Protein AF-0000000068719633 (afdb_homodimer)

Radius of gyration: 40.24 Å; Cα contacts (8 Å, |Δi|>4): 2152; chains: 2; bounding box: 83×130×116 Å

Nearest PDB structures (foldseek):
  3m8u-assembly1_A  TM=8.579E-01  e=2.674E-28  Glaesserella parasuis SH0165
  5yhg-assembly1_A  TM=8.078E-01  e=4.003E-29  Staphylococcus aureus
  8upi-assembly1_A  TM=8.282E-01  e=3.122E-27  Mesorhizobium sp. AP09
  7kz9-assembly2_B  TM=8.274E-01  e=1.351E-27  Pseudomonas sp. PDC86
  8vdx-assembly2_B  TM=7.399E-01  e=2.150E-24  Bordetella bronchiseptica

pLDDT: mean 88.42, std 11.86, range [29.62, 98.69]

Foldseek 3Di:
DDLVVLVLLVCVVVVPDQKDWAALVVSCVSSVHDSVVSVVSLVVCVVVVQWDWADFPDDPGTIMIGGRDRPLVVVVVVLVVCLVVVVVVVLLVVLPDPDPPVSSVVSLQVVLQSAAWPLPPDQATEHEAEDAAFDDQLQLLADDALVSQQVLQQFFFFQWAADLVVRDIAGDQFNDWDADPQQFKIKTFGDFQQAKLVGDGQFQVLLVLLLVVSVVVVRLLVVLCVQFPDWDRPDRGMIMTGGVDHFPCNSVSRNRSSSTGDGNPDDCPPSLDMHRHQWGWPDDDRFKTKTAGRPVRVDDHFQHGMYMYGHRYPSSPPVSLDPHDPPPPFDKDKDKDWFQWFKWKFFFQVEDDQLVWLLLLVLVLLLQQLVCCVVPPDDQFDFFDLDSGVVVRVPDDDDHHDNVSSLVSCVVTPDDLDEAEEEEAPDPSRVVSVVSSCVSCVVSNHHYDYHHDHPVCLQPCVCSHHHRMYTDIQTAFSNNLVSLVCCQSRCSHVLPVRDDPVLNVVLVVLVVVLRVDPDPVVNVVSSVVNSVVCVVSSRMGGRTIGMAIHMHGPQWPPFDQGSSGHGPRSHIHGHNDPD/DDLVVLLLLVCVVVVPDQKDWAALVVSCVSSVHDSVVSVVSLVVCVVVVQWDWDDAPDPPGTIMIGGRDRPLVVVVVVLVVCLVVVVVVVLLVVLPDPDPPVSSVVSLQVVLQSAAWDLPPDPATEHEAEDAAFDDQLQLLADDALVSQQVLQQFFFFQWAADLVVRDIAGDQFNDWDADPQQFKIKTFGDFQQAKLVGDGQFQVLLVLLLVVSVVVVRLLVVLCVQFPDWDRPDRGMIMTGGVDHFPCNSVSRNRSSSTGDGNPDDCPPSLDMHRGQWGWPDDDRFKTKTAGRPSRVDDHFQHGMYMYGHRYPSSPNVSLSFRDDPVPFDKDKDKDWFQWFKWKFFFQVEDDQLVWLLLLVLVLLLQQLVCCVVPPDAQFDFFDLDSGVVVRVPDDDDHHDNVSSLVSCVVTPDDQDEAEEEEAPDPSRVVSVVSSCVSCVVSNHHYDYHHDHPVCLQPCVCSHHHRMYTDIQTAFSNNLVSLVCCQSRCSHVLNVRDDPVLNVVLVVLVVVLRVDPDPVVNVVSSVVNSVVCVVSSRMRGRTIGMAIHMHGPQWPPFDQGSSGHGPRSHIHGHNDPD

InterPro domains:
  IPR000914 Solute-binding protein family 5 domain [PF00496] (168-490)
  IPR025370 Transcriptional regulator SgrR, N-terminal HTH domain [PF12793] (2-116)
  IPR039424 Solute-binding protein family 5 [PTHR30290] (125-575)

Secondary structure (DSSP, 8-state):
--HHHHHHHHHHHTTT-SEEEE-HHHHHHHHTS-HHHHHHHHHHHHHTTSEEEEPPPSTTPPEEEEESS-HHHHHHHHHHHHHHTT-HHHHHHHTTS---HHHHHHHHHHHHHHSEE---SSS--EEEEEESSPPPP--GGG--SHHHHHHHHHH---SEEEETTTTEEEESSEEEEEE-TTS-EEEEEEPS-PBPTTSPBP-HHHHHHHHHHHHHTT-TTGGGGTTEEEEEEEETTEEEEEESS--TTHHHHHT-GGG----TT--GGGS----SSSEEEEEE-SSEEEEEE-TT-SSPPPS-SEEEEEE--TTS---TTBSS---SSS-EEEEEEEPSEEEEEEE-TTS-SGGGSHHHHHHHHHHS-HHHHHHHS-SSEEEE-SSSSHHHHHHSPPPP--HHHHHHHHHHSS--SPEEEEEEES-HHHHHHHHHHHHHHHHTT-EEEEEEE-GGGTT-THHHHH-SEEEEEEE--SSHHHHHHHHHH-TTSHHHHT--HHHHHHHHHHHHHHHH---HHHHHHHHHHHHHHHHHTTSEEEEEEEEEEEEEETTEES--B-TTS-B-GGG-EE-----/--HHHHHHHHHHHTTT-SEEEE-HHHHHHHHTS-HHHHHHHHHHHHHTTSEEEEPPPSTTPPEEEEESS-HHHHHHHHHHHHHHTT-HHHHHHHHHS---HHHHHHHHHHHHHHSEE---SSS--EEEEEESSPPPP--GGG--SHHHHHHHHHH---SEEEETTTTEEEESSEEEEEE-TTS-EEEEEEPSSPBPTTSPBP-HHHHHHHHHHHHHTT-TTGGGGTTEEEEEEEETTEEEEEESS--TTHHHHHT-GGG----TT--GGGS----SSSEEEEEE-SSEEEEEE-TT-SSPPPS-SEEEEEE--TTS----S------SSS-EEEEEEEPSEEEEEEE-TTS-SGGGSHHHHHHHHHHS-HHHHHHHS-SSEEEE-SSSSHHHHHHSPPPP--HHHHHHHHHHSS--SPEEEEEEES-HHHHHHHHHHHHHHHHTT-EEEEEEE-GGGTT-THHHHH-SEEEEEEE--SSHHHHHHHHHH-TTSHHHHT--HHHHHHHHHHHHHHHH---HHHHHHHHHHHHHHHHHTTSEEEEEEEEEEEEEETTEES--B-TTS-B-GGG-EE-----

Solvent-accessible surface area (backbone atoms only — not comparable to full-atom values): 62056 Å² total; per-residue (Å²): 131,56,72,64,54,51,49,48,47,52,42,63,73,41,64,94,52,60,62,46,73,42,41,59,63,58,48,12,64,70,66,71,50,50,54,71,52,42,55,54,49,49,50,51,36,32,72,69,59,48,30,48,71,47,79,38,81,62,96,92,42,47,25,37,38,33,46,67,55,56,69,68,59,47,51,50,52,50,49,51,51,32,57,76,65,67,36,56,67,58,50,53,55,56,66,68,46,92,58,57,66,71,57,48,51,51,50,50,51,51,48,29,60,62,29,20,65,58,74,48,92,67,100,60,42,44,40,35,40,62,32,78,57,76,69,65,78,63,49,45,46,70,47,81,48,56,68,44,43,53,54,34,60,39,25,29,40,27,44,29,38,72,37,68,88,81,69,40,81,38,66,52,46,19,65,47,70,49,69,44,93,86,43,31,38,42,38,36,35,42,53,78,81,35,35,33,66,84,69,46,70,63,37,21,64,20,46,52,41,27,56,52,40,28,60,73,68,64,26,47,54,30,68,72,50,64,52,53,74,45,75,46,56,92,40,60,44,26,35,33,40,32,37,76,56,68,49,82,47,46,67,62,47,44,32,30,62,55,42,26,42,32,59,66,87,56,69,62,82,75,74,48,63,54,19,43,20,40,26,34,68,74,42,76,51,75,50,35,38,32,35,29,44,24,82,65,23,50,40,65,51,27,62,32,42,31,40,35,39,36,51,41,60,87,85,56,82,56,68,53,65,30,50,32,52,76,58,87,84,58,62,62,48,76,46,74,44,77,36,38,22,28,32,31,38,38,49,30,56,73,41,90,60,41,75,77,31,65,36,31,36,52,14,47,57,23,57,58,41,42,70,56,44,59,72,68,47,86,76,51,64,73,42,62,23,77,38,51,41,54,74,60,15,70,68,47,77,86,80,85,62,35,66,66,58,17,52,54,26,38,69,71,24,72,61,81,70,62,75,40,31,35,31,30,49,68,39,73,69,50,45,52,53,52,52,53,45,45,54,57,31,48,76,73,65,45,40,68,46,81,44,69,37,56,77,89,48,62,79,48,65,67,50,60,74,59,35,44,32,35,47,48,70,49,74,28,50,69,57,51,68,61,36,55,49,37,44,63,60,22,57,63,31,63,68,31,62,18,46,36,70,71,60,47,53,57,51,48,53,53,50,54,53,40,40,68,49,85,48,65,69,59,36,50,51,49,52,51,51,51,52,49,50,33,53,74,64,46,49,40,44,59,32,30,22,43,47,40,68,43,35,39,43,57,49,52,36,66,79,44,63,46,56,71,60,43,58,52,62,52,61,23,37,71,58,71,76,82,125,131,56,71,64,56,52,50,50,47,52,41,64,74,41,64,93,51,60,62,46,75,40,38,60,66,58,48,12,63,69,66,71,50,50,53,72,52,42,55,54,51,49,50,50,37,32,73,69,60,48,30,47,68,46,78,38,81,64,95,92,42,47,25,39,40,32,47,66,55,56,70,70,59,47,50,50,52,50,49,50,52,33,55,76,66,67,36,56,67,59,50,54,56,56,67,68,46,93,59,56,67,70,59,47,50,51,52,48,50,51,48,28,62,62,36,32,66,63,67,49,100,56,103,60,43,46,40,36,42,57,33,77,58,74,71,64,79,64,50,45,47,70,47,82,48,56,69,44,43,52,53,36,59,40,25,29,38,26,45,30,39,72,37,68,87,79,68,39,82,38,68,52,47,18,66,47,70,47,70,42,92,85,43,32,37,41,38,38,36,42,52,79,82,35,35,33,67,84,69,45,70,64,36,21,62,19,46,50,41,27,56,52,40,28,60,74,68,65,24,50,53,30,67,73,51,63,52,54,74,43,75,44,56,90,39,62,46,25,35,34,42,32,37,76,57,68,50,81,49,46,67,62,46,44,32,30,62,55,42,26,41,30,58,65,87,56,70,64,82,77,75,50,64,54,19,41,20,39,26,35,68,74,43,78,52,75,52,35,38,31,36,29,44,25,82,68,23,50,42,66,51,27,61,31,42,32,40,34,39,36,50,42,58,85,86,54,82,56,68,51,55,55,32,45,55,70,60,88,84,62,64,64,49,76,46,74,44,77,37,40,21,28,34,32,37,37,50,31,56,73,37,92,58,40,75,77,31,64,37,33,36,52,15,47,58,25,58,58,42,42,70,56,46,60,73,71,47,87,76,51,62,73,42,61,25,78,39,52,41,54,74,60,16,71,71,48,76,85,81,85,61,37,68,66,57,17,54,56,25,38,70,71,23,71,62,79,68,62,73,40,32,36,31,28,49,68,39,73,70,50,45,52,53,51,51,53,46,46,54,57,31,49,76,74,64,46,41,70,45,83,43,70,38,57,76,88,50,61,78,48,65,64,50,60,75,60,35,44,32,36,48,48,68,50,76,28,49,69,58,49,69,61,37,54,48,37,45,62,58,20,56,63,31,60,66,31,62,18,47,36,71,70,60,46,53,58,51,47,52,53,50,54,53,39,40,68,49,86,48,66,69,60,33,50,52,50,52,51,50,51,50,49,50,34,52,75,64,46,50,40,44,59,34,28,22,42,47,39,69,45,31,40,47,57,49,52,37,68,80,43,64,46,58,72,60,41,58,51,61,52,61,23,37,70,56,69,73,80,124

Structure (mmCIF, N/CA/C/O backbone):
data_AF-0000000068719633-model_v1
#
loop_
_entity.id
_entity.type
_entity.pdbx_description
1 polymer 'SgrR family transcriptional regulator'
#
loop_
_atom_site.group_PDB
_atom_site.id
_atom_site.type_symbol
_atom_site.label_atom_id
_atom_site.label_alt_id
_atom_site.label_comp_id
_atom_site.label_asym_id
_atom_site.label_entity_id
_atom_site.label_seq_id
_atom_site.pdbx_PDB_ins_code
_atom_site.Cartn_x
_atom_site.Cartn_y
_atom_site.Cartn_z
_atom_site.occupancy
_atom_site.B_iso_or_equiv
_atom_site.auth_seq_id
_atom_site.auth_comp_id
_atom_site.auth_asym_id
_atom_site.auth_atom_id
_atom_site.pdbx_PDB_model_num
ATOM 1 N N . MET A 1 1 ? -23.203 47.656 -2.725 1 71.12 1 MET A N 1
ATOM 2 C CA . MET A 1 1 ? -24.109 46.938 -1.843 1 71.12 1 MET A CA 1
ATOM 3 C C . MET A 1 1 ? -25.25 46.312 -2.637 1 71.12 1 MET A C 1
ATOM 5 O O . MET A 1 1 ? -25.75 46.906 -3.598 1 71.12 1 MET A O 1
ATOM 9 N N . LYS A 1 2 ? -25.469 45.062 -2.299 1 79.88 2 LYS A N 1
ATOM 10 C CA . LYS A 1 2 ? -26.547 44.344 -2.949 1 79.88 2 LYS A CA 1
ATOM 11 C C . LYS A 1 2 ? -27.922 44.812 -2.449 1 79.88 2 LYS A C 1
ATOM 13 O O . LYS A 1 2 ? -28.031 45.375 -1.355 1 79.88 2 LYS A O 1
ATOM 18 N N . ILE A 1 3 ? -28.859 44.781 -3.34 1 87.56 3 ILE A N 1
ATOM 19 C CA . ILE A 1 3 ? -30.219 45.219 -3.029 1 87.56 3 ILE A CA 1
ATOM 20 C C . ILE A 1 3 ? -30.672 44.594 -1.707 1 87.56 3 ILE A C 1
ATOM 22 O O . ILE A 1 3 ? -31.344 45.25 -0.902 1 87.56 3 ILE A O 1
ATOM 26 N N . MET A 1 4 ? -30.219 43.406 -1.526 1 88.94 4 MET A N 1
ATOM 27 C CA . MET A 1 4 ? -30.625 42.75 -0.302 1 88.94 4 MET A CA 1
ATOM 28 C C . MET A 1 4 ? -29.984 43.375 0.922 1 88.94 4 MET A C 1
ATOM 30 O O . MET A 1 4 ? -30.578 43.406 2.002 1 88.94 4 MET A O 1
ATOM 34 N N . ASP A 1 5 ? -28.828 43.906 0.773 1 87.69 5 ASP A N 1
ATOM 35 C CA . ASP A 1 5 ? -28.188 44.594 1.874 1 87.69 5 ASP A CA 1
ATOM 36 C C . ASP A 1 5 ? -29.016 45.812 2.307 1 87.69 5 ASP A C 1
ATOM 38 O O . ASP A 1 5 ? -29.188 46.062 3.502 1 87.69 5 ASP A O 1
ATOM 42 N N . TYR A 1 6 ? -29.516 46.5 1.332 1 89.12 6 TYR A N 1
ATOM 43 C CA . TYR A 1 6 ? -30.344 47.688 1.608 1 89.12 6 TYR A CA 1
ATOM 44 C C . TYR A 1 6 ? -31.672 47.281 2.229 1 89.12 6 TYR A C 1
ATOM 46 O O . TYR A 1 6 ? -32.156 47.906 3.152 1 89.12 6 TYR A O 1
ATOM 54 N N . TYR A 1 7 ? -32.188 46.281 1.655 1 90.75 7 TYR A N 1
ATOM 55 C CA . TYR A 1 7 ? -33.438 45.75 2.197 1 90.75 7 TYR A CA 1
ATOM 56 C C . TYR A 1 7 ? -33.281 45.375 3.672 1 90.75 7 TYR A C 1
ATOM 58 O O . TYR A 1 7 ? -34.125 45.75 4.492 1 90.75 7 TYR A O 1
ATOM 66 N N . ILE A 1 8 ? -32.188 44.688 3.98 1 89.12 8 ILE A N 1
ATOM 67 C CA . ILE A 1 8 ? -31.922 44.25 5.352 1 89.12 8 ILE A CA 1
ATOM 68 C C . ILE A 1 8 ? -31.766 45.5 6.25 1 89.12 8 ILE A C 1
ATOM 70 O O . ILE A 1 8 ? -32.312 45.531 7.355 1 89.12 8 ILE A O 1
ATOM 74 N N . ARG A 1 9 ? -31.094 46.438 5.746 1 86.69 9 ARG A N 1
ATOM 75 C CA . ARG A 1 9 ? -30.922 47.656 6.504 1 86.69 9 ARG A CA 1
ATOM 76 C C . ARG A 1 9 ? -32.25 48.344 6.785 1 86.69 9 ARG A C 1
ATOM 78 O O . ARG A 1 9 ? -32.5 48.812 7.895 1 86.69 9 ARG A O 1
ATOM 85 N N . LEU A 1 10 ? -33.062 48.375 5.773 1 88.94 10 LEU A N 1
ATOM 86 C CA . LEU A 1 10 ? -34.406 48.969 5.922 1 88.94 10 LEU A CA 1
ATOM 87 C C . LEU A 1 10 ? -35.219 48.188 6.953 1 88.94 10 LEU A C 1
ATOM 89 O O . LEU A 1 10 ? -35.906 48.781 7.789 1 88.94 10 LEU A O 1
ATOM 93 N N . ARG A 1 11 ? -35.125 46.906 6.809 1 88.88 11 ARG A N 1
ATOM 94 C CA . ARG A 1 11 ? -35.875 46.062 7.703 1 88.88 11 ARG A CA 1
ATOM 95 C C . ARG A 1 11 ? -35.406 46.188 9.141 1 88.88 11 ARG A C 1
ATOM 97 O O . ARG A 1 11 ? -36.188 46.156 10.078 1 88.88 11 ARG A O 1
ATOM 104 N N . LEU A 1 12 ? -34.125 46.25 9.312 1 87.25 12 LEU A N 1
ATOM 105 C CA . LEU A 1 12 ? -33.562 46.344 10.648 1 87.25 12 LEU A CA 1
ATOM 106 C C . LEU A 1 12 ? -33.938 47.688 11.289 1 87.25 12 LEU A C 1
ATOM 108 O O . LEU A 1 12 ? -34.094 47.781 12.508 1 87.25 12 LEU A O 1
ATOM 112 N N . HIS A 1 13 ? -34.062 48.656 10.422 1 86.06 13 HIS A N 1
ATOM 113 C CA . HIS A 1 13 ? -34.5 49.969 10.906 1 86.06 13 HIS A CA 1
ATOM 114 C C . HIS A 1 13 ? -35.969 49.938 11.312 1 86.06 13 HIS A C 1
ATOM 116 O O . HIS A 1 13 ? -36.344 50.594 12.281 1 86.06 13 HIS A O 1
ATOM 122 N N . ALA A 1 14 ? -36.719 49.156 10.508 1 80.62 14 ALA A N 1
ATOM 123 C CA . ALA A 1 14 ? -38.156 49.094 10.75 1 80.62 14 ALA A CA 1
ATOM 124 C C . ALA A 1 14 ? -38.531 47.781 11.484 1 80.62 14 ALA A C 1
ATOM 126 O O . ALA A 1 14 ? -39.656 47.281 11.336 1 80.62 14 ALA A O 1
ATOM 127 N N . GLN A 1 15 ? -37.562 47.031 12.195 1 67.69 15 GLN A N 1
ATOM 128 C CA . GLN A 1 15 ? -37.531 45.656 12.695 1 67.69 15 GLN A CA 1
ATOM 129 C C . GLN A 1 15 ? -38.906 45.062 12.836 1 67.69 15 GLN A C 1
ATOM 131 O O . GLN A 1 15 ? -39.188 43.969 12.344 1 67.69 15 GLN A O 1
ATOM 136 N N . ASP A 1 16 ? -39.875 45.531 13.656 1 65.5 16 ASP A N 1
ATOM 137 C CA . ASP A 1 16 ? -41.094 44.844 14 1 65.5 16 ASP A CA 1
ATOM 138 C C . ASP A 1 16 ? -42.281 45.406 13.195 1 65.5 16 ASP A C 1
ATOM 140 O O . ASP A 1 16 ? -43.438 45.062 13.477 1 65.5 16 ASP A O 1
ATOM 144 N N . GLN A 1 17 ? -41.969 46.125 12.016 1 79.88 17 GLN A N 1
ATOM 145 C CA . GLN A 1 17 ? -43.094 46.719 11.32 1 79.88 17 GLN A CA 1
ATOM 146 C C . GLN A 1 17 ? -43.188 46.188 9.891 1 79.88 17 GLN A C 1
ATOM 148 O O . GLN A 1 17 ? -42.188 46 9.219 1 79.88 17 GLN A O 1
ATOM 153 N N . GLN A 1 18 ? -44.406 45.75 9.414 1 83.69 18 GLN A N 1
ATOM 154 C CA . GLN A 1 18 ? -44.656 45.312 8.047 1 83.69 18 GLN A CA 1
ATOM 155 C C . GLN A 1 18 ? -44.906 46.5 7.125 1 83.69 18 GLN A C 1
ATOM 157 O O . GLN A 1 18 ? -44.875 46.375 5.902 1 83.69 18 GLN A O 1
ATOM 162 N N . HIS A 1 19 ? -45.156 47.625 7.75 1 88.06 19 HIS A N 1
ATOM 163 C CA . HIS A 1 19 ? -45.469 48.844 7.016 1 88.06 19 HIS A CA 1
ATOM 164 C C . HIS A 1 19 ? -44.688 50.031 7.574 1 88.06 19 HIS A C 1
ATOM 166 O O . HIS A 1 19 ? -44.531 50.156 8.789 1 88.06 19 HIS A O 1
ATOM 172 N N . MET A 1 20 ? -44.062 50.781 6.613 1 88.56 20 MET A N 1
ATOM 173 C CA . MET A 1 20 ? -43.344 51.969 7.074 1 88.56 20 MET A CA 1
ATOM 174 C C . MET A 1 20 ? -43.688 53.188 6.227 1 88.56 20 MET A C 1
ATOM 176 O O . MET A 1 20 ? -43.969 53.031 5.035 1 88.56 20 MET A O 1
ATOM 180 N N . ARG A 1 21 ? -43.844 54.312 6.867 1 89.81 21 ARG A N 1
ATOM 181 C CA . ARG A 1 21 ? -44.031 55.594 6.219 1 89.81 21 ARG A CA 1
ATOM 182 C C . ARG A 1 21 ? -42.906 56.562 6.551 1 89.81 21 ARG A C 1
ATOM 184 O O . ARG A 1 21 ? -42.719 56.938 7.715 1 89.81 21 ARG A O 1
ATOM 191 N N . ASN A 1 22 ? -42.094 56.812 5.621 1 89.75 22 ASN A N 1
ATOM 192 C CA . ASN A 1 22 ? -40.938 57.688 5.836 1 89.75 22 ASN A CA 1
ATOM 193 C C . ASN A 1 22 ? -40.75 58.656 4.684 1 89.75 22 ASN A C 1
ATOM 195 O O . ASN A 1 22 ? -41.156 58.406 3.559 1 89.75 22 ASN A O 1
ATOM 199 N N . SER A 1 23 ? -40.219 59.875 5 1 89.5 23 SER A N 1
ATOM 200 C CA . SER A 1 23 ? -39.781 60.781 3.938 1 89.5 23 SER A CA 1
ATOM 201 C C . SER A 1 23 ? -38.594 60.25 3.195 1 89.5 23 SER A C 1
ATOM 203 O O . SER A 1 23 ? -37.875 59.344 3.699 1 89.5 23 SER A O 1
ATOM 205 N N . LEU A 1 24 ? -38.406 60.656 1.963 1 89.88 24 LEU A N 1
ATOM 206 C CA . LEU A 1 24 ? -37.25 60.219 1.181 1 89.88 24 LEU A CA 1
ATOM 207 C C . LEU A 1 24 ? -35.969 60.562 1.895 1 89.88 24 LEU A C 1
ATOM 209 O O . LEU A 1 24 ? -34.969 59.812 1.819 1 89.88 24 LEU A O 1
ATOM 213 N N . GLN A 1 25 ? -35.969 61.688 2.639 1 89.31 25 GLN A N 1
ATOM 214 C CA . GLN A 1 25 ? -34.781 62.094 3.379 1 89.31 25 GLN A CA 1
ATOM 215 C C . GLN A 1 25 ? -34.5 61.156 4.539 1 89.31 25 GLN A C 1
ATOM 217 O O . GLN A 1 25 ? -33.344 60.812 4.797 1 89.31 25 GLN A O 1
ATOM 222 N N . GLU A 1 26 ? -35.531 60.75 5.223 1 91.75 26 GLU A N 1
ATOM 223 C CA . GLU A 1 26 ? -35.375 59.812 6.312 1 91.75 26 GLU A CA 1
ATOM 224 C C . GLU A 1 26 ? -34.812 58.469 5.801 1 91.75 26 GLU A C 1
ATOM 226 O O . GLU A 1 26 ? -33.969 57.875 6.441 1 91.75 26 GLU A O 1
ATOM 231 N N . LEU A 1 27 ? -35.344 58.062 4.734 1 92.69 27 LEU A N 1
ATOM 232 C CA . LEU A 1 27 ? -34.875 56.812 4.141 1 92.69 27 LEU A CA 1
ATOM 233 C C . LEU A 1 27 ? -33.438 56.938 3.668 1 92.69 27 LEU A C 1
ATOM 235 O O . LEU A 1 27 ? -32.656 55.969 3.752 1 92.69 27 LEU A O 1
ATOM 239 N N . ALA A 1 28 ? -33.062 58.062 3.09 1 93.19 28 ALA A N 1
ATOM 240 C CA . ALA A 1 28 ? -31.688 58.312 2.676 1 93.19 28 ALA A CA 1
ATOM 241 C C . ALA A 1 28 ? -30.734 58.188 3.855 1 93.19 28 ALA A C 1
ATOM 243 O O . ALA A 1 28 ? -29.625 57.688 3.707 1 93.19 28 ALA A O 1
ATOM 244 N N . ASP A 1 29 ? -31.141 58.625 5.012 1 91.31 29 ASP A N 1
ATOM 245 C CA . ASP A 1 29 ? -30.344 58.531 6.227 1 91.31 29 ASP A CA 1
ATOM 246 C C . ASP A 1 29 ? -30.188 57.062 6.668 1 91.31 29 ASP A C 1
ATOM 248 O O . ASP A 1 29 ? -29.109 56.656 7.121 1 91.31 29 ASP A O 1
ATOM 252 N N . VAL A 1 30 ? -31.25 56.344 6.57 1 89.88 30 VAL A N 1
ATOM 253 C CA . VAL A 1 30 ? -31.234 54.938 6.973 1 89.88 30 VAL A CA 1
ATOM 254 C C . VAL A 1 30 ? -30.344 54.156 6.027 1 89.88 30 VAL A C 1
ATOM 256 O O . VAL A 1 30 ? -29.594 53.281 6.461 1 89.88 30 VAL A O 1
ATOM 259 N N . LEU A 1 31 ? -30.438 54.406 4.797 1 91.19 31 LEU A N 1
ATOM 260 C CA . LEU A 1 31 ? -29.75 53.625 3.777 1 91.19 31 LEU A CA 1
ATOM 261 C C . LEU A 1 31 ? -28.391 54.219 3.447 1 91.19 31 LEU A C 1
ATOM 263 O O . LEU A 1 31 ? -27.641 53.656 2.641 1 91.19 31 LEU A O 1
ATOM 267 N N . TYR A 1 32 ? -28.062 55.344 3.998 1 88.06 32 TYR A N 1
ATOM 268 C CA . TYR A 1 32 ? -26.797 56.062 3.809 1 88.06 32 TYR A CA 1
ATOM 269 C C . TYR A 1 32 ? -26.531 56.312 2.33 1 88.06 32 TYR A C 1
ATOM 271 O O . TYR A 1 32 ? -25.469 55.969 1.809 1 88.06 32 TYR A O 1
ATOM 279 N N . CYS A 1 33 ? -27.516 56.875 1.656 1 89.31 33 CYS A N 1
ATOM 280 C CA . CYS A 1 33 ? -27.391 57.219 0.248 1 89.31 33 CYS A CA 1
ATOM 281 C C . CYS A 1 33 ? -28.172 58.5 -0.07 1 89.31 33 CYS A C 1
ATOM 283 O O . CYS A 1 33 ? -28.75 59.094 0.825 1 89.31 33 CYS A O 1
ATOM 285 N N . SER A 1 34 ? -28.109 58.969 -1.329 1 90.81 34 SER A N 1
ATOM 286 C CA . SER A 1 34 ? -28.828 60.156 -1.745 1 90.81 34 SER A CA 1
ATOM 287 C C . SER A 1 34 ? -30.312 59.875 -1.951 1 90.81 34 SER A C 1
ATOM 289 O O . SER A 1 34 ? -30.703 58.719 -2.123 1 90.81 34 SER A O 1
ATOM 291 N N . THR A 1 35 ? -31.125 60.938 -1.883 1 89.69 35 THR A N 1
ATOM 292 C CA . THR A 1 35 ? -32.562 60.781 -2.076 1 89.69 35 THR A CA 1
ATOM 293 C C . THR A 1 35 ? -32.875 60.219 -3.473 1 89.69 35 THR A C 1
ATOM 295 O O . THR A 1 35 ? -33.812 59.469 -3.654 1 89.69 35 THR A O 1
ATOM 298 N N . LYS A 1 36 ? -32.031 60.625 -4.41 1 90.75 36 LYS A N 1
ATOM 299 C CA . LYS A 1 36 ? -32.188 60.094 -5.758 1 90.75 36 LYS A CA 1
ATOM 300 C C . LYS A 1 36 ? -31.953 58.562 -5.785 1 90.75 36 LYS A C 1
ATOM 302 O O . LYS A 1 36 ? -32.719 57.844 -6.414 1 90.75 36 LYS A O 1
ATOM 307 N N . ASN A 1 37 ? -30.984 58.125 -5.07 1 92.69 37 ASN A N 1
ATOM 308 C CA . ASN A 1 37 ? -30.656 56.719 -5.035 1 92.69 37 ASN A CA 1
ATOM 309 C C . ASN A 1 37 ? -31.719 55.906 -4.27 1 92.69 37 ASN A C 1
ATOM 311 O O . ASN A 1 37 ? -31.969 54.75 -4.582 1 92.69 37 ASN A O 1
ATOM 315 N N . VAL A 1 38 ? -32.281 56.625 -3.291 1 93.06 38 VAL A N 1
ATOM 316 C CA . VAL A 1 38 ? -33.344 55.938 -2.525 1 93.06 38 VAL A CA 1
ATOM 317 C C . VAL A 1 38 ? -34.469 55.5 -3.459 1 93.06 38 VAL A C 1
ATOM 319 O O . VAL A 1 38 ? -34.938 54.375 -3.381 1 93.06 38 VAL A O 1
ATOM 322 N N . LYS A 1 39 ? -34.875 56.375 -4.305 1 90.69 39 LYS A N 1
ATOM 323 C CA . LYS A 1 39 ? -35.938 56.062 -5.238 1 90.69 39 LYS A CA 1
ATOM 324 C C . LYS A 1 39 ? -35.594 54.875 -6.133 1 90.69 39 LYS A C 1
ATOM 326 O O . LYS A 1 39 ? -36.406 54 -6.383 1 90.69 39 LYS A O 1
ATOM 331 N N . ILE A 1 40 ? -34.375 54.906 -6.516 1 93.19 40 ILE A N 1
ATOM 332 C CA . ILE A 1 40 ? -33.875 53.844 -7.375 1 93.19 40 ILE A CA 1
ATOM 333 C C . ILE A 1 40 ? -33.906 52.531 -6.605 1 93.19 40 ILE A C 1
ATOM 335 O O . ILE A 1 40 ? -34.344 51.5 -7.129 1 93.19 40 ILE A O 1
ATOM 339 N N . LEU A 1 41 ? -33.5 52.531 -5.406 1 93.62 41 LEU A N 1
ATOM 340 C CA . LEU A 1 41 ? -33.406 51.344 -4.574 1 93.62 41 LEU A CA 1
ATOM 341 C C . LEU A 1 41 ? -34.812 50.812 -4.266 1 93.62 41 LEU A C 1
ATOM 343 O O . LEU A 1 41 ? -35.031 49.594 -4.305 1 93.62 41 LEU A O 1
ATOM 347 N N . LEU A 1 42 ? -35.75 51.719 -3.947 1 93.5 42 LEU A N 1
ATOM 348 C CA . LEU A 1 42 ? -37.125 51.281 -3.646 1 93.5 42 LEU A CA 1
ATOM 349 C C . LEU A 1 42 ? -37.781 50.656 -4.871 1 93.5 42 LEU A C 1
ATOM 351 O O . LEU A 1 42 ? -38.5 49.688 -4.754 1 93.5 42 LEU A O 1
ATOM 355 N N . LYS A 1 43 ? -37.5 51.25 -5.973 1 92.81 43 LYS A N 1
ATOM 356 C CA . LYS A 1 43 ? -38.031 50.688 -7.219 1 92.81 43 LYS A CA 1
ATOM 357 C C . LYS A 1 43 ? -37.5 49.281 -7.453 1 92.81 43 LYS A C 1
ATOM 359 O O . LYS A 1 43 ? -38.25 48.375 -7.816 1 92.81 43 LYS A O 1
ATOM 364 N N . LYS A 1 44 ? -36.25 49.156 -7.266 1 93.56 44 LYS A N 1
ATOM 365 C CA . LYS A 1 44 ? -35.594 47.844 -7.469 1 93.56 44 LYS A CA 1
ATOM 366 C C . LYS A 1 44 ? -36.156 46.812 -6.484 1 93.56 44 LYS A C 1
ATOM 368 O O . LYS A 1 44 ? -36.375 45.688 -6.852 1 93.56 44 LYS A O 1
ATOM 373 N N . MET A 1 45 ? -36.281 47.188 -5.207 1 93.62 45 MET A N 1
ATOM 374 C CA . MET A 1 45 ? -36.844 46.281 -4.191 1 93.62 45 MET A CA 1
ATOM 375 C C . MET A 1 45 ? -38.25 45.875 -4.551 1 93.62 45 MET A C 1
ATOM 377 O O . MET A 1 45 ? -38.656 44.719 -4.297 1 93.62 45 MET A O 1
ATOM 381 N N . SER A 1 46 ? -38.969 46.781 -5.102 1 93.12 46 SER A N 1
ATOM 382 C CA . SER A 1 46 ? -40.344 46.5 -5.531 1 93.12 46 SER A CA 1
ATOM 383 C C . SER A 1 46 ? -40.344 45.531 -6.711 1 93.12 46 SER A C 1
ATOM 385 O O . SER A 1 46 ? -41.188 44.625 -6.758 1 93.12 46 SER A O 1
ATOM 387 N N . GLU A 1 47 ? -39.406 45.781 -7.562 1 92.75 47 GLU A N 1
ATOM 388 C CA . GLU A 1 47 ? -39.281 44.906 -8.727 1 92.75 47 GLU A CA 1
ATOM 389 C C . GLU A 1 47 ? -38.938 43.469 -8.312 1 92.75 47 GLU A C 1
ATOM 391 O O . GLU A 1 47 ? -39.406 42.5 -8.93 1 92.75 47 GLU A O 1
ATOM 396 N N . GLU A 1 48 ? -38.219 43.344 -7.262 1 91.19 48 GLU A N 1
ATOM 397 C CA . GLU A 1 48 ? -37.781 42.031 -6.773 1 91.19 48 GLU A CA 1
ATOM 398 C C . GLU A 1 48 ? -38.812 41.469 -5.801 1 91.19 48 GLU A C 1
ATOM 400 O O . GLU A 1 48 ? -38.562 40.406 -5.188 1 91.19 48 GLU A O 1
ATOM 405 N N . GLN A 1 49 ? -39.906 42.219 -5.621 1 90.5 49 GLN A N 1
ATOM 406 C CA . GLN A 1 49 ? -41.062 41.781 -4.82 1 90.5 49 GLN A CA 1
ATOM 407 C C . GLN A 1 49 ? -40.656 41.625 -3.352 1 90.5 49 GLN A C 1
ATOM 409 O O . GLN A 1 49 ? -41.125 40.719 -2.676 1 90.5 49 GLN A O 1
ATOM 414 N N . LEU A 1 50 ? -39.75 42.438 -2.934 1 91.81 50 LEU A N 1
ATOM 415 C CA . LEU A 1 50 ? -39.406 42.469 -1.522 1 91.81 50 LEU A CA 1
ATOM 416 C C . LEU A 1 50 ? -40.312 43.438 -0.757 1 91.81 50 LEU A C 1
ATOM 418 O O . LEU A 1 50 ? -40.625 43.188 0.412 1 91.81 50 LEU A O 1
ATOM 422 N N . ILE A 1 51 ? -40.688 44.594 -1.499 1 93.12 51 ILE A N 1
ATOM 423 C CA . ILE A 1 51 ? -41.531 45.594 -0.887 1 93.12 51 ILE A CA 1
ATOM 424 C C . ILE A 1 51 ? -42.594 46.062 -1.896 1 93.12 51 ILE A C 1
ATOM 426 O O . ILE A 1 51 ? -42.469 45.781 -3.092 1 93.12 51 ILE A O 1
ATOM 430 N N . SER A 1 52 ? -43.688 46.625 -1.46 1 93.5 52 SER A N 1
ATOM 431 C CA . SER A 1 52 ? -44.562 47.469 -2.236 1 93.5 52 SER A CA 1
ATOM 432 C C . SER A 1 52 ? -44.406 48.938 -1.871 1 93.5 52 SER A C 1
ATOM 434 O O . SER A 1 52 ? -44.562 49.312 -0.71 1 93.5 52 SER A O 1
ATOM 436 N N . TRP A 1 53 ? -43.969 49.656 -2.838 1 92.19 53 TRP A N 1
ATOM 437 C CA . TRP A 1 53 ? -43.594 51.062 -2.602 1 92.19 53 TRP A CA 1
ATOM 438 C C . TRP A 1 53 ? -44.625 52 -3.242 1 92.19 53 TRP A C 1
ATOM 440 O O . TRP A 1 53 ? -44.938 51.875 -4.426 1 92.19 53 TRP A O 1
ATOM 450 N N . THR A 1 54 ? -45.219 52.938 -2.461 1 90.94 54 THR A N 1
ATOM 451 C CA . THR A 1 54 ? -46.125 54 -2.936 1 90.94 54 THR A CA 1
ATOM 452 C C . THR A 1 54 ? -45.5 55.375 -2.668 1 90.94 54 THR A C 1
ATOM 454 O O . THR A 1 54 ? -45.438 55.812 -1.517 1 90.94 54 THR A O 1
ATOM 457 N N . PRO A 1 55 ? -45.094 56.062 -3.713 1 89.56 55 PRO A N 1
ATOM 458 C CA . PRO A 1 55 ? -44.469 57.375 -3.529 1 89.56 55 PRO A CA 1
ATOM 459 C C . PRO A 1 55 ? -45.438 58.406 -2.955 1 89.56 55 PRO A C 1
ATOM 461 O O . PRO A 1 55 ? -46.625 58.375 -3.273 1 89.56 55 PRO A O 1
ATOM 464 N N . GLY A 1 56 ? -44.969 59.125 -2.023 1 79.75 56 GLY A N 1
ATOM 465 C CA . GLY A 1 56 ? -45.75 60.219 -1.532 1 79.75 56 GLY A CA 1
ATOM 466 C C . GLY A 1 56 ? -45.938 61.344 -2.559 1 79.75 56 GLY A C 1
ATOM 467 O O . GLY A 1 56 ? -45 61.656 -3.299 1 79.75 56 GLY A O 1
ATOM 468 N N . ARG A 1 57 ? -47.344 61.844 -2.875 1 75.69 57 ARG A N 1
ATOM 469 C CA . ARG A 1 57 ? -47.656 62.875 -3.863 1 75.69 57 ARG A CA 1
ATOM 470 C C . ARG A 1 57 ? -47.594 64.25 -3.24 1 75.69 57 ARG A C 1
ATOM 472 O O . ARG A 1 57 ? -48.312 64.562 -2.287 1 75.69 57 ARG A O 1
ATOM 479 N N . GLY A 1 58 ? -46.656 65.125 -3.695 1 68.31 58 GLY A N 1
ATOM 480 C CA . GLY A 1 58 ? -46.562 66.5 -3.291 1 68.31 58 GLY A CA 1
ATOM 481 C C . GLY A 1 58 ? -45.562 66.75 -2.17 1 68.31 58 GLY A C 1
ATOM 482 O O . GLY A 1 58 ? -45.094 65.812 -1.554 1 68.31 58 GLY A O 1
ATOM 483 N N . ARG A 1 59 ? -45.156 68.062 -1.958 1 68.69 59 ARG A N 1
ATOM 484 C CA . ARG A 1 59 ? -44.219 68.5 -0.94 1 68.69 59 ARG A CA 1
ATOM 485 C C . ARG A 1 59 ? -44.719 68.188 0.459 1 68.69 59 ARG A C 1
ATOM 487 O O . ARG A 1 59 ? -45.844 68.5 0.807 1 68.69 59 ARG A O 1
ATOM 494 N N . GLY A 1 60 ? -43.875 67.188 1.393 1 72.31 60 GLY A N 1
ATOM 495 C CA . GLY A 1 60 ? -44.219 66.938 2.775 1 72.31 60 GLY A CA 1
ATOM 496 C C . GLY A 1 60 ? -44.875 65.562 2.951 1 72.31 60 GLY A C 1
ATOM 497 O O . GLY A 1 60 ? -45.062 65.125 4.078 1 72.31 60 GLY A O 1
ATOM 498 N N . ASN A 1 61 ? -45.281 64.938 1.823 1 80.06 61 ASN A N 1
ATOM 499 C CA . ASN A 1 61 ? -45.938 63.625 1.947 1 80.06 61 ASN A CA 1
ATOM 500 C C . ASN A 1 61 ? -44.938 62.469 2.037 1 80.06 61 ASN A C 1
ATOM 502 O O . ASN A 1 61 ? -43.938 62.469 1.303 1 80.06 61 ASN A O 1
ATOM 506 N N . LYS A 1 62 ? -45.156 61.594 2.936 1 89.25 62 LYS A N 1
ATOM 507 C CA . LYS A 1 62 ? -44.25 60.469 3.211 1 89.25 62 LYS A CA 1
ATOM 508 C C . LYS A 1 62 ? -44.531 59.312 2.26 1 89.25 62 LYS A C 1
ATOM 510 O O . LYS A 1 62 ? -45.656 59.156 1.76 1 89.25 62 LYS A O 1
ATOM 515 N N . THR A 1 63 ? -43.469 58.688 1.812 1 90.69 63 THR A N 1
ATOM 516 C CA . THR A 1 63 ? -43.594 57.469 1.023 1 90.69 63 THR A CA 1
ATOM 517 C C . THR A 1 63 ? -44 56.312 1.908 1 90.69 63 THR A C 1
ATOM 519 O O . THR A 1 63 ? -43.688 56.281 3.1 1 90.69 63 THR A O 1
ATOM 522 N N . GLU A 1 64 ? -44.781 55.406 1.303 1 91.94 64 GLU A N 1
ATOM 523 C CA . GLU A 1 64 ? -45.25 54.219 2.014 1 91.94 64 GLU A CA 1
ATOM 524 C C . GLU A 1 64 ? -44.562 52.969 1.475 1 91.94 64 GLU A C 1
ATOM 526 O O . GLU A 1 64 ? -44.438 52.781 0.26 1 91.94 64 GLU A O 1
ATOM 531 N N . ILE A 1 65 ? -43.969 52.156 2.418 1 93.31 65 ILE A N 1
ATOM 532 C CA . ILE A 1 65 ? -43.312 50.906 2.072 1 93.31 65 ILE A CA 1
ATOM 533 C C . ILE A 1 65 ? -43.969 49.75 2.809 1 93.31 65 ILE A C 1
ATOM 535 O O . ILE A 1 65 ? -44.125 49.812 4.031 1 93.31 65 ILE A O 1
ATOM 539 N N . LEU A 1 66 ? -44.5 48.844 2.061 1 92.94 66 LEU A N 1
ATOM 540 C CA . LEU A 1 66 ? -45.031 47.594 2.602 1 92.94 66 LEU A CA 1
ATOM 541 C C . LEU A 1 66 ? -44.094 46.438 2.312 1 92.94 66 LEU A C 1
ATOM 543 O O . LEU A 1 66 ? -43.812 46.125 1.152 1 92.94 66 LEU A O 1
ATOM 547 N N . PHE A 1 67 ? -43.594 45.844 3.373 1 93.06 67 PHE A N 1
ATOM 548 C CA . PHE A 1 67 ? -42.75 44.688 3.199 1 93.06 67 PHE A CA 1
ATOM 549 C C . PHE A 1 67 ? -43.562 43.438 2.844 1 93.06 67 PHE A C 1
ATOM 551 O O . PHE A 1 67 ? -44.469 43.062 3.574 1 93.06 67 PHE A O 1
ATOM 558 N N . ILE A 1 68 ? -43.281 42.875 1.839 1 89.81 68 ILE A N 1
ATOM 559 C CA . ILE A 1 68 ? -44.094 41.781 1.281 1 89.81 68 ILE A CA 1
ATOM 560 C C . ILE A 1 68 ? -43.906 40.531 2.139 1 89.81 68 ILE A C 1
ATOM 562 O O . ILE A 1 68 ? -44.875 39.781 2.363 1 89.81 68 ILE A O 1
ATOM 566 N N . HIS A 1 69 ? -42.719 40.219 2.6 1 88.69 69 HIS A N 1
ATOM 567 C CA . HIS A 1 69 ? -42.438 39.031 3.379 1 88.69 69 HIS A CA 1
ATOM 568 C C . HIS A 1 69 ? -42.094 39.375 4.828 1 88.69 69 HIS A C 1
ATOM 570 O O . HIS A 1 69 ? -41.719 40.5 5.121 1 88.69 69 HIS A O 1
ATOM 576 N N . ASN A 1 70 ? -42.406 38.375 5.711 1 87.56 70 ASN A N 1
ATOM 577 C CA . ASN A 1 70 ? -41.875 38.5 7.066 1 87.56 70 ASN A CA 1
ATOM 578 C C . ASN A 1 70 ? -40.344 38.5 7.074 1 87.56 70 ASN A C 1
ATOM 580 O O . ASN A 1 70 ? -39.719 37.844 6.234 1 87.56 70 ASN A O 1
ATOM 584 N N . PHE A 1 71 ? -39.812 39.375 7.934 1 87.06 71 PHE A N 1
ATOM 585 C CA . PHE A 1 71 ? -38.375 39.594 7.977 1 87.06 71 PHE A CA 1
ATOM 586 C C . PHE A 1 71 ? -37.625 38.25 8.094 1 87.06 71 PHE A C 1
ATOM 588 O O . PHE A 1 71 ? -36.719 37.969 7.328 1 87.06 71 PHE A O 1
ATOM 595 N N . VAL A 1 72 ? -38.125 37.406 8.992 1 87.69 72 VAL A N 1
ATOM 596 C CA . VAL A 1 72 ? -37.469 36.125 9.25 1 87.69 72 VAL A CA 1
ATOM 597 C C . VAL A 1 72 ? -37.531 35.25 8 1 87.69 72 VAL A C 1
ATOM 599 O O . VAL A 1 72 ? -36.531 34.656 7.59 1 87.69 72 VAL A O 1
ATOM 602 N N . GLU A 1 73 ? -38.656 35.25 7.336 1 87.31 73 GLU A N 1
ATOM 603 C CA . GLU A 1 73 ? -38.875 34.438 6.141 1 87.31 73 GLU A CA 1
ATOM 604 C C . GLU A 1 73 ? -38 34.906 4.992 1 87.31 73 GLU A C 1
ATOM 606 O O . GLU A 1 73 ? -37.438 34.094 4.25 1 87.31 73 GLU A O 1
ATOM 611 N N . ALA A 1 74 ? -37.906 36.188 4.891 1 87.25 74 ALA A N 1
ATOM 612 C CA . ALA A 1 74 ? -37.094 36.75 3.814 1 87.25 74 ALA A CA 1
ATOM 613 C C . ALA A 1 74 ? -35.625 36.438 3.986 1 87.25 74 ALA A C 1
ATOM 615 O O . ALA A 1 74 ? -34.938 36.062 3.025 1 87.25 74 ALA A O 1
ATOM 616 N N . ILE A 1 75 ? -35.188 36.594 5.211 1 89.81 75 ILE A N 1
ATOM 617 C CA . ILE A 1 75 ? -33.75 36.344 5.477 1 89.81 75 ILE A CA 1
ATOM 618 C C . ILE A 1 75 ? -33.438 34.875 5.332 1 89.81 75 ILE A C 1
ATOM 620 O O . ILE A 1 75 ? -32.375 34.5 4.812 1 89.81 75 ILE A O 1
ATOM 624 N N . GLU A 1 76 ? -34.312 34.062 5.766 1 89.5 76 GLU A N 1
ATOM 625 C CA . GLU A 1 76 ? -34.125 32.625 5.617 1 89.5 76 GLU A CA 1
ATOM 626 C C . GLU A 1 76 ? -34.031 32.219 4.148 1 89.5 76 GLU A C 1
ATOM 628 O O . GLU A 1 76 ? -33.156 31.438 3.764 1 89.5 76 GLU A O 1
ATOM 633 N N . SER A 1 77 ? -34.969 32.719 3.412 1 89.56 77 SER A N 1
ATOM 634 C CA . SER A 1 77 ? -34.969 32.438 1.98 1 89.56 77 SER A CA 1
ATOM 635 C C . SER A 1 77 ? -33.688 32.938 1.323 1 89.56 77 SER A C 1
ATOM 637 O O . SER A 1 77 ? -33.125 32.281 0.46 1 89.56 77 SER A O 1
ATOM 639 N N . TYR A 1 78 ? -33.312 34.125 1.72 1 90.38 78 TYR A N 1
ATOM 640 C CA . TYR A 1 78 ? -32.062 34.688 1.204 1 90.38 78 TYR A CA 1
ATOM 641 C C . TYR A 1 78 ? -30.875 33.844 1.593 1 90.38 78 TYR A C 1
ATOM 643 O O . TYR A 1 78 ? -30 33.562 0.767 1 90.38 78 TYR A O 1
ATOM 651 N N . THR A 1 79 ? -30.828 33.406 2.814 1 90.44 79 THR A N 1
ATOM 652 C CA . THR A 1 79 ? -29.75 32.531 3.295 1 90.44 79 THR A CA 1
ATOM 653 C C . THR A 1 79 ? -29.703 31.234 2.494 1 90.44 79 THR A C 1
ATOM 655 O O . THR A 1 79 ? -28.625 30.781 2.094 1 90.44 79 THR A O 1
ATOM 658 N N . ASP A 1 80 ? -30.797 30.688 2.271 1 90 80 ASP A N 1
ATOM 659 C CA . ASP A 1 80 ? -30.875 29.453 1.502 1 90 80 ASP A CA 1
ATOM 660 C C . ASP A 1 80 ? -30.328 29.641 0.088 1 90 80 ASP A C 1
ATOM 662 O O . ASP A 1 80 ? -29.641 28.781 -0.442 1 90 80 ASP A O 1
ATOM 666 N N . GLU A 1 81 ? -30.688 30.688 -0.47 1 88.69 81 GLU A N 1
ATOM 667 C CA . GLU A 1 81 ? -30.188 31.016 -1.806 1 88.69 81 GLU A CA 1
ATOM 668 C C . GLU A 1 81 ? -28.672 31.172 -1.812 1 88.69 81 GLU A C 1
ATOM 670 O O . GLU A 1 81 ? -28 30.688 -2.723 1 88.69 81 GLU A O 1
ATOM 675 N N . LEU A 1 82 ? -28.188 31.891 -0.801 1 88.31 82 LEU A N 1
ATOM 676 C CA . LEU A 1 82 ? -26.75 32.094 -0.694 1 88.31 82 LEU A CA 1
ATOM 677 C C . LEU A 1 82 ? -26.031 30.766 -0.502 1 88.31 82 LEU A C 1
ATOM 679 O O . LEU A 1 82 ? -24.969 30.531 -1.107 1 88.31 82 LEU A O 1
ATOM 683 N N . LEU A 1 83 ? -26.516 29.906 0.254 1 84.5 83 LEU A N 1
ATOM 684 C CA . LEU A 1 83 ? -25.922 28.609 0.499 1 84.5 83 LEU A CA 1
ATOM 685 C C . LEU A 1 83 ? -25.922 27.766 -0.772 1 84.5 83 LEU A C 1
ATOM 687 O O . LEU A 1 83 ? -24.922 27.109 -1.092 1 84.5 83 LEU A O 1
ATOM 691 N N . ALA A 1 84 ? -27.016 27.828 -1.443 1 81.56 84 ALA A N 1
ATOM 692 C CA . ALA A 1 84 ? -27.141 27.062 -2.688 1 81.56 84 ALA A CA 1
ATOM 693 C C . ALA A 1 84 ? -26.109 27.531 -3.713 1 81.56 84 ALA A C 1
ATOM 695 O O . ALA A 1 84 ? -25.609 26.719 -4.504 1 81.56 84 ALA A O 1
ATOM 696 N N . GLN A 1 85 ? -25.797 28.812 -3.617 1 80.81 85 GLN A N 1
ATOM 697 C CA . GLN A 1 85 ? -24.844 29.391 -4.559 1 80.81 85 GLN A CA 1
ATOM 698 C C . GLN A 1 85 ? -23.438 29.375 -3.994 1 80.81 85 GLN A C 1
ATOM 700 O O . GLN A 1 85 ? -22.516 29.922 -4.602 1 80.81 85 GLN A O 1
ATOM 705 N N . GLU A 1 86 ? -23.234 28.781 -2.834 1 78.12 86 GLU A N 1
ATOM 706 C CA . GLU A 1 86 ? -21.953 28.656 -2.141 1 78.12 86 GLU A CA 1
ATOM 707 C C . GLU A 1 86 ? -21.312 30.031 -1.901 1 78.12 86 GLU A C 1
ATOM 709 O O . GLU A 1 86 ? -20.109 30.188 -2.062 1 78.12 86 GLU A O 1
ATOM 714 N N . LYS A 1 87 ? -22.219 31.016 -1.706 1 82.69 87 LYS A N 1
ATOM 715 C CA . LYS A 1 87 ? -21.75 32.344 -1.37 1 82.69 87 LYS A CA 1
ATOM 716 C C . LYS A 1 87 ? -21.625 32.531 0.141 1 82.69 87 LYS A C 1
ATOM 718 O O . LYS A 1 87 ? -22.344 33.344 0.734 1 82.69 87 LYS A O 1
ATOM 723 N N . LEU A 1 88 ? -20.75 31.844 0.678 1 81.38 88 LEU A N 1
ATOM 724 C CA . LEU A 1 88 ? -20.625 31.797 2.131 1 81.38 88 LEU A CA 1
ATOM 725 C C . LEU A 1 88 ? -20.172 33.156 2.678 1 81.38 88 LEU A C 1
ATOM 727 O O . LEU A 1 88 ? -20.578 33.531 3.773 1 81.38 88 LEU A O 1
ATOM 731 N N . LYS A 1 89 ? -19.422 33.844 1.911 1 78.75 89 LYS A N 1
ATOM 732 C CA . LYS A 1 89 ? -18.969 35.156 2.355 1 78.75 89 LYS A CA 1
ATOM 733 C C . LYS A 1 89 ? -20.156 36.094 2.625 1 78.75 89 LYS A C 1
ATOM 735 O O . LYS A 1 89 ? -20.156 36.844 3.604 1 78.75 89 LYS A O 1
ATOM 740 N N . ASP A 1 90 ? -21.078 36 1.752 1 84.5 90 ASP A N 1
ATOM 741 C CA . ASP A 1 90 ? -22.281 36.812 1.91 1 84.5 90 ASP A CA 1
ATOM 742 C C . ASP A 1 90 ? -23.047 36.406 3.168 1 84.5 90 ASP A C 1
ATOM 744 O O . ASP A 1 90 ? -23.625 37.25 3.844 1 84.5 90 ASP A O 1
ATOM 748 N N . ILE A 1 91 ? -22.984 35.188 3.373 1 85.38 91 ILE A N 1
ATOM 749 C CA . ILE A 1 91 ? -23.656 34.719 4.574 1 85.38 91 ILE A CA 1
ATOM 750 C C . ILE A 1 91 ? -22.938 35.219 5.812 1 85.38 91 ILE A C 1
ATOM 752 O O . ILE A 1 91 ? -23.578 35.656 6.777 1 85.38 91 ILE A O 1
ATOM 756 N N . PHE A 1 92 ? -21.719 35.25 5.727 1 81.81 92 PHE A N 1
ATOM 757 C CA . PHE A 1 92 ? -20.953 35.719 6.863 1 81.81 92 PHE A CA 1
ATOM 758 C C . PHE A 1 92 ? -21.203 37.219 7.09 1 81.81 92 PHE A C 1
ATOM 760 O O . PHE A 1 92 ? -21.281 37.656 8.234 1 81.81 92 PHE A O 1
ATOM 767 N N . LEU A 1 93 ? -21.297 37.906 6.008 1 81.5 93 LEU A N 1
ATOM 768 C CA . LEU A 1 93 ? -21.609 39.312 6.105 1 81.5 93 LEU A CA 1
ATOM 769 C C . LEU A 1 93 ? -23 39.531 6.699 1 81.5 93 LEU A C 1
ATOM 771 O O . LEU A 1 93 ? -23.203 40.438 7.5 1 81.5 93 LEU A O 1
ATOM 775 N N . LEU A 1 94 ? -23.859 38.656 6.289 1 85.94 94 LEU A N 1
ATOM 776 C CA . LEU A 1 94 ? -25.219 38.688 6.824 1 85.94 94 LEU A CA 1
ATOM 777 C C . LEU A 1 94 ? -25.219 38.5 8.336 1 85.94 94 LEU A C 1
ATOM 779 O O . LEU A 1 94 ? -25.953 39.156 9.062 1 85.94 94 LEU A O 1
ATOM 783 N N . LEU A 1 95 ? -24.344 37.688 8.789 1 85.44 95 LEU A N 1
ATOM 784 C CA . LEU A 1 95 ? -24.297 37.344 10.203 1 85.44 95 LEU A CA 1
ATOM 785 C C . LEU A 1 95 ? -23.656 38.469 11.023 1 85.44 95 LEU A C 1
ATOM 787 O O . LEU A 1 95 ? -23.719 38.438 12.258 1 85.44 95 LEU A O 1
ATOM 791 N N . LYS A 1 96 ? -23.094 39.406 10.352 1 81.44 96 LYS A N 1
ATOM 792 C CA . LYS A 1 96 ? -22.547 40.594 11.031 1 81.44 96 LYS A CA 1
ATOM 793 C C . LYS A 1 96 ? -23.641 41.594 11.359 1 81.44 96 LYS A C 1
ATOM 795 O O . LYS A 1 96 ? -23.453 42.469 12.219 1 81.44 96 LYS A O 1
ATOM 800 N N . GLU A 1 97 ? -24.719 41.438 10.672 1 81.81 97 GLU A N 1
ATOM 801 C CA . GLU A 1 97 ? -25.844 42.375 10.914 1 81.81 97 GLU A CA 1
ATOM 802 C C . GLU A 1 97 ? -26.531 42.062 12.234 1 81.81 97 GLU A C 1
ATOM 804 O O . GLU A 1 97 ? -26.484 40.906 12.711 1 81.81 97 GLU A O 1
ATOM 809 N N . PRO A 1 98 ? -26.984 43.062 12.867 1 84.12 98 PRO A N 1
ATOM 810 C CA . PRO A 1 98 ? -27.672 42.844 14.133 1 84.12 98 PRO A CA 1
ATOM 811 C C . PRO A 1 98 ? -29.016 42.156 13.961 1 84.12 98 PRO A C 1
ATOM 813 O O . PRO A 1 98 ? -30.062 42.719 14.258 1 84.12 98 PRO A O 1
ATOM 816 N N . LEU A 1 99 ? -28.938 40.969 13.586 1 86.25 99 LEU A N 1
ATOM 817 C CA . LEU A 1 99 ? -30.109 40.125 13.414 1 86.25 99 LEU A CA 1
ATOM 818 C C . LEU A 1 99 ? -30.625 39.625 14.758 1 86.25 99 LEU A C 1
ATOM 820 O O . LEU A 1 99 ? -29.859 39.531 15.719 1 86.25 99 LEU A O 1
ATOM 824 N N . PRO A 1 100 ? -31.984 39.375 14.805 1 84.56 100 PRO A N 1
ATOM 825 C CA . PRO A 1 100 ? -32.5 38.688 16 1 84.56 100 PRO A CA 1
ATOM 826 C C . PRO A 1 100 ? -31.75 37.406 16.297 1 84.56 100 PRO A C 1
ATOM 828 O O . PRO A 1 100 ? -31.375 36.656 15.383 1 84.56 100 PRO A O 1
ATOM 831 N N . LEU A 1 101 ? -31.609 37.188 17.531 1 84.31 101 LEU A N 1
ATOM 832 C CA . LEU A 1 101 ? -30.781 36.062 18 1 84.31 101 LEU A CA 1
ATOM 833 C C . LEU A 1 101 ? -31.297 34.75 17.422 1 84.31 101 LEU A C 1
ATOM 835 O O . LEU A 1 101 ? -30.5 33.906 17.031 1 84.31 101 LEU A O 1
ATOM 839 N N . ALA A 1 102 ? -32.594 34.625 17.422 1 84.94 102 ALA A N 1
ATOM 840 C CA . ALA A 1 102 ? -33.188 33.375 16.922 1 84.94 102 ALA A CA 1
ATOM 841 C C . ALA A 1 102 ? -32.875 33.188 15.445 1 84.94 102 ALA A C 1
ATOM 843 O O . ALA A 1 102 ? -32.625 32.062 15 1 84.94 102 ALA A O 1
ATOM 844 N N . LEU A 1 103 ? -32.938 34.25 14.734 1 87.88 103 LEU A N 1
ATOM 845 C CA . LEU A 1 103 ? -32.656 34.188 13.312 1 87.88 103 LEU A CA 1
ATOM 846 C C . LEU A 1 103 ? -31.156 33.906 13.086 1 87.88 103 LEU A C 1
ATOM 848 O O . LEU A 1 103 ? -30.797 33.156 12.188 1 87.88 103 LEU A O 1
ATOM 852 N N . GLN A 1 104 ? -30.328 34.531 13.852 1 86.56 104 GLN A N 1
ATOM 853 C CA . GLN A 1 104 ? -28.891 34.312 13.766 1 86.56 104 GLN A CA 1
ATOM 854 C C . GLN A 1 104 ? -28.562 32.844 14 1 86.56 104 GLN A C 1
ATOM 856 O O . GLN A 1 104 ? -27.781 32.25 13.25 1 86.56 104 GLN A O 1
ATOM 861 N N . LYS A 1 105 ? -29.109 32.312 14.969 1 82.44 105 LYS A N 1
ATOM 862 C CA . LYS A 1 105 ? -28.891 30.922 15.305 1 82.44 105 LYS A CA 1
ATOM 863 C C . LYS A 1 105 ? -29.375 30 14.188 1 82.44 105 LYS A C 1
ATOM 865 O O . LYS A 1 105 ? -28.734 28.984 13.898 1 82.44 105 LYS A O 1
ATOM 870 N N . LYS A 1 106 ? -30.484 30.344 13.68 1 84.94 106 LYS A N 1
ATOM 871 C CA . LYS A 1 106 ? -31.016 29.547 12.578 1 84.94 106 LYS A CA 1
ATOM 872 C C . LYS A 1 106 ? -30.078 29.547 11.383 1 84.94 106 LYS A C 1
ATOM 874 O O . LYS A 1 106 ? -29.859 28.516 10.75 1 84.94 106 LYS A O 1
ATOM 879 N N . ILE A 1 107 ? -29.578 30.688 11.102 1 85.19 107 ILE A N 1
ATOM 880 C CA . ILE A 1 107 ? -28.625 30.797 9.992 1 85.19 107 ILE A CA 1
ATOM 881 C C . ILE A 1 107 ? -27.359 30.016 10.305 1 85.19 107 ILE A C 1
ATOM 883 O O . ILE A 1 107 ? -26.844 29.281 9.445 1 85.19 107 ILE A O 1
ATOM 887 N N . GLU A 1 108 ? -26.859 30.109 11.438 1 77.38 108 GLU A N 1
ATOM 888 C CA . GLU A 1 108 ? -25.672 29.375 11.859 1 77.38 108 GLU A CA 1
ATOM 889 C C . GLU A 1 108 ? -25.891 27.875 11.766 1 77.38 108 GLU A C 1
ATOM 891 O O . GLU A 1 108 ? -25 27.125 11.344 1 77.38 108 GLU A O 1
ATOM 896 N N . ASN A 1 109 ? -27.031 27.5 12.156 1 74.69 109 ASN A N 1
ATOM 897 C CA . ASN A 1 109 ? -27.375 26.094 12.062 1 74.69 109 ASN A CA 1
ATOM 898 C C . ASN A 1 109 ? -27.375 25.609 10.609 1 74.69 109 ASN A C 1
ATOM 900 O O . ASN A 1 109 ? -26.891 24.516 10.32 1 74.69 109 ASN A O 1
ATOM 904 N N . LYS A 1 110 ? -27.922 26.391 9.773 1 76.12 110 LYS A N 1
ATOM 905 C CA . LYS A 1 110 ? -27.891 26.062 8.352 1 76.12 110 LYS A CA 1
ATOM 906 C C . LYS A 1 110 ? -26.469 25.953 7.828 1 76.12 110 LYS A C 1
ATOM 908 O O . LYS A 1 110 ? -26.156 25.062 7.031 1 76.12 110 LYS A O 1
ATOM 913 N N . LEU A 1 111 ? -25.719 26.875 8.258 1 74.56 111 LEU A N 1
ATOM 914 C CA . LEU A 1 111 ? -24.312 26.875 7.871 1 74.56 111 LEU A CA 1
ATOM 915 C C . LEU A 1 111 ? -23.609 25.625 8.375 1 74.56 111 LEU A C 1
ATOM 917 O O . LEU A 1 111 ? -22.812 25.016 7.648 1 74.56 111 LEU A O 1
ATOM 921 N N . HIS A 1 112 ? -23.859 25.312 9.5 1 68 112 HIS A N 1
ATOM 922 C CA . HIS A 1 112 ? -23.266 24.125 10.094 1 68 112 HIS A CA 1
ATOM 923 C C . HIS A 1 112 ? -23.594 22.875 9.266 1 68 112 HIS A C 1
ATOM 925 O O . HIS A 1 112 ? -22.719 22.031 9.062 1 68 112 HIS A O 1
ATOM 931 N N . HIS A 1 113 ? -24.781 22.859 8.867 1 67.88 113 HIS A N 1
ATOM 932 C CA . HIS A 1 113 ? -25.203 21.719 8.062 1 67.88 113 HIS A CA 1
ATOM 933 C C . HIS A 1 113 ? -24.578 21.75 6.672 1 67.88 113 HIS A C 1
ATOM 935 O O . HIS A 1 113 ? -24.422 20.719 6.023 1 67.88 113 HIS A O 1
ATOM 941 N N . HIS A 1 114 ? -24.359 23 6.387 1 70.81 114 HIS A N 1
ATOM 942 C CA . HIS A 1 114 ? -23.734 23.172 5.082 1 70.81 114 HIS A CA 1
ATOM 943 C C . HIS A 1 114 ? -22.297 22.688 5.094 1 70.81 114 HIS A C 1
ATOM 945 O O . HIS A 1 114 ? -21.781 22.203 4.078 1 70.81 114 HIS A O 1
ATOM 951 N N . PHE A 1 115 ? -21.797 22.938 6.348 1 64.12 115 PHE A N 1
ATOM 952 C CA . PHE A 1 115 ? -20.453 22.406 6.527 1 64.12 115 PHE A CA 1
ATOM 953 C C . PHE A 1 115 ? -20.484 20.922 6.836 1 64.12 115 PHE A C 1
ATOM 955 O O . PHE A 1 115 ? -21.453 20.422 7.41 1 64.12 115 PHE A O 1
ATOM 962 N N . GLY A 1 116 ? -19.625 20.234 6.254 1 62.09 116 GLY A N 1
ATOM 963 C CA . GLY A 1 116 ? -19.609 18.781 6.367 1 62.09 116 GLY A CA 1
ATOM 964 C C . GLY A 1 116 ? -19.844 18.078 5.047 1 62.09 116 GLY A C 1
ATOM 965 O O . GLY A 1 116 ? -19.297 18.469 4.02 1 62.09 116 GLY A O 1
ATOM 966 N N . TYR A 1 117 ? -20.5 16.781 5.203 1 61.28 117 TYR A N 1
ATOM 967 C CA . TYR A 1 117 ? -20.594 15.938 4.02 1 61.28 117 TYR A CA 1
ATOM 968 C C . TYR A 1 117 ? -21.984 16 3.408 1 61.28 117 TYR A C 1
ATOM 970 O O . TYR A 1 117 ? -22.984 16.125 4.129 1 61.28 117 TYR A O 1
ATOM 978 N N . GLU A 1 118 ? -22.266 16.812 2.389 1 53.94 118 GLU A N 1
ATOM 979 C CA . GLU A 1 118 ? -23.531 16.531 1.731 1 53.94 118 GLU A CA 1
ATOM 980 C C . GLU A 1 118 ? -23.516 15.164 1.053 1 53.94 118 GLU A C 1
ATOM 982 O O . GLU A 1 118 ? -22.625 14.883 0.252 1 53.94 118 GLU A O 1
ATOM 987 N N . PRO A 1 119 ? -24.109 14.172 1.818 1 49.28 119 PRO A N 1
ATOM 988 C CA . PRO A 1 119 ? -24.234 12.906 1.089 1 49.28 119 PRO A CA 1
ATOM 989 C C . PRO A 1 119 ? -24.688 13.102 -0.357 1 49.28 119 PRO A C 1
ATOM 991 O O . PRO A 1 119 ? -25.703 13.766 -0.608 1 49.28 119 PRO A O 1
ATOM 994 N N . SER A 1 120 ? -23.984 13.797 -1.068 1 47.59 120 SER A N 1
ATOM 995 C CA . SER A 1 120 ? -24.625 13.891 -2.377 1 47.59 120 SER A CA 1
ATOM 996 C C . SER A 1 120 ? -24.953 12.508 -2.93 1 47.59 120 SER A C 1
ATOM 998 O O . SER A 1 120 ? -24.312 11.516 -2.547 1 47.59 120 SER A O 1
ATOM 1000 N N . ASN A 1 121 ? -26.109 12.367 -3.424 1 51.28 121 ASN A N 1
ATOM 1001 C CA . ASN A 1 121 ? -26.688 11.148 -3.982 1 51.28 121 ASN A CA 1
ATOM 1002 C C . ASN A 1 121 ? -25.594 10.234 -4.562 1 51.28 121 ASN A C 1
ATOM 1004 O O . ASN A 1 121 ? -25.844 9.055 -4.824 1 51.28 121 ASN A O 1
ATOM 1008 N N . ASP A 1 122 ? -24.562 10.836 -5.586 1 59.06 122 ASP A N 1
ATOM 1009 C CA . ASP A 1 122 ? -24.062 9.836 -6.52 1 59.06 122 ASP A CA 1
ATOM 1010 C C . ASP A 1 122 ? -22.578 9.555 -6.266 1 59.06 122 ASP A C 1
ATOM 1012 O O . ASP A 1 122 ? -21.984 10.086 -5.316 1 59.06 122 ASP A O 1
ATOM 1016 N N . MET A 1 123 ? -21.625 9.555 -7.125 1 70.56 123 MET A N 1
ATOM 1017 C CA . MET A 1 123 ? -20.281 9.125 -7.461 1 70.56 123 MET A CA 1
ATOM 1018 C C . MET A 1 123 ? -19.266 10.219 -7.133 1 70.56 123 MET A C 1
ATOM 1020 O O . MET A 1 123 ? -18.062 10.055 -7.371 1 70.56 123 MET A O 1
ATOM 1024 N N . TYR A 1 124 ? -19.812 11.383 -6.441 1 83.88 124 TYR A N 1
ATOM 1025 C CA . TYR A 1 124 ? -18.906 12.5 -6.23 1 83.88 124 TYR A CA 1
ATOM 1026 C C . TYR A 1 124 ? -19 13.023 -4.801 1 83.88 124 TYR A C 1
ATOM 1028 O O . TYR A 1 124 ? -19.938 13.734 -4.449 1 83.88 124 TYR A O 1
ATOM 1036 N N . ASP A 1 125 ? -18.062 12.773 -3.945 1 85.12 125 ASP A N 1
ATOM 1037 C CA . ASP A 1 125 ? -18.047 13.086 -2.52 1 85.12 125 ASP A CA 1
ATOM 1038 C C . ASP A 1 125 ? -17.25 14.352 -2.242 1 85.12 125 ASP A C 1
ATOM 1040 O O . ASP A 1 125 ? -16.094 14.461 -2.65 1 85.12 125 ASP A O 1
ATOM 1044 N N . VAL A 1 126 ? -17.859 15.375 -1.544 1 85.25 126 VAL A N 1
ATOM 1045 C CA . VAL A 1 126 ? -17.219 16.625 -1.195 1 85.25 126 VAL A CA 1
ATOM 1046 C C . VAL A 1 126 ? -17.234 16.828 0.319 1 85.25 126 VAL A C 1
ATOM 1048 O O . VAL A 1 126 ? -18.266 16.594 0.963 1 85.25 126 VAL A O 1
ATOM 1051 N N . LEU A 1 127 ? -16.156 17.141 0.858 1 84.56 127 LEU A N 1
ATOM 1052 C CA . LEU A 1 127 ? -16.047 17.5 2.268 1 84.56 127 LEU A CA 1
ATOM 1053 C C . LEU A 1 127 ? -15.727 18.984 2.43 1 84.56 127 LEU A C 1
ATOM 1055 O O . LEU A 1 127 ? -14.758 19.484 1.856 1 84.56 127 LEU A O 1
ATOM 1059 N N . LYS A 1 128 ? -16.547 19.734 3.158 1 83.81 128 LYS A N 1
ATOM 1060 C CA . LYS A 1 128 ? -16.344 21.156 3.439 1 83.81 128 LYS A CA 1
ATOM 1061 C C . LYS A 1 128 ? -15.922 21.375 4.891 1 83.81 128 LYS A C 1
ATOM 1063 O O . LYS A 1 128 ? -16.625 20.953 5.812 1 83.81 128 LYS A O 1
ATOM 1068 N N . ILE A 1 129 ? -14.82 22 5.051 1 81.06 129 ILE A N 1
ATOM 1069 C CA . ILE A 1 129 ? -14.234 22.188 6.375 1 81.06 129 ILE A CA 1
ATOM 1070 C C . ILE A 1 129 ? -14.125 23.688 6.68 1 81.06 129 ILE A C 1
ATOM 1072 O O . ILE A 1 129 ? -13.445 24.422 5.961 1 81.06 129 ILE A O 1
ATOM 1076 N N . PRO A 1 130 ? -14.75 24.156 7.762 1 79.44 130 PRO A N 1
ATOM 1077 C CA . PRO A 1 130 ? -14.555 25.547 8.172 1 79.44 130 PRO A CA 1
ATOM 1078 C C . PRO A 1 130 ? -13.219 25.781 8.883 1 79.44 130 PRO A C 1
ATOM 1080 O O . PRO A 1 130 ? -12.773 24.922 9.648 1 79.44 130 PRO A O 1
ATOM 1083 N N . ILE A 1 131 ? -12.547 26.859 8.547 1 79.19 131 ILE A N 1
ATOM 1084 C CA . ILE A 1 131 ? -11.297 27.234 9.211 1 79.19 131 ILE A CA 1
ATOM 1085 C C . ILE A 1 131 ? -11.398 28.656 9.758 1 79.19 131 ILE A C 1
ATOM 1087 O O . ILE A 1 131 ? -12.008 29.531 9.141 1 79.19 131 ILE A O 1
ATOM 1091 N N . SER A 1 132 ? -10.812 28.844 10.875 1 74.62 132 SER A N 1
ATOM 1092 C CA . SER A 1 132 ? -10.992 30.109 11.578 1 74.62 132 SER A CA 1
ATOM 1093 C C . SER A 1 132 ? -9.852 31.078 11.281 1 74.62 132 SER A C 1
ATOM 1095 O O . SER A 1 132 ? -9.844 32.219 11.758 1 74.62 132 SER A O 1
ATOM 1097 N N . ARG A 1 133 ? -8.875 30.656 10.617 1 75.5 133 ARG A N 1
ATOM 1098 C CA . ARG A 1 133 ? -7.77 31.547 10.281 1 75.5 133 ARG A CA 1
ATOM 1099 C C . ARG A 1 133 ? -7.371 31.406 8.812 1 75.5 133 ARG A C 1
ATOM 1101 O O . ARG A 1 133 ? -7.711 30.406 8.172 1 75.5 133 ARG A O 1
ATOM 1108 N N . LYS A 1 134 ? -6.723 32.438 8.422 1 79.81 134 LYS A N 1
ATOM 1109 C CA . LYS A 1 134 ? -6.191 32.406 7.066 1 79.81 134 LYS A CA 1
ATOM 1110 C C . LYS A 1 134 ? -5.129 31.312 6.926 1 79.81 134 LYS A C 1
ATOM 1112 O O . LYS A 1 134 ? -4.32 31.109 7.832 1 79.81 134 LYS A O 1
ATOM 1117 N N . ILE A 1 135 ? -5.238 30.672 5.797 1 84.88 135 ILE A N 1
ATOM 1118 C CA . ILE A 1 135 ? -4.215 29.688 5.492 1 84.88 135 ILE A CA 1
ATOM 1119 C C . ILE A 1 135 ? -3.094 30.344 4.684 1 84.88 135 ILE A C 1
ATOM 1121 O O . ILE A 1 135 ? -3.352 31.016 3.684 1 84.88 135 ILE A O 1
ATOM 1125 N N . PHE A 1 136 ? -1.946 30.125 5.121 1 85.38 136 PHE A N 1
ATOM 1126 C CA . PHE A 1 136 ? -0.779 30.75 4.512 1 85.38 136 PHE A CA 1
ATOM 1127 C C . PHE A 1 136 ? -0.291 29.938 3.318 1 85.38 136 PHE A C 1
ATOM 1129 O O . PHE A 1 136 ? -0.771 28.828 3.08 1 85.38 136 PHE A O 1
ATOM 1136 N N . PRO A 1 137 ? 0.677 30.562 2.621 1 87.69 137 PRO A N 1
ATOM 1137 C CA . PRO A 1 137 ? 1.146 29.875 1.415 1 87.69 137 PRO A CA 1
ATOM 1138 C C . PRO A 1 137 ? 1.625 28.453 1.696 1 87.69 137 PRO A C 1
ATOM 1140 O O . PRO A 1 137 ? 2.225 28.203 2.744 1 87.69 137 PRO A O 1
ATOM 1143 N N . LEU A 1 138 ? 1.396 27.641 0.738 1 92.56 138 LEU A N 1
ATOM 1144 C CA . LEU A 1 138 ? 1.627 26.203 0.913 1 92.56 138 LEU A CA 1
ATOM 1145 C C . LEU A 1 138 ? 2.924 25.781 0.233 1 92.56 138 LEU A C 1
ATOM 1147 O O . LEU A 1 138 ? 3.014 24.672 -0.299 1 92.56 138 LEU A O 1
ATOM 1151 N N . ASP A 1 139 ? 3.885 26.656 0.096 1 92.75 139 ASP A N 1
ATOM 1152 C CA . ASP A 1 139 ? 5.199 26.281 -0.412 1 92.75 139 ASP A CA 1
ATOM 1153 C C . ASP A 1 139 ? 5.934 25.375 0.576 1 92.75 139 ASP A C 1
ATOM 1155 O O . ASP A 1 139 ? 6.27 25.812 1.683 1 92.75 139 ASP A O 1
ATOM 1159 N N . PRO A 1 140 ? 6.234 24.156 0.088 1 94.38 140 PRO A N 1
ATOM 1160 C CA . PRO A 1 140 ? 6.84 23.219 1.025 1 94.38 140 PRO A CA 1
ATOM 1161 C C . PRO A 1 140 ? 8.125 23.75 1.658 1 94.38 140 PRO A C 1
ATOM 1163 O O . PRO A 1 140 ? 8.422 23.438 2.814 1 94.38 140 PRO A O 1
ATOM 1166 N N . ALA A 1 141 ? 8.859 24.578 0.99 1 93.44 141 ALA A N 1
ATOM 1167 C CA . ALA A 1 141 ? 10.156 25.062 1.471 1 93.44 141 ALA A CA 1
ATOM 1168 C C . ALA A 1 141 ? 9.984 25.953 2.693 1 93.44 141 ALA A C 1
ATOM 1170 O O . ALA A 1 141 ? 10.953 26.25 3.4 1 93.44 141 ALA A O 1
ATOM 1171 N N . PHE A 1 142 ? 8.766 26.375 2.957 1 91.19 142 PHE A N 1
ATOM 1172 C CA . PHE A 1 142 ? 8.602 27.391 3.99 1 91.19 142 PHE A CA 1
ATOM 1173 C C . PHE A 1 142 ? 7.508 27 4.973 1 91.19 142 PHE A C 1
ATOM 1175 O O . PHE A 1 142 ? 7.18 27.75 5.891 1 91.19 142 PHE A O 1
ATOM 1182 N N . VAL A 1 143 ? 6.906 25.859 4.742 1 89.75 143 VAL A N 1
ATOM 1183 C CA . VAL A 1 143 ? 5.789 25.469 5.598 1 89.75 143 VAL A CA 1
ATOM 1184 C C . VAL A 1 143 ? 6.316 25.047 6.965 1 89.75 143 VAL A C 1
ATOM 1186 O O . VAL A 1 143 ? 7.199 24.188 7.055 1 89.75 143 VAL A O 1
ATOM 1189 N N . ALA A 1 144 ? 5.73 25.641 8.016 1 86.19 144 ALA A N 1
ATOM 1190 C CA . ALA A 1 144 ? 6.211 25.344 9.367 1 86.19 144 ALA A CA 1
ATOM 1191 C C . ALA A 1 144 ? 5.051 25.266 10.352 1 86.19 144 ALA A C 1
ATOM 1193 O O . ALA A 1 144 ? 5.242 24.891 11.516 1 86.19 144 ALA A O 1
ATOM 1194 N N . VAL A 1 145 ? 3.863 25.594 9.93 1 84.81 145 VAL A N 1
ATOM 1195 C CA . VAL A 1 145 ? 2.693 25.578 10.805 1 84.81 145 VAL A CA 1
ATOM 1196 C C . VAL A 1 145 ? 1.854 24.344 10.508 1 84.81 145 VAL A C 1
ATOM 1198 O O . VAL A 1 145 ? 1.822 23.859 9.375 1 84.81 145 VAL A O 1
ATOM 1201 N N . THR A 1 146 ? 1.157 23.859 11.461 1 85.5 146 THR A N 1
ATOM 1202 C CA . THR A 1 146 ? 0.533 22.531 11.484 1 85.5 146 THR A CA 1
ATOM 1203 C C . THR A 1 146 ? -0.445 22.375 10.32 1 85.5 146 THR A C 1
ATOM 1205 O O . THR A 1 146 ? -0.359 21.422 9.555 1 85.5 146 THR A O 1
ATOM 1208 N N . THR A 1 147 ? -1.414 23.328 10.133 1 86.88 147 THR A N 1
ATOM 1209 C CA . THR A 1 147 ? -2.441 23.203 9.102 1 86.88 147 THR A CA 1
ATOM 1210 C C . THR A 1 147 ? -1.818 23.203 7.711 1 86.88 147 THR A C 1
ATOM 1212 O O . THR A 1 147 ? -2.143 22.344 6.883 1 86.88 147 THR A O 1
ATOM 1215 N N . GLU A 1 148 ? -0.929 24.188 7.516 1 90.25 148 GLU A N 1
ATOM 1216 C CA . GLU A 1 148 ? -0.246 24.25 6.227 1 90.25 148 GLU A CA 1
ATOM 1217 C C . GLU A 1 148 ? 0.587 23 5.98 1 90.25 148 GLU A C 1
ATOM 1219 O O . GLU A 1 148 ? 0.662 22.516 4.852 1 90.25 148 GLU A O 1
ATOM 1224 N N . SER A 1 149 ? 1.206 22.531 7.012 1 91.56 149 SER A N 1
ATOM 1225 C CA . SER A 1 149 ? 1.991 21.297 6.891 1 91.56 149 SER A CA 1
ATOM 1226 C C . SER A 1 149 ? 1.113 20.125 6.496 1 91.56 149 SER A C 1
ATOM 1228 O O . SER A 1 149 ? 1.501 19.312 5.652 1 91.56 149 SER A O 1
ATOM 1230 N N . HIS A 1 150 ? -0.035 20.031 7.062 1 91.38 150 HIS A N 1
ATOM 1231 C CA . HIS A 1 150 ? -0.972 18.969 6.711 1 91.38 150 HIS A CA 1
ATOM 1232 C C . HIS A 1 150 ? -1.408 19.078 5.254 1 91.38 150 HIS A C 1
ATOM 1234 O O . HIS A 1 150 ? -1.393 18.094 4.523 1 91.38 150 HIS A O 1
ATOM 1240 N N . LEU A 1 151 ? -1.807 20.266 4.879 1 93.12 151 LEU A N 1
ATOM 1241 C CA . LEU A 1 151 ? -2.283 20.469 3.516 1 93.12 151 LEU A CA 1
ATOM 1242 C C . LEU A 1 151 ? -1.192 20.141 2.504 1 93.12 151 LEU A C 1
ATOM 1244 O O . LEU A 1 151 ? -1.463 19.516 1.476 1 93.12 151 LEU A O 1
ATOM 1248 N N . THR A 1 152 ? 0.029 20.547 2.787 1 95.19 152 THR A N 1
ATOM 1249 C CA . THR A 1 152 ? 1.133 20.25 1.882 1 95.19 152 THR A CA 1
ATOM 1250 C C . THR A 1 152 ? 1.339 18.75 1.761 1 95.19 152 THR A C 1
ATOM 1252 O O . THR A 1 152 ? 1.695 18.25 0.691 1 95.19 152 THR A O 1
ATOM 1255 N N . SER A 1 153 ? 1.079 18.016 2.795 1 95.12 153 SER A N 1
ATOM 1256 C CA . SER A 1 153 ? 1.258 16.562 2.768 1 95.12 153 SER A CA 1
ATOM 1257 C C . SER A 1 153 ? 0.189 15.891 1.912 1 95.12 153 SER A C 1
ATOM 1259 O O . SER A 1 153 ? 0.327 14.719 1.539 1 95.12 153 SER A O 1
ATOM 1261 N N . GLN A 1 154 ? -0.897 16.594 1.61 1 95.19 154 GLN A N 1
ATOM 1262 C CA . GLN A 1 154 ? -1.941 16.078 0.728 1 95.19 154 GLN A CA 1
ATOM 1263 C C . GLN A 1 154 ? -1.621 16.375 -0.734 1 95.19 154 GLN A C 1
ATOM 1265 O O . GLN A 1 154 ? -2.146 15.727 -1.636 1 95.19 154 GLN A O 1
ATOM 1270 N N . ILE A 1 155 ? -0.771 17.375 -0.905 1 96.69 155 ILE A N 1
ATOM 1271 C CA . ILE A 1 155 ? -0.555 17.891 -2.25 1 96.69 155 ILE A CA 1
ATOM 1272 C C . ILE A 1 155 ? 0.773 17.375 -2.799 1 96.69 155 ILE A C 1
ATOM 1274 O O . ILE A 1 155 ? 0.912 17.156 -4.004 1 96.69 155 ILE A O 1
ATOM 1278 N N . PHE A 1 156 ? 1.729 17.188 -1.913 1 97.38 156 PHE A N 1
ATOM 1279 C CA . PHE A 1 156 ? 3.082 16.875 -2.357 1 97.38 156 PHE A CA 1
ATOM 1280 C C . PHE A 1 156 ? 3.545 15.539 -1.783 1 97.38 156 PHE A C 1
ATOM 1282 O O . PHE A 1 156 ? 2.99 15.062 -0.793 1 97.38 156 PHE A O 1
ATOM 1289 N N . ASP A 1 157 ? 4.508 14.93 -2.473 1 98.25 157 ASP A N 1
ATOM 1290 C CA . ASP A 1 157 ? 5.129 13.688 -2.021 1 98.25 157 ASP A CA 1
ATOM 1291 C C . ASP A 1 157 ? 6.648 13.836 -1.93 1 98.25 157 ASP A C 1
ATOM 1293 O O . ASP A 1 157 ? 7.234 14.688 -2.598 1 98.25 157 ASP A O 1
ATOM 1297 N N . THR A 1 158 ? 7.223 13.07 -1.057 1 98.5 158 THR A N 1
ATOM 1298 C CA . THR A 1 158 ? 8.672 13.031 -0.887 1 98.5 158 THR A CA 1
ATOM 1299 C C . THR A 1 158 ? 9.25 11.75 -1.476 1 98.5 158 THR A C 1
ATOM 1301 O O . THR A 1 158 ? 8.508 10.875 -1.913 1 98.5 158 THR A O 1
ATOM 1304 N N . LEU A 1 159 ? 10.586 11.664 -1.545 1 98.69 159 LEU A N 1
ATOM 1305 C CA . LEU A 1 159 ? 11.234 10.477 -2.092 1 98.69 159 LEU A CA 1
ATOM 1306 C C . LEU A 1 159 ? 10.875 9.234 -1.282 1 98.69 159 LEU A C 1
ATOM 1308 O O . LEU A 1 159 ? 10.602 8.18 -1.851 1 98.69 159 LEU A O 1
ATOM 1312 N N . VAL A 1 160 ? 10.961 9.328 -0.031 1 98.06 160 VAL A N 1
ATOM 1313 C CA . VAL A 1 160 ? 10.609 8.266 0.909 1 98.06 160 VAL A CA 1
ATOM 1314 C C . VAL A 1 160 ? 9.688 8.828 1.991 1 98.06 160 VAL A C 1
ATOM 1316 O O . VAL A 1 160 ? 9.492 10.039 2.09 1 98.06 160 VAL A O 1
ATOM 1319 N N . VAL A 1 161 ? 9.016 7.984 2.697 1 96.62 161 VAL A N 1
ATOM 1320 C CA . VAL A 1 161 ? 8.086 8.438 3.732 1 96.62 161 VAL A CA 1
ATOM 1321 C C . VAL A 1 161 ? 8.352 7.668 5.027 1 96.62 161 VAL A C 1
ATOM 1323 O O . VAL A 1 161 ? 8.758 6.508 4.996 1 96.62 161 VAL A O 1
ATOM 1326 N N . TYR A 1 162 ? 8.188 8.352 6.105 1 94.62 162 TYR A N 1
ATOM 1327 C CA . TYR A 1 162 ? 8.273 7.715 7.418 1 94.62 162 TYR A CA 1
ATOM 1328 C C . TYR A 1 162 ? 6.91 7.184 7.852 1 94.62 162 TYR A C 1
ATOM 1330 O O . TYR A 1 162 ? 5.926 7.926 7.879 1 94.62 162 TYR A O 1
ATOM 1338 N N . ASN A 1 163 ? 6.844 5.902 8.117 1 91.38 163 ASN A N 1
ATOM 1339 C CA . ASN A 1 163 ? 5.641 5.285 8.664 1 91.38 163 ASN A CA 1
ATOM 1340 C C . ASN A 1 163 ? 5.625 5.34 10.188 1 91.38 163 ASN A C 1
ATOM 1342 O O . ASN A 1 163 ? 6.41 4.656 10.852 1 91.38 163 ASN A O 1
ATOM 1346 N N . ASP A 1 164 ? 4.664 6.023 10.711 1 86.25 164 ASP A N 1
ATOM 1347 C CA . ASP A 1 164 ? 4.641 6.262 12.148 1 86.25 164 ASP A CA 1
ATOM 1348 C C . ASP A 1 164 ? 4.156 5.023 12.906 1 86.25 164 ASP A C 1
ATOM 1350 O O . ASP A 1 164 ? 4.406 4.879 14.102 1 86.25 164 ASP A O 1
ATOM 1354 N N . VAL A 1 165 ? 3.465 4.176 12.273 1 82.69 165 VAL A N 1
ATOM 1355 C CA . VAL A 1 165 ? 2.943 2.963 12.898 1 82.69 165 VAL A CA 1
ATOM 1356 C C . VAL A 1 165 ? 4.055 1.924 13.016 1 82.69 165 VAL A C 1
ATOM 1358 O O . VAL A 1 165 ? 4.289 1.376 14.102 1 82.69 165 VAL A O 1
ATOM 1361 N N . THR A 1 166 ? 4.824 1.751 11.938 1 82.62 166 THR A N 1
ATOM 1362 C CA . THR A 1 166 ? 5.895 0.763 11.945 1 82.62 166 THR A CA 1
ATOM 1363 C C . THR A 1 166 ? 7.211 1.396 12.383 1 82.62 166 THR A C 1
ATOM 1365 O O . THR A 1 166 ? 8.18 0.69 12.688 1 82.62 166 THR A O 1
ATOM 1368 N N . GLU A 1 167 ? 7.223 2.746 12.352 1 88 167 GLU A N 1
ATOM 1369 C CA . GLU A 1 167 ? 8.406 3.529 12.703 1 88 167 GLU A CA 1
ATOM 1370 C C . GLU A 1 167 ? 9.57 3.207 11.773 1 88 167 GLU A C 1
ATOM 1372 O O . GLU A 1 167 ? 10.711 3.066 12.227 1 88 167 GLU A O 1
ATOM 1377 N N . LYS A 1 168 ? 9.266 2.961 10.5 1 91 168 LYS A N 1
ATOM 1378 C CA . LYS A 1 168 ? 10.273 2.662 9.492 1 91 168 LYS A CA 1
ATOM 1379 C C . LYS A 1 168 ? 10.133 3.582 8.281 1 91 168 LYS A C 1
ATOM 1381 O O . LYS A 1 168 ? 9.062 4.137 8.039 1 91 168 LYS A O 1
ATOM 1386 N N . MET A 1 169 ? 11.328 3.811 7.688 1 93.88 169 MET A N 1
ATOM 1387 C CA . MET A 1 169 ? 11.305 4.484 6.395 1 93.88 169 MET A CA 1
ATOM 1388 C C . MET A 1 169 ? 10.758 3.564 5.309 1 93.88 169 MET A C 1
ATOM 1390 O O . MET A 1 169 ? 11.125 2.391 5.238 1 93.88 169 MET A O 1
ATOM 1394 N N . GLU A 1 170 ? 9.828 4.047 4.547 1 96 170 GLU A N 1
ATOM 1395 C CA . GLU A 1 170 ? 9.188 3.236 3.51 1 96 170 GLU A CA 1
ATOM 1396 C C . GLU A 1 170 ? 9.359 3.871 2.131 1 96 170 GLU A C 1
ATOM 1398 O O . GLU A 1 170 ? 9.453 5.094 2.012 1 96 170 GLU A O 1
ATOM 1403 N N . PRO A 1 171 ? 9.43 2.996 1.029 1 96.81 171 PRO A N 1
ATOM 1404 C CA . PRO A 1 171 ? 9.477 3.514 -0.34 1 96.81 171 PRO A CA 1
ATOM 1405 C C . PRO A 1 171 ? 8.258 4.375 -0.686 1 96.81 171 PRO A C 1
ATOM 1407 O O . PRO A 1 171 ? 7.156 4.121 -0.196 1 96.81 171 PRO A O 1
ATOM 1410 N N . HIS A 1 172 ? 8.453 5.379 -1.465 1 97.88 172 HIS A N 1
ATOM 1411 C CA . HIS A 1 172 ? 7.395 6.23 -1.991 1 97.88 172 HIS A CA 1
ATOM 1412 C C . HIS A 1 172 ? 7.664 6.613 -3.443 1 97.88 172 HIS A C 1
ATOM 1414 O O . HIS A 1 172 ? 7.586 5.766 -4.336 1 97.88 172 HIS A O 1
ATOM 1420 N N . ILE A 1 173 ? 8.18 7.875 -3.695 1 98.56 173 ILE A N 1
ATOM 1421 C CA . ILE A 1 173 ? 8.562 8.164 -5.07 1 98.56 173 ILE A CA 1
ATOM 1422 C C . ILE A 1 173 ? 9.734 7.27 -5.48 1 98.56 173 ILE A C 1
ATOM 1424 O O . ILE A 1 173 ? 9.773 6.762 -6.602 1 98.56 173 ILE A O 1
ATOM 1428 N N . ALA A 1 174 ? 10.68 7.164 -4.516 1 98.06 174 ALA A N 1
ATOM 1429 C CA . ALA A 1 174 ? 11.727 6.156 -4.691 1 98.06 174 ALA A CA 1
ATOM 1430 C C . ALA A 1 174 ? 11.258 4.789 -4.207 1 98.06 174 ALA A C 1
ATOM 1432 O O . ALA A 1 174 ? 10.727 4.664 -3.098 1 98.06 174 ALA A O 1
ATOM 1433 N N . HIS A 1 175 ? 11.438 3.785 -5.047 1 96.12 175 HIS A N 1
ATOM 1434 C CA . HIS A 1 175 ? 10.992 2.457 -4.637 1 96.12 175 HIS A CA 1
ATOM 1435 C C . HIS A 1 175 ? 12.086 1.731 -3.857 1 96.12 175 HIS A C 1
ATOM 1437 O O . HIS A 1 175 ? 11.812 0.741 -3.176 1 96.12 175 HIS A O 1
ATOM 1443 N N . THR A 1 176 ? 13.32 2.193 -3.98 1 94.69 176 THR A N 1
ATOM 1444 C CA . THR A 1 176 ? 14.43 1.618 -3.227 1 94.69 176 THR A CA 1
ATOM 1445 C C . THR A 1 176 ? 15.609 2.582 -3.186 1 94.69 176 THR A C 1
ATOM 1447 O O . THR A 1 176 ? 15.617 3.592 -3.891 1 94.69 176 THR A O 1
ATOM 1450 N N . TRP A 1 177 ? 16.5 2.391 -2.268 1 95.75 177 TRP A N 1
ATOM 1451 C CA . TRP A 1 177 ? 17.703 3.195 -2.115 1 95.75 177 TRP A CA 1
ATOM 1452 C C . TRP A 1 177 ? 18.859 2.346 -1.613 1 95.75 177 TRP A C 1
ATOM 1454 O O . TRP A 1 177 ? 18.656 1.24 -1.105 1 95.75 177 TRP A O 1
ATOM 1464 N N . GLU A 1 178 ? 20.078 2.869 -1.862 1 94.31 178 GLU A N 1
ATOM 1465 C CA . GLU A 1 178 ? 21.297 2.213 -1.399 1 94.31 178 GLU A CA 1
ATOM 1466 C C . GLU A 1 178 ? 22.297 3.229 -0.877 1 94.31 178 GLU A C 1
ATOM 1468 O O . GLU A 1 178 ? 22.297 4.391 -1.289 1 94.31 178 GLU A O 1
ATOM 1473 N N . LEU A 1 179 ? 23.031 2.803 0.07 1 95.12 179 LEU A N 1
ATOM 1474 C CA . LEU A 1 179 ? 24.141 3.574 0.624 1 95.12 179 LEU A CA 1
ATOM 1475 C C . LEU A 1 179 ? 25.484 2.951 0.244 1 95.12 179 LEU A C 1
ATOM 1477 O O . LEU A 1 179 ? 25.656 1.735 0.348 1 95.12 179 LEU A O 1
ATOM 1481 N N . SER A 1 180 ? 26.375 3.785 -0.239 1 95.25 180 SER A N 1
ATOM 1482 C CA . SER A 1 180 ? 27.688 3.295 -0.598 1 95.25 180 SER A CA 1
ATOM 1483 C C . SER A 1 180 ? 28.438 2.766 0.623 1 95.25 180 SER A C 1
ATOM 1485 O O . SER A 1 180 ? 28.062 3.057 1.76 1 95.25 180 SER A O 1
ATOM 1487 N N . GLU A 1 181 ? 29.469 2.012 0.387 1 93.25 181 GLU A N 1
ATOM 1488 C CA . GLU A 1 181 ? 30.234 1.393 1.46 1 93.25 181 GLU A CA 1
ATOM 1489 C C . GLU A 1 181 ? 30.891 2.447 2.355 1 93.25 181 GLU A C 1
ATOM 1491 O O . GLU A 1 181 ? 30.969 2.268 3.572 1 93.25 181 GLU A O 1
ATOM 1496 N N . ASP A 1 182 ? 31.359 3.529 1.777 1 94.19 182 ASP A N 1
ATOM 1497 C CA . ASP A 1 182 ? 32.031 4.574 2.543 1 94.19 182 ASP A CA 1
ATOM 1498 C C . ASP A 1 182 ? 31.031 5.461 3.268 1 94.19 182 ASP A C 1
ATOM 1500 O O . ASP A 1 182 ? 31.406 6.363 4.012 1 94.19 182 ASP A O 1
ATOM 1504 N N . GLY A 1 183 ? 29.734 5.242 2.977 1 93.25 183 GLY A N 1
ATOM 1505 C CA . GLY A 1 183 ? 28.672 5.945 3.682 1 93.25 183 GLY A CA 1
ATOM 1506 C C . GLY A 1 183 ? 28.453 7.359 3.176 1 93.25 183 GLY A C 1
ATOM 1507 O O . GLY A 1 183 ? 27.734 8.141 3.793 1 93.25 183 GLY A O 1
ATOM 1508 N N . LEU A 1 184 ? 28.984 7.777 1.985 1 96.81 184 LEU A N 1
ATOM 1509 C CA . LEU A 1 184 ? 28.969 9.172 1.562 1 96.81 184 LEU A CA 1
ATOM 1510 C C . LEU A 1 184 ? 28.016 9.383 0.393 1 96.81 184 LEU A C 1
ATOM 1512 O O . LEU A 1 184 ? 27.672 10.516 0.063 1 96.81 184 LEU A O 1
ATOM 1516 N N . THR A 1 185 ? 27.64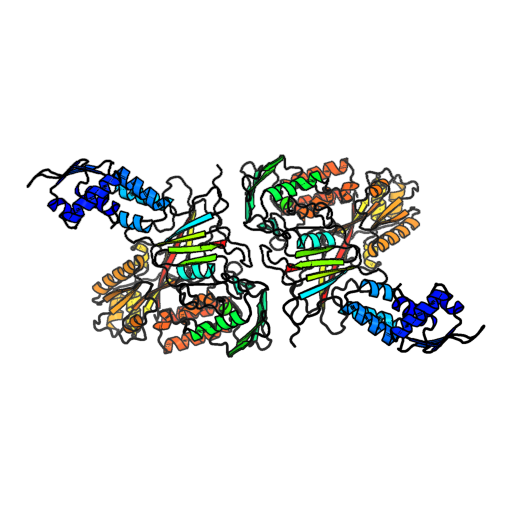1 8.281 -0.211 1 97.56 185 THR A N 1
ATOM 1517 C CA . THR A 1 185 ? 26.797 8.422 -1.394 1 97.56 185 THR A CA 1
ATOM 1518 C C . THR A 1 185 ? 25.484 7.66 -1.225 1 97.56 185 THR A C 1
ATOM 1520 O O . THR A 1 185 ? 25.5 6.445 -1.002 1 97.56 185 THR A O 1
ATOM 1523 N N . TRP A 1 186 ? 24.391 8.352 -1.279 1 97.81 186 TRP A N 1
ATOM 1524 C CA . TRP A 1 186 ? 23.062 7.754 -1.298 1 97.81 186 TRP A CA 1
ATOM 1525 C C . TRP A 1 186 ? 22.5 7.707 -2.717 1 97.81 186 TRP A C 1
ATOM 1527 O O . TRP A 1 186 ? 22.469 8.727 -3.412 1 97.81 186 TRP A O 1
ATOM 1537 N N . THR A 1 187 ? 22.109 6.527 -3.18 1 96.88 187 THR A N 1
ATOM 1538 C CA . THR A 1 187 ? 21.469 6.363 -4.484 1 96.88 187 THR A CA 1
ATOM 1539 C C . THR A 1 187 ? 20.016 5.949 -4.328 1 96.88 187 THR A C 1
ATOM 1541 O O . THR A 1 187 ? 19.703 4.965 -3.65 1 96.88 187 THR A O 1
ATOM 1544 N N . PHE A 1 188 ? 19.172 6.73 -4.898 1 97.5 188 PHE A N 1
ATOM 1545 C CA . PHE A 1 188 ? 17.734 6.422 -4.891 1 97.5 188 PHE A CA 1
ATOM 1546 C C . PHE A 1 188 ? 17.266 6.031 -6.285 1 97.5 188 PHE A C 1
ATOM 1548 O O . PHE A 1 188 ? 17.672 6.633 -7.277 1 97.5 188 PHE A O 1
ATOM 1555 N N . TYR A 1 189 ? 16.438 4.996 -6.391 1 95.06 189 TYR A N 1
ATOM 1556 C CA . TYR A 1 189 ? 15.812 4.551 -7.633 1 95.06 189 TYR A CA 1
ATOM 1557 C C . TYR A 1 189 ? 14.328 4.91 -7.656 1 95.06 189 TYR A C 1
ATOM 1559 O O . TYR A 1 189 ? 13.57 4.504 -6.773 1 95.06 189 TYR A O 1
ATOM 1567 N N . LEU A 1 190 ? 13.969 5.664 -8.719 1 96.81 190 LEU A N 1
ATOM 1568 C CA . LEU A 1 190 ? 12.641 6.25 -8.773 1 96.81 190 LEU A CA 1
ATOM 1569 C C . LEU A 1 190 ? 11.672 5.324 -9.5 1 96.81 190 LEU A C 1
ATOM 1571 O O . LEU A 1 190 ? 12.07 4.574 -10.398 1 96.81 190 LEU A O 1
ATOM 1575 N N . ARG A 1 191 ? 10.375 5.328 -9.062 1 96.12 191 ARG A N 1
ATOM 1576 C CA . ARG A 1 191 ? 9.305 4.652 -9.789 1 96.12 191 ARG A CA 1
ATOM 1577 C C . ARG A 1 191 ? 9.094 5.273 -11.164 1 96.12 191 ARG A C 1
ATOM 1579 O O . ARG A 1 191 ? 9.328 6.469 -11.352 1 96.12 191 ARG A O 1
ATOM 1586 N N . LYS A 1 192 ? 8.594 4.445 -12.07 1 93.06 192 LYS A N 1
ATOM 1587 C CA . LYS A 1 192 ? 8.258 4.926 -13.406 1 93.06 192 LYS A CA 1
ATOM 1588 C C . LYS A 1 192 ? 6.867 5.555 -13.43 1 93.06 192 LYS A C 1
ATOM 1590 O O . LYS A 1 192 ? 5.984 5.148 -12.68 1 93.06 192 LYS A O 1
ATOM 1595 N N . ASP A 1 193 ? 6.699 6.617 -14.281 1 94 193 ASP A N 1
ATOM 1596 C CA . ASP A 1 193 ? 5.402 7.164 -14.672 1 94 193 ASP A CA 1
ATOM 1597 C C . ASP A 1 193 ? 4.684 7.777 -13.477 1 94 193 ASP A C 1
ATOM 1599 O O . ASP A 1 193 ? 3.49 7.547 -13.273 1 94 193 ASP A O 1
ATOM 1603 N N . ILE A 1 194 ? 5.398 8.383 -12.609 1 97.12 194 ILE A N 1
ATOM 1604 C CA . ILE A 1 194 ? 4.773 9.25 -11.617 1 97.12 194 ILE A CA 1
ATOM 1605 C C . ILE A 1 194 ? 4.449 10.602 -12.25 1 97.12 194 ILE A C 1
ATOM 1607 O O . ILE A 1 194 ? 5.336 11.266 -12.805 1 97.12 194 ILE A O 1
ATOM 1611 N N . TYR A 1 195 ? 3.213 11.008 -12.172 1 97.06 195 TYR A N 1
ATOM 1612 C CA . TYR A 1 195 ? 2.773 12.258 -12.797 1 97.06 195 TYR A CA 1
ATOM 1613 C C . TYR A 1 195 ? 2.66 13.367 -11.758 1 97.06 195 TYR A C 1
ATOM 1615 O O . TYR A 1 195 ? 2.217 13.141 -10.633 1 97.06 195 TYR A O 1
ATOM 1623 N N . PHE A 1 196 ? 3.078 14.57 -12.18 1 97.06 196 PHE A N 1
ATOM 1624 C CA . PHE A 1 196 ? 2.713 15.773 -11.438 1 97.06 196 PHE A CA 1
ATOM 1625 C C . PHE A 1 196 ? 1.269 16.172 -11.719 1 97.06 196 PHE A C 1
ATOM 1627 O O . PHE A 1 196 ? 0.675 15.703 -12.703 1 97.06 196 PHE A O 1
ATOM 1634 N N . HIS A 1 197 ? 0.729 17.016 -10.867 1 96.12 197 HIS A N 1
ATOM 1635 C CA . HIS A 1 197 ? -0.645 17.484 -11.023 1 96.12 197 HIS A CA 1
ATOM 1636 C C . HIS A 1 197 ? -0.851 18.141 -12.375 1 96.12 197 HIS A C 1
ATOM 1638 O O . HIS A 1 197 ? -1.976 18.203 -12.875 1 96.12 197 HIS A O 1
ATOM 1644 N N . ASN A 1 198 ? 0.172 18.641 -13.031 1 93 198 ASN A N 1
ATOM 1645 C CA . ASN A 1 198 ? 0.064 19.25 -14.352 1 93 198 ASN A CA 1
ATOM 1646 C C . ASN A 1 198 ? 0.272 18.234 -15.469 1 93 198 ASN A C 1
ATOM 1648 O O . ASN A 1 198 ? 0.506 18.594 -16.625 1 93 198 ASN A O 1
ATOM 1652 N N . GLU A 1 199 ? 0.39 16.953 -15.133 1 93.44 199 GLU A N 1
ATOM 1653 C CA . GLU A 1 199 ? 0.383 15.805 -16.031 1 93.44 199 GLU A CA 1
ATOM 1654 C C . GLU A 1 199 ? 1.744 15.617 -16.688 1 93.44 199 GLU A C 1
ATOM 1656 O O . GLU A 1 199 ? 1.855 14.922 -17.703 1 93.44 199 GLU A O 1
ATOM 1661 N N . THR A 1 200 ? 2.746 16.312 -16.203 1 94.56 200 THR A N 1
ATOM 1662 C CA . THR A 1 200 ? 4.102 15.977 -16.625 1 94.56 200 THR A CA 1
ATOM 1663 C C . THR A 1 200 ? 4.656 14.828 -15.789 1 94.56 200 THR A C 1
ATOM 1665 O O . THR A 1 200 ? 4.164 14.555 -14.695 1 94.56 200 THR A O 1
ATOM 1668 N N . ILE A 1 201 ? 5.672 14.156 -16.344 1 95.56 201 ILE A N 1
ATOM 1669 C CA . ILE A 1 201 ? 6.223 12.977 -15.695 1 95.56 201 ILE A CA 1
ATOM 1670 C C . ILE A 1 201 ? 7.422 13.367 -14.836 1 95.56 201 ILE A C 1
ATOM 1672 O O . ILE A 1 201 ? 8.281 14.141 -15.273 1 95.56 201 ILE A O 1
ATOM 1676 N N . LEU A 1 202 ? 7.461 12.914 -13.625 1 97.31 202 LEU A N 1
ATOM 1677 C CA . LEU A 1 202 ? 8.539 13.172 -12.672 1 97.31 202 LEU A CA 1
ATOM 1678 C C . LEU A 1 202 ? 9.812 12.453 -13.094 1 97.31 202 LEU A C 1
ATOM 1680 O O . LEU A 1 202 ? 9.781 11.281 -13.477 1 97.31 202 LEU A O 1
ATOM 1684 N N . THR A 1 203 ? 10.938 13.141 -13.117 1 96.25 203 THR A N 1
ATOM 1685 C CA . THR A 1 203 ? 12.258 12.57 -13.383 1 96.25 203 THR A CA 1
ATOM 1686 C C . THR A 1 203 ? 13.234 12.938 -12.266 1 96.25 203 THR A C 1
ATOM 1688 O O . THR A 1 203 ? 12.914 13.75 -11.398 1 96.25 203 THR A O 1
ATOM 1691 N N . SER A 1 204 ? 14.422 12.344 -12.398 1 96.94 204 SER A N 1
ATOM 1692 C CA . SER A 1 204 ? 15.469 12.609 -11.414 1 96.94 204 SER A CA 1
ATOM 1693 C C . SER A 1 204 ? 15.867 14.078 -11.406 1 96.94 204 SER A C 1
ATOM 1695 O O . SER A 1 204 ? 16.281 14.609 -10.383 1 96.94 204 SER A O 1
ATOM 1697 N N . LYS A 1 205 ? 15.656 14.789 -12.484 1 97.25 205 LYS A N 1
ATOM 1698 C CA . LYS A 1 205 ? 15.992 16.203 -12.562 1 97.25 205 LYS A CA 1
ATOM 1699 C C . LYS A 1 205 ? 15.062 17.031 -11.688 1 97.25 205 LYS A C 1
ATOM 1701 O O . LYS A 1 205 ? 15.453 18.078 -11.164 1 97.25 205 LYS A O 1
ATOM 1706 N N . ASP A 1 206 ? 13.805 16.656 -11.586 1 97.56 206 ASP A N 1
ATOM 1707 C CA . ASP A 1 206 ? 12.867 17.328 -10.688 1 97.56 206 ASP A CA 1
ATOM 1708 C C . ASP A 1 206 ? 13.297 17.172 -9.234 1 97.56 206 ASP A C 1
ATOM 1710 O O . ASP A 1 206 ? 13.148 18.094 -8.43 1 97.56 206 ASP A O 1
ATOM 1714 N N . VAL A 1 207 ? 13.812 15.945 -8.945 1 98.31 207 VAL A N 1
ATOM 1715 C CA . VAL A 1 207 ? 14.312 15.711 -7.598 1 98.31 207 VAL A CA 1
ATOM 1716 C C . VAL A 1 207 ? 15.5 16.625 -7.32 1 98.31 207 VAL A C 1
ATOM 1718 O O . VAL A 1 207 ? 15.555 17.281 -6.281 1 98.31 207 VAL A O 1
ATOM 1721 N N . GLN A 1 208 ? 16.438 16.656 -8.242 1 98 208 GLN A N 1
ATOM 1722 C CA . GLN A 1 208 ? 17.594 17.547 -8.102 1 98 208 GLN A CA 1
ATOM 1723 C C . GLN A 1 208 ? 17.156 18.984 -7.867 1 98 208 GLN A C 1
ATOM 1725 O O . GLN A 1 208 ? 17.625 19.641 -6.934 1 98 208 GLN A O 1
ATOM 1730 N N . PHE A 1 209 ? 16.297 19.484 -8.672 1 96.62 209 PHE A N 1
ATOM 1731 C CA . PHE A 1 209 ? 15.766 20.844 -8.555 1 96.62 209 PHE A CA 1
ATOM 1732 C C . PHE A 1 209 ? 15.195 21.078 -7.164 1 96.62 209 PHE A C 1
ATOM 1734 O O . PHE A 1 209 ? 15.484 22.094 -6.527 1 96.62 209 PHE A O 1
ATOM 1741 N N . SER A 1 210 ? 14.336 20.172 -6.742 1 96.69 210 SER A N 1
ATOM 1742 C CA . SER A 1 210 ? 13.625 20.328 -5.477 1 96.69 210 SER A CA 1
ATOM 1743 C C . SER A 1 210 ? 14.594 20.422 -4.305 1 96.69 210 SER A C 1
ATOM 1745 O O . SER A 1 210 ? 14.398 21.219 -3.391 1 96.69 210 SER A O 1
ATOM 1747 N N . PHE A 1 211 ? 15.625 19.641 -4.332 1 97.88 211 PHE A N 1
ATOM 1748 C CA . PHE A 1 211 ? 16.609 19.641 -3.248 1 97.88 211 PHE A CA 1
ATOM 1749 C C . PHE A 1 211 ? 17.469 20.891 -3.307 1 97.88 211 PHE A C 1
ATOM 1751 O O . PHE A 1 211 ? 17.766 21.5 -2.273 1 97.88 211 PHE A O 1
ATOM 1758 N N . GLU A 1 212 ? 17.828 21.344 -4.438 1 96.56 212 GLU A N 1
ATOM 1759 C CA . GLU A 1 212 ? 18.656 22.531 -4.598 1 96.56 212 GLU A CA 1
ATOM 1760 C C . GLU A 1 212 ? 17.859 23.797 -4.297 1 96.56 212 GLU A C 1
ATOM 1762 O O . GLU A 1 212 ? 18.438 24.812 -3.889 1 96.56 212 GLU A O 1
ATOM 1767 N N . ARG A 1 213 ? 16.609 23.719 -4.457 1 94.25 213 ARG A N 1
ATOM 1768 C CA . ARG A 1 213 ? 15.727 24.859 -4.309 1 94.25 213 ARG A CA 1
ATOM 1769 C C . ARG A 1 213 ? 15.766 25.406 -2.887 1 94.25 213 ARG A C 1
ATOM 1771 O O . ARG A 1 213 ? 15.625 26.609 -2.674 1 94.25 213 ARG A O 1
ATOM 1778 N N . LEU A 1 214 ? 15.914 24.562 -1.901 1 95 214 LEU A N 1
ATOM 1779 C CA . LEU A 1 214 ? 15.891 25.016 -0.519 1 95 214 LEU A CA 1
ATOM 1780 C C . LEU A 1 214 ? 16.938 26.125 -0.297 1 95 214 LEU A C 1
ATOM 1782 O O . LEU A 1 214 ? 16.641 27.141 0.322 1 95 214 LEU A O 1
ATOM 1786 N N . LYS A 1 215 ? 18.125 25.875 -0.791 1 94 215 LYS A N 1
ATOM 1787 C CA . LYS A 1 215 ? 19.188 26.875 -0.675 1 94 215 LYS A CA 1
ATOM 1788 C C . LYS A 1 215 ? 18.891 28.094 -1.557 1 94 215 LYS A C 1
ATOM 1790 O O . LYS A 1 215 ? 19.078 29.234 -1.134 1 94 215 LYS A O 1
ATOM 1795 N N . GLN A 1 216 ? 18.422 27.859 -2.689 1 92.38 216 GLN A N 1
ATOM 1796 C CA . GLN A 1 216 ? 18.172 28.906 -3.67 1 92.38 216 GLN A CA 1
ATOM 1797 C C . GLN A 1 216 ? 17.156 29.906 -3.15 1 92.38 216 GLN A C 1
ATOM 1799 O O . GLN A 1 216 ? 17.281 31.109 -3.383 1 92.38 216 GLN A O 1
ATOM 1804 N N . VAL A 1 217 ? 16.156 29.406 -2.469 1 91.75 217 VAL A N 1
ATOM 1805 C CA . VAL A 1 217 ? 15.086 30.297 -2.039 1 91.75 217 VAL A CA 1
ATOM 1806 C C . VAL A 1 217 ? 15.328 30.75 -0.602 1 91.75 217 VAL A C 1
ATOM 1808 O O . VAL A 1 217 ? 14.445 31.344 0.028 1 91.75 217 VAL A O 1
ATOM 1811 N N . GLN A 1 218 ? 16.422 30.391 -0.051 1 92.62 218 GLN A N 1
ATOM 1812 C CA . GLN A 1 218 ? 16.797 30.766 1.31 1 92.62 218 GLN A CA 1
ATOM 1813 C C . GLN A 1 218 ? 15.766 30.266 2.318 1 92.62 218 GLN A C 1
ATOM 1815 O O . GLN A 1 218 ? 15.273 31.047 3.143 1 92.62 218 GLN A O 1
ATOM 1820 N N . SER A 1 219 ? 15.406 28.984 2.158 1 93.5 219 SER A N 1
ATOM 1821 C CA . SER A 1 219 ? 14.469 28.359 3.084 1 93.5 219 SER A CA 1
ATOM 1822 C C . SER A 1 219 ? 15.055 28.266 4.488 1 93.5 219 SER A C 1
ATOM 1824 O O . SER A 1 219 ? 16.25 27.984 4.648 1 93.5 219 SER A O 1
ATOM 1826 N N . PRO A 1 220 ? 14.219 28.531 5.527 1 93.31 220 PRO A N 1
ATOM 1827 C CA . PRO A 1 220 ? 14.703 28.297 6.891 1 93.31 220 PRO A CA 1
ATOM 1828 C C . PRO A 1 220 ? 15.086 26.828 7.133 1 93.31 220 PRO A C 1
ATOM 1830 O O . PRO A 1 220 ? 15.703 26.516 8.148 1 93.31 220 PRO A O 1
ATOM 1833 N N . PHE A 1 221 ? 14.781 25.969 6.176 1 94.88 221 PHE A N 1
ATOM 1834 C CA . PHE A 1 221 ? 15.055 24.531 6.309 1 94.88 221 PHE A CA 1
ATOM 1835 C C . PHE A 1 221 ? 16.234 24.125 5.441 1 94.88 221 PHE A C 1
ATOM 1837 O O . PHE A 1 221 ? 16.422 22.938 5.168 1 94.88 221 PHE A O 1
ATOM 1844 N N . GLU A 1 222 ? 17.031 25.062 5.027 1 95.31 222 GLU A N 1
ATOM 1845 C CA . GLU A 1 222 ? 18.172 24.766 4.156 1 95.31 222 GLU A CA 1
ATOM 1846 C C . GLU A 1 222 ? 19.141 23.812 4.82 1 95.31 222 GLU A C 1
ATOM 1848 O O . GLU A 1 222 ? 19.906 23.125 4.137 1 95.31 222 GLU A O 1
ATOM 1853 N N . TRP A 1 223 ? 19.078 23.703 6.145 1 93.5 223 TRP A N 1
ATOM 1854 C CA . TRP A 1 223 ? 19.969 22.812 6.887 1 93.5 223 TRP A CA 1
ATOM 1855 C C . TRP A 1 223 ? 19.766 21.359 6.465 1 93.5 223 TRP A C 1
ATOM 1857 O O . TRP A 1 223 ? 20.672 20.547 6.582 1 93.5 223 TRP A O 1
ATOM 1867 N N . LEU A 1 224 ? 18.641 20.984 5.945 1 96.5 224 LEU A N 1
ATOM 1868 C CA . LEU A 1 224 ? 18.312 19.625 5.516 1 96.5 224 LEU A CA 1
ATOM 1869 C C . LEU A 1 224 ? 19.219 19.188 4.367 1 96.5 224 LEU A C 1
ATOM 1871 O O . LEU A 1 224 ? 19.422 17.984 4.152 1 96.5 224 LEU A O 1
ATOM 1875 N N . THR A 1 225 ? 19.75 20.156 3.604 1 97.31 225 THR A N 1
ATOM 1876 C CA . THR A 1 225 ? 20.547 19.812 2.43 1 97.31 225 THR A CA 1
ATOM 1877 C C . THR A 1 225 ? 21.969 20.328 2.576 1 97.31 225 THR A C 1
ATOM 1879 O O . THR A 1 225 ? 22.734 20.312 1.614 1 97.31 225 THR A O 1
ATOM 1882 N N . GLU A 1 226 ? 22.312 20.844 3.738 1 93.88 226 GLU A N 1
ATOM 1883 C CA . GLU A 1 226 ? 23.578 21.516 3.957 1 93.88 226 GLU A CA 1
ATOM 1884 C C . GLU A 1 226 ? 24.766 20.578 3.699 1 93.88 226 GLU A C 1
ATOM 1886 O O . GLU A 1 226 ? 25.812 21.016 3.217 1 93.88 226 GLU A O 1
ATOM 1891 N N . GLU A 1 227 ? 24.578 19.328 3.945 1 94.38 227 GLU A N 1
ATOM 1892 C CA . GLU A 1 227 ? 25.688 18.375 3.848 1 94.38 227 GLU A CA 1
ATOM 1893 C C . GLU A 1 227 ? 25.812 17.828 2.432 1 94.38 227 GLU A C 1
ATOM 1895 O O . GLU A 1 227 ? 26.781 17.125 2.121 1 94.38 227 GLU A O 1
ATOM 1900 N N . ILE A 1 228 ? 24.906 18.094 1.553 1 97.81 228 ILE A N 1
ATOM 1901 C CA . ILE A 1 228 ? 24.953 17.594 0.186 1 97.81 228 ILE A CA 1
ATOM 1902 C C . ILE A 1 228 ? 25.969 18.406 -0.625 1 97.81 228 ILE A C 1
ATOM 1904 O O . ILE A 1 228 ? 25.781 19.625 -0.8 1 97.81 228 ILE A O 1
ATOM 1908 N N . ILE A 1 229 ? 26.984 17.781 -1.164 1 97.56 229 ILE A N 1
ATOM 1909 C CA . ILE A 1 229 ? 28.031 18.469 -1.909 1 97.56 229 ILE A CA 1
ATOM 1910 C C . ILE A 1 229 ? 27.719 18.422 -3.402 1 97.56 229 ILE A C 1
ATOM 1912 O O . ILE A 1 229 ? 28.109 19.312 -4.156 1 97.56 229 ILE A O 1
ATOM 1916 N N . GLN A 1 230 ? 27.094 17.328 -3.717 1 97.75 230 GLN A N 1
ATOM 1917 C CA . GLN A 1 230 ? 26.812 17.125 -5.133 1 97.75 230 GLN A CA 1
ATOM 1918 C C . GLN A 1 230 ? 25.578 16.234 -5.324 1 97.75 230 GLN A C 1
ATOM 1920 O O . GLN A 1 230 ? 25.375 15.281 -4.57 1 97.75 230 GLN A O 1
ATOM 1925 N N . ILE A 1 231 ? 24.75 16.594 -6.254 1 98.44 231 ILE A N 1
ATOM 1926 C CA . ILE A 1 231 ? 23.625 15.766 -6.672 1 98.44 231 ILE A CA 1
ATOM 1927 C C . ILE A 1 231 ? 23.797 15.375 -8.141 1 98.44 231 ILE A C 1
ATOM 1929 O O . ILE A 1 231 ? 24 16.234 -9 1 98.44 231 ILE A O 1
ATOM 1933 N N . GLU A 1 232 ? 23.766 14.094 -8.406 1 97.56 232 GLU A N 1
ATOM 1934 C CA . GLU A 1 232 ? 23.875 13.594 -9.773 1 97.56 232 GLU A CA 1
ATOM 1935 C C . GLU A 1 232 ? 22.594 12.891 -10.211 1 97.56 232 GLU A C 1
ATOM 1937 O O . GLU A 1 232 ? 21.891 12.297 -9.383 1 97.56 232 GLU A O 1
ATOM 1942 N N . THR A 1 233 ? 22.281 13.008 -11.445 1 95.56 233 THR A N 1
ATOM 1943 C CA . THR A 1 233 ? 21.141 12.336 -12.07 1 95.56 233 THR A CA 1
ATOM 1944 C C . THR A 1 233 ? 21.609 11.453 -13.227 1 95.56 233 THR A C 1
ATOM 1946 O O . THR A 1 233 ? 21.359 11.781 -14.391 1 95.56 233 THR A O 1
ATOM 1949 N N . PRO A 1 234 ? 22.203 10.289 -12.906 1 91.75 234 PRO A N 1
ATOM 1950 C CA . PRO A 1 234 ? 22.75 9.422 -13.953 1 91.75 234 PRO A CA 1
ATOM 1951 C C . PRO A 1 234 ? 21.703 9 -14.977 1 91.75 234 PRO A C 1
ATOM 1953 O O . PRO A 1 234 ? 22.031 8.711 -16.125 1 91.75 234 PRO A O 1
ATOM 1956 N N . SER A 1 235 ? 20.469 8.844 -14.625 1 89.94 235 SER A N 1
ATOM 1957 C CA . SER A 1 235 ? 19.328 8.562 -15.5 1 89.94 235 SER A CA 1
ATOM 1958 C C . SER A 1 235 ? 18.078 9.266 -15.008 1 89.94 235 SER A C 1
ATOM 1960 O O . SER A 1 235 ? 18.047 9.812 -13.898 1 89.94 235 SER A O 1
ATOM 1962 N N . PRO A 1 236 ? 17.031 9.336 -15.82 1 93.62 236 PRO A N 1
ATOM 1963 C CA . PRO A 1 236 ? 15.789 9.977 -15.383 1 93.62 236 PRO A CA 1
ATOM 1964 C C . PRO A 1 236 ? 15.18 9.297 -14.156 1 93.62 236 PRO A C 1
ATOM 1966 O O . PRO A 1 236 ? 14.32 9.883 -13.484 1 93.62 236 PRO A O 1
ATOM 1969 N N . LEU A 1 237 ? 15.617 8.039 -13.828 1 94.5 237 LEU A N 1
ATOM 1970 C CA . LEU A 1 237 ? 14.984 7.301 -12.742 1 94.5 237 LEU A CA 1
ATOM 1971 C C . LEU A 1 237 ? 15.984 7.008 -11.633 1 94.5 237 LEU A C 1
ATOM 1973 O O . LEU A 1 237 ? 15.734 6.16 -10.773 1 94.5 237 LEU A O 1
ATOM 1977 N N . GLN A 1 238 ? 17.109 7.664 -11.672 1 94 238 GLN A N 1
ATOM 1978 C CA . GLN A 1 238 ? 18.141 7.477 -10.648 1 94 238 GLN A CA 1
ATOM 1979 C C . GLN A 1 238 ? 18.688 8.812 -10.164 1 94 238 GLN A C 1
ATOM 1981 O O . GLN A 1 238 ? 18.938 9.719 -10.961 1 94 238 GLN A O 1
ATOM 1986 N N . ILE A 1 239 ? 18.828 8.961 -8.898 1 96.88 239 ILE A N 1
ATOM 1987 C CA . ILE A 1 239 ? 19.422 10.164 -8.312 1 96.88 239 ILE A CA 1
ATOM 1988 C C . ILE A 1 239 ? 20.453 9.766 -7.262 1 96.88 239 ILE A C 1
ATOM 1990 O O . ILE A 1 239 ? 20.234 8.82 -6.5 1 96.88 239 ILE A O 1
ATOM 1994 N N . GLN A 1 240 ? 21.562 10.461 -7.27 1 97.81 240 GLN A N 1
ATOM 1995 C CA . GLN A 1 240 ? 22.656 10.203 -6.324 1 97.81 240 GLN A CA 1
ATOM 1996 C C . GLN A 1 240 ? 23 11.461 -5.527 1 97.81 240 GLN A C 1
ATOM 1998 O O . GLN A 1 240 ? 23.203 12.531 -6.105 1 97.81 240 GLN A O 1
ATOM 2003 N N . PHE A 1 241 ? 22.984 11.383 -4.242 1 98.56 241 PHE A N 1
ATOM 2004 C CA . PHE A 1 241 ? 23.391 12.453 -3.344 1 98.56 241 PHE A CA 1
ATOM 2005 C C . PHE A 1 241 ? 24.766 12.156 -2.752 1 98.56 241 PHE A C 1
ATOM 2007 O O . PHE A 1 241 ? 24.953 11.141 -2.086 1 98.56 241 PHE A O 1
ATOM 2014 N N . HIS A 1 242 ? 25.719 13.023 -3.033 1 98.44 242 HIS A N 1
ATOM 2015 C CA . HIS A 1 242 ? 27.047 12.945 -2.418 1 98.44 242 HIS A CA 1
ATOM 2016 C C . HIS A 1 242 ? 27.141 13.852 -1.197 1 98.44 242 HIS A C 1
ATOM 2018 O O . HIS A 1 242 ? 26.969 15.062 -1.307 1 98.44 242 HIS A O 1
ATOM 2024 N N . LEU A 1 243 ? 27.391 13.273 -0.062 1 97.56 243 LEU A N 1
ATOM 2025 C CA . LEU A 1 243 ? 27.438 14.008 1.198 1 97.56 243 LEU A CA 1
ATOM 2026 C C . LEU A 1 243 ? 28.875 14.336 1.577 1 97.56 243 LEU A C 1
ATOM 2028 O O . LEU A 1 243 ? 29.797 13.586 1.246 1 97.56 243 LEU A O 1
ATOM 2032 N N . ALA A 1 244 ? 29.094 15.422 2.283 1 96.62 244 ALA A N 1
ATOM 2033 C CA . ALA A 1 244 ? 30.406 15.852 2.777 1 96.62 244 ALA A CA 1
ATOM 2034 C C . ALA A 1 244 ? 30.891 14.922 3.889 1 96.62 244 ALA A C 1
ATOM 2036 O O . ALA A 1 244 ? 32.094 14.727 4.051 1 96.62 244 ALA A O 1
ATOM 2037 N N . LYS A 1 245 ? 30 14.398 4.652 1 93.69 245 LYS A N 1
ATOM 2038 C CA . LYS A 1 245 ? 30.281 13.453 5.727 1 93.69 245 LYS A CA 1
ATOM 2039 C C . LYS A 1 245 ? 29.125 12.453 5.875 1 93.69 245 LYS A C 1
ATOM 2041 O O . LYS A 1 245 ? 28 12.719 5.449 1 93.69 245 LYS A O 1
ATOM 2046 N N . PRO A 1 246 ? 29.484 11.273 6.457 1 92.44 246 PRO A N 1
ATOM 2047 C CA . PRO A 1 246 ? 28.422 10.281 6.629 1 92.44 246 PRO A CA 1
ATOM 2048 C C . PRO A 1 246 ? 27.281 10.781 7.512 1 92.44 246 PRO A C 1
ATOM 2050 O O . PRO A 1 246 ? 27.516 11.484 8.5 1 92.44 246 PRO A O 1
ATOM 2053 N N . ASN A 1 247 ? 26.078 10.586 7.164 1 92.19 247 ASN A N 1
ATOM 2054 C CA . ASN A 1 247 ? 24.859 10.906 7.895 1 92.19 247 ASN A CA 1
ATOM 2055 C C . ASN A 1 247 ? 23.844 9.773 7.82 1 92.19 247 ASN A C 1
ATOM 2057 O O . ASN A 1 247 ? 23.078 9.68 6.855 1 92.19 247 ASN A O 1
ATOM 2061 N N . LEU A 1 248 ? 23.781 8.977 8.891 1 89.25 248 LEU A N 1
ATOM 2062 C CA . LEU A 1 248 ? 22.906 7.812 8.898 1 89.25 248 LEU A CA 1
ATOM 2063 C C . LEU A 1 248 ? 21.438 8.234 9.039 1 89.25 248 LEU A C 1
ATOM 2065 O O . LEU A 1 248 ? 20.531 7.43 8.797 1 89.25 248 LEU A O 1
ATOM 2069 N N . PHE A 1 249 ? 21.312 9.484 9.352 1 91.81 249 PHE A N 1
ATOM 2070 C CA . PHE A 1 249 ? 19.969 10.016 9.539 1 91.81 249 PHE A CA 1
ATOM 2071 C C . PHE A 1 249 ? 19.453 10.664 8.258 1 91.81 249 PHE A C 1
ATOM 2073 O O . PHE A 1 249 ? 18.359 11.234 8.242 1 91.81 249 PHE A O 1
ATOM 2080 N N . PHE A 1 250 ? 20.141 10.539 7.16 1 94.88 250 PHE A N 1
ATOM 2081 C CA . PHE A 1 250 ? 19.859 11.25 5.922 1 94.88 250 PHE A CA 1
ATOM 2082 C C . PHE A 1 250 ? 18.5 10.859 5.367 1 94.88 250 PHE A C 1
ATOM 2084 O O . PHE A 1 250 ? 17.781 11.695 4.809 1 94.88 250 PHE A O 1
ATOM 2091 N N . LEU A 1 251 ? 18.109 9.57 5.504 1 94.75 251 LEU A N 1
ATOM 2092 C CA . LEU A 1 251 ? 16.812 9.102 5.012 1 94.75 251 LEU A CA 1
ATOM 2093 C C . LEU A 1 251 ? 15.672 9.875 5.66 1 94.75 251 LEU A C 1
ATOM 2095 O O . LEU A 1 251 ? 14.641 10.117 5.027 1 94.75 251 LEU A O 1
ATOM 2099 N N . HIS A 1 252 ? 15.867 10.188 6.898 1 94.69 252 HIS A N 1
ATOM 2100 C CA . HIS A 1 252 ? 14.859 10.977 7.598 1 94.69 252 HIS A CA 1
ATOM 2101 C C . HIS A 1 252 ? 14.75 12.383 7.012 1 94.69 252 HIS A C 1
ATOM 2103 O O . HIS A 1 252 ? 13.656 12.938 6.918 1 94.69 252 HIS A O 1
ATOM 2109 N N . TYR A 1 253 ? 15.891 12.984 6.625 1 96.56 253 TYR A N 1
ATOM 2110 C CA . TYR A 1 253 ? 15.859 14.289 5.957 1 96.56 253 TYR A CA 1
ATOM 2111 C C . TYR A 1 253 ? 15.07 14.211 4.66 1 96.56 253 TYR A C 1
ATOM 2113 O O . TYR A 1 253 ? 14.195 15.047 4.41 1 96.56 253 TYR A O 1
ATOM 2121 N N . VAL A 1 254 ? 15.359 13.141 3.949 1 97.25 254 VAL A N 1
ATOM 2122 C CA . VAL A 1 254 ? 14.797 12.961 2.615 1 97.25 254 VAL A CA 1
ATOM 2123 C C . VAL A 1 254 ? 13.281 12.797 2.713 1 97.25 254 VAL A C 1
ATOM 2125 O O . VAL A 1 254 ? 12.555 13.094 1.763 1 97.25 254 VAL A O 1
ATOM 2128 N N . SER A 1 255 ? 12.789 12.359 3.812 1 96.75 255 SER A N 1
ATOM 2129 C CA . SER A 1 255 ? 11.359 12.141 4.016 1 96.75 255 SER A CA 1
ATOM 2130 C C . SER A 1 255 ? 10.664 13.414 4.473 1 96.75 255 SER A C 1
ATOM 2132 O O . SER A 1 255 ? 9.438 13.445 4.637 1 96.75 255 SER A O 1
ATOM 2134 N N . SER A 1 256 ? 11.383 14.523 4.672 1 96.25 256 SER A N 1
ATOM 2135 C CA . SER A 1 256 ? 10.812 15.781 5.133 1 96.25 256 SER A CA 1
ATOM 2136 C C . SER A 1 256 ? 9.984 16.453 4.035 1 96.25 256 SER A C 1
ATOM 2138 O O . SER A 1 256 ? 10.406 16.484 2.877 1 96.25 256 SER A O 1
ATOM 2140 N N . MET A 1 257 ? 8.891 17.016 4.426 1 95.62 257 MET A N 1
ATOM 2141 C CA . MET A 1 257 ? 7.98 17.641 3.479 1 95.62 257 MET A CA 1
ATOM 2142 C C . MET A 1 257 ? 8.641 18.844 2.812 1 95.62 257 MET A C 1
ATOM 2144 O O . MET A 1 257 ? 8.312 19.188 1.673 1 95.62 257 MET A O 1
ATOM 2148 N N . GLN A 1 258 ? 9.555 19.484 3.475 1 96.25 258 GLN A N 1
ATOM 2149 C CA . GLN A 1 258 ? 10.258 20.625 2.904 1 96.25 258 GLN A CA 1
ATOM 2150 C C . GLN A 1 258 ? 11.07 20.219 1.677 1 96.25 258 GLN A C 1
ATOM 2152 O O . GLN A 1 258 ? 11.469 21.062 0.878 1 96.25 258 GLN A O 1
ATOM 2157 N N . LEU A 1 259 ? 11.281 18.891 1.601 1 97.5 259 LEU A N 1
ATOM 2158 C CA . LEU A 1 259 ? 12.008 18.359 0.454 1 97.5 259 LEU A CA 1
ATOM 2159 C C . LEU A 1 259 ? 11.062 17.625 -0.486 1 97.5 259 LEU A C 1
ATOM 2161 O O . LEU A 1 259 ? 11.477 16.703 -1.198 1 97.5 259 LEU A O 1
ATOM 2165 N N . ALA A 1 260 ? 9.797 17.969 -0.456 1 97.38 260 ALA A N 1
ATOM 2166 C CA . ALA A 1 260 ? 8.836 17.438 -1.418 1 97.38 260 ALA A CA 1
ATOM 2167 C C . ALA A 1 260 ? 9.305 17.688 -2.85 1 97.38 260 ALA A C 1
ATOM 2169 O O . ALA A 1 260 ? 9.969 18.688 -3.133 1 97.38 260 ALA A O 1
ATOM 2170 N N . ILE A 1 261 ? 8.945 16.781 -3.77 1 98.12 261 ILE A N 1
ATOM 2171 C CA . ILE A 1 261 ? 9.422 16.875 -5.145 1 98.12 261 ILE A CA 1
ATOM 2172 C C . ILE A 1 261 ? 8.477 17.75 -5.965 1 98.12 261 ILE A C 1
ATOM 2174 O O . ILE A 1 261 ? 7.27 17.484 -6.023 1 98.12 261 ILE A O 1
ATOM 2178 N N . LEU A 1 262 ? 9.047 18.797 -6.508 1 96.25 262 LEU A N 1
ATOM 2179 C CA . LEU A 1 262 ? 8.336 19.75 -7.344 1 96.25 262 LEU A CA 1
ATOM 2180 C C . LEU A 1 262 ? 8.797 19.656 -8.797 1 96.25 262 LEU A C 1
ATOM 2182 O O . LEU A 1 262 ? 9.93 19.25 -9.062 1 96.25 262 LEU A O 1
ATOM 2186 N N . PRO A 1 263 ? 7.871 20.016 -9.688 1 95.5 263 PRO A N 1
ATOM 2187 C CA . PRO A 1 263 ? 8.344 20.078 -11.078 1 95.5 263 PRO A CA 1
ATOM 2188 C C . PRO A 1 263 ? 9.359 21.203 -11.297 1 95.5 263 PRO A C 1
ATOM 2190 O O . PRO A 1 263 ? 9.172 22.328 -10.805 1 95.5 263 PRO A O 1
ATOM 2193 N N . ARG A 1 264 ? 10.414 20.953 -11.945 1 92.06 264 ARG A N 1
ATOM 2194 C CA . ARG A 1 264 ? 11.5 21.922 -12.133 1 92.06 264 ARG A CA 1
ATOM 2195 C C . ARG A 1 264 ? 11.039 23.109 -12.969 1 92.06 264 ARG A C 1
ATOM 2197 O O . ARG A 1 264 ? 11.578 24.203 -12.844 1 92.06 264 ARG A O 1
ATOM 2204 N N . ASP A 1 265 ? 10.125 22.969 -13.867 1 79.75 265 ASP A N 1
ATOM 2205 C CA . ASP A 1 265 ? 9.727 24.031 -14.789 1 79.75 265 ASP A CA 1
ATOM 2206 C C . ASP A 1 265 ? 8.633 24.906 -14.188 1 79.75 265 ASP A C 1
ATOM 2208 O O . ASP A 1 265 ? 8.227 25.906 -14.773 1 79.75 265 ASP A O 1
ATOM 2212 N N . THR A 1 266 ? 8.164 24.516 -13.016 1 71.38 266 THR A N 1
ATOM 2213 C CA . THR A 1 266 ? 7.012 25.266 -12.516 1 71.38 266 THR A CA 1
ATOM 2214 C C . THR A 1 266 ? 7.453 26.312 -11.508 1 71.38 266 THR A C 1
ATOM 2216 O O . THR A 1 266 ? 8.398 26.109 -10.742 1 71.38 266 THR A O 1
ATOM 2219 N N . SER A 1 267 ? 7.031 27.547 -11.805 1 65 267 SER A N 1
ATOM 2220 C CA . SER A 1 267 ? 7.25 28.609 -10.828 1 65 267 SER A CA 1
ATOM 2221 C C . SER A 1 267 ? 6.289 28.484 -9.656 1 65 267 SER A C 1
ATOM 2223 O O . SER A 1 267 ? 5.074 28.406 -9.844 1 65 267 SER A O 1
ATOM 2225 N N . ILE A 1 268 ? 6.684 28.109 -8.469 1 65.31 268 ILE A N 1
ATOM 2226 C CA . ILE A 1 268 ? 5.891 27.984 -7.25 1 65.31 268 ILE A CA 1
ATOM 2227 C C . ILE A 1 268 ? 5.305 29.328 -6.871 1 65.31 268 ILE A C 1
ATOM 2229 O O . ILE A 1 268 ? 4.387 29.406 -6.051 1 65.31 268 ILE A O 1
ATOM 2233 N N . GLN A 1 269 ? 5.641 30.453 -7.477 1 61.19 269 GLN A N 1
ATOM 2234 C CA . GLN A 1 269 ? 5.422 31.812 -6.977 1 61.19 269 GLN A CA 1
ATOM 2235 C C . GLN A 1 269 ? 3.936 32.156 -6.969 1 61.19 269 GLN A C 1
ATOM 2237 O O . GLN A 1 269 ? 3.482 32.938 -6.133 1 61.19 269 GLN A O 1
ATOM 2242 N N . ASN A 1 270 ? 3.084 31.656 -7.781 1 61.16 270 ASN A N 1
ATOM 2243 C CA . ASN A 1 270 ? 1.746 32.219 -7.855 1 61.16 270 ASN A CA 1
ATOM 2244 C C . ASN A 1 270 ? 0.699 31.297 -7.254 1 61.16 270 ASN A C 1
ATOM 2246 O O . ASN A 1 270 ? -0.41 31.188 -7.781 1 61.16 270 ASN A O 1
ATOM 2250 N N . HIS A 1 271 ? 1.074 30.781 -6.105 1 71.38 271 HIS A N 1
ATOM 2251 C CA . HIS A 1 271 ? 0.164 29.938 -5.34 1 71.38 271 HIS A CA 1
ATOM 2252 C C . HIS A 1 271 ? -0.359 28.781 -6.184 1 71.38 271 HIS A C 1
ATOM 2254 O O . HIS A 1 271 ? -1.459 28.281 -5.941 1 71.38 271 HIS A O 1
ATOM 2260 N N . HIS A 1 272 ? 0.351 28.609 -7.25 1 82.62 272 HIS A N 1
ATOM 2261 C CA . HIS A 1 272 ? 0.07 27.391 -7.996 1 82.62 272 HIS A CA 1
ATOM 2262 C C . HIS A 1 272 ? 0.959 26.25 -7.531 1 82.62 272 HIS A C 1
ATOM 2264 O O . HIS A 1 272 ? 2.055 26.047 -8.062 1 82.62 272 HIS A O 1
ATOM 2270 N N . TYR A 1 273 ? 0.487 25.562 -6.629 1 91.94 273 TYR A N 1
ATOM 2271 C CA . TYR A 1 273 ? 1.255 24.469 -6.039 1 91.94 273 TYR A CA 1
ATOM 2272 C C . TYR A 1 273 ? 0.994 23.156 -6.773 1 91.94 273 TYR A C 1
ATOM 2274 O O . TYR A 1 273 ? -0.13 22.641 -6.766 1 91.94 273 TYR A O 1
ATOM 2282 N N . ILE A 1 274 ? 1.993 22.75 -7.508 1 95.25 274 ILE A N 1
ATOM 2283 C CA . ILE A 1 274 ? 1.9 21.516 -8.281 1 95.25 274 ILE A CA 1
ATOM 2284 C C . ILE A 1 274 ? 2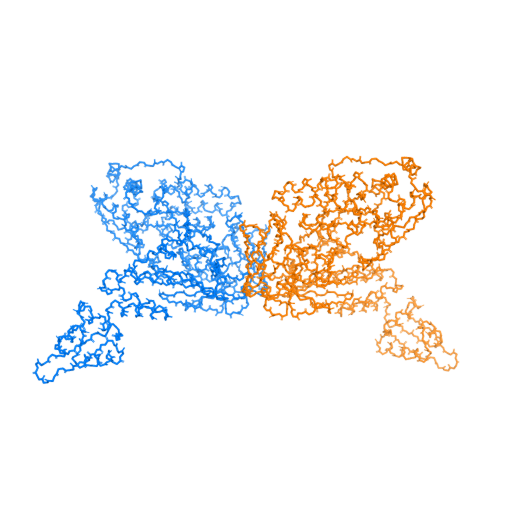.76 20.438 -7.633 1 95.25 274 ILE A C 1
ATOM 2286 O O . ILE A 1 274 ? 3.973 20.594 -7.488 1 95.25 274 ILE A O 1
ATOM 2290 N N . GLY A 1 275 ? 2.176 19.391 -7.172 1 96.75 275 GLY A N 1
ATOM 2291 C CA . GLY A 1 275 ? 2.859 18.25 -6.598 1 96.75 275 GLY A CA 1
ATOM 2292 C C . GLY A 1 275 ? 2.459 16.938 -7.234 1 96.75 275 GLY A C 1
ATOM 2293 O O . GLY A 1 275 ? 2.064 16.906 -8.406 1 96.75 275 GLY A O 1
ATOM 2294 N N . THR A 1 276 ? 2.736 15.852 -6.566 1 98 276 THR A N 1
ATOM 2295 C CA . THR A 1 276 ? 2.391 14.516 -7.035 1 98 276 THR A CA 1
ATOM 2296 C C . THR A 1 276 ? 1.39 13.852 -6.09 1 98 276 THR A C 1
ATOM 2298 O O . THR A 1 276 ? 1.064 12.672 -6.25 1 98 276 THR A O 1
ATOM 2301 N N . GLY A 1 277 ? 0.925 14.578 -5.086 1 97.94 277 GLY A N 1
ATOM 2302 C CA . GLY A 1 277 ? 0.129 13.984 -4.02 1 97.94 277 GLY A CA 1
ATOM 2303 C C . GLY A 1 277 ? -1.266 13.586 -4.469 1 97.94 277 GLY A C 1
ATOM 2304 O O . GLY A 1 277 ? -1.623 13.766 -5.633 1 97.94 277 GLY A O 1
ATOM 2305 N N . PRO A 1 278 ? -2.062 13 -3.6 1 97.88 278 PRO A N 1
ATOM 2306 C CA . PRO A 1 278 ? -3.387 12.469 -3.924 1 97.88 278 PRO A CA 1
ATOM 2307 C C . PRO A 1 278 ? -4.391 13.555 -4.297 1 97.88 278 PRO A C 1
ATOM 2309 O O . PRO A 1 278 ? -5.41 13.266 -4.926 1 97.88 278 PRO A O 1
ATOM 2312 N N . PHE A 1 279 ? -4.129 14.812 -3.854 1 97.88 279 PHE A N 1
ATOM 2313 C CA . PHE A 1 279 ? -5.016 15.922 -4.184 1 97.88 279 PHE A CA 1
ATOM 2314 C C . PHE A 1 279 ? -4.262 17.016 -4.938 1 97.88 279 PHE A C 1
ATOM 2316 O O . PHE A 1 279 ? -3.107 17.312 -4.625 1 97.88 279 PHE A O 1
ATOM 2323 N N . LYS A 1 280 ? -4.855 17.594 -5.895 1 97 280 LYS A N 1
ATOM 2324 C CA . LYS A 1 280 ? -4.32 18.781 -6.551 1 97 280 LYS A CA 1
ATOM 2325 C C . LYS A 1 280 ? -5.035 20.047 -6.074 1 97 280 LYS A C 1
ATOM 2327 O O . LYS A 1 280 ? -6.215 20 -5.715 1 97 280 LYS A O 1
ATOM 2332 N N . LEU A 1 281 ? -4.344 21.109 -5.977 1 95.44 281 LEU A N 1
ATOM 2333 C CA . LEU A 1 281 ? -4.91 22.406 -5.605 1 95.44 281 LEU A CA 1
ATOM 2334 C C . LEU A 1 281 ? -5.73 22.984 -6.75 1 95.44 281 LEU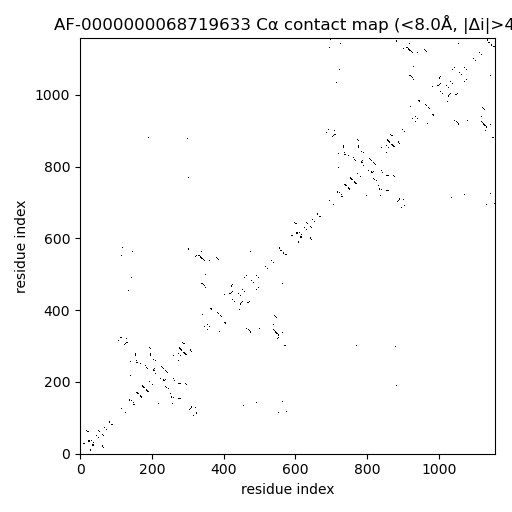 A C 1
ATOM 2336 O O . LEU A 1 281 ? -5.18 23.359 -7.789 1 95.44 281 LEU A O 1
ATOM 2340 N N . ALA A 1 282 ? -7.016 23.031 -6.547 1 93.94 282 ALA A N 1
ATOM 2341 C CA . ALA A 1 282 ? -7.906 23.531 -7.59 1 93.94 282 ALA A CA 1
ATOM 2342 C C . ALA A 1 282 ? -8.117 25.047 -7.457 1 93.94 282 ALA A C 1
ATOM 2344 O O . ALA A 1 282 ? -8.297 25.734 -8.461 1 93.94 282 ALA A O 1
ATOM 2345 N N . HIS A 1 283 ? -8.156 25.484 -6.219 1 92.12 283 HIS A N 1
ATOM 2346 C CA . HIS A 1 283 ? -8.383 26.891 -5.941 1 92.12 283 HIS A CA 1
ATOM 2347 C C . HIS A 1 283 ? -7.691 27.328 -4.652 1 92.12 283 HIS A C 1
ATOM 2349 O O . HIS A 1 283 ? -7.645 26.562 -3.686 1 92.12 283 HIS A O 1
ATOM 2355 N N . TYR A 1 284 ? -7.051 28.484 -4.703 1 91.06 284 TYR A N 1
ATOM 2356 C CA . TYR A 1 284 ? -6.41 29.062 -3.523 1 91.06 284 TYR A CA 1
ATOM 2357 C C . TYR A 1 284 ? -6.719 30.547 -3.402 1 91.06 284 TYR A C 1
ATOM 2359 O O . TYR A 1 284 ? -6.363 31.328 -4.281 1 91.06 284 TYR A O 1
ATOM 2367 N N . SER A 1 285 ? -7.461 30.875 -2.393 1 85.94 285 SER A N 1
ATOM 2368 C CA . SER A 1 285 ? -7.699 32.281 -2.025 1 85.94 285 SER A CA 1
ATOM 2369 C C . SER A 1 285 ? -7.605 32.469 -0.516 1 85.94 285 SER A C 1
ATOM 2371 O O . SER A 1 285 ? -7.406 31.5 0.23 1 85.94 285 SER A O 1
ATOM 2373 N N . GLU A 1 286 ? -7.613 33.688 -0.131 1 79.25 286 GLU A N 1
ATOM 2374 C CA . GLU A 1 286 ? -7.535 34 1.291 1 79.25 286 GLU A CA 1
ATOM 2375 C C . GLU A 1 286 ? -8.672 33.344 2.068 1 79.25 286 GLU A C 1
ATOM 2377 O O . GLU A 1 286 ? -8.5 32.969 3.229 1 79.25 286 GLU A O 1
ATOM 2382 N N . ASP A 1 287 ? -9.781 33.188 1.431 1 79.06 287 ASP A N 1
ATOM 2383 C CA . ASP A 1 287 ? -10.969 32.75 2.166 1 79.06 287 ASP A CA 1
ATOM 2384 C C . ASP A 1 287 ? -11.336 31.312 1.803 1 79.06 287 ASP A C 1
ATOM 2386 O O . ASP A 1 287 ? -12.203 30.703 2.439 1 79.06 287 ASP A O 1
ATOM 2390 N N . ASN A 1 288 ? -10.656 30.812 0.821 1 87.06 288 ASN A N 1
ATOM 2391 C CA . ASN A 1 288 ? -11.109 29.516 0.328 1 87.06 288 ASN A CA 1
ATOM 2392 C C . ASN A 1 288 ? -9.969 28.734 -0.304 1 87.06 288 ASN A C 1
ATOM 2394 O O . ASN A 1 288 ? -9.164 29.281 -1.053 1 87.06 288 ASN A O 1
ATOM 2398 N N . ILE A 1 289 ? -9.859 27.469 0.12 1 92.38 289 ILE A N 1
ATOM 2399 C CA . ILE A 1 289 ? -8.938 26.531 -0.499 1 92.38 289 ILE A CA 1
ATOM 2400 C C . ILE A 1 289 ? -9.688 25.281 -0.952 1 92.38 289 ILE A C 1
ATOM 2402 O O . ILE A 1 289 ? -10.453 24.688 -0.179 1 92.38 289 ILE A O 1
ATOM 2406 N N . VAL A 1 290 ? -9.539 24.906 -2.189 1 93.56 290 VAL A N 1
ATOM 2407 C CA . VAL A 1 290 ? -10.219 23.734 -2.727 1 93.56 290 VAL A CA 1
ATOM 2408 C C . VAL A 1 290 ? -9.195 22.719 -3.209 1 93.56 290 VAL A C 1
ATOM 2410 O O . VAL A 1 290 ? -8.32 23.031 -4.023 1 93.56 290 VAL A O 1
ATOM 2413 N N . LEU A 1 291 ? -9.258 21.516 -2.691 1 95.56 291 LEU A N 1
ATOM 2414 C CA . LEU A 1 291 ? -8.469 20.375 -3.123 1 95.56 291 LEU A CA 1
ATOM 2415 C C . LEU A 1 291 ? -9.328 19.375 -3.896 1 95.56 291 LEU A C 1
ATOM 2417 O O . LEU A 1 291 ? -10.461 19.094 -3.5 1 95.56 291 LEU A O 1
ATOM 2421 N N . GLU A 1 292 ? -8.836 18.922 -4.98 1 96.75 292 GLU A N 1
ATOM 2422 C CA . GLU A 1 292 ? -9.516 17.906 -5.773 1 96.75 292 GLU A CA 1
ATOM 2423 C C . GLU A 1 292 ? -8.672 16.625 -5.871 1 96.75 292 GLU A C 1
ATOM 2425 O O . GLU A 1 292 ? -7.453 16.703 -6.027 1 96.75 292 GLU A O 1
ATOM 2430 N N . ALA A 1 293 ? -9.352 15.461 -5.84 1 96.94 293 ALA A N 1
ATOM 2431 C CA . ALA A 1 293 ? -8.633 14.188 -5.965 1 96.94 293 ALA A CA 1
ATOM 2432 C C . ALA A 1 293 ? -7.867 14.117 -7.281 1 96.94 293 ALA A C 1
ATOM 2434 O O . ALA A 1 293 ? -8.375 14.531 -8.328 1 96.94 293 ALA A O 1
ATOM 2435 N N . PHE A 1 294 ? -6.621 13.672 -7.258 1 97.5 294 PHE A N 1
ATOM 2436 C CA . PHE A 1 294 ? -5.801 13.492 -8.453 1 97.5 294 PHE A CA 1
ATOM 2437 C C . PHE A 1 294 ? -5.953 12.078 -9 1 97.5 294 PHE A C 1
ATOM 2439 O O . PHE A 1 294 ? -5.383 11.125 -8.461 1 97.5 294 PHE A O 1
ATOM 2446 N N . ASN A 1 295 ? -6.523 11.922 -10.07 1 94.19 295 ASN A N 1
ATOM 2447 C CA . ASN A 1 295 ? -6.891 10.609 -10.602 1 94.19 295 ASN A CA 1
ATOM 2448 C C . ASN A 1 295 ? -5.66 9.812 -11.016 1 94.19 295 ASN A C 1
ATOM 2450 O O . ASN A 1 295 ? -5.672 8.578 -10.961 1 94.19 295 ASN A O 1
ATOM 2454 N N . HIS A 1 296 ? -4.617 10.469 -11.406 1 94.44 296 HIS A N 1
ATOM 2455 C CA . HIS A 1 296 ? -3.424 9.781 -11.875 1 94.44 296 HIS A CA 1
ATOM 2456 C C . HIS A 1 296 ? -2.404 9.602 -10.758 1 94.44 296 HIS A C 1
ATOM 2458 O O . HIS A 1 296 ? -1.211 9.438 -11.016 1 94.44 296 HIS A O 1
ATOM 2464 N N . TYR A 1 297 ? -2.879 9.805 -9.523 1 96.94 297 TYR A N 1
ATOM 2465 C CA . TYR A 1 297 ? -1.996 9.555 -8.391 1 96.94 297 TYR A CA 1
ATOM 2466 C C . TYR A 1 297 ? -1.353 8.18 -8.492 1 96.94 297 TYR A C 1
ATOM 2468 O O . TYR A 1 297 ? -2.012 7.203 -8.867 1 96.94 297 TYR A O 1
ATOM 2476 N N . PHE A 1 298 ? -0.091 8.023 -8.188 1 97 298 PHE A N 1
ATOM 2477 C CA . PHE A 1 298 ? 0.647 6.797 -8.477 1 97 298 PHE A CA 1
ATOM 2478 C C . PHE A 1 298 ? 0.342 5.723 -7.441 1 97 298 PHE A C 1
ATOM 2480 O O . PHE A 1 298 ? 0.796 4.582 -7.57 1 97 298 PHE A O 1
ATOM 2487 N N . LYS A 1 299 ? -0.357 6.047 -6.422 1 96.44 299 LYS A N 1
ATOM 2488 C CA . LYS A 1 299 ? -0.942 5.105 -5.469 1 96.44 299 LYS A CA 1
ATOM 2489 C C . LYS A 1 299 ? -2.467 5.141 -5.531 1 96.44 299 LYS A C 1
ATOM 2491 O O . LYS A 1 299 ? -3.043 5.633 -6.5 1 96.44 299 LYS A O 1
ATOM 2496 N N . GLU A 1 300 ? -3.154 4.562 -4.539 1 96.12 300 GLU A N 1
ATOM 2497 C CA . GLU A 1 300 ? -4.613 4.551 -4.566 1 96.12 300 GLU A CA 1
ATOM 2498 C C . GLU A 1 300 ? -5.18 5.969 -4.566 1 96.12 300 GLU A C 1
ATOM 2500 O O . GLU A 1 300 ? -4.777 6.801 -3.754 1 96.12 300 GLU A O 1
ATOM 2505 N N . ARG A 1 301 ? -6.078 6.195 -5.438 1 96.06 301 ARG A N 1
ATOM 2506 C CA . ARG A 1 301 ? -6.773 7.477 -5.508 1 96.06 301 ARG A CA 1
ATOM 2507 C C . ARG A 1 301 ? -7.508 7.773 -4.203 1 96.06 301 ARG A C 1
ATOM 2509 O O . ARG A 1 301 ? -8.039 6.859 -3.566 1 96.06 301 ARG A O 1
ATOM 2516 N N . ALA A 1 302 ? -7.523 9.07 -3.82 1 96.12 302 ALA A N 1
ATOM 2517 C CA . ALA A 1 302 ? -8.297 9.469 -2.648 1 96.12 302 ALA A CA 1
ATOM 2518 C C . ALA A 1 302 ? -9.758 9.062 -2.795 1 96.12 302 ALA A C 1
ATOM 2520 O O . ALA A 1 302 ? -10.32 9.109 -3.895 1 96.12 302 ALA A O 1
ATOM 2521 N N . LEU A 1 303 ? -10.344 8.711 -1.685 1 93 303 LEU A N 1
ATOM 2522 C CA . LEU A 1 303 ? -11.734 8.266 -1.713 1 93 303 LEU A CA 1
ATOM 2523 C C . LEU A 1 303 ? -12.672 9.461 -1.87 1 93 303 LEU A C 1
ATOM 2525 O O . LEU A 1 303 ? -13.68 9.367 -2.578 1 93 303 LEU A O 1
ATOM 2529 N N . LEU A 1 304 ? -12.328 10.602 -1.259 1 91.44 304 LEU A N 1
ATOM 2530 C CA . LEU A 1 304 ? -13.078 11.836 -1.464 1 91.44 304 LEU A CA 1
ATOM 2531 C C . LEU A 1 304 ? -12.703 12.484 -2.793 1 91.44 304 LEU A C 1
ATOM 2533 O O . LEU A 1 304 ? -11.547 12.43 -3.213 1 91.44 304 LEU A O 1
ATOM 2537 N N . ASP A 1 305 ? -13.68 13.172 -3.422 1 92.94 305 ASP A N 1
ATOM 2538 C CA . ASP A 1 305 ? -13.43 13.805 -4.711 1 92.94 305 ASP A CA 1
ATOM 2539 C C . ASP A 1 305 ? -12.93 15.234 -4.527 1 92.94 305 ASP A C 1
ATOM 2541 O O . ASP A 1 305 ? -12.148 15.742 -5.336 1 92.94 305 ASP A O 1
ATOM 2545 N N . ARG A 1 306 ? -13.445 15.828 -3.502 1 92 306 ARG A N 1
ATOM 2546 C CA . ARG A 1 306 ? -13.141 17.25 -3.318 1 92 306 ARG A CA 1
ATOM 2547 C C . ARG A 1 306 ? -13.203 17.625 -1.845 1 92 306 ARG A C 1
ATOM 2549 O O . ARG A 1 306 ? -14.07 17.156 -1.108 1 92 306 ARG A O 1
ATOM 2556 N N . ILE A 1 307 ? -12.281 18.422 -1.407 1 90.94 307 ILE A N 1
ATOM 2557 C CA . ILE A 1 307 ? -12.242 19 -0.066 1 90.94 307 ILE A CA 1
ATOM 2558 C C . ILE A 1 307 ? -12.172 20.516 -0.159 1 90.94 307 ILE A C 1
ATOM 2560 O O . ILE A 1 307 ? -11.344 21.062 -0.892 1 90.94 307 ILE A O 1
ATOM 2564 N N . GLU A 1 308 ? -13.047 21.188 0.586 1 88.88 308 GLU A N 1
ATOM 2565 C CA . GLU A 1 308 ? -13.086 22.656 0.59 1 88.88 308 GLU A CA 1
ATOM 2566 C C . GLU A 1 308 ? -12.859 23.203 1.994 1 88.88 308 GLU A C 1
ATOM 2568 O O . GLU A 1 308 ? -13.547 22.812 2.939 1 88.88 308 GLU A O 1
ATOM 2573 N N . PHE A 1 309 ? -11.906 24.078 2.037 1 87.69 309 PHE A N 1
ATOM 2574 C CA . PHE A 1 309 ? -11.703 24.844 3.258 1 87.69 309 PHE A CA 1
ATOM 2575 C C . PHE A 1 309 ? -12.305 26.25 3.127 1 87.69 309 PHE A C 1
ATOM 2577 O O . PHE A 1 309 ? -12.047 26.953 2.146 1 87.69 309 PHE A O 1
ATOM 2584 N N . TRP A 1 310 ? -13.109 26.641 4.141 1 83.06 310 TRP A N 1
ATOM 2585 C CA . TRP A 1 310 ? -13.773 27.938 4.117 1 83.06 310 TRP A CA 1
ATOM 2586 C C . TRP A 1 310 ? -13.422 28.75 5.359 1 83.06 310 TRP A C 1
ATOM 2588 O O . TRP A 1 310 ? -13.68 28.312 6.484 1 83.06 310 TRP A O 1
ATOM 2598 N N . GLY A 1 311 ? -12.82 29.875 5.105 1 81.62 311 GLY A N 1
ATOM 2599 C CA . GLY A 1 311 ? -12.523 30.797 6.199 1 81.62 311 GLY A CA 1
ATOM 2600 C C . GLY A 1 311 ? -13.766 31.391 6.828 1 81.62 311 GLY A C 1
ATOM 2601 O O . GLY A 1 311 ? -14.617 31.953 6.133 1 81.62 311 GLY A O 1
ATOM 2602 N N . ILE A 1 312 ? -13.844 31.172 8.141 1 77.06 312 ILE A N 1
ATOM 2603 C CA . ILE A 1 312 ? -14.984 31.719 8.875 1 77.06 312 ILE A CA 1
ATOM 2604 C C . ILE A 1 312 ? -14.547 32.938 9.672 1 77.06 312 ILE A C 1
ATOM 2606 O O . ILE A 1 312 ? -13.547 32.906 10.391 1 77.06 312 ILE A O 1
ATOM 2610 N N . PRO A 1 313 ? -15.32 34 9.523 1 73.19 313 PRO A N 1
ATOM 2611 C CA . PRO A 1 313 ? -14.977 35.188 10.305 1 73.19 313 PRO A CA 1
ATOM 2612 C C . PRO A 1 313 ? -15.125 34.969 11.812 1 73.19 313 PRO A C 1
ATOM 2614 O O . PRO A 1 313 ? -15.906 34.094 12.234 1 73.19 313 PRO A O 1
ATOM 2617 N N . ASP A 1 314 ? -14.367 35.656 12.641 1 67.5 314 ASP A N 1
ATOM 2618 C CA . ASP A 1 314 ? -14.305 35.531 14.094 1 67.5 314 ASP A CA 1
ATOM 2619 C C . ASP A 1 314 ? -15.688 35.688 14.711 1 67.5 314 ASP A C 1
ATOM 2621 O O . ASP A 1 314 ? -15.977 35.062 15.75 1 67.5 314 ASP A O 1
ATOM 2625 N N . HIS A 1 315 ? -16.531 36.531 14.07 1 64.56 315 HIS A N 1
ATOM 2626 C CA . HIS A 1 315 ? -17.812 36.844 14.688 1 64.56 315 HIS A CA 1
ATOM 2627 C C . HIS A 1 315 ? -18.812 35.719 14.484 1 64.56 315 HIS A C 1
ATOM 2629 O O . HIS A 1 315 ? -19.875 35.688 15.102 1 64.56 315 HIS A O 1
ATOM 2635 N N . VAL A 1 316 ? -18.438 34.875 13.648 1 65.06 316 VAL A N 1
ATOM 2636 C CA . VAL A 1 316 ? -19.344 33.75 13.383 1 65.06 316 VAL A CA 1
ATOM 2637 C C . VAL A 1 316 ? -18.969 32.562 14.289 1 65.06 316 VAL A C 1
ATOM 2639 O O . VAL A 1 316 ? -17.812 32.156 14.336 1 65.06 316 VAL A O 1
ATOM 2642 N N . GLN A 1 317 ? -19.812 32.281 15.352 1 57.72 317 GLN A N 1
ATOM 2643 C CA . GLN A 1 317 ? -19.578 31.188 16.281 1 57.72 317 GLN A CA 1
ATOM 2644 C C . GLN A 1 317 ? -19.875 29.844 15.625 1 57.72 317 GLN A C 1
ATOM 2646 O O . GLN A 1 317 ? -21.016 29.359 15.672 1 57.72 317 GLN A O 1
ATOM 2651 N N . ILE A 1 318 ? -19.266 29.547 14.703 1 54.44 318 ILE A N 1
ATOM 2652 C CA . ILE A 1 318 ? -19.328 28.156 14.258 1 54.44 318 ILE A CA 1
ATOM 2653 C C . ILE A 1 318 ? -18.328 27.312 15.039 1 54.44 318 ILE A C 1
ATOM 2655 O O . ILE A 1 318 ? -17.172 27.703 15.188 1 54.44 318 ILE A O 1
ATOM 2659 N N . ASP A 1 319 ? -18.812 26.781 16.172 1 49.16 319 ASP A N 1
ATOM 2660 C CA . ASP A 1 319 ? -17.859 25.906 16.859 1 49.16 319 ASP A CA 1
ATOM 2661 C C . ASP A 1 319 ? -16.906 25.234 15.875 1 49.16 319 ASP A C 1
ATOM 2663 O O . ASP A 1 319 ? -17.328 24.375 15.094 1 49.16 319 ASP A O 1
ATOM 2667 N N . ALA A 1 320 ? -16.156 26.094 15.531 1 47.53 320 ALA A N 1
ATOM 2668 C CA . ALA A 1 320 ? -15.102 25.75 14.586 1 47.53 320 ALA A CA 1
ATOM 2669 C C . ALA A 1 320 ? -14.477 24.391 14.93 1 47.53 320 ALA A C 1
ATOM 2671 O O . ALA A 1 320 ? -13.703 23.844 14.141 1 47.53 320 ALA A O 1
ATOM 2672 N N . ASP A 1 321 ? -14.531 24.359 16.375 1 44.16 321 ASP A N 1
ATOM 2673 C CA . ASP A 1 321 ? -13.961 23.031 16.625 1 44.16 321 ASP A CA 1
ATOM 2674 C C . ASP A 1 321 ? -14.727 21.953 15.859 1 44.16 321 ASP A C 1
ATOM 2676 O O . ASP A 1 321 ? -14.578 20.766 16.141 1 44.16 321 ASP A O 1
ATOM 2680 N N . TYR A 1 322 ? -15.93 22.266 15.539 1 35.94 322 TYR A N 1
ATOM 2681 C CA . TYR A 1 322 ? -16.609 21.422 14.57 1 35.94 322 TYR A CA 1
ATOM 2682 C C . TYR A 1 322 ? -15.703 21.125 13.375 1 35.94 322 TYR A C 1
ATOM 2684 O O . TYR A 1 322 ? -15.227 22.031 12.703 1 35.94 322 TYR A O 1
ATOM 2692 N N . GLU A 1 323 ? -15.227 20.281 13.25 1 34.34 323 GLU A N 1
ATOM 2693 C CA . GLU A 1 323 ? -15.727 19.672 12.023 1 34.34 323 GLU A CA 1
ATOM 2694 C C . GLU A 1 323 ? -17.25 19.781 11.938 1 34.34 323 GLU A C 1
ATOM 2696 O O . GLU A 1 323 ? -17.797 20.281 10.961 1 34.34 323 GLU A O 1
ATOM 2701 N N . LEU A 1 324 ? -18.25 18.531 12.047 1 33 324 LEU A N 1
ATOM 2702 C CA . LEU A 1 324 ? -19.641 18.391 11.641 1 33 324 LEU A CA 1
ATOM 2703 C C . LEU A 1 324 ? -20.578 18.953 12.695 1 33 324 LEU A C 1
ATOM 2705 O O . LEU A 1 324 ? -20.25 18.984 13.883 1 33 324 LEU A O 1
ATOM 2709 N N . PRO A 1 325 ? -21.688 19.75 12.266 1 29.7 325 PRO A N 1
ATOM 2710 C CA . PRO A 1 325 ? -22.766 20.391 13.031 1 29.7 325 PRO A CA 1
ATOM 2711 C C . PRO A 1 325 ? -23.188 19.578 14.258 1 29.7 325 PRO A C 1
ATOM 2713 O O . PRO A 1 325 ? -22.922 18.375 14.328 1 29.7 325 PRO A O 1
ATOM 2716 N N . ASN A 1 326 ? -23.828 20.266 15.234 1 31.48 326 ASN A N 1
ATOM 2717 C CA . ASN A 1 326 ? -24.531 19.969 16.484 1 31.48 326 ASN A CA 1
ATOM 2718 C C . ASN A 1 326 ? -25.547 18.844 16.312 1 31.48 326 ASN A C 1
ATOM 2720 O O . ASN A 1 326 ? -26.531 18.766 17.062 1 31.48 326 ASN A O 1
ATOM 2724 N N . GLU A 1 327 ? -25.797 18.141 15.164 1 34.31 327 GLU A N 1
ATOM 2725 C CA . GLU A 1 327 ? -27.062 17.469 15.453 1 34.31 327 GLU A CA 1
ATOM 2726 C C . GLU A 1 327 ? -27.016 16.781 16.812 1 34.31 327 GLU A C 1
ATOM 2728 O O . GLU A 1 327 ? -26.047 16.094 17.141 1 34.31 327 GLU A O 1
ATOM 2733 N N . GLU A 1 328 ? -27.734 17.312 17.828 1 38.31 328 GLU A N 1
ATOM 2734 C CA . GLU A 1 328 ? -28.172 16.547 18.984 1 38.31 328 GLU A CA 1
ATOM 2735 C C . GLU A 1 328 ? -28.031 15.047 18.734 1 38.31 328 GLU A C 1
ATOM 2737 O O . GLU A 1 328 ? -27.703 14.289 19.641 1 38.31 328 GLU A O 1
ATOM 2742 N N . GLU A 1 329 ? -28.844 14.438 17.766 1 37.81 329 GLU A N 1
ATOM 2743 C CA . GLU A 1 329 ? -29.109 13.023 17.5 1 37.81 329 GLU A CA 1
ATOM 2744 C C . GLU A 1 329 ? -27.984 12.391 16.688 1 37.81 329 GLU A C 1
ATOM 2746 O O . GLU A 1 329 ? -28 11.18 16.453 1 37.81 329 GLU A O 1
ATOM 2751 N N . ASN A 1 330 ? -27.234 13.062 15.789 1 44.53 330 ASN A N 1
ATOM 2752 C CA . ASN A 1 330 ? -26.344 12.273 14.93 1 44.53 330 ASN A CA 1
ATOM 2753 C C . ASN A 1 330 ? -25 12.008 15.609 1 44.53 330 ASN A C 1
ATOM 2755 O O . ASN A 1 330 ? -24.375 12.93 16.141 1 44.53 330 ASN A O 1
ATOM 2759 N N . GLU A 1 331 ? -24.703 10.805 15.961 1 54.16 331 GLU A N 1
ATOM 2760 C CA . GLU A 1 331 ? -23.547 10.164 16.594 1 54.16 331 GLU A CA 1
ATOM 2761 C C . GLU A 1 331 ? -22.234 10.703 16.016 1 54.16 331 GLU A C 1
ATOM 2763 O O . GLU A 1 331 ? -22.094 10.836 14.805 1 54.16 331 GLU A O 1
ATOM 2768 N N . ARG A 1 332 ? -21.547 11.609 16.766 1 60.66 332 ARG A N 1
ATOM 2769 C CA . ARG A 1 332 ? -20.219 12.117 16.453 1 60.66 332 ARG A CA 1
ATOM 2770 C C . ARG A 1 332 ? -19.141 11.289 17.141 1 60.66 332 ARG A C 1
ATOM 2772 O O . ARG A 1 332 ? -19.406 10.617 18.141 1 60.66 332 ARG A O 1
ATOM 2779 N N . TYR A 1 333 ? -18.109 11.195 16.266 1 68.5 333 TYR A N 1
ATOM 2780 C CA . TYR A 1 333 ? -16.906 10.578 16.828 1 68.5 333 TYR A CA 1
ATOM 2781 C C . TYR A 1 333 ? -15.914 11.641 17.281 1 68.5 333 TYR A C 1
ATOM 2783 O O . TYR A 1 333 ? -15.609 12.57 16.531 1 68.5 333 TYR A O 1
ATOM 2791 N N . ASP A 1 334 ? -15.719 11.781 18.594 1 71.5 334 ASP A N 1
ATOM 2792 C CA . ASP A 1 334 ? -14.672 12.633 19.156 1 71.5 334 ASP A CA 1
ATOM 2793 C C . ASP A 1 334 ? -13.336 11.891 19.219 1 71.5 334 ASP A C 1
ATOM 2795 O O . ASP A 1 334 ? -13.258 10.789 19.766 1 71.5 334 ASP A O 1
ATOM 2799 N N . ILE A 1 335 ? -12.438 12.477 18.438 1 76.69 335 ILE A N 1
ATOM 2800 C CA . ILE A 1 335 ? -11.094 11.898 18.516 1 76.69 335 ILE A CA 1
ATOM 2801 C C . ILE A 1 335 ? -10.172 12.828 19.297 1 76.69 335 ILE A C 1
ATOM 2803 O O . ILE A 1 335 ? -10.164 14.039 19.062 1 76.69 335 ILE A O 1
ATOM 2807 N N . GLN A 1 336 ? -9.578 12.289 20.297 1 77.69 336 GLN A N 1
ATOM 2808 C CA . GLN A 1 336 ? -8.625 13.023 21.109 1 77.69 336 GLN A CA 1
ATOM 2809 C C . GLN A 1 336 ? -7.23 12.406 21.016 1 77.69 336 GLN A C 1
ATOM 2811 O O . GLN A 1 336 ? -7.09 11.18 21.047 1 77.69 336 GLN A O 1
ATOM 2816 N N . VAL A 1 337 ? -6.32 13.305 20.703 1 79.31 337 VAL A N 1
ATOM 2817 C CA . VAL A 1 337 ? -4.938 12.836 20.656 1 79.31 337 VAL A CA 1
ATOM 2818 C C . VAL A 1 337 ? -4.031 13.828 21.375 1 79.31 337 VAL A C 1
ATOM 2820 O O . VAL A 1 337 ? -4.133 15.039 21.172 1 79.31 337 VAL A O 1
ATOM 2823 N N . GLU A 1 338 ? -3.229 13.227 22.266 1 83.38 338 GLU A N 1
ATOM 2824 C CA . GLU A 1 338 ? -2.229 14.062 22.922 1 83.38 338 GLU A CA 1
ATOM 2825 C C . GLU A 1 338 ? -1.142 14.492 21.938 1 83.38 338 GLU A C 1
ATOM 2827 O O . GLU A 1 338 ? -0.523 13.648 21.281 1 83.38 338 GLU A O 1
ATOM 2832 N N . GLU A 1 339 ? -0.949 15.742 21.844 1 87.56 339 GLU A N 1
ATOM 2833 C CA . GLU A 1 339 ? 0.064 16.266 20.938 1 87.56 339 GLU A CA 1
ATOM 2834 C C . GLU A 1 339 ? 1.47 16.031 21.484 1 87.56 339 GLU A C 1
ATOM 2836 O O . GLU A 1 339 ? 1.705 16.172 22.688 1 87.56 339 GLU A O 1
ATOM 2841 N N . ILE A 1 340 ? 2.322 15.57 20.609 1 91.69 340 ILE A N 1
ATOM 2842 C CA . ILE A 1 340 ? 3.734 15.57 20.984 1 91.69 340 ILE A CA 1
ATOM 2843 C C . ILE A 1 340 ? 4.344 16.938 20.703 1 91.69 340 ILE A C 1
ATOM 2845 O O . ILE A 1 340 ? 4.117 17.531 19.641 1 91.69 340 ILE A O 1
ATOM 2849 N N . GLY A 1 341 ? 5.047 17.406 21.531 1 93.44 341 GLY A N 1
ATOM 2850 C CA . GLY A 1 341 ? 5.465 18.797 21.641 1 93.44 341 GLY A CA 1
ATOM 2851 C C . GLY A 1 341 ? 4.965 19.484 22.906 1 93.44 341 GLY A C 1
ATOM 2852 O O . GLY A 1 341 ? 4.531 18.812 23.844 1 93.44 341 GLY A O 1
ATOM 2853 N N . CYS A 1 342 ? 5.066 20.781 23.016 1 95.06 342 CYS A N 1
ATOM 2854 C CA . CYS A 1 342 ? 4.551 21.484 24.188 1 95.06 342 CYS A CA 1
ATOM 2855 C C . CYS A 1 342 ? 4.555 22.984 23.969 1 95.06 342 CYS A C 1
ATOM 2857 O O . CYS A 1 342 ? 5.164 23.484 23.016 1 95.06 342 CYS A O 1
ATOM 2859 N N . ILE A 1 343 ? 3.775 23.547 24.719 1 94.56 343 ILE A N 1
ATOM 2860 C CA . ILE A 1 343 ? 3.869 25 24.844 1 94.56 343 ILE A CA 1
ATOM 2861 C C . ILE A 1 343 ? 5.062 25.359 25.734 1 94.56 343 ILE A C 1
ATOM 2863 O O . ILE A 1 343 ? 5.32 24.703 26.734 1 94.56 343 ILE A O 1
ATOM 2867 N N . TYR A 1 344 ? 5.781 26.391 25.297 1 96.5 344 TYR A N 1
ATOM 2868 C CA . TYR A 1 344 ? 6.957 26.797 26.062 1 96.5 344 TYR A CA 1
ATOM 2869 C C . TYR A 1 344 ? 7.121 28.312 26.047 1 96.5 344 TYR A C 1
ATOM 2871 O O . TYR A 1 344 ? 6.453 29 25.297 1 96.5 344 TYR A O 1
ATOM 2879 N N . ALA A 1 345 ? 7.883 28.766 26.969 1 96.75 345 ALA A N 1
ATOM 2880 C CA . ALA A 1 345 ? 8.391 30.141 26.953 1 96.75 345 ALA A CA 1
ATOM 2881 C C . ALA A 1 345 ? 9.891 30.156 26.656 1 96.75 345 ALA A C 1
ATOM 2883 O O . ALA A 1 345 ? 10.656 29.391 27.25 1 96.75 345 ALA A O 1
ATOM 2884 N N . GLY A 1 346 ? 10.242 30.938 25.688 1 96.81 346 GLY A N 1
ATOM 2885 C CA . GLY A 1 346 ? 11.648 31.062 25.328 1 96.81 346 GLY A CA 1
ATOM 2886 C C . GLY A 1 346 ? 12.203 32.469 25.562 1 96.81 346 GLY A C 1
ATOM 2887 O O . GLY A 1 346 ? 11.508 33.438 25.344 1 96.81 346 GLY A O 1
ATOM 2888 N N . PHE A 1 347 ? 13.445 32.531 26.016 1 97.94 347 PHE A N 1
ATOM 2889 C CA . PHE A 1 347 ? 14.133 33.812 26.219 1 97.94 347 PHE A CA 1
ATOM 2890 C C . PHE A 1 347 ? 14.953 34.188 25 1 97.94 347 PHE A C 1
ATOM 2892 O O . PHE A 1 347 ? 15.555 33.312 24.359 1 97.94 347 PHE A O 1
ATOM 2899 N N . ASN A 1 348 ? 15.008 35.438 24.656 1 98.12 348 ASN A N 1
ATOM 2900 C CA . ASN A 1 348 ? 15.742 35.938 23.5 1 98.12 348 ASN A CA 1
ATOM 2901 C C . ASN A 1 348 ? 17.188 36.312 23.859 1 98.12 348 ASN A C 1
ATOM 2903 O O . ASN A 1 348 ? 17.469 37.438 24.266 1 98.12 348 ASN A O 1
ATOM 2907 N N . PHE A 1 349 ? 18.078 35.438 23.578 1 97.69 349 PHE A N 1
ATOM 2908 C CA . PHE A 1 349 ? 19.453 35.625 23.969 1 97.69 349 PHE A CA 1
ATOM 2909 C C . PHE A 1 349 ? 20.203 36.469 22.938 1 97.69 349 PHE A C 1
ATOM 2911 O O . PHE A 1 349 ? 21.391 36.75 23.094 1 97.69 349 PHE A O 1
ATOM 2918 N N . THR A 1 350 ? 19.469 36.906 21.953 1 95.69 350 THR A N 1
ATOM 2919 C CA . THR A 1 350 ? 20.109 37.75 20.922 1 95.69 350 THR A CA 1
ATOM 2920 C C . THR A 1 350 ? 19.859 39.219 21.219 1 95.69 350 THR A C 1
ATOM 2922 O O . THR A 1 350 ? 20.406 40.094 20.516 1 95.69 350 THR A O 1
ATOM 2925 N N . LYS A 1 351 ? 19.156 39.5 22.172 1 96.06 351 LYS A N 1
ATOM 2926 C CA . LYS A 1 351 ? 18.859 40.844 22.625 1 96.06 351 LYS A CA 1
ATOM 2927 C C . LYS A 1 351 ? 19.375 41.062 24.047 1 96.06 351 LYS A C 1
ATOM 2929 O O . LYS A 1 351 ? 19.188 40.188 24.922 1 96.06 351 LYS A O 1
ATOM 2934 N N . PRO A 1 352 ? 20.016 42.188 24.234 1 95.19 352 PRO A N 1
ATOM 2935 C CA . PRO A 1 352 ? 20.453 42.469 25.609 1 95.19 352 PRO A CA 1
ATOM 2936 C C . PRO A 1 352 ? 19.281 42.656 26.578 1 95.19 352 PRO A C 1
ATOM 2938 O O . PRO A 1 352 ? 18.219 43.094 26.172 1 95.19 352 PRO A O 1
ATOM 2941 N N . GLY A 1 353 ? 19.547 42.25 27.844 1 95.38 353 GLY A N 1
ATOM 2942 C CA . GLY A 1 353 ? 18.516 42.438 28.859 1 95.38 353 GLY A CA 1
ATOM 2943 C C . GLY A 1 353 ? 18.703 41.531 30.062 1 95.38 353 GLY A C 1
ATOM 2944 O O . GLY A 1 353 ? 19.656 40.719 30.109 1 95.38 353 GLY A O 1
ATOM 2945 N N . PRO A 1 354 ? 17.859 41.656 31 1 96.56 354 PRO A N 1
ATOM 2946 C CA . PRO A 1 354 ? 17.984 40.875 32.25 1 96.56 354 PRO A CA 1
ATOM 2947 C C . PRO A 1 354 ? 17.828 39.375 32.031 1 96.56 354 PRO A C 1
ATOM 2949 O O . PRO A 1 354 ? 18.25 38.594 32.875 1 96.56 354 PRO A O 1
ATOM 2952 N N . HIS A 1 355 ? 17.25 39 30.906 1 95.94 355 HIS A N 1
ATOM 2953 C CA . HIS A 1 355 ? 17 37.594 30.641 1 95.94 355 HIS A CA 1
ATOM 2954 C C . HIS A 1 355 ? 18.297 36.844 30.375 1 95.94 355 HIS A C 1
ATOM 2956 O O . HIS A 1 355 ? 18.297 35.594 30.312 1 95.94 355 HIS A O 1
ATOM 2962 N N . HIS A 1 356 ? 19.453 37.469 30.281 1 96.38 356 HIS A N 1
ATOM 2963 C CA . HIS A 1 356 ? 20.75 36.812 30.188 1 96.38 356 HIS A CA 1
ATOM 2964 C C . HIS A 1 356 ? 21.203 36.312 31.547 1 96.38 356 HIS A C 1
ATOM 2966 O O . HIS A 1 356 ? 22.125 35.5 31.641 1 96.38 356 HIS A O 1
ATOM 2972 N N . ASP A 1 357 ? 20.594 36.812 32.625 1 97.38 357 ASP A N 1
ATOM 2973 C CA . ASP A 1 357 ? 20.922 36.406 34 1 97.38 357 ASP A CA 1
ATOM 2974 C C . ASP A 1 357 ? 20.141 35.156 34.406 1 97.38 357 ASP A C 1
ATOM 2976 O O . ASP A 1 357 ? 18.906 35.156 34.344 1 97.38 357 ASP A O 1
ATOM 2980 N N . ILE A 1 358 ? 20.859 34.156 34.906 1 97.56 358 ILE A N 1
ATOM 2981 C CA . ILE A 1 358 ? 20.25 32.875 35.25 1 97.56 358 ILE A CA 1
ATOM 2982 C C . ILE A 1 358 ? 19.234 33.062 36.344 1 97.56 358 ILE A C 1
ATOM 2984 O O . ILE A 1 358 ? 18.219 32.375 36.406 1 97.56 358 ILE A O 1
ATOM 2988 N N . TYR A 1 359 ? 19.469 34.031 37.281 1 98.12 359 TYR A N 1
ATOM 2989 C CA . TYR A 1 359 ? 18.547 34.25 38.375 1 98.12 359 TYR A CA 1
ATOM 2990 C C . TYR A 1 359 ? 17.25 34.875 37.875 1 98.12 359 TYR A C 1
ATOM 2992 O O . TYR A 1 359 ? 16.172 34.594 38.438 1 98.12 359 TYR A O 1
ATOM 3000 N N . PHE A 1 360 ? 17.359 35.719 36.875 1 97.75 360 PHE A N 1
ATOM 3001 C CA . PHE A 1 360 ? 16.156 36.25 36.25 1 97.75 360 PHE A CA 1
ATOM 3002 C C . PHE A 1 360 ? 15.328 35.094 35.656 1 97.75 360 PHE A C 1
ATOM 3004 O O . PHE A 1 360 ? 14.117 35.031 35.875 1 97.75 360 PHE A O 1
ATOM 3011 N N . ARG A 1 361 ? 15.945 34.156 34.969 1 98.06 361 ARG A N 1
ATOM 3012 C CA . ARG A 1 361 ? 15.25 33.062 34.312 1 98.06 361 ARG A CA 1
ATOM 3013 C C . ARG A 1 361 ? 14.68 32.094 35.344 1 98.06 361 ARG A C 1
ATOM 3015 O O . ARG A 1 361 ? 13.586 31.547 35.156 1 98.06 361 ARG A O 1
ATOM 3022 N N . LYS A 1 362 ? 15.406 31.875 36.469 1 97.62 362 LYS A N 1
ATOM 3023 C CA . LYS A 1 362 ? 14.891 31.094 37.562 1 97.62 362 LYS A CA 1
ATOM 3024 C C . LYS A 1 362 ? 13.633 31.734 38.156 1 97.62 362 LYS A C 1
ATOM 3026 O O . LYS A 1 362 ? 12.68 31.031 38.5 1 97.62 362 LYS A O 1
ATOM 3031 N N . ALA A 1 363 ? 13.672 33.062 38.281 1 97.31 363 ALA A N 1
ATOM 3032 C CA . ALA A 1 363 ? 12.492 33.781 38.75 1 97.31 363 ALA A CA 1
ATOM 3033 C C . ALA A 1 363 ? 11.289 33.531 37.844 1 97.31 363 ALA A C 1
ATOM 3035 O O . ALA A 1 363 ? 10.18 33.312 38.344 1 97.31 363 ALA A O 1
ATOM 3036 N N . TRP A 1 364 ? 11.531 33.562 36.625 1 96.75 364 TRP A N 1
ATOM 3037 C CA . TRP A 1 364 ? 10.445 33.375 35.656 1 96.75 364 TRP A CA 1
ATOM 3038 C C . TRP A 1 364 ? 9.898 31.938 35.719 1 96.75 364 TRP A C 1
ATOM 3040 O O . TRP A 1 364 ? 8.711 31.719 35.5 1 96.75 364 TRP A O 1
ATOM 3050 N N . ARG A 1 365 ? 10.797 30.953 35.969 1 96.62 365 ARG A N 1
ATOM 3051 C CA . ARG A 1 365 ? 10.312 29.594 36.188 1 96.62 365 ARG A CA 1
ATOM 3052 C C . ARG A 1 365 ? 9.328 29.531 37.344 1 96.62 365 ARG A C 1
ATOM 3054 O O . ARG A 1 365 ? 8.328 28.812 37.25 1 96.62 365 ARG A O 1
ATOM 3061 N N . GLU A 1 366 ? 9.594 30.281 38.375 1 96 366 GLU A N 1
ATOM 3062 C CA . GLU A 1 366 ? 8.703 30.328 39.531 1 96 366 GLU A CA 1
ATOM 3063 C C . GLU A 1 366 ? 7.434 31.109 39.219 1 96 366 GLU A C 1
ATOM 3065 O O . GLU A 1 366 ? 6.367 30.812 39.75 1 96 366 GLU A O 1
ATOM 3070 N N . LEU A 1 367 ? 7.59 32.094 38.406 1 94.88 367 LEU A N 1
ATOM 3071 C CA . LEU A 1 367 ? 6.465 32.938 38.062 1 94.88 367 LEU A CA 1
ATOM 3072 C C . LEU A 1 367 ? 5.469 32.188 37.188 1 94.88 367 LEU A C 1
ATOM 3074 O O . LEU A 1 367 ? 4.258 32.406 37.281 1 94.88 367 LEU A O 1
ATOM 3078 N N . TYR A 1 368 ? 6.012 31.406 36.25 1 93.44 368 TYR A N 1
ATOM 3079 C CA . TYR A 1 368 ? 5.172 30.656 35.312 1 93.44 368 TYR A CA 1
ATOM 3080 C C . TYR A 1 368 ? 4.586 29.422 35.969 1 93.44 368 TYR A C 1
ATOM 3082 O O . TYR A 1 368 ? 4.965 28.297 35.625 1 93.44 368 TYR A O 1
ATOM 3090 N N . ASP A 1 369 ? 3.605 29.594 36.781 1 93.56 369 ASP A N 1
ATOM 3091 C CA . ASP A 1 369 ? 2.969 28.531 37.531 1 93.56 369 ASP A CA 1
ATOM 3092 C C . ASP A 1 369 ? 2.039 27.703 36.656 1 93.56 369 ASP A C 1
ATOM 3094 O O . ASP A 1 369 ? 0.825 27.922 36.656 1 93.56 369 ASP A O 1
ATOM 3098 N N . VAL A 1 370 ? 2.621 26.703 36.062 1 93.06 370 VAL A N 1
ATOM 3099 C CA . VAL A 1 370 ? 1.918 25.891 35.094 1 93.06 370 VAL A CA 1
ATOM 3100 C C . VAL A 1 370 ? 0.787 25.125 35.781 1 93.06 370 VAL A C 1
ATOM 3102 O O . VAL A 1 370 ? -0.278 24.922 35.188 1 93.06 370 VAL A O 1
ATOM 3105 N N . GLU A 1 371 ? 0.993 24.75 37.031 1 91.62 371 GLU A N 1
ATOM 3106 C CA . GLU A 1 371 ? -0.037 24 37.75 1 91.62 371 GLU A CA 1
ATOM 3107 C C . GLU A 1 371 ? -1.293 24.844 37.938 1 91.62 371 GLU A C 1
ATOM 3109 O O . GLU A 1 371 ? -2.412 24.344 37.781 1 91.62 371 GLU A O 1
ATOM 3114 N N . THR A 1 372 ? -1.096 26.016 38.281 1 90.56 372 THR A N 1
ATOM 3115 C CA . THR A 1 372 ? -2.232 26.922 38.438 1 90.56 372 THR A CA 1
ATOM 3116 C C . THR A 1 372 ? -2.904 27.188 37.094 1 90.56 372 THR A C 1
ATOM 3118 O O . THR A 1 372 ? -4.133 27.266 37 1 90.56 372 THR A O 1
ATOM 3121 N N . ILE A 1 373 ? -2.107 27.359 36.062 1 90.5 373 ILE A N 1
ATOM 3122 C CA . ILE A 1 373 ? -2.645 27.562 34.719 1 90.5 373 ILE A CA 1
ATOM 3123 C C . ILE A 1 373 ? -3.539 26.391 34.312 1 90.5 373 ILE A C 1
ATOM 3125 O O . ILE A 1 373 ? -4.652 26.594 33.844 1 90.5 373 ILE A O 1
ATOM 3129 N N . LEU A 1 374 ? -3.08 25.172 34.562 1 90.12 374 LEU A N 1
ATOM 3130 C CA . LEU A 1 374 ? -3.824 23.984 34.188 1 90.12 374 LEU A CA 1
ATOM 3131 C C . LEU A 1 374 ? -5.133 23.891 34.969 1 90.12 374 LEU A C 1
ATOM 3133 O O . LEU A 1 374 ? -6.152 23.453 34.438 1 90.12 374 LEU A O 1
ATOM 3137 N N . ARG A 1 375 ? -5.145 24.344 36.156 1 86.69 375 ARG A N 1
ATOM 3138 C CA . ARG A 1 375 ? -6.309 24.219 37 1 86.69 375 ARG A CA 1
ATOM 3139 C C . ARG A 1 375 ? -7.297 25.359 36.75 1 86.69 375 ARG A C 1
ATOM 3141 O O . ARG A 1 375 ? -8.508 25.156 36.812 1 86.69 375 ARG A O 1
ATOM 3148 N N . SER A 1 376 ? -6.824 26.5 36.469 1 83.5 376 SER A N 1
ATOM 3149 C CA . SER A 1 376 ? -7.672 27.688 36.562 1 83.5 376 SER A CA 1
ATOM 3150 C C . SER A 1 376 ? -8.047 28.203 35.188 1 83.5 376 SER A C 1
ATOM 3152 O O . SER A 1 376 ? -9.008 28.953 35.031 1 83.5 376 SER A O 1
ATOM 3154 N N . ILE A 1 377 ? -7.223 27.938 34.281 1 79.88 377 ILE A N 1
ATOM 3155 C CA . ILE A 1 377 ? -7.48 28.5 32.969 1 79.88 377 ILE A CA 1
ATOM 3156 C C . ILE A 1 377 ? -8.094 27.422 32.062 1 79.88 377 ILE A C 1
ATOM 3158 O O . ILE A 1 377 ? -7.574 26.312 31.969 1 79.88 377 ILE A O 1
ATOM 3162 N N . GLU A 1 378 ? -9.312 27.562 31.656 1 69.31 378 GLU A N 1
ATOM 3163 C CA . GLU A 1 378 ? -10.008 26.625 30.781 1 69.31 378 GLU A CA 1
ATOM 3164 C C . GLU A 1 378 ? -9.234 26.406 29.484 1 69.31 378 GLU A C 1
ATOM 3166 O O . GLU A 1 378 ? -8.391 27.219 29.109 1 69.31 378 GLU A O 1
ATOM 3171 N N . GLY A 1 379 ? -9.328 25.281 28.875 1 73.56 379 GLY A N 1
ATOM 3172 C CA . GLY A 1 379 ? -8.766 25.031 27.562 1 73.56 379 GLY A CA 1
ATOM 3173 C C . GLY A 1 379 ? -8.375 23.578 27.359 1 73.56 379 GLY A C 1
ATOM 3174 O O . GLY A 1 379 ? -8.945 22.672 27.984 1 73.56 379 GLY A O 1
ATOM 3175 N N . ARG A 1 380 ? -7.508 23.312 26.297 1 79.81 380 ARG A N 1
ATOM 3176 C CA . ARG A 1 380 ? -7.082 21.984 25.875 1 79.81 380 ARG A CA 1
ATOM 3177 C C . ARG A 1 380 ? -5.754 21.594 26.516 1 79.81 380 ARG A C 1
ATOM 3179 O O . ARG A 1 380 ? -4.98 20.828 25.938 1 79.81 380 ARG A O 1
ATOM 3186 N N . ARG A 1 381 ? -5.469 22.219 27.719 1 88 381 ARG A N 1
ATOM 3187 C CA . ARG A 1 381 ? -4.246 21.922 28.453 1 88 381 ARG A CA 1
ATOM 3188 C C . ARG A 1 381 ? -4.383 20.609 29.234 1 88 381 ARG A C 1
ATOM 3190 O O . ARG A 1 381 ? -5.387 20.375 29.906 1 88 381 ARG A O 1
ATOM 3197 N N . THR A 1 382 ? -3.414 19.75 29.156 1 85.62 382 THR A N 1
ATOM 3198 C CA . THR A 1 382 ? -3.609 18.438 29.734 1 85.62 382 THR A CA 1
ATOM 3199 C C . THR A 1 382 ? -2.576 18.156 30.828 1 85.62 382 THR A C 1
ATOM 3201 O O . THR A 1 382 ? -2.932 17.828 31.953 1 85.62 382 THR A O 1
ATOM 3204 N N . ILE A 1 383 ? -1.304 18.281 30.469 1 90.69 383 ILE A N 1
ATOM 3205 C CA . ILE A 1 383 ? -0.221 17.859 31.359 1 90.69 383 ILE A CA 1
ATOM 3206 C C . ILE A 1 383 ? 0.833 18.969 31.438 1 90.69 383 ILE A C 1
ATOM 3208 O O . ILE A 1 383 ? 1.16 19.594 30.438 1 90.69 383 ILE A O 1
ATOM 3212 N N . ALA A 1 384 ? 1.281 19.172 32.688 1 94.06 384 ALA A N 1
ATOM 3213 C CA . ALA A 1 384 ? 2.451 20.047 32.812 1 94.06 384 ALA A CA 1
ATOM 3214 C C . ALA A 1 384 ? 3.652 19.453 32.094 1 94.06 384 ALA A C 1
ATOM 3216 O O . ALA A 1 384 ? 3.973 18.266 32.25 1 94.06 384 ALA A O 1
ATOM 3217 N N . ALA A 1 385 ? 4.305 20.25 31.297 1 95.75 385 ALA A N 1
ATOM 3218 C CA . ALA A 1 385 ? 5.367 19.734 30.438 1 95.75 385 ALA A CA 1
ATOM 3219 C C . ALA A 1 385 ? 6.73 19.859 31.109 1 95.75 385 ALA A C 1
ATOM 3221 O O . ALA A 1 385 ? 7.035 20.891 31.719 1 95.75 385 ALA A O 1
ATOM 3222 N N . SER A 1 386 ? 7.523 18.828 31.141 1 95.19 386 SER A N 1
ATOM 3223 C CA . SER A 1 386 ? 8.945 18.812 31.469 1 95.19 386 SER A CA 1
ATOM 3224 C C . SER A 1 386 ? 9.781 18.281 30.297 1 95.19 386 SER A C 1
ATOM 3226 O O . SER A 1 386 ? 11 18.141 30.422 1 95.19 386 SER A O 1
ATOM 3228 N N . SER A 1 387 ? 9.086 17.953 29.312 1 96.31 387 SER A N 1
ATOM 3229 C CA . SER A 1 387 ? 9.625 17.422 28.078 1 96.31 387 SER A CA 1
ATOM 3230 C C . SER A 1 387 ? 8.727 17.734 26.891 1 96.31 387 SER A C 1
ATOM 3232 O O . SER A 1 387 ? 7.562 18.094 27.062 1 96.31 387 SER A O 1
ATOM 3234 N N . PHE A 1 388 ? 9.297 17.672 25.703 1 96.62 388 PHE A N 1
ATOM 3235 C CA . PHE A 1 388 ? 8.453 17.75 24.516 1 96.62 388 PHE A CA 1
ATOM 3236 C C . PHE A 1 388 ? 7.562 16.516 24.406 1 96.62 388 PHE A C 1
ATOM 3238 O O . PHE A 1 388 ? 6.594 16.516 23.641 1 96.62 388 PHE A O 1
ATOM 3245 N N . PHE A 1 389 ? 7.859 15.477 25.156 1 95.5 389 PHE A N 1
ATOM 3246 C CA . PHE A 1 389 ? 7.145 14.211 25.078 1 95.5 389 PHE A CA 1
ATOM 3247 C C . PHE A 1 389 ? 6.215 14.039 26.281 1 95.5 389 PHE A C 1
ATOM 3249 O O . PHE A 1 389 ? 6.672 13.914 27.422 1 95.5 389 PHE A O 1
ATOM 3256 N N . PRO A 1 390 ? 4.969 13.961 26.016 1 94.12 390 PRO A N 1
ATOM 3257 C CA . PRO A 1 390 ? 4 13.883 27.109 1 94.12 390 PRO A CA 1
ATOM 3258 C C . PRO A 1 390 ? 4.223 12.672 28.016 1 94.12 390 PRO A C 1
ATOM 3260 O O . PRO A 1 390 ? 4.008 12.75 29.219 1 94.12 390 PRO A O 1
ATOM 3263 N N . GLU A 1 391 ? 4.605 11.625 27.469 1 92.88 391 GLU A N 1
ATOM 3264 C CA . GLU A 1 391 ? 4.832 10.422 28.266 1 92.88 391 GLU A CA 1
ATOM 3265 C C . GLU A 1 391 ? 5.914 10.656 29.312 1 92.88 391 GLU A C 1
ATOM 3267 O O . GLU A 1 391 ? 5.805 10.18 30.438 1 92.88 391 GLU A O 1
ATOM 3272 N N . ARG A 1 392 ? 6.91 11.344 28.891 1 94.5 392 ARG A N 1
ATOM 3273 C CA . ARG A 1 392 ? 7.988 11.664 29.828 1 94.5 392 ARG A CA 1
ATOM 3274 C C . ARG A 1 392 ? 7.531 12.688 30.859 1 94.5 392 ARG A C 1
ATOM 3276 O O . ARG A 1 392 ? 7.844 12.562 32.062 1 94.5 392 ARG A O 1
ATOM 3283 N N . SER A 1 393 ? 6.824 13.664 30.422 1 95.38 393 SER A N 1
ATOM 3284 C CA . SER A 1 393 ? 6.312 14.703 31.312 1 95.38 393 SER A CA 1
ATOM 3285 C C . SER A 1 393 ? 5.391 14.117 32.375 1 95.38 393 SER A C 1
ATOM 3287 O O . SER A 1 393 ? 5.383 14.57 33.531 1 95.38 393 SER A O 1
ATOM 3289 N N . SER A 1 394 ? 4.641 13.125 31.938 1 93.56 394 SER A N 1
ATOM 3290 C CA . SER A 1 394 ? 3.666 12.523 32.844 1 93.56 394 SER A CA 1
ATOM 3291 C C . SER A 1 394 ? 4.355 11.781 33.969 1 93.56 394 SER A C 1
ATOM 3293 O O . SER A 1 394 ? 3.77 11.586 35.062 1 93.56 394 SER A O 1
ATOM 3295 N N . GLN A 1 395 ? 5.555 11.422 33.75 1 93.25 395 GLN A N 1
ATOM 3296 C CA . GLN A 1 395 ? 6.301 10.664 34.75 1 93.25 395 GLN A CA 1
ATOM 3297 C C . GLN A 1 395 ? 7.09 11.594 35.688 1 93.25 395 GLN A C 1
ATOM 3299 O O . GLN A 1 395 ? 7.598 11.156 36.719 1 93.25 395 GLN A O 1
ATOM 3304 N N . ALA A 1 396 ? 7.184 12.805 35.281 1 91.5 396 ALA A N 1
ATOM 3305 C CA . ALA A 1 396 ? 7.957 13.758 36.094 1 91.5 396 ALA A CA 1
ATOM 3306 C C . ALA A 1 396 ? 7.184 14.203 37.312 1 91.5 396 ALA A C 1
ATOM 3308 O O . ALA A 1 396 ? 5.949 14.203 37.312 1 91.5 396 ALA A O 1
ATOM 3309 N N . SER A 1 397 ? 7.887 14.492 38.312 1 87.31 397 SER A N 1
ATOM 3310 C CA . SER A 1 397 ? 7.266 14.992 39.531 1 87.31 397 SER A CA 1
ATOM 3311 C C . SER A 1 397 ? 6.707 16.406 39.312 1 87.31 397 SER A C 1
ATOM 3313 O O . SER A 1 397 ? 7.258 17.188 38.562 1 87.31 397 SER A O 1
ATOM 3315 N N . LYS A 1 398 ? 5.652 16.609 40 1 89.12 398 LYS A N 1
ATOM 3316 C CA . LYS A 1 398 ? 5.055 17.938 39.938 1 89.12 398 LYS A CA 1
ATOM 3317 C C . LYS A 1 398 ? 5.977 19 40.562 1 89.12 398 LYS A C 1
ATOM 3319 O O . LYS A 1 398 ? 6.629 18.734 41.562 1 89.12 398 LYS A O 1
ATOM 3324 N N . ARG A 1 399 ? 6.016 20.078 39.875 1 89.56 399 ARG A N 1
ATOM 3325 C CA . ARG A 1 399 ? 6.844 21.172 40.344 1 89.56 399 ARG A CA 1
ATOM 3326 C C . ARG A 1 399 ? 6.043 22.125 41.219 1 89.56 399 ARG A C 1
ATOM 3328 O O . ARG A 1 399 ? 4.867 22.391 40.969 1 89.56 399 ARG A O 1
ATOM 3335 N N . SER A 1 400 ? 6.707 22.578 42.25 1 92.06 400 SER A N 1
ATOM 3336 C CA . SER A 1 400 ? 6.117 23.625 43.062 1 92.06 400 SER A CA 1
ATOM 3337 C C . SER A 1 400 ? 6.578 25.016 42.625 1 92.06 400 SER A C 1
ATOM 3339 O O . SER A 1 400 ? 7.703 25.172 42.125 1 92.06 400 SER A O 1
ATOM 3341 N N . TYR A 1 401 ? 5.715 25.969 42.75 1 94.19 401 TYR A N 1
ATOM 3342 C CA . TYR A 1 401 ? 5.996 27.344 42.344 1 94.19 401 TYR A CA 1
ATOM 3343 C C . TYR A 1 401 ? 5.762 28.297 43.5 1 94.19 401 TYR A C 1
ATOM 3345 O O . TYR A 1 401 ? 4.82 28.125 44.281 1 94.19 401 TYR A O 1
ATOM 3353 N N . SER A 1 402 ? 6.656 29.25 43.625 1 95.06 402 SER A N 1
ATOM 3354 C CA . SER A 1 402 ? 6.57 30.188 44.75 1 95.06 402 SER A CA 1
ATOM 3355 C C . SER A 1 402 ? 6.902 31.594 44.312 1 95.06 402 SER A C 1
ATOM 3357 O O . SER A 1 402 ? 7.992 31.859 43.781 1 95.06 402 SER A O 1
ATOM 3359 N N . LEU A 1 403 ? 5.953 32.5 44.594 1 95.62 403 LEU A N 1
ATOM 3360 C CA . LEU A 1 403 ? 6.199 33.906 44.281 1 95.62 403 LEU A CA 1
ATOM 3361 C C . LEU A 1 403 ? 7.293 34.5 45.188 1 95.62 403 LEU A C 1
ATOM 3363 O O . LEU A 1 403 ? 8.055 35.375 44.75 1 95.62 403 LEU A O 1
ATOM 3367 N N . GLU A 1 404 ? 7.387 33.906 46.344 1 96.62 404 GLU A N 1
ATOM 3368 C CA . GLU A 1 404 ? 8.445 34.344 47.25 1 96.62 404 GLU A CA 1
ATOM 3369 C C . GLU A 1 404 ? 9.828 33.969 46.688 1 96.62 404 GLU A C 1
ATOM 3371 O O . GLU A 1 404 ? 10.75 34.781 46.75 1 96.62 404 GLU A O 1
ATOM 3376 N N . LYS A 1 405 ? 9.867 32.781 46.25 1 97.06 405 LYS A N 1
ATOM 3377 C CA . LYS A 1 405 ? 11.133 32.375 45.625 1 97.06 405 LYS A CA 1
ATOM 3378 C C . LYS A 1 405 ? 11.438 33.219 44.406 1 97.06 405 LYS A C 1
ATOM 3380 O O . LYS A 1 405 ? 12.594 33.594 44.156 1 97.06 405 LYS A O 1
ATOM 3385 N N . ALA A 1 406 ? 10.43 33.562 43.594 1 97.5 406 ALA A N 1
ATOM 3386 C CA . ALA A 1 406 ? 10.609 34.438 42.438 1 97.5 406 ALA A CA 1
ATOM 3387 C C . ALA A 1 406 ? 11.172 35.781 42.844 1 97.5 406 ALA A C 1
ATOM 3389 O O . ALA A 1 406 ? 12.086 36.312 42.188 1 97.5 406 ALA A O 1
ATOM 3390 N N . LYS A 1 407 ? 10.594 36.312 43.875 1 96.69 407 LYS A N 1
ATOM 3391 C CA . LYS A 1 407 ? 11.047 37.594 44.375 1 96.69 407 LYS A CA 1
ATOM 3392 C C . LYS A 1 407 ? 12.508 37.562 44.812 1 96.69 407 LYS A C 1
ATOM 3394 O O . LYS A 1 407 ? 13.273 38.469 44.531 1 96.69 407 LYS A O 1
ATOM 3399 N N . GLU A 1 408 ? 12.82 36.469 45.5 1 97.81 408 GLU A N 1
ATOM 3400 C CA . GLU A 1 408 ? 14.203 36.281 45.938 1 97.81 408 GLU A CA 1
ATOM 3401 C C . GLU A 1 408 ? 15.156 36.188 44.75 1 97.81 408 GLU A C 1
ATOM 3403 O O . GLU A 1 408 ? 16.234 36.781 44.781 1 97.81 408 GLU A O 1
ATOM 3408 N N . TYR A 1 409 ? 14.781 35.469 43.781 1 98 409 TYR A N 1
ATOM 3409 C CA . TYR A 1 409 ? 15.609 35.312 42.594 1 98 409 TYR A CA 1
ATOM 3410 C C . TYR A 1 409 ? 15.734 36.656 41.844 1 98 409 TYR A C 1
ATOM 3412 O O . TYR A 1 409 ? 16.797 37 41.312 1 98 409 TYR A O 1
ATOM 3420 N N . LEU A 1 410 ? 14.656 37.438 41.781 1 97.12 410 LEU A N 1
ATOM 3421 C CA . LEU A 1 410 ? 14.68 38.75 41.094 1 97.12 410 LEU A CA 1
ATOM 3422 C C . LEU A 1 410 ? 15.656 39.688 41.781 1 97.12 410 LEU A C 1
ATOM 3424 O O . LEU A 1 410 ? 16.375 40.438 41.125 1 97.12 410 LEU A O 1
ATOM 3428 N N . LYS A 1 411 ? 15.711 39.594 43.062 1 96.38 411 LYS A N 1
ATOM 3429 C CA . LYS A 1 411 ? 16.625 40.438 43.844 1 96.38 411 LYS A CA 1
ATOM 3430 C C . LYS A 1 411 ? 18.078 40.125 43.5 1 96.38 411 LYS A C 1
ATOM 3432 O O . LYS A 1 411 ? 18.938 41 43.531 1 96.38 411 LYS A O 1
ATOM 3437 N N . LYS A 1 412 ? 18.312 38.875 43.219 1 97.69 412 LYS A N 1
ATOM 3438 C CA . LYS A 1 412 ? 19.656 38.438 42.906 1 97.69 412 LYS A CA 1
ATOM 3439 C C . LYS A 1 412 ? 20 38.719 41.438 1 97.69 412 LYS A C 1
ATOM 3441 O O . LYS A 1 412 ? 21.156 38.656 41.031 1 97.69 412 LYS A O 1
ATOM 3446 N N . SER A 1 413 ? 19.016 39.062 40.656 1 97.31 413 SER A N 1
ATOM 3447 C CA . SER A 1 413 ? 19.188 39.188 39.219 1 97.31 413 SER A CA 1
ATOM 3448 C C . SER A 1 413 ? 19.609 40.594 38.844 1 97.31 413 SER A C 1
ATOM 3450 O O . SER A 1 413 ? 19.734 41.469 39.719 1 97.31 413 SER A O 1
ATOM 3452 N N . THR A 1 414 ? 19.766 40.812 37.562 1 97 414 THR A N 1
ATOM 3453 C CA . THR A 1 414 ? 20.172 42.125 37.031 1 97 414 THR A CA 1
ATOM 3454 C C . THR A 1 414 ? 18.938 42.938 36.656 1 97 414 THR A C 1
ATOM 3456 O O . THR A 1 414 ? 19.062 43.969 36 1 97 414 THR A O 1
ATOM 3459 N N . TYR A 1 415 ? 17.812 42.438 37 1 97 415 TYR A N 1
ATOM 3460 C CA . TYR A 1 415 ? 16.594 43.156 36.688 1 97 415 TYR A CA 1
ATOM 3461 C C . TYR A 1 415 ? 16.484 44.469 37.469 1 97 415 TYR A C 1
ATOM 3463 O O . TYR A 1 415 ? 16.609 44.469 38.688 1 97 415 TYR A O 1
ATOM 3471 N N . ASN A 1 416 ? 16.219 45.594 36.719 1 94.88 416 ASN A N 1
ATOM 3472 C CA . ASN A 1 416 ? 16.172 46.906 37.344 1 94.88 416 ASN A CA 1
ATOM 3473 C C . ASN A 1 416 ? 14.891 47.656 37 1 94.88 416 ASN A C 1
ATOM 3475 O O . ASN A 1 416 ? 14.906 48.875 36.812 1 94.88 416 ASN A O 1
ATOM 3479 N N . GLY A 1 417 ? 13.883 46.906 36.75 1 94.12 417 GLY A N 1
ATOM 3480 C CA . GLY A 1 417 ? 12.594 47.562 36.531 1 94.12 417 GLY A CA 1
ATOM 3481 C C . GLY A 1 417 ? 12.312 47.781 35.031 1 94.12 417 GLY A C 1
ATOM 3482 O O . GLY A 1 417 ? 11.344 48.438 34.688 1 94.12 417 GLY A O 1
ATOM 3483 N N . GLU A 1 418 ? 13.07 47.219 34.156 1 95 418 GLU A N 1
ATOM 3484 C CA . GLU A 1 418 ? 12.852 47.312 32.719 1 95 418 GLU A CA 1
ATOM 3485 C C . GLU A 1 418 ? 11.516 46.719 32.312 1 95 418 GLU A C 1
ATOM 3487 O O . GLU A 1 418 ? 11.055 45.75 32.906 1 95 418 GLU A O 1
ATOM 3492 N N . THR A 1 419 ? 10.914 47.375 31.297 1 97.06 419 THR A N 1
ATOM 3493 C CA . THR A 1 419 ? 9.727 46.781 30.719 1 97.06 419 THR A CA 1
ATOM 3494 C C . THR A 1 419 ? 10.086 45.562 29.875 1 97.06 419 THR A C 1
ATOM 3496 O O . THR A 1 419 ? 10.922 45.656 28.969 1 97.06 419 THR A O 1
ATOM 3499 N N . LEU A 1 420 ? 9.547 44.438 30.234 1 97.31 420 LEU A N 1
ATOM 3500 C CA . LEU A 1 420 ? 9.773 43.188 29.484 1 97.31 420 LEU A CA 1
ATOM 3501 C C . LEU A 1 420 ? 8.727 43.031 28.375 1 97.31 420 LEU A C 1
ATOM 3503 O O . LEU A 1 420 ? 7.531 43.188 28.641 1 97.31 420 LEU A O 1
ATOM 3507 N N . HIS A 1 421 ? 9.164 42.781 27.156 1 98.12 421 HIS A N 1
ATOM 3508 C CA . HIS A 1 421 ? 8.281 42.594 26.016 1 98.12 421 HIS A CA 1
ATOM 3509 C C . HIS A 1 421 ? 8.047 41.094 25.75 1 98.12 421 HIS A C 1
ATOM 3511 O O . HIS A 1 421 ? 8.969 40.375 25.375 1 98.12 421 HIS A O 1
ATOM 3517 N N . ILE A 1 422 ? 6.801 40.688 25.906 1 97.81 422 ILE A N 1
ATOM 3518 C CA . ILE A 1 422 ? 6.418 39.281 25.703 1 97.81 422 ILE A CA 1
ATOM 3519 C C . ILE A 1 422 ? 5.605 39.156 24.422 1 97.81 422 ILE A C 1
ATOM 3521 O O . ILE A 1 422 ? 4.57 39.812 24.266 1 97.81 422 ILE A O 1
ATOM 3525 N N . TYR A 1 423 ? 6.09 38.312 23.516 1 97.69 423 TYR A N 1
ATOM 3526 C CA . TYR A 1 423 ? 5.402 38.062 22.25 1 97.69 423 TYR A CA 1
ATOM 3527 C C . TYR A 1 423 ? 4.742 36.688 22.266 1 97.69 423 TYR A C 1
ATOM 3529 O O . TYR A 1 423 ? 5.289 35.75 22.828 1 97.69 423 TYR A O 1
ATOM 3537 N N . PHE A 1 424 ? 3.557 36.531 21.703 1 95.94 424 PHE A N 1
ATOM 3538 C CA . PHE A 1 424 ? 2.826 35.25 21.594 1 95.94 424 PHE A CA 1
ATOM 3539 C C . PHE A 1 424 ? 1.83 35.312 20.438 1 95.94 424 PHE A C 1
ATOM 3541 O O . PHE A 1 424 ? 1.459 36.406 19.984 1 95.94 424 PHE A O 1
ATOM 3548 N N . PHE A 1 425 ? 1.459 34.188 19.891 1 90.56 425 PHE A N 1
ATOM 3549 C CA . PHE A 1 425 ? 0.465 34.188 18.828 1 90.56 425 PHE A CA 1
ATOM 3550 C C . PHE A 1 425 ? -0.861 34.75 19.312 1 90.56 425 PHE A C 1
ATOM 3552 O O . PHE A 1 425 ? -1.271 34.5 20.453 1 90.56 425 PHE A O 1
ATOM 3559 N N . ALA A 1 426 ? -1.473 35.375 18.391 1 88.44 426 ALA A N 1
ATOM 3560 C CA . ALA A 1 426 ? -2.77 35.969 18.719 1 88.44 426 ALA A CA 1
ATOM 3561 C C . ALA A 1 426 ? -3.861 34.906 18.75 1 88.44 426 ALA A C 1
ATOM 3563 O O . ALA A 1 426 ? -4.844 34.969 18.016 1 88.44 426 ALA A O 1
ATOM 3564 N N . PHE A 1 427 ? -3.656 33.938 19.594 1 82.5 427 PHE A N 1
ATOM 3565 C CA . PHE A 1 427 ? -4.641 32.906 19.906 1 82.5 427 PHE A CA 1
ATOM 3566 C C . PHE A 1 427 ? -5.246 33.125 21.281 1 82.5 427 PHE A C 1
ATOM 3568 O O . PHE A 1 427 ? -4.598 33.656 22.172 1 82.5 427 PHE A O 1
ATOM 3575 N N . LYS A 1 428 ? -6.465 32.625 21.375 1 78.44 428 LYS A N 1
ATOM 3576 C CA . LYS A 1 428 ? -7.18 32.844 22.625 1 78.44 428 LYS A CA 1
ATOM 3577 C C . LYS A 1 428 ? -6.426 32.219 23.797 1 78.44 428 LYS A C 1
ATOM 3579 O O . LYS A 1 428 ? -6.23 32.844 24.828 1 78.44 428 LYS A O 1
ATOM 3584 N N . ASP A 1 429 ? -6.008 31.031 23.609 1 82.62 429 ASP A N 1
ATOM 3585 C CA . ASP A 1 429 ? -5.352 30.328 24.703 1 82.62 429 ASP A CA 1
ATOM 3586 C C . ASP A 1 429 ? -4.02 30.969 25.062 1 82.62 429 ASP A C 1
ATOM 3588 O O . ASP A 1 429 ? -3.656 31.062 26.234 1 82.62 429 ASP A O 1
ATOM 3592 N N . SER A 1 430 ? -3.301 31.422 24.094 1 88.12 430 SER A N 1
ATOM 3593 C CA . SER A 1 430 ? -2.027 32.094 24.344 1 88.12 430 SER A CA 1
ATOM 3594 C C . SER A 1 430 ? -2.229 33.406 25.078 1 88.12 430 SER A C 1
ATOM 3596 O O . SER A 1 430 ? -1.438 33.75 25.953 1 88.12 430 SER A O 1
ATOM 3598 N N . ALA A 1 431 ? -3.238 34.062 24.672 1 89.06 431 ALA A N 1
ATOM 3599 C CA . ALA A 1 431 ? -3.559 35.344 25.328 1 89.06 431 ALA A CA 1
ATOM 3600 C C . ALA A 1 431 ? -3.893 35.125 26.812 1 89.06 431 ALA A C 1
ATOM 3602 O O . ALA A 1 431 ? -3.453 35.875 27.672 1 89.06 431 ALA A O 1
ATOM 3603 N N . ASN A 1 432 ? -4.66 34.094 27.047 1 88.12 432 ASN A N 1
ATOM 3604 C CA . ASN A 1 432 ? -5.008 33.781 28.422 1 88.12 432 ASN A CA 1
ATOM 3605 C C . ASN A 1 432 ? -3.762 33.531 29.281 1 88.12 432 ASN A C 1
ATOM 3607 O O . ASN A 1 432 ? -3.67 34 30.406 1 88.12 432 ASN A O 1
ATOM 3611 N N . ASP A 1 433 ? -2.861 32.812 28.766 1 90.69 433 ASP A N 1
ATOM 3612 C CA . ASP A 1 433 ? -1.61 32.562 29.469 1 90.69 433 ASP A CA 1
ATOM 3613 C C . ASP A 1 433 ? -0.84 33.844 29.719 1 90.69 433 ASP A C 1
ATOM 3615 O O . ASP A 1 433 ? -0.32 34.062 30.812 1 90.69 433 ASP A O 1
ATOM 3619 N N . ALA A 1 434 ? -0.733 34.656 28.641 1 93.38 434 ALA A N 1
ATOM 3620 C CA . ALA A 1 434 ? 0.024 35.906 28.719 1 93.38 434 ALA A CA 1
ATOM 3621 C C . ALA A 1 434 ? -0.566 36.844 29.766 1 93.38 434 ALA A C 1
ATOM 3623 O O . ALA A 1 434 ? 0.17 37.438 30.531 1 93.38 434 ALA A O 1
ATOM 3624 N N . TYR A 1 435 ? -1.854 36.906 29.812 1 92.88 435 TYR A N 1
ATOM 3625 C CA . TYR A 1 435 ? -2.516 37.75 30.781 1 92.88 435 TYR A CA 1
ATOM 3626 C C . TYR A 1 435 ? -2.338 37.25 32.188 1 92.88 435 TYR A C 1
ATOM 3628 O O . TYR A 1 435 ? -2.148 38.031 33.125 1 92.88 435 TYR A O 1
ATOM 3636 N N . PHE A 1 436 ? -2.473 36 32.312 1 92.31 436 PHE A N 1
ATOM 3637 C CA . PHE A 1 436 ? -2.217 35.406 33.625 1 92.31 436 PHE A CA 1
ATOM 3638 C C . PHE A 1 436 ? -0.828 35.75 34.125 1 92.31 436 PHE A C 1
ATOM 3640 O O . PHE A 1 436 ? -0.669 36.156 35.281 1 92.31 436 PHE A O 1
ATOM 3647 N N . LEU A 1 437 ? 0.134 35.625 33.344 1 93.5 437 LEU A N 1
ATOM 3648 C CA . LEU A 1 437 ? 1.517 35.906 33.719 1 93.5 437 LEU A CA 1
ATOM 3649 C C . LEU A 1 437 ? 1.714 37.406 34 1 93.5 437 LEU A C 1
ATOM 3651 O O . LEU A 1 437 ? 2.475 37.781 34.906 1 93.5 437 LEU A O 1
ATOM 3655 N N . LYS A 1 438 ? 1.09 38.188 33.125 1 95 438 LYS A N 1
ATOM 3656 C CA . LYS A 1 438 ? 1.187 39.625 33.375 1 95 438 LYS A CA 1
ATOM 3657 C C . LYS A 1 438 ? 0.679 40 34.75 1 95 438 LYS A C 1
ATOM 3659 O O . LYS A 1 438 ? 1.297 40.812 35.438 1 95 438 LYS A O 1
ATOM 3664 N N . GLU A 1 439 ? -0.373 39.438 35.188 1 93.88 439 GLU A N 1
ATOM 3665 C CA . GLU A 1 439 ? -0.93 39.719 36.5 1 93.88 439 GLU A CA 1
ATOM 3666 C C . GLU A 1 439 ? 0.04 39.281 37.594 1 93.88 439 GLU A C 1
ATOM 3668 O O . GLU A 1 439 ? 0.218 40 38.594 1 93.88 439 GLU A O 1
ATOM 3673 N N . ARG A 1 440 ? 0.586 38.156 37.469 1 93.06 440 ARG A N 1
ATOM 3674 C CA . ARG A 1 440 ? 1.555 37.688 38.438 1 93.06 440 ARG A CA 1
ATOM 3675 C C . ARG A 1 440 ? 2.783 38.594 38.5 1 93.06 440 ARG A C 1
ATOM 3677 O O . ARG A 1 440 ? 3.309 38.875 39.562 1 93.06 440 ARG A O 1
ATOM 3684 N N . CYS A 1 441 ? 3.209 39.031 37.344 1 95.75 441 CYS A N 1
ATOM 3685 C CA . CYS A 1 441 ? 4.348 39.938 37.25 1 95.75 441 CYS A CA 1
ATOM 3686 C C . CYS A 1 441 ? 4.051 41.25 37.969 1 95.75 441 CYS A C 1
ATOM 3688 O O . CYS A 1 441 ? 4.906 41.781 38.656 1 95.75 441 CYS A O 1
ATOM 3690 N N . GLU A 1 442 ? 2.889 41.719 37.75 1 93.75 442 GLU A N 1
ATOM 3691 C CA . GLU A 1 442 ? 2.482 42.969 38.375 1 93.75 442 GLU A CA 1
ATOM 3692 C C . GLU A 1 442 ? 2.559 42.875 39.906 1 93.75 442 GLU A C 1
ATOM 3694 O O . GLU A 1 442 ? 2.955 43.844 40.562 1 93.75 442 GLU A O 1
ATOM 3699 N N . SER A 1 443 ? 2.254 41.781 40.375 1 92.19 443 SER A N 1
ATOM 3700 C CA . SER A 1 443 ? 2.279 41.594 41.844 1 92.19 443 SER A CA 1
ATOM 3701 C C . SER A 1 443 ? 3.701 41.656 42.375 1 92.19 443 SER A C 1
ATOM 3703 O O . SER A 1 443 ? 3.9 41.938 43.562 1 92.19 443 SER A O 1
ATOM 3705 N N . LEU A 1 444 ? 4.676 41.438 41.562 1 94.31 444 LEU A N 1
ATOM 3706 C CA . LEU A 1 444 ? 6.074 41.5 42 1 94.31 444 LEU A CA 1
ATOM 3707 C C . LEU A 1 444 ? 6.742 42.781 41.5 1 94.31 444 LEU A C 1
ATOM 3709 O O . LEU A 1 444 ? 7.957 42.938 41.656 1 94.31 444 LEU A O 1
ATOM 3713 N N . GLY A 1 445 ? 5.91 43.625 40.844 1 92.06 445 GLY A N 1
ATOM 3714 C CA . GLY A 1 445 ? 6.438 44.906 40.375 1 92.06 445 GLY A CA 1
ATOM 3715 C C . GLY A 1 445 ? 7.191 44.75 39.062 1 92.06 445 GLY A C 1
ATOM 3716 O O . GLY A 1 445 ? 7.988 45.625 38.719 1 92.06 445 GLY A O 1
ATOM 3717 N N . ILE A 1 446 ? 7.047 43.656 38.375 1 95.44 446 ILE A N 1
ATOM 3718 C CA . ILE A 1 446 ? 7.672 43.438 37.062 1 95.44 446 ILE A CA 1
ATOM 3719 C C . ILE A 1 446 ? 6.816 44.094 35.969 1 95.44 446 ILE A C 1
ATOM 3721 O O . ILE A 1 446 ? 5.605 43.875 35.906 1 95.44 446 ILE A O 1
ATOM 3725 N N . GLN A 1 447 ? 7.344 44.938 35.188 1 95.19 447 GLN A N 1
ATOM 3726 C CA . GLN A 1 447 ? 6.633 45.594 34.094 1 95.19 447 GLN A CA 1
ATOM 3727 C C . GLN A 1 447 ? 6.672 44.75 32.812 1 95.19 447 GLN A C 1
ATOM 3729 O O . GLN A 1 447 ? 7.75 44.406 32.312 1 95.19 447 GLN A O 1
ATOM 3734 N N . VAL A 1 448 ? 5.496 44.406 32.344 1 96.5 448 VAL A N 1
ATOM 3735 C CA . VAL A 1 448 ? 5.41 43.562 31.172 1 96.5 448 VAL A CA 1
ATOM 3736 C C . VAL A 1 448 ? 4.535 44.188 30.109 1 96.5 448 VAL A C 1
ATOM 3738 O O . VAL A 1 448 ? 3.48 44.75 30.422 1 96.5 448 VAL A O 1
ATOM 3741 N N . ALA A 1 449 ? 4.949 44.281 28.875 1 97.75 449 ALA A N 1
ATOM 3742 C CA . ALA A 1 449 ? 4.16 44.656 27.688 1 97.75 449 ALA A CA 1
ATOM 3743 C C . ALA A 1 449 ? 3.867 43.406 26.828 1 97.75 449 ALA A C 1
ATOM 3745 O O . ALA A 1 449 ? 4.785 42.688 26.438 1 97.75 449 ALA A O 1
ATOM 3746 N N . LEU A 1 450 ? 2.58 43.156 26.609 1 97.62 450 LEU A N 1
ATOM 3747 C CA . LEU A 1 450 ? 2.16 42 25.828 1 97.62 450 LEU A CA 1
ATOM 3748 C C . LEU A 1 450 ? 2 42.375 24.359 1 97.62 450 LEU A C 1
ATOM 3750 O O . LEU A 1 450 ? 1.445 43.406 24.031 1 97.62 450 LEU A O 1
ATOM 3754 N N . HIS A 1 451 ? 2.561 41.5 23.469 1 97.5 451 HIS A N 1
ATOM 3755 C CA . HIS A 1 451 ? 2.523 41.75 22.031 1 97.5 451 HIS A CA 1
ATOM 3756 C C . HIS A 1 451 ? 1.979 40.531 21.281 1 97.5 451 HIS A C 1
ATOM 3758 O O . HIS A 1 451 ? 2.746 39.75 20.719 1 97.5 451 HIS A O 1
ATOM 3764 N N . PRO A 1 452 ? 0.618 40.375 21.219 1 96.06 452 PRO A N 1
ATOM 3765 C CA . PRO A 1 452 ? 0.087 39.312 20.328 1 96.06 452 PRO A CA 1
ATOM 3766 C C . PRO A 1 452 ? 0.402 39.594 18.859 1 96.06 452 PRO A C 1
ATOM 3768 O O . PRO A 1 452 ? 0.391 40.719 18.406 1 96.06 452 PRO A O 1
ATOM 3771 N N . PHE A 1 453 ? 0.799 38.5 18.109 1 93 453 PHE A N 1
ATOM 3772 C CA . PHE A 1 453 ? 1.046 38.656 16.688 1 93 453 PHE A CA 1
ATOM 3773 C C . PHE A 1 453 ? 0.402 37.531 15.898 1 93 453 PHE A C 1
ATOM 3775 O O . PHE A 1 453 ? 0.216 36.438 16.422 1 93 453 PHE A O 1
ATOM 3782 N N . PRO A 1 454 ? -0.052 37.812 14.68 1 87.94 454 PRO A N 1
ATOM 3783 C CA . PRO A 1 454 ? -0.692 36.781 13.867 1 87.94 454 PRO A CA 1
ATOM 3784 C C . PRO A 1 454 ? 0.3 35.75 13.344 1 87.94 454 PRO A C 1
ATOM 3786 O O . PRO A 1 454 ? 1.495 36.031 13.234 1 87.94 454 PRO A O 1
ATOM 3789 N N . VAL A 1 455 ? -0.232 34.625 13.016 1 85.5 455 VAL A N 1
ATOM 3790 C CA . VAL A 1 455 ? 0.567 33.5 12.508 1 85.5 455 VAL A CA 1
ATOM 3791 C C . VAL A 1 455 ? 1.293 33.938 11.227 1 85.5 455 VAL A C 1
ATOM 3793 O O . VAL A 1 455 ? 2.404 33.469 10.961 1 85.5 455 VAL A O 1
ATOM 3796 N N . SER A 1 456 ? 0.781 34.812 10.469 1 83.31 456 SER A N 1
ATOM 3797 C CA . SER A 1 456 ? 1.385 35.312 9.234 1 83.31 456 SER A CA 1
ATOM 3798 C C . SER A 1 456 ? 2.734 35.969 9.5 1 83.31 456 SER A C 1
ATOM 3800 O O . SER A 1 456 ? 3.576 36.062 8.609 1 83.31 456 SER A O 1
ATOM 3802 N N . ASP A 1 457 ? 2.895 36.375 10.711 1 88.62 457 ASP A N 1
ATOM 3803 C CA . ASP A 1 457 ? 4.117 37.094 11.055 1 88.62 457 ASP A CA 1
ATOM 3804 C C . ASP A 1 457 ? 5.137 36.156 11.711 1 88.62 457 ASP A C 1
ATOM 3806 O O . ASP A 1 457 ? 6.133 36.625 12.266 1 88.62 457 ASP A O 1
ATOM 3810 N N . TYR A 1 458 ? 4.879 34.969 11.602 1 88.44 458 TYR A N 1
ATOM 3811 C CA . TYR A 1 458 ? 5.75 34 12.25 1 88.44 458 TYR A CA 1
ATOM 3812 C C . TYR A 1 458 ? 7.188 34.156 11.781 1 88.44 458 TYR A C 1
ATOM 3814 O O . TYR A 1 458 ? 8.125 34 12.57 1 88.44 458 TYR A O 1
ATOM 3822 N N . MET A 1 459 ? 7.379 34.531 10.547 1 87.56 459 MET A N 1
ATOM 3823 C CA . MET A 1 459 ? 8.719 34.625 9.977 1 87.56 459 MET A CA 1
ATOM 3824 C C . MET A 1 459 ? 9.281 36.031 10.086 1 87.56 459 MET A C 1
ATOM 3826 O O . MET A 1 459 ? 10.406 36.281 9.648 1 87.56 459 MET A O 1
ATOM 3830 N N . ASP A 1 460 ? 8.539 36.906 10.672 1 90.75 460 ASP A N 1
ATOM 3831 C CA . ASP A 1 460 ? 8.961 38.281 10.781 1 90.75 460 ASP A CA 1
ATOM 3832 C C . ASP A 1 460 ? 10.148 38.438 11.727 1 90.75 460 ASP A C 1
ATOM 3834 O O . ASP A 1 460 ? 10.031 38.188 12.93 1 90.75 460 ASP A O 1
ATOM 3838 N N . ARG A 1 461 ? 11.242 38.969 11.266 1 91.94 461 ARG A N 1
ATOM 3839 C CA . ARG A 1 461 ? 12.484 39.062 12.016 1 91.94 461 ARG A CA 1
ATOM 3840 C C . ARG A 1 461 ? 12.477 40.25 12.977 1 91.94 461 ARG A C 1
ATOM 3842 O O . ARG A 1 461 ? 13.289 40.312 13.891 1 91.94 461 ARG A O 1
ATOM 3849 N N . SER A 1 462 ? 11.547 41.094 12.789 1 94.69 462 SER A N 1
ATOM 3850 C CA . SER A 1 462 ? 11.445 42.188 13.727 1 94.69 462 SER A CA 1
ATOM 3851 C C . SER A 1 462 ? 11.164 41.719 15.141 1 94.69 462 SER A C 1
ATOM 3853 O O . SER A 1 462 ? 11.523 42.375 16.125 1 94.69 462 SER A O 1
ATOM 3855 N N . ILE A 1 463 ? 10.562 40.625 15.234 1 95.75 463 ILE A N 1
ATOM 3856 C CA . ILE A 1 463 ? 10.258 40.062 16.531 1 95.75 463 ILE A CA 1
ATOM 3857 C C . ILE A 1 463 ? 11.547 39.781 17.297 1 95.75 463 ILE A C 1
ATOM 3859 O O . ILE A 1 463 ? 11.625 39.969 18.5 1 95.75 463 ILE A O 1
ATOM 3863 N N . ASP A 1 464 ? 12.547 39.344 16.578 1 95.69 464 ASP A N 1
ATOM 3864 C CA . ASP A 1 464 ? 13.836 39.031 17.188 1 95.69 464 ASP A CA 1
ATOM 3865 C C . ASP A 1 464 ? 14.469 40.25 17.844 1 95.69 464 ASP A C 1
ATOM 3867 O O . ASP A 1 464 ? 15.172 40.125 18.844 1 95.69 464 ASP A O 1
ATOM 3871 N N . LYS A 1 465 ? 14.172 41.375 17.312 1 95.75 465 LYS A N 1
ATOM 3872 C CA . LYS A 1 465 ? 14.805 42.594 17.781 1 95.75 465 LYS A CA 1
ATOM 3873 C C . LYS A 1 465 ? 14.07 43.156 19 1 95.75 465 LYS A C 1
ATOM 3875 O O . LYS A 1 465 ? 14.664 43.875 19.812 1 95.75 465 LYS A O 1
ATOM 3880 N N . HIS A 1 466 ? 12.875 42.719 19.125 1 96.75 466 HIS A N 1
ATOM 3881 C CA . HIS A 1 466 ? 12.07 43.438 20.109 1 96.75 466 HIS A CA 1
ATOM 3882 C C . HIS A 1 466 ? 11.625 42.531 21.25 1 96.75 466 HIS A C 1
ATOM 3884 O O . HIS A 1 466 ? 11.43 43 22.375 1 96.75 466 HIS A O 1
ATOM 3890 N N . ALA A 1 467 ? 11.453 41.312 21.031 1 97.88 467 ALA A N 1
ATOM 3891 C CA . ALA A 1 467 ? 10.93 40.406 22.031 1 97.88 467 ALA A CA 1
ATOM 3892 C C . ALA A 1 467 ? 11.992 40.062 23.078 1 97.88 467 ALA A C 1
ATOM 3894 O O . ALA A 1 467 ? 13.148 39.812 22.719 1 97.88 467 ALA A O 1
ATOM 3895 N N . ASP A 1 468 ? 11.656 40.094 24.312 1 97.94 468 ASP A N 1
ATOM 3896 C CA . ASP A 1 468 ? 12.5 39.531 25.375 1 97.94 468 ASP A CA 1
ATOM 3897 C C . ASP A 1 468 ? 12.172 38.094 25.656 1 97.94 468 ASP A C 1
ATOM 3899 O O . ASP A 1 468 ? 13.07 37.281 25.906 1 97.94 468 ASP A O 1
ATOM 3903 N N . ILE A 1 469 ? 10.883 37.812 25.672 1 97.5 469 ILE A N 1
ATOM 3904 C CA . ILE A 1 469 ? 10.344 36.469 25.922 1 97.5 469 ILE A CA 1
ATOM 3905 C C . ILE A 1 469 ? 9.273 36.125 24.891 1 97.5 469 ILE A C 1
ATOM 3907 O O . ILE A 1 469 ? 8.531 37 24.453 1 97.5 469 ILE A O 1
ATOM 3911 N N . ILE A 1 470 ? 9.266 34.906 24.438 1 97.31 470 ILE A N 1
ATOM 3912 C CA . ILE A 1 470 ? 8.234 34.469 23.5 1 97.31 470 ILE A CA 1
ATOM 3913 C C . ILE A 1 470 ? 7.477 33.281 24.094 1 97.31 470 ILE A C 1
ATOM 3915 O O . ILE A 1 470 ? 8.078 32.438 24.75 1 97.31 470 ILE A O 1
ATOM 3919 N N . PHE A 1 471 ? 6.164 33.281 24.031 1 95.56 471 PHE A N 1
ATOM 3920 C CA . PHE A 1 471 ? 5.32 32.125 24.281 1 95.56 471 PHE A CA 1
ATOM 3921 C C . PHE A 1 471 ? 4.93 31.438 22.984 1 95.56 471 PHE A C 1
ATOM 3923 O O . PHE A 1 471 ? 4.23 32 22.156 1 95.56 471 PHE A O 1
ATOM 3930 N N . MET A 1 472 ? 5.395 30.203 22.828 1 93.69 472 MET A N 1
ATOM 3931 C CA . MET A 1 472 ? 5.18 29.469 21.594 1 93.69 472 MET A CA 1
ATOM 3932 C C . MET A 1 472 ? 4.938 28 21.859 1 93.69 472 MET A C 1
ATOM 3934 O O . MET A 1 472 ? 5.113 27.531 22.984 1 93.69 472 MET A O 1
ATOM 3938 N N . GLY A 1 473 ? 4.406 27.406 20.875 1 92.06 473 GLY A N 1
ATOM 3939 C CA . GLY A 1 473 ? 4.234 25.953 20.922 1 92.06 473 GLY A CA 1
ATOM 3940 C C . GLY A 1 473 ? 4.891 25.234 19.766 1 92.06 473 GLY A C 1
ATOM 3941 O O . GLY A 1 473 ? 4.91 25.734 18.641 1 92.06 473 GLY A O 1
ATOM 3942 N N . GLU A 1 474 ? 5.508 24.125 20.125 1 92.31 474 GLU A N 1
ATOM 3943 C CA . GLU A 1 474 ? 5.992 23.219 19.094 1 92.31 474 GLU A CA 1
ATOM 3944 C C . GLU A 1 474 ? 5.137 21.953 19.031 1 92.31 474 GLU A C 1
ATOM 3946 O O . GLU A 1 474 ? 4.746 21.406 20.062 1 92.31 474 GLU A O 1
ATOM 3951 N N . VAL A 1 475 ? 4.719 21.656 17.828 1 91.31 475 VAL A N 1
ATOM 3952 C CA . VAL A 1 475 ? 4.02 20.406 17.578 1 91.31 475 VAL A CA 1
ATOM 3953 C C . VAL A 1 475 ? 4.883 19.5 16.703 1 91.31 475 VAL A C 1
ATOM 3955 O O . VAL A 1 475 ? 5.273 19.875 15.594 1 91.31 475 VAL A O 1
ATOM 3958 N N . PHE A 1 476 ? 5.133 18.281 17.203 1 91.75 476 PHE A N 1
ATOM 3959 C CA . PHE A 1 476 ? 5.996 17.359 16.484 1 91.75 476 PHE A CA 1
ATOM 3960 C C . PHE A 1 476 ? 5.203 16.609 15.414 1 91.75 476 PHE A C 1
ATOM 3962 O O . PHE A 1 476 ? 4.09 16.141 15.672 1 91.75 476 PHE A O 1
ATOM 3969 N N . ALA A 1 477 ? 5.836 16.594 14.289 1 89.56 477 ALA A N 1
ATOM 3970 C CA . ALA A 1 477 ? 5.32 15.688 13.266 1 89.56 477 ALA A CA 1
ATOM 3971 C C . ALA A 1 477 ? 5.504 14.227 13.688 1 89.56 477 ALA A C 1
ATOM 3973 O O . ALA A 1 477 ? 6.02 13.945 14.766 1 89.56 477 ALA A O 1
ATOM 3974 N N . ALA A 1 478 ? 5.012 13.328 12.859 1 87.06 478 ALA A N 1
ATOM 3975 C CA . ALA A 1 478 ? 4.996 11.898 13.172 1 87.06 478 ALA A CA 1
ATOM 3976 C C . ALA A 1 478 ? 6.41 11.375 13.398 1 87.06 478 ALA A C 1
ATOM 3978 O O . ALA A 1 478 ? 6.625 10.516 14.258 1 87.06 478 ALA A O 1
ATOM 3979 N N . ASN A 1 479 ? 7.297 11.844 12.578 1 92.19 479 ASN A N 1
ATOM 3980 C CA . ASN A 1 479 ? 8.695 11.516 12.828 1 92.19 479 ASN A CA 1
ATOM 3981 C C . ASN A 1 479 ? 9.289 12.398 13.922 1 92.19 479 ASN A C 1
ATOM 3983 O O . ASN A 1 479 ? 9.875 13.438 13.625 1 92.19 479 ASN A O 1
ATOM 3987 N N . HIS A 1 480 ? 9.289 11.938 15.117 1 93.56 480 HIS A N 1
ATOM 3988 C CA . HIS A 1 480 ? 9.625 12.727 16.297 1 93.56 480 HIS A CA 1
ATOM 3989 C C . HIS A 1 480 ? 11.102 13.125 16.281 1 93.56 480 HIS A C 1
ATOM 3991 O O . HIS A 1 480 ? 11.461 14.203 16.766 1 93.56 480 HIS A O 1
ATOM 3997 N N . GLU A 1 481 ? 11.891 12.297 15.719 1 94.44 481 GLU A N 1
ATOM 3998 C CA . GLU A 1 481 ? 13.328 12.578 15.734 1 94.44 481 GLU A CA 1
ATOM 3999 C C . GLU A 1 481 ? 13.664 13.766 14.844 1 94.44 481 GLU A C 1
ATOM 4001 O O . GLU A 1 481 ? 14.422 14.656 15.25 1 94.44 481 GLU A O 1
ATOM 4006 N N . ILE A 1 482 ? 13.109 13.789 13.719 1 93.88 482 ILE A N 1
ATOM 4007 C CA . ILE A 1 482 ? 13.328 14.922 12.828 1 93.88 482 ILE A CA 1
ATOM 4008 C C . ILE A 1 482 ? 12.664 16.172 13.406 1 93.88 482 ILE A C 1
ATOM 4010 O O . ILE A 1 482 ? 13.195 17.281 13.273 1 93.88 482 ILE A O 1
ATOM 4014 N N . ALA A 1 483 ? 11.516 15.969 13.953 1 93.88 483 ALA A N 1
ATOM 4015 C CA . ALA A 1 483 ? 10.812 17.094 14.57 1 93.88 483 ALA A CA 1
ATOM 4016 C C . ALA A 1 483 ? 11.648 17.719 15.68 1 93.88 483 ALA A C 1
ATOM 4018 O O . ALA A 1 483 ? 11.695 18.938 15.82 1 93.88 483 ALA A O 1
ATOM 4019 N N . PHE A 1 484 ? 12.281 16.875 16.438 1 95.94 484 PHE A N 1
ATOM 4020 C CA . PHE A 1 484 ? 13.156 17.344 17.516 1 95.94 484 PHE A CA 1
ATOM 4021 C C . PHE A 1 484 ? 14.328 18.141 16.953 1 95.94 484 PHE A C 1
ATOM 4023 O O . PHE A 1 484 ? 14.641 19.219 17.438 1 95.94 484 PHE A O 1
ATOM 4030 N N . LEU A 1 485 ? 14.938 17.625 15.914 1 95 485 LEU A N 1
ATOM 4031 C CA . LEU A 1 485 ? 16.047 18.312 15.266 1 95 485 LEU A CA 1
ATOM 4032 C C . LEU A 1 485 ? 15.594 19.688 14.758 1 95 485 LEU A C 1
ATOM 4034 O O . LEU A 1 485 ? 16.344 20.656 14.852 1 95 485 LEU A O 1
ATOM 4038 N N . ASN A 1 486 ? 14.422 19.688 14.25 1 93.88 486 ASN A N 1
ATOM 4039 C CA . ASN A 1 486 ? 13.867 20.906 13.672 1 93.88 486 ASN A CA 1
ATOM 4040 C C . ASN A 1 486 ? 13.797 22.031 14.695 1 93.88 486 ASN A C 1
ATOM 4042 O O . ASN A 1 486 ? 13.969 23.203 14.352 1 93.88 486 ASN A O 1
ATOM 4046 N N . VAL A 1 487 ? 13.531 21.688 15.898 1 95.5 487 VAL A N 1
ATOM 4047 C CA . VAL A 1 487 ? 13.43 22.688 16.969 1 95.5 487 VAL A CA 1
ATOM 4048 C C . VAL A 1 487 ? 14.719 23.5 17.031 1 95.5 487 VAL A C 1
ATOM 4050 O O . VAL A 1 487 ? 14.68 24.719 17.25 1 95.5 487 VAL A O 1
ATOM 4053 N N . PHE A 1 488 ? 15.828 22.891 16.766 1 96 488 PHE A N 1
ATOM 4054 C CA . PHE A 1 488 ? 17.125 23.531 17 1 96 488 PHE A CA 1
ATOM 4055 C C . PHE A 1 488 ? 17.75 23.969 15.688 1 96 488 PHE A C 1
ATOM 4057 O O . PHE A 1 488 ? 18.594 24.875 15.664 1 96 488 PHE A O 1
ATOM 4064 N N . LYS A 1 489 ? 17.328 23.281 14.633 1 94 489 LYS A N 1
ATOM 4065 C CA . LYS A 1 489 ? 18.031 23.516 13.367 1 94 489 LYS A CA 1
ATOM 4066 C C . LYS A 1 489 ? 17.234 24.453 12.469 1 94 489 LYS A C 1
ATOM 4068 O O . LYS A 1 489 ? 17.812 25.172 11.648 1 94 489 LYS A O 1
ATOM 4073 N N . ASN A 1 490 ? 15.953 24.391 12.625 1 92.44 490 ASN A N 1
ATOM 4074 C CA . ASN A 1 490 ? 15.094 25.219 11.789 1 92.44 490 ASN A CA 1
ATOM 4075 C C . ASN A 1 490 ? 15.211 26.703 12.148 1 92.44 490 ASN A C 1
ATOM 4077 O O . ASN A 1 490 ? 14.859 27.109 13.25 1 92.44 490 ASN A O 1
ATOM 4081 N N . LYS A 1 491 ? 15.508 27.516 11.211 1 91.5 491 LYS A N 1
ATOM 4082 C CA . LYS A 1 491 ? 15.805 28.922 11.453 1 91.5 491 LYS A CA 1
ATOM 4083 C C . LYS A 1 491 ? 14.523 29.734 11.641 1 91.5 491 LYS A C 1
ATOM 4085 O O . LYS A 1 491 ? 14.57 30.906 12.039 1 91.5 491 LYS A O 1
ATOM 4090 N N . SER A 1 492 ? 13.445 29.062 11.461 1 90.06 492 SER A N 1
ATOM 4091 C CA . SER A 1 492 ? 12.195 29.75 11.734 1 90.06 492 SER A CA 1
ATOM 4092 C C . SER A 1 492 ? 11.727 29.516 13.172 1 90.06 492 SER A C 1
ATOM 4094 O O . SER A 1 492 ? 10.875 30.25 13.68 1 90.06 492 SER A O 1
ATOM 4096 N N . CYS A 1 493 ? 12.203 28.547 13.773 1 92.88 493 CYS A N 1
ATOM 4097 C CA . CYS A 1 493 ? 11.836 28.234 15.148 1 92.88 493 CYS A CA 1
ATOM 4098 C C . CYS A 1 493 ? 12.477 29.219 16.125 1 92.88 493 CYS A C 1
ATOM 4100 O O . CYS A 1 493 ? 13.672 29.484 16.047 1 92.88 493 CYS A O 1
ATOM 4102 N N . PHE A 1 494 ? 11.75 29.672 17.047 1 95.38 494 PHE A N 1
ATOM 4103 C CA . PHE A 1 494 ? 12.242 30.719 17.938 1 95.38 494 PHE A CA 1
ATOM 4104 C C . PHE A 1 494 ? 13.312 30.156 18.875 1 95.38 494 PHE A C 1
ATOM 4106 O O . PHE A 1 494 ? 14.156 30.906 19.375 1 95.38 494 PHE A O 1
ATOM 4113 N N . VAL A 1 495 ? 13.273 28.844 19.141 1 95.25 495 VAL A N 1
ATOM 4114 C CA . VAL A 1 495 ? 14.344 28.25 19.922 1 95.25 495 VAL A CA 1
ATOM 4115 C C . VAL A 1 495 ? 15.688 28.438 19.219 1 95.25 495 VAL A C 1
ATOM 4117 O O . VAL A 1 495 ? 16.703 28.719 19.859 1 95.25 495 VAL A O 1
ATOM 4120 N N . ASN A 1 496 ? 15.641 28.281 17.938 1 94.88 496 ASN A N 1
ATOM 4121 C CA . ASN A 1 496 ? 16.828 28.531 17.141 1 94.88 496 ASN A CA 1
ATOM 4122 C C . ASN A 1 496 ? 17.125 30.016 17 1 94.88 496 ASN A C 1
ATOM 4124 O O . ASN A 1 496 ? 18.234 30.469 17.25 1 94.88 496 ASN A O 1
ATOM 4128 N N . ARG A 1 497 ? 16.141 30.812 16.688 1 94.69 497 ARG A N 1
ATOM 4129 C CA . ARG A 1 497 ? 16.266 32.25 16.406 1 94.69 497 ARG A CA 1
ATOM 4130 C C . ARG A 1 497 ? 16.844 33 17.594 1 94.69 497 ARG A C 1
ATOM 4132 O O . ARG A 1 497 ? 17.625 33.906 17.422 1 94.69 497 ARG A O 1
ATOM 4139 N N . PHE A 1 498 ? 16.469 32.562 18.812 1 97 498 PHE A N 1
ATOM 4140 C CA . PHE A 1 498 ? 16.797 33.312 20.031 1 97 498 PHE A CA 1
ATOM 4141 C C . PHE A 1 498 ? 18.031 32.719 20.703 1 97 498 PHE A C 1
ATOM 4143 O O . PHE A 1 498 ? 18.469 33.219 21.734 1 97 498 PHE A O 1
ATOM 4150 N N . MET A 1 499 ? 18.609 31.75 20.125 1 96.38 499 MET A N 1
ATOM 4151 C CA . MET A 1 499 ? 19.641 30.953 20.812 1 96.38 499 MET A CA 1
ATOM 4152 C C . MET A 1 499 ? 20.938 31.734 20.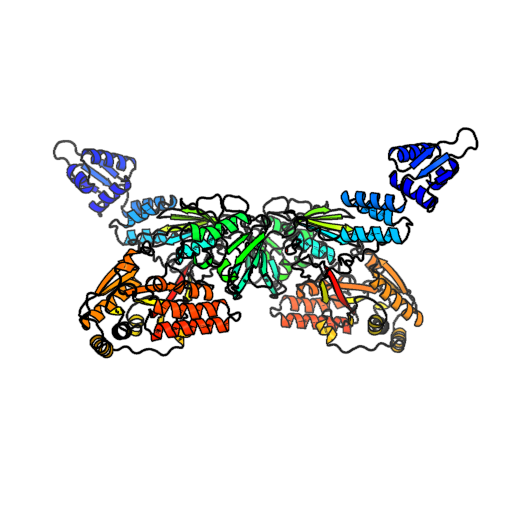922 1 96.38 499 MET A C 1
ATOM 4154 O O . MET A 1 499 ? 21.359 32.406 19.984 1 96.38 499 MET A O 1
ATOM 4158 N N . ASP A 1 500 ? 21.547 31.547 22.094 1 95.06 500 ASP A N 1
ATOM 4159 C CA . ASP A 1 500 ? 22.891 32.031 22.328 1 95.06 500 ASP A CA 1
ATOM 4160 C C . ASP A 1 500 ? 23.922 31.156 21.641 1 95.06 500 ASP A C 1
ATOM 4162 O O . ASP A 1 500 ? 23.828 29.938 21.672 1 95.06 500 ASP A O 1
ATOM 4166 N N . PRO A 1 501 ? 24.953 31.797 21.078 1 94.25 501 PRO A N 1
ATOM 4167 C CA . PRO A 1 501 ? 25.953 31 20.359 1 94.25 501 PRO A CA 1
ATOM 4168 C C . PRO A 1 501 ? 26.641 29.969 21.234 1 94.25 501 PRO A C 1
ATOM 4170 O O . PRO A 1 501 ? 26.984 28.875 20.781 1 94.25 501 PRO A O 1
ATOM 4173 N N . HIS A 1 502 ? 26.828 30.344 22.453 1 94.06 502 HIS A N 1
ATOM 4174 C CA . HIS A 1 502 ? 27.484 29.406 23.359 1 94.06 502 HIS A CA 1
ATOM 4175 C C . HIS A 1 502 ? 26.594 28.188 23.609 1 94.06 502 HIS A C 1
ATOM 4177 O O . HIS A 1 502 ? 27.078 27.047 23.547 1 94.06 502 HIS A O 1
ATOM 4183 N N . TYR A 1 503 ? 25.344 28.391 23.938 1 95.62 503 TYR A N 1
ATOM 4184 C CA . TYR A 1 503 ? 24.422 27.281 24.109 1 95.62 503 TYR A CA 1
ATOM 4185 C C . TYR A 1 503 ? 24.266 26.484 22.828 1 95.62 503 TYR A C 1
ATOM 4187 O O . TYR A 1 503 ? 24.188 25.25 22.859 1 95.62 503 TYR A O 1
ATOM 4195 N N . GLU A 1 504 ? 24.219 27.188 21.719 1 96.06 504 GLU A N 1
ATOM 4196 C CA . GLU A 1 504 ? 24.078 26.547 20.422 1 96.06 504 GLU A CA 1
ATOM 4197 C C . GLU A 1 504 ? 25.203 25.562 20.156 1 96.06 504 GLU A C 1
ATOM 4199 O O . GLU A 1 504 ? 24.969 24.469 19.656 1 96.06 504 GLU A O 1
ATOM 4204 N N . LYS A 1 505 ? 26.406 25.938 20.469 1 96.06 505 LYS A N 1
ATOM 4205 C CA . LYS A 1 505 ? 27.562 25.078 20.266 1 96.06 505 LYS A CA 1
ATOM 4206 C C . LYS A 1 505 ? 27.438 23.781 21.062 1 96.06 505 LYS A C 1
ATOM 4208 O O . LYS A 1 505 ? 27.719 22.688 20.547 1 96.06 505 LYS A O 1
ATOM 4213 N N . GLN A 1 506 ? 27.031 23.922 22.297 1 95.06 506 GLN A N 1
ATOM 4214 C CA . GLN A 1 506 ? 26.859 22.75 23.156 1 95.06 506 GLN A CA 1
ATOM 4215 C C . GLN A 1 506 ? 25.766 21.828 22.625 1 95.06 506 GLN A C 1
ATOM 4217 O O . GLN A 1 506 ? 25.969 20.609 22.562 1 95.06 506 GLN A O 1
ATOM 4222 N N . ILE A 1 507 ? 24.688 22.406 22.25 1 96.62 507 ILE A N 1
ATOM 4223 C CA . ILE A 1 507 ? 23.562 21.641 21.734 1 96.62 507 ILE A CA 1
ATOM 4224 C C . ILE A 1 507 ? 23.953 20.969 20.422 1 96.62 507 ILE A C 1
ATOM 4226 O O . ILE A 1 507 ? 23.656 19.797 20.203 1 96.62 507 ILE A O 1
ATOM 4230 N N . ASN A 1 508 ? 24.656 21.672 19.562 1 95.12 508 ASN A N 1
ATOM 4231 C CA . ASN A 1 508 ? 25.062 21.141 18.266 1 95.12 508 ASN A CA 1
ATOM 4232 C C . ASN A 1 508 ? 26 19.938 18.438 1 95.12 508 ASN A C 1
ATOM 4234 O O . ASN A 1 508 ? 25.984 19.016 17.625 1 95.12 508 ASN A O 1
ATOM 4238 N N . CYS A 1 509 ? 26.812 19.969 19.438 1 95.06 509 CYS A N 1
ATOM 4239 C CA . CYS A 1 509 ? 27.688 18.828 19.703 1 95.06 509 CYS A CA 1
ATOM 4240 C C . CYS A 1 509 ? 26.875 17.562 19.984 1 95.06 509 CYS A C 1
ATOM 4242 O O . CYS A 1 509 ? 27.172 16.5 19.438 1 95.06 509 CYS A O 1
ATOM 4244 N N . LEU A 1 510 ? 25.891 17.734 20.781 1 95.5 510 LEU A N 1
ATOM 4245 C CA . LEU A 1 510 ? 25.031 16.609 21.109 1 95.5 510 LEU A CA 1
ATOM 4246 C C . LEU A 1 510 ? 24.219 16.172 19.875 1 95.5 510 LEU A C 1
ATOM 4248 O O . LEU A 1 510 ? 24.047 14.984 19.641 1 95.5 510 LEU A O 1
ATOM 4252 N N . LEU A 1 511 ? 23.781 17.125 19.094 1 95 511 LEU A N 1
ATOM 4253 C CA . LEU A 1 511 ? 23.016 16.828 17.891 1 95 511 LEU A CA 1
ATOM 4254 C C . LEU A 1 511 ? 23.875 16.109 16.859 1 95 511 LEU A C 1
ATOM 4256 O O . LEU A 1 511 ? 23.406 15.234 16.125 1 95 511 LEU A O 1
ATOM 4260 N N . ASP A 1 512 ? 25.156 16.484 16.781 1 92.62 512 ASP A N 1
ATOM 4261 C CA . ASP A 1 512 ? 26.078 15.805 15.875 1 92.62 512 ASP A CA 1
ATOM 4262 C C . ASP A 1 512 ? 26.219 14.328 16.25 1 92.62 512 ASP A C 1
ATOM 4264 O O . ASP A 1 512 ? 26.266 13.469 15.367 1 92.62 512 ASP A O 1
ATOM 4268 N N . THR A 1 513 ? 26.297 14.078 17.516 1 93.75 513 THR A N 1
ATOM 4269 C CA . THR A 1 513 ? 26.328 12.695 18 1 93.75 513 THR A CA 1
ATOM 4270 C C . THR A 1 513 ? 25.047 11.969 17.641 1 93.75 513 THR A C 1
ATOM 4272 O O . THR A 1 513 ? 25.062 10.797 17.25 1 93.75 513 THR A O 1
ATOM 4275 N N . PHE A 1 514 ? 23.969 12.656 17.766 1 94.06 514 PHE A N 1
ATOM 4276 C CA . PHE A 1 514 ? 22.641 12.141 17.438 1 94.06 514 PHE A CA 1
ATOM 4277 C C . PHE A 1 514 ? 22.594 11.688 15.977 1 94.06 514 PHE A C 1
ATOM 4279 O O . PHE A 1 514 ? 22.094 10.609 15.672 1 94.06 514 PHE A O 1
ATOM 4286 N N . LEU A 1 515 ? 23.156 12.406 15.055 1 92.25 515 LEU A N 1
ATOM 4287 C CA . LEU A 1 515 ? 23.078 12.164 13.617 1 92.25 515 LEU A CA 1
ATOM 4288 C C . LEU A 1 515 ? 23.922 10.961 13.219 1 92.25 515 LEU A C 1
ATOM 4290 O O . LEU A 1 515 ? 23.719 10.375 12.148 1 92.25 515 LEU A O 1
ATOM 4294 N N . LEU A 1 516 ? 24.844 10.516 14.086 1 90.81 516 LEU A N 1
ATOM 4295 C CA . LEU A 1 516 ? 25.734 9.406 13.797 1 90.81 516 LEU A CA 1
ATOM 4296 C C . LEU A 1 516 ? 25.297 8.141 14.531 1 90.81 516 LEU A C 1
ATOM 4298 O O . LEU A 1 516 ? 25.875 7.07 14.344 1 90.81 516 LEU A O 1
ATOM 4302 N N . GLU A 1 517 ? 24.25 8.289 15.32 1 92.69 517 GLU A N 1
ATOM 4303 C CA . GLU A 1 517 ? 23.781 7.176 16.141 1 92.69 517 GLU A CA 1
ATOM 4304 C C . GLU A 1 517 ? 22.797 6.297 15.367 1 92.69 517 GLU A C 1
ATOM 4306 O O . GLU A 1 517 ? 21.766 6.773 14.906 1 92.69 517 GLU A O 1
ATOM 4311 N N . GLU A 1 518 ? 23.078 4.996 15.266 1 89.25 518 GLU A N 1
ATOM 4312 C CA . GLU A 1 518 ? 22.25 4.07 14.5 1 89.25 518 GLU A CA 1
ATOM 4313 C C . GLU A 1 518 ? 21.062 3.588 15.32 1 89.25 518 GLU A C 1
ATOM 4315 O O . GLU A 1 518 ? 20 3.287 14.766 1 89.25 518 GLU A O 1
ATOM 4320 N N . ASN A 1 519 ? 21.25 3.543 16.562 1 92.44 519 ASN A N 1
ATOM 4321 C CA . ASN A 1 519 ? 20.234 2.98 17.438 1 92.44 519 ASN A CA 1
ATOM 4322 C C . ASN A 1 519 ? 19.203 4.027 17.844 1 92.44 519 ASN A C 1
ATOM 4324 O O . ASN A 1 519 ? 19.547 5.07 18.406 1 92.44 519 ASN A O 1
ATOM 4328 N N . LYS A 1 520 ? 17.984 3.711 17.672 1 91.94 520 LYS A N 1
ATOM 4329 C CA . LYS A 1 520 ? 16.891 4.633 17.953 1 91.94 520 LYS A CA 1
ATOM 4330 C C . LYS A 1 520 ? 16.844 4.98 19.438 1 91.94 520 LYS A C 1
ATOM 4332 O O . LYS A 1 520 ? 16.672 6.145 19.812 1 91.94 520 LYS A O 1
ATOM 4337 N N . GLU A 1 521 ? 16.969 4.004 20.328 1 94.44 521 GLU A N 1
ATOM 4338 C CA . GLU A 1 521 ? 16.875 4.242 21.766 1 94.44 521 GLU A CA 1
ATOM 4339 C C . GLU A 1 521 ? 17.969 5.184 22.234 1 94.44 521 GLU A C 1
ATOM 4341 O O . GLU A 1 521 ? 17.734 6.059 23.062 1 94.44 521 GLU A O 1
ATOM 4346 N N . LYS A 1 522 ? 19.094 4.988 21.672 1 96.19 522 LYS A N 1
ATOM 4347 C CA . LYS A 1 522 ? 20.219 5.855 22.031 1 96.19 522 LYS A CA 1
ATOM 4348 C C . LYS A 1 522 ? 19.984 7.277 21.531 1 96.19 522 LYS A C 1
ATOM 4350 O O . LYS A 1 522 ? 20.406 8.242 22.172 1 96.19 522 LYS A O 1
ATOM 4355 N N . ARG A 1 523 ? 19.375 7.434 20.406 1 95.5 523 ARG A N 1
ATOM 4356 C CA . ARG A 1 523 ? 19.031 8.766 19.906 1 95.5 523 ARG A CA 1
ATOM 4357 C C . ARG A 1 523 ? 18.047 9.469 20.844 1 95.5 523 ARG A C 1
ATOM 4359 O O . ARG A 1 523 ? 18.188 10.664 21.109 1 95.5 523 ARG A O 1
ATOM 4366 N N . TYR A 1 524 ? 17.125 8.75 21.406 1 96 524 TYR A N 1
ATOM 4367 C CA . TYR A 1 524 ? 16.172 9.336 22.344 1 96 524 TYR A CA 1
ATOM 4368 C C . TYR A 1 524 ? 16.875 9.758 23.625 1 96 524 TYR A C 1
ATOM 4370 O O . TYR A 1 524 ? 16.562 10.805 24.188 1 96 524 TYR A O 1
ATOM 4378 N N . GLU A 1 525 ? 17.812 8.961 24.062 1 97 525 GLU A N 1
ATOM 4379 C CA . GLU A 1 525 ? 18.594 9.352 25.234 1 97 525 GLU A CA 1
ATOM 4380 C C . GLU A 1 525 ? 19.312 10.672 25.016 1 97 525 GLU A C 1
ATOM 4382 O O . GLU A 1 525 ? 19.391 11.516 25.906 1 97 525 GLU A O 1
ATOM 4387 N N . LEU A 1 526 ? 19.844 10.836 23.812 1 97.38 526 LEU A N 1
ATOM 4388 C CA . LEU A 1 526 ? 20.516 12.086 23.469 1 97.38 526 LEU A CA 1
ATOM 4389 C C . LEU A 1 526 ? 19.516 13.242 23.438 1 97.38 526 LEU A C 1
ATOM 4391 O O . LEU A 1 526 ? 19.844 14.344 23.906 1 97.38 526 LEU A O 1
ATOM 4395 N N . MET A 1 527 ? 18.344 13.016 22.953 1 97.56 527 MET A N 1
ATOM 4396 C CA . MET A 1 527 ? 17.312 14.039 22.969 1 97.56 527 MET A CA 1
ATOM 4397 C C . MET A 1 527 ? 16.969 14.461 24.391 1 97.56 527 MET A C 1
ATOM 4399 O O . MET A 1 527 ? 16.844 15.656 24.688 1 97.56 527 MET A O 1
ATOM 4403 N N . TYR A 1 528 ? 16.891 13.5 25.312 1 97.12 528 TYR A N 1
ATOM 4404 C CA . TYR A 1 528 ? 16.562 13.781 26.703 1 97.12 528 TYR A CA 1
ATOM 4405 C C . TYR A 1 528 ? 17.688 14.547 27.375 1 97.12 528 TYR A C 1
ATOM 4407 O O . TYR A 1 528 ? 17.453 15.422 28.219 1 97.12 528 TYR A O 1
ATOM 4415 N N . GLU A 1 529 ? 18.891 14.242 27 1 97.56 529 GLU A N 1
ATOM 4416 C CA . GLU A 1 529 ? 20.031 14.992 27.516 1 97.56 529 GLU A CA 1
ATOM 4417 C C . GLU A 1 529 ? 19.984 16.453 27.094 1 97.56 529 GLU A C 1
ATOM 4419 O O . GLU A 1 529 ? 20.297 17.344 27.891 1 97.56 529 GLU A O 1
ATOM 4424 N N . ILE A 1 530 ? 19.594 16.625 25.891 1 97.75 530 ILE A N 1
ATOM 4425 C CA . ILE A 1 530 ? 19.469 17.984 25.391 1 97.75 530 ILE A CA 1
ATOM 4426 C C . ILE A 1 530 ? 18.359 18.719 26.156 1 97.75 530 ILE A C 1
ATOM 4428 O O . ILE A 1 530 ? 18.531 19.875 26.562 1 97.75 530 ILE A O 1
ATOM 4432 N N . GLU A 1 531 ? 17.25 18.062 26.438 1 97.25 531 GLU A N 1
ATOM 4433 C CA . GLU A 1 531 ? 16.156 18.656 27.203 1 97.25 531 GLU A CA 1
ATOM 4434 C C . GLU A 1 531 ? 16.594 19.016 28.609 1 97.25 531 GLU A C 1
ATOM 4436 O O . GLU A 1 531 ? 16.219 20.062 29.141 1 97.25 531 GLU A O 1
ATOM 4441 N N . GLU A 1 532 ? 17.359 18.172 29.203 1 96.25 532 GLU A N 1
ATOM 4442 C CA . GLU A 1 532 ? 17.875 18.422 30.547 1 96.25 532 GLU A CA 1
ATOM 4443 C C . GLU A 1 532 ? 18.766 19.672 30.562 1 96.25 532 GLU A C 1
ATOM 4445 O O . GLU A 1 532 ? 18.734 20.453 31.5 1 96.25 532 GLU A O 1
ATOM 4450 N N . PHE A 1 533 ? 19.594 19.703 29.547 1 96.88 533 PHE A N 1
ATOM 4451 C CA . PHE A 1 533 ? 20.438 20.891 29.422 1 96.88 533 PHE A CA 1
ATOM 4452 C C . PHE A 1 533 ? 19.594 22.156 29.281 1 96.88 533 PHE A C 1
ATOM 4454 O O . PHE A 1 533 ? 19.875 23.156 29.938 1 96.88 533 PHE A O 1
ATOM 4461 N N . LEU A 1 534 ? 18.531 22.109 28.453 1 97.19 534 LEU A N 1
ATOM 4462 C CA . LEU A 1 534 ? 17.625 23.25 28.266 1 97.19 534 LEU A CA 1
ATOM 4463 C C . LEU A 1 534 ? 17 23.656 29.594 1 97.19 534 LEU A C 1
ATOM 4465 O O . LEU A 1 534 ? 16.859 24.844 29.875 1 97.19 534 LEU A O 1
ATOM 4469 N N . GLN A 1 535 ? 16.641 22.719 30.391 1 95.56 535 GLN A N 1
ATOM 4470 C CA . GLN A 1 535 ? 15.977 22.969 31.672 1 95.56 535 GLN A CA 1
ATOM 4471 C C . GLN A 1 535 ? 16.969 23.5 32.688 1 95.56 535 GLN A C 1
ATOM 4473 O O . GLN A 1 535 ? 16.656 24.453 33.438 1 95.56 535 GLN A O 1
ATOM 4478 N N . ALA A 1 536 ? 18.125 22.891 32.719 1 95.94 536 ALA A N 1
ATOM 4479 C CA . ALA A 1 536 ? 19.141 23.281 33.688 1 95.94 536 ALA A CA 1
ATOM 4480 C C . ALA A 1 536 ? 19.547 24.75 33.5 1 95.94 536 ALA A C 1
ATOM 4482 O O . ALA A 1 536 ? 19.75 25.469 34.469 1 95.94 536 ALA A O 1
ATOM 4483 N N . GLU A 1 537 ? 19.625 25.125 32.25 1 96.31 537 GLU A N 1
ATOM 4484 C CA . GLU A 1 537 ? 20.047 26.484 31.938 1 96.31 537 GLU A CA 1
ATOM 4485 C C . GLU A 1 537 ? 18.859 27.406 31.766 1 96.31 537 GLU A C 1
ATOM 4487 O O . GLU A 1 537 ? 19.016 28.609 31.5 1 96.31 537 GLU A O 1
ATOM 4492 N N . HIS A 1 538 ? 17.672 26.906 31.922 1 96.94 538 HIS A N 1
ATOM 4493 C CA . HIS A 1 538 ? 16.422 27.641 31.766 1 96.94 538 HIS A CA 1
ATOM 4494 C C . HIS A 1 538 ? 16.391 28.406 30.438 1 96.94 538 HIS A C 1
ATOM 4496 O O . HIS A 1 538 ? 16.031 29.578 30.406 1 96.94 538 HIS A O 1
ATOM 4502 N N . ILE A 1 539 ? 16.891 27.75 29.422 1 95.81 539 ILE A N 1
ATOM 4503 C CA . ILE A 1 539 ? 16.891 28.344 28.094 1 95.81 539 ILE A CA 1
ATOM 4504 C C . ILE A 1 539 ? 15.453 28.453 27.594 1 95.81 539 ILE A C 1
ATOM 4506 O O . ILE A 1 539 ? 15.062 29.484 27.031 1 95.81 539 ILE A O 1
ATOM 4510 N N . ILE A 1 540 ? 14.703 27.375 27.781 1 95.44 540 ILE A N 1
ATOM 4511 C CA . ILE A 1 540 ? 13.266 27.359 27.547 1 95.44 540 ILE A CA 1
ATOM 4512 C C . ILE A 1 540 ? 12.547 26.859 28.797 1 95.44 540 ILE A C 1
ATOM 4514 O O . ILE A 1 540 ? 13.078 26.031 29.547 1 95.44 540 ILE A O 1
ATOM 4518 N N . LEU A 1 541 ? 11.438 27.453 29.062 1 96.81 541 LEU A N 1
ATOM 4519 C CA . LEU A 1 541 ? 10.57 27 30.141 1 96.81 541 LEU A CA 1
ATOM 4520 C C . LEU A 1 541 ? 9.422 26.156 29.594 1 96.81 541 LEU A C 1
ATOM 4522 O O . LEU A 1 541 ? 8.477 26.703 29 1 96.81 541 LEU A O 1
ATOM 4526 N N . PHE A 1 542 ? 9.516 24.844 29.828 1 96.44 542 PHE A N 1
ATOM 4527 C CA . PHE A 1 542 ? 8.422 23.969 29.422 1 96.44 542 PHE A CA 1
ATOM 4528 C C . PHE A 1 542 ? 7.148 24.312 30.188 1 96.44 542 PHE A C 1
ATOM 4530 O O . PHE A 1 542 ? 7.168 24.438 31.406 1 96.44 542 PHE A O 1
ATOM 4537 N N . ASN A 1 543 ? 6.098 24.469 29.484 1 95.06 543 ASN A N 1
ATOM 4538 C CA . ASN A 1 543 ? 4.855 24.875 30.141 1 95.06 543 ASN A CA 1
ATOM 4539 C C . ASN A 1 543 ? 3.875 23.703 30.25 1 95.06 543 ASN A C 1
ATOM 4541 O O . ASN A 1 543 ? 3.803 23.047 31.281 1 95.06 543 ASN A O 1
ATOM 4545 N N . TYR A 1 544 ? 3.186 23.391 29.125 1 94.81 544 TYR A N 1
ATOM 4546 C CA . TYR A 1 544 ? 2.221 22.297 29.203 1 94.81 544 TYR A CA 1
ATOM 4547 C C . TYR A 1 544 ? 2.012 21.656 27.828 1 94.81 544 TYR A C 1
ATOM 4549 O O . TYR A 1 544 ? 2.418 22.219 26.812 1 94.81 544 TYR A O 1
ATOM 4557 N N . HIS A 1 545 ? 1.507 20.422 27.875 1 94.38 545 HIS A N 1
ATOM 4558 C CA . HIS A 1 545 ? 1.052 19.734 26.672 1 94.38 545 HIS A CA 1
ATOM 4559 C C . HIS A 1 545 ? -0.406 20.062 26.359 1 94.38 545 HIS A C 1
ATOM 4561 O O . HIS A 1 545 ? -1.154 20.469 27.25 1 94.38 545 HIS A O 1
ATOM 4567 N N . VAL A 1 546 ? -0.691 19.969 25.125 1 89.88 546 VAL A N 1
ATOM 4568 C CA . VAL A 1 546 ? -2.039 20.312 24.688 1 89.88 546 VAL A CA 1
ATOM 4569 C C . VAL A 1 546 ? -2.723 19.078 24.094 1 89.88 546 VAL A C 1
ATOM 4571 O O . VAL A 1 546 ? -2.076 18.25 23.469 1 89.88 546 VAL A O 1
ATOM 4574 N N . LEU A 1 547 ? -3.998 18.922 24.375 1 85.12 547 LEU A N 1
ATOM 4575 C CA . LEU A 1 547 ? -4.824 17.875 23.797 1 85.12 547 LEU A CA 1
ATOM 4576 C C . LEU A 1 547 ? -5.488 18.344 22.516 1 85.12 547 LEU A C 1
ATOM 4578 O O . LEU A 1 547 ? -6.098 19.422 22.484 1 85.12 547 LEU A O 1
ATOM 4582 N N . LYS A 1 548 ? -5.215 17.562 21.5 1 79.06 548 LYS A N 1
ATOM 4583 C CA . LYS A 1 548 ? -5.938 17.812 20.25 1 79.06 548 LYS A CA 1
ATOM 4584 C C . LYS A 1 548 ? -7.301 17.125 20.25 1 79.06 548 LYS A C 1
ATOM 4586 O O . LYS A 1 548 ? -7.406 15.953 20.625 1 79.06 548 LYS A O 1
ATOM 4591 N N . ARG A 1 549 ? -8.297 17.844 20.062 1 75.31 549 ARG A N 1
ATOM 4592 C CA . ARG A 1 549 ? -9.648 17.281 19.969 1 75.31 549 ARG A CA 1
ATOM 4593 C C . ARG A 1 549 ? -10.32 17.703 18.672 1 75.31 549 ARG A C 1
ATOM 4595 O O . ARG A 1 549 ? -10.312 18.875 18.312 1 75.31 549 ARG A O 1
ATOM 4602 N N . LYS A 1 550 ? -10.672 16.703 17.922 1 74.94 550 LYS A N 1
ATOM 4603 C CA . LYS A 1 550 ? -11.43 16.953 16.703 1 74.94 550 LYS A CA 1
ATOM 4604 C C . LYS A 1 550 ? -12.734 16.156 16.688 1 74.94 550 LYS A C 1
ATOM 4606 O O . LYS A 1 550 ? -12.789 15.023 17.172 1 74.94 550 LYS A O 1
ATOM 4611 N N . THR A 1 551 ? -13.695 16.766 16.281 1 71.44 551 THR A N 1
ATOM 4612 C CA . THR A 1 551 ? -14.992 16.125 16.141 1 71.44 551 THR A CA 1
ATOM 4613 C C . THR A 1 551 ? -15.375 15.984 14.664 1 71.44 551 THR A C 1
ATOM 4615 O O . THR A 1 551 ? -15.258 16.938 13.898 1 71.44 551 THR A O 1
ATOM 4618 N N . TYR A 1 552 ? -15.719 14.836 14.234 1 72.62 552 TYR A N 1
ATOM 4619 C CA . TYR A 1 552 ? -16.125 14.562 12.859 1 72.62 552 TYR A CA 1
ATOM 4620 C C . TYR A 1 552 ? -17.547 13.984 12.82 1 72.62 552 TYR A C 1
ATOM 4622 O O . TYR A 1 552 ? -17.969 13.305 13.758 1 72.62 552 TYR A O 1
ATOM 4630 N N . PRO A 1 553 ? -18.297 14.32 11.742 1 70.19 553 PRO A N 1
ATOM 4631 C CA . PRO A 1 553 ? -19.594 13.664 11.602 1 70.19 553 PRO A CA 1
ATOM 4632 C C . PRO A 1 553 ? -19.484 12.141 11.547 1 70.19 553 PRO A C 1
ATOM 4634 O O . PRO A 1 553 ? -18.5 11.609 11.039 1 70.19 553 PRO A O 1
ATOM 4637 N N . SER A 1 554 ? -20.578 11.453 11.945 1 71.56 554 SER A N 1
ATOM 4638 C CA . SER A 1 554 ? -20.562 10 12.023 1 71.56 554 SER A CA 1
ATOM 4639 C C . SER A 1 554 ? -20.531 9.375 10.633 1 71.56 554 SER A C 1
ATOM 4641 O O . SER A 1 554 ? -20.109 8.227 10.477 1 71.56 554 SER A O 1
ATOM 4643 N N . SER A 1 555 ? -20.953 10.141 9.641 1 75 555 SER A N 1
ATOM 4644 C CA . SER A 1 555 ? -20.969 9.617 8.273 1 75 555 SER A CA 1
ATOM 4645 C C . SER A 1 555 ? -19.562 9.555 7.691 1 75 555 SER A C 1
ATOM 4647 O O . SER A 1 555 ? -19.328 8.867 6.695 1 75 555 SER A O 1
ATOM 4649 N N . LEU A 1 556 ? -18.75 10.359 8.242 1 78.56 556 LEU A N 1
ATOM 4650 C CA . LEU A 1 556 ? -17.359 10.305 7.812 1 78.56 556 LEU A CA 1
ATOM 4651 C C . LEU A 1 556 ? -16.641 9.109 8.43 1 78.56 556 LEU A C 1
ATOM 4653 O O . LEU A 1 556 ? -16.641 8.953 9.656 1 78.56 556 LEU A O 1
ATOM 4657 N N . LYS A 1 557 ? -16.172 8.312 7.508 1 78.88 557 LYS A N 1
ATOM 4658 C CA . LYS A 1 557 ? -15.57 7.074 7.992 1 78.88 557 LYS A CA 1
ATOM 4659 C C . LYS A 1 557 ? -14.062 7.07 7.75 1 78.88 557 LYS A C 1
ATOM 4661 O O . LYS A 1 557 ? -13.547 7.891 6.984 1 78.88 557 LYS A O 1
ATOM 4666 N N . ASN A 1 558 ? -13.328 6.176 8.438 1 78.5 558 ASN A N 1
ATOM 4667 C CA . ASN A 1 558 ? -11.883 6.031 8.391 1 78.5 558 ASN A CA 1
ATOM 4668 C C . ASN A 1 558 ? -11.172 7.285 8.906 1 78.5 558 ASN A C 1
ATOM 4670 O O . ASN A 1 558 ? -10.219 7.758 8.297 1 78.5 558 ASN A O 1
ATOM 4674 N N . VAL A 1 559 ? -11.719 7.793 9.945 1 75.12 559 VAL A N 1
ATOM 4675 C CA . VAL A 1 559 ? -11.156 9.023 10.492 1 75.12 559 VAL A CA 1
ATOM 4676 C C . VAL A 1 559 ? -9.984 8.688 11.406 1 75.12 559 VAL A C 1
ATOM 4678 O O . VAL A 1 559 ? -10.156 8.039 12.445 1 75.12 559 VAL A O 1
ATOM 4681 N N . THR A 1 560 ? -8.859 8.883 10.891 1 76.19 560 THR A N 1
ATOM 4682 C CA . THR A 1 560 ? -7.645 8.875 11.703 1 76.19 560 THR A CA 1
ATOM 4683 C C . THR A 1 560 ? -6.977 10.25 11.688 1 76.19 560 THR A C 1
ATOM 4685 O O . THR A 1 560 ? -7.102 10.992 10.711 1 76.19 560 THR A O 1
ATOM 4688 N N . ILE A 1 561 ? -6.441 10.586 12.781 1 76.75 561 ILE A N 1
ATOM 4689 C CA . ILE A 1 561 ? -5.852 11.922 12.852 1 76.75 561 ILE A CA 1
ATOM 4690 C C . ILE A 1 561 ? -4.328 11.812 12.891 1 76.75 561 ILE A C 1
ATOM 4692 O O . ILE A 1 561 ? -3.783 10.914 13.531 1 76.75 561 ILE A O 1
ATOM 4696 N N . ASP A 1 562 ? -3.729 12.656 12.195 1 75 562 ASP A N 1
ATOM 4697 C CA . ASP A 1 562 ? -2.27 12.688 12.18 1 75 562 ASP A CA 1
ATOM 4698 C C . ASP A 1 562 ? -1.73 13.5 13.359 1 75 562 ASP A C 1
ATOM 4700 O O . ASP A 1 562 ? -2.492 13.906 14.242 1 75 562 ASP A O 1
ATOM 4704 N N . SER A 1 563 ? -0.446 13.602 13.367 1 74.06 563 SER A N 1
ATOM 4705 C CA . SER A 1 563 ? 0.222 14.266 14.477 1 74.06 563 SER A CA 1
ATOM 4706 C C . SER A 1 563 ? -0.183 15.734 14.57 1 74.06 563 SER A C 1
ATOM 4708 O O . SER A 1 563 ? -0.05 16.359 15.625 1 74.06 563 SER A O 1
ATOM 4710 N N . PHE A 1 564 ? -0.687 16.281 13.508 1 72.25 564 PHE A N 1
ATOM 4711 C CA . PHE A 1 564 ? -1.096 17.688 13.492 1 72.25 564 PHE A CA 1
ATOM 4712 C C . PHE A 1 564 ? -2.586 17.812 13.781 1 72.25 564 PHE A C 1
ATOM 4714 O O . PHE A 1 564 ? -3.129 18.922 13.781 1 72.25 564 PHE A O 1
ATOM 4721 N N . GLY A 1 565 ? -3.211 16.656 13.969 1 74.81 565 GLY A N 1
ATOM 4722 C CA . GLY A 1 565 ? -4.613 16.656 14.352 1 74.81 565 GLY A CA 1
ATOM 4723 C C . GLY A 1 565 ? -5.559 16.625 13.164 1 74.81 565 GLY A C 1
ATOM 4724 O O . GLY A 1 565 ? -6.75 16.906 13.305 1 74.81 565 GLY A O 1
ATOM 4725 N N . TRP A 1 566 ? -5.008 16.453 12.086 1 77.94 566 TRP A N 1
ATOM 4726 C CA . TRP A 1 566 ? -5.84 16.406 10.891 1 77.94 566 TRP A CA 1
ATOM 4727 C C . TRP A 1 566 ? -6.031 14.961 10.422 1 77.94 566 TRP A C 1
ATOM 4729 O O . TRP A 1 566 ? -5.137 14.125 10.578 1 77.94 566 TRP A O 1
ATOM 4739 N N . ALA A 1 567 ? -7.145 14.766 9.852 1 79.25 567 ALA A N 1
ATOM 4740 C CA . ALA A 1 567 ? -7.422 13.453 9.273 1 79.25 567 ALA A CA 1
ATOM 4741 C C . ALA A 1 567 ? -6.652 13.25 7.977 1 79.25 567 ALA A C 1
ATOM 4743 O O . ALA A 1 567 ? -6.297 14.219 7.297 1 79.25 567 ALA A O 1
ATOM 4744 N N . ASN A 1 568 ? -6.297 12.008 7.734 1 83.44 568 ASN A N 1
ATOM 4745 C CA . ASN A 1 568 ? -5.777 11.688 6.41 1 83.44 568 ASN A CA 1
ATOM 4746 C C . ASN A 1 568 ? -6.871 11.766 5.348 1 83.44 568 ASN A C 1
ATOM 4748 O O . ASN A 1 568 ? -7.672 10.844 5.203 1 83.44 568 ASN A O 1
ATOM 4752 N N . PHE A 1 569 ? -6.855 12.781 4.59 1 88.31 569 PHE A N 1
ATOM 4753 C CA . PHE A 1 569 ? -7.961 13.094 3.689 1 88.31 569 PHE A CA 1
ATOM 4754 C C . PHE A 1 569 ? -8.094 12.031 2.609 1 88.31 569 PHE A C 1
ATOM 4756 O O . PHE A 1 569 ? -9.203 11.758 2.137 1 88.31 569 PHE A O 1
ATOM 4763 N N . ALA A 1 570 ? -6.969 11.469 2.256 1 89.19 570 ALA A N 1
ATOM 4764 C CA . ALA A 1 570 ? -7 10.516 1.15 1 89.19 570 ALA A CA 1
ATOM 4765 C C . ALA A 1 570 ? -7.781 9.258 1.531 1 89.19 570 ALA A C 1
ATOM 4767 O O . ALA A 1 570 ? -8.297 8.547 0.662 1 89.19 570 ALA A O 1
ATOM 4768 N N . LYS A 1 571 ? -7.91 8.953 2.756 1 89.25 571 LYS A N 1
ATOM 4769 C CA . LYS A 1 571 ? -8.547 7.719 3.209 1 89.25 571 LYS A CA 1
ATOM 4770 C C . LYS A 1 571 ? -9.969 7.973 3.686 1 89.25 571 LYS A C 1
ATOM 4772 O O . LYS A 1 571 ? -10.734 7.031 3.912 1 89.25 571 LYS A O 1
ATOM 4777 N N . LEU A 1 572 ? -10.32 9.227 3.836 1 86.44 572 LEU A N 1
ATOM 4778 C CA . LEU A 1 572 ? -11.664 9.57 4.293 1 86.44 572 LEU A CA 1
ATOM 4779 C C . LEU A 1 572 ? -12.703 9.219 3.236 1 86.44 572 LEU A C 1
ATOM 4781 O O . LEU A 1 572 ? -12.453 9.352 2.039 1 86.44 572 LEU A O 1
ATOM 4785 N N . TRP A 1 573 ? -13.734 8.734 3.709 1 85.31 573 TRP A N 1
ATOM 4786 C CA . TRP A 1 573 ? -14.836 8.508 2.787 1 85.31 573 TRP A CA 1
ATOM 4787 C C . TRP A 1 573 ? -16.172 8.719 3.482 1 85.31 573 TRP A C 1
ATOM 4789 O O . TRP A 1 573 ? -16.25 8.742 4.715 1 85.31 573 TRP A O 1
ATOM 4799 N N . ILE A 1 574 ? -17.172 9.008 2.785 1 81.62 574 ILE A N 1
ATOM 4800 C CA . ILE A 1 574 ? -18.516 9.281 3.291 1 81.62 574 ILE A CA 1
ATOM 4801 C C . ILE A 1 574 ? -19.422 8.086 3.029 1 81.62 574 ILE A C 1
ATOM 4803 O O . ILE A 1 574 ? -19.641 7.703 1.877 1 81.62 574 ILE A O 1
ATOM 4807 N N . GLN A 1 575 ? -19.859 7.508 4.109 1 80.31 575 GLN A N 1
ATOM 4808 C CA . GLN A 1 575 ? -20.781 6.395 3.975 1 80.31 575 GLN A CA 1
ATOM 4809 C C . GLN A 1 575 ? -22.125 6.863 3.414 1 80.31 575 GLN A C 1
ATOM 4811 O O . GLN A 1 575 ? -22.734 7.805 3.934 1 80.31 575 GLN A O 1
ATOM 4816 N N . PRO A 1 576 ? -22.5 6.277 2.33 1 73.69 576 PRO A N 1
ATOM 4817 C CA . PRO A 1 576 ? -23.781 6.703 1.761 1 73.69 576 PRO A CA 1
ATOM 4818 C C . PRO A 1 576 ? -24.969 6.418 2.688 1 73.69 576 PRO A C 1
ATOM 4820 O O . PRO A 1 576 ? -24.922 5.465 3.471 1 73.69 576 PRO A O 1
ATOM 4823 N N . SER A 1 577 ? -25.891 7.492 2.871 1 60.12 577 SER A N 1
ATOM 4824 C CA . SER A 1 577 ? -27.094 7.309 3.695 1 60.12 577 SER A CA 1
ATOM 4825 C C . SER A 1 577 ? -27.938 6.145 3.189 1 60.12 577 SER A C 1
ATOM 4827 O O . SER A 1 577 ? -28.047 5.93 1.981 1 60.12 577 SER A O 1
ATOM 4829 N N . THR A 1 578 ? -27.969 4.969 3.943 1 53.62 578 THR A N 1
ATOM 4830 C CA . THR A 1 578 ? -28.906 3.898 3.609 1 53.62 578 THR A CA 1
ATOM 4831 C C . THR A 1 578 ? -30.312 4.449 3.416 1 53.62 578 THR A C 1
ATOM 4833 O O . THR A 1 578 ? -30.859 5.078 4.32 1 53.62 578 THR A O 1
ATOM 4836 N N . TYR A 1 579 ? -30.656 5.004 2.205 1 42.16 579 TYR A N 1
ATOM 4837 C CA . TYR A 1 579 ? -32.094 5.273 2.121 1 42.16 579 TYR A CA 1
ATOM 4838 C C . TYR A 1 579 ? -32.906 4.035 2.488 1 42.16 579 TYR A C 1
ATOM 4840 O O . TYR A 1 579 ? -32.469 2.906 2.25 1 42.16 579 TYR A O 1
ATOM 4848 N N . MET B 1 1 ? 10.867 -25.109 -45.562 1 70.25 1 MET B N 1
ATOM 4849 C CA . MET B 1 1 ? 12.164 -25.109 -44.875 1 70.25 1 MET B CA 1
ATOM 4850 C C . MET B 1 1 ? 12.992 -23.891 -45.312 1 70.25 1 MET B C 1
ATOM 4852 O O . MET B 1 1 ? 12.977 -23.516 -46.5 1 70.25 1 MET B O 1
ATOM 4856 N N . LYS B 1 2 ? 13.531 -23.219 -44.375 1 84.25 2 LYS B N 1
ATOM 4857 C CA . LYS B 1 2 ? 14.383 -22.062 -44.656 1 84.25 2 LYS B CA 1
ATOM 4858 C C . LYS B 1 2 ? 15.719 -22.484 -45.25 1 84.25 2 LYS B C 1
ATOM 4860 O O . LYS B 1 2 ? 16.141 -23.625 -45.094 1 84.25 2 LYS B O 1
ATOM 4865 N N . ILE B 1 3 ? 16.25 -21.672 -46.125 1 87.31 3 ILE B N 1
ATOM 4866 C CA . ILE B 1 3 ? 17.5 -21.922 -46.812 1 87.31 3 ILE B CA 1
ATOM 4867 C C . ILE B 1 3 ? 18.562 -22.391 -45.812 1 87.31 3 ILE B C 1
ATOM 4869 O O . ILE B 1 3 ? 19.359 -23.281 -46.125 1 87.31 3 ILE B O 1
ATOM 4873 N N . MET B 1 4 ? 18.453 -21.812 -44.656 1 89.06 4 MET B N 1
ATOM 4874 C CA . MET B 1 4 ? 19.453 -22.172 -43.656 1 89.06 4 MET B CA 1
ATOM 4875 C C . MET B 1 4 ? 19.266 -23.609 -43.188 1 89.06 4 MET B C 1
ATOM 4877 O O . MET B 1 4 ? 20.234 -24.281 -42.812 1 89.06 4 MET B O 1
ATOM 4881 N N . ASP B 1 5 ? 18.094 -24.062 -43.156 1 87.69 5 ASP B N 1
ATOM 4882 C CA . ASP B 1 5 ? 17.828 -25.453 -42.781 1 87.69 5 ASP B CA 1
ATOM 4883 C C . ASP B 1 5 ? 18.516 -26.422 -43.75 1 87.69 5 ASP B C 1
ATOM 4885 O O . ASP B 1 5 ? 19.109 -27.406 -43.344 1 87.69 5 ASP B O 1
ATOM 4889 N N . TYR B 1 6 ? 18.438 -26.109 -45 1 89.12 6 TYR B N 1
ATOM 4890 C CA . TYR B 1 6 ? 19.062 -26.922 -46.031 1 89.12 6 TYR B CA 1
ATOM 4891 C C . TYR B 1 6 ? 20.578 -26.844 -45.938 1 89.12 6 TYR B C 1
ATOM 4893 O O . TYR B 1 6 ? 21.266 -27.859 -46.094 1 89.12 6 TYR B O 1
ATOM 4901 N N . TYR B 1 7 ? 20.984 -25.672 -45.75 1 90.81 7 TYR B N 1
ATOM 4902 C CA . TYR B 1 7 ? 22.422 -25.469 -45.594 1 90.81 7 TYR B CA 1
ATOM 4903 C C . TYR B 1 7 ? 22.953 -26.328 -44.438 1 90.81 7 TYR B C 1
ATOM 4905 O O . TYR B 1 7 ? 23.984 -26.984 -44.594 1 90.81 7 TYR B O 1
ATOM 4913 N N . ILE B 1 8 ? 22.25 -26.281 -43.312 1 89.19 8 ILE B N 1
ATOM 4914 C CA . ILE B 1 8 ? 22.656 -27.047 -42.125 1 89.19 8 ILE B CA 1
ATOM 4915 C C . ILE B 1 8 ? 22.656 -28.531 -42.469 1 89.19 8 ILE B C 1
ATOM 4917 O O . ILE B 1 8 ? 23.594 -29.25 -42.094 1 89.19 8 ILE B O 1
ATOM 4921 N N . ARG B 1 9 ? 21.688 -28.938 -43.125 1 86.75 9 ARG B N 1
ATOM 4922 C CA . ARG B 1 9 ? 21.594 -30.344 -43.531 1 86.75 9 ARG B CA 1
ATOM 4923 C C . ARG B 1 9 ? 22.781 -30.734 -44.406 1 86.75 9 ARG B C 1
ATOM 4925 O O . ARG B 1 9 ? 23.359 -31.797 -44.219 1 86.75 9 ARG B O 1
ATOM 4932 N N . LEU B 1 10 ? 23.078 -29.875 -45.344 1 88.94 10 LEU B N 1
ATOM 4933 C CA . LEU B 1 10 ? 24.203 -30.109 -46.219 1 88.94 10 LEU B CA 1
ATOM 4934 C C . LEU B 1 10 ? 25.516 -30.188 -45.438 1 88.94 10 LEU B C 1
ATOM 4936 O O . LEU B 1 10 ? 26.344 -31.062 -45.688 1 88.94 10 LEU B O 1
ATOM 4940 N N . ARG B 1 11 ? 25.609 -29.266 -44.531 1 89.06 11 ARG B N 1
ATOM 4941 C CA . ARG B 1 11 ? 26.828 -29.188 -43.75 1 89.06 11 ARG B CA 1
ATOM 4942 C C . ARG B 1 11 ? 26.953 -30.406 -42.844 1 89.06 11 ARG B C 1
ATOM 4944 O O . ARG B 1 11 ? 28.062 -30.906 -42.625 1 89.06 11 ARG B O 1
ATOM 4951 N N . LEU B 1 12 ? 25.906 -30.812 -42.25 1 87.44 12 LEU B N 1
ATOM 4952 C CA . LEU B 1 12 ? 25.922 -31.953 -41.344 1 87.44 12 LEU B CA 1
ATOM 4953 C C . LEU B 1 12 ? 26.266 -33.219 -42.094 1 87.44 12 LEU B C 1
ATOM 4955 O O . LEU B 1 12 ? 26.875 -34.156 -41.562 1 87.44 12 LEU B O 1
ATOM 4959 N N . HIS B 1 13 ? 25.828 -33.25 -43.344 1 86.19 13 HIS B N 1
ATOM 4960 C CA . HIS B 1 13 ? 26.172 -34.375 -44.188 1 86.19 13 HIS B CA 1
ATOM 4961 C C . HIS B 1 13 ? 27.656 -34.375 -44.562 1 86.19 13 HIS B C 1
ATOM 4963 O O . HIS B 1 13 ? 28.281 -35.438 -44.656 1 86.19 13 HIS B O 1
ATOM 4969 N N . ALA B 1 14 ? 28.156 -33.125 -44.75 1 81.19 14 ALA B N 1
ATOM 4970 C CA . ALA B 1 14 ? 29.562 -32.969 -45.156 1 81.19 14 ALA B CA 1
ATOM 4971 C C . ALA B 1 14 ? 30.422 -32.531 -43.969 1 81.19 14 ALA B C 1
ATOM 4973 O O . ALA B 1 14 ? 31.406 -31.812 -44.156 1 81.19 14 ALA B O 1
ATOM 4974 N N . GLN B 1 15 ? 30.031 -32.719 -42.625 1 67.81 15 GLN B N 1
ATOM 4975 C CA . GLN B 1 15 ? 30.438 -32.125 -41.344 1 67.81 15 GLN B CA 1
ATOM 4976 C C . GLN B 1 15 ? 31.891 -31.641 -41.406 1 67.81 15 GLN B C 1
ATOM 4978 O O . GLN B 1 15 ? 32.188 -30.516 -40.969 1 67.81 15 GLN B O 1
ATOM 4983 N N . ASP B 1 16 ? 32.906 -32.406 -41.75 1 66.12 16 ASP B N 1
ATOM 4984 C CA . ASP B 1 16 ? 34.312 -32.031 -41.562 1 66.12 16 ASP B CA 1
ATOM 4985 C C . ASP B 1 16 ? 34.938 -31.609 -42.906 1 66.12 16 ASP B C 1
ATOM 4987 O O . ASP B 1 16 ? 36.156 -31.438 -43 1 66.12 16 ASP B O 1
ATOM 4991 N N . GLN B 1 17 ? 34 -31.203 -43.906 1 80.12 17 GLN B N 1
ATOM 4992 C CA . GLN B 1 17 ? 34.594 -30.891 -45.188 1 80.12 17 GLN B CA 1
ATOM 4993 C C . GLN B 1 17 ? 34.219 -29.484 -45.656 1 80.12 17 GLN B C 1
ATOM 4995 O O . GLN B 1 17 ? 33.094 -29.062 -45.469 1 80.12 17 GLN B O 1
ATOM 5000 N N . GLN B 1 18 ? 35.188 -28.625 -46.094 1 83.94 18 GLN B N 1
ATOM 5001 C CA . GLN B 1 18 ? 34.938 -27.297 -46.625 1 83.94 18 GLN B CA 1
ATOM 5002 C C . GLN B 1 18 ? 34.562 -27.375 -48.125 1 83.94 18 GLN B C 1
ATOM 5004 O O . GLN B 1 18 ? 34.031 -26.406 -48.688 1 83.94 18 GLN B O 1
ATOM 5009 N N . HIS B 1 19 ? 34.812 -28.531 -48.688 1 88.12 19 HIS B N 1
ATOM 5010 C CA . HIS B 1 19 ? 34.562 -28.75 -50.094 1 88.12 19 HIS B CA 1
ATOM 5011 C C . HIS B 1 19 ? 33.875 -30.109 -50.312 1 88.12 19 HIS B C 1
ATOM 5013 O O . HIS B 1 19 ? 34.219 -31.078 -49.656 1 88.12 19 HIS B O 1
ATOM 5019 N N . MET B 1 20 ? 32.781 -30.016 -51.125 1 88.5 20 MET B N 1
ATOM 5020 C CA . MET B 1 20 ? 32.125 -31.281 -51.406 1 88.5 20 MET B CA 1
ATOM 5021 C C . MET B 1 20 ? 31.844 -31.406 -52.906 1 88.5 20 MET B C 1
ATOM 5023 O O . MET B 1 20 ? 31.609 -30.406 -53.594 1 88.5 20 MET B O 1
ATOM 5027 N N . ARG B 1 21 ? 32 -32.625 -53.406 1 89.69 21 ARG B N 1
ATOM 5028 C CA . ARG B 1 21 ? 31.672 -32.969 -54.781 1 89.69 21 ARG B CA 1
ATOM 5029 C C . ARG B 1 21 ? 30.609 -34.062 -54.844 1 89.69 21 ARG B C 1
ATOM 5031 O O . ARG B 1 21 ? 30.844 -35.188 -54.375 1 89.69 21 ARG B O 1
ATOM 5038 N N . ASN B 1 22 ? 29.438 -33.719 -55.219 1 89.81 22 ASN B N 1
ATOM 5039 C CA . ASN B 1 22 ? 28.328 -34.656 -55.219 1 89.81 22 ASN B CA 1
ATOM 5040 C C . ASN B 1 22 ? 27.5 -34.531 -56.5 1 89.81 22 ASN B C 1
ATOM 5042 O O . ASN B 1 22 ? 27.469 -33.469 -57.125 1 89.81 22 ASN B O 1
ATOM 5046 N N . SER B 1 23 ? 26.938 -35.656 -56.969 1 89.38 23 SER B N 1
ATOM 5047 C CA . SER B 1 23 ? 25.953 -35.594 -58.062 1 89.38 23 SER B CA 1
ATOM 5048 C C . SER B 1 23 ? 24.672 -34.938 -57.562 1 89.38 23 SER B C 1
ATOM 5050 O O . SER B 1 23 ? 24.422 -34.844 -56.375 1 89.38 23 SER B O 1
ATOM 5052 N N . LEU B 1 24 ? 23.922 -34.344 -58.5 1 89.75 24 LEU B N 1
ATOM 5053 C CA . LEU B 1 24 ? 22.656 -33.688 -58.156 1 89.75 24 LEU B CA 1
ATOM 5054 C C . LEU B 1 24 ? 21.719 -34.688 -57.469 1 89.75 24 LEU B C 1
ATOM 5056 O O . LEU B 1 24 ? 20.969 -34.312 -56.562 1 89.75 24 LEU B O 1
ATOM 5060 N N . GLN B 1 25 ? 21.828 -35.969 -57.844 1 89.19 25 GLN B N 1
ATOM 5061 C CA . GLN B 1 25 ? 21 -37 -57.25 1 89.19 25 GLN B CA 1
ATOM 5062 C C . GLN B 1 25 ? 21.406 -37.25 -55.781 1 89.19 25 GLN B C 1
ATOM 5064 O O . GLN B 1 25 ? 20.547 -37.438 -54.938 1 89.19 25 GLN B O 1
ATOM 5069 N N . GLU B 1 26 ? 22.688 -37.312 -55.562 1 91.62 26 GLU B N 1
ATOM 5070 C CA . GLU B 1 26 ? 23.188 -37.469 -54.188 1 91.62 26 GLU B CA 1
ATOM 5071 C C . GLU B 1 26 ? 22.734 -36.312 -53.312 1 91.62 26 GLU B C 1
ATOM 5073 O O . GLU B 1 26 ? 22.344 -36.531 -52.156 1 91.62 26 GLU B O 1
ATOM 5078 N N . LEU B 1 27 ? 22.828 -35.156 -53.812 1 92.69 27 LEU B N 1
ATOM 5079 C CA . LEU B 1 27 ? 22.406 -34 -53.062 1 92.69 27 LEU B CA 1
ATOM 5080 C C . LEU B 1 27 ? 20.906 -34 -52.812 1 92.69 27 LEU B C 1
ATOM 5082 O O . LEU B 1 27 ? 20.438 -33.594 -51.781 1 92.69 27 LEU B O 1
ATOM 5086 N N . ALA B 1 28 ? 20.125 -34.406 -53.812 1 93.12 28 ALA B N 1
ATOM 5087 C CA . ALA B 1 28 ? 18.672 -34.531 -53.656 1 93.12 28 ALA B CA 1
ATOM 5088 C C . ALA B 1 28 ? 18.328 -35.5 -52.5 1 93.12 28 ALA B C 1
ATOM 5090 O O . ALA B 1 28 ? 17.359 -35.281 -51.781 1 93.12 28 ALA B O 1
ATOM 5091 N N . ASP B 1 29 ? 19.109 -36.531 -52.344 1 91.38 29 ASP B N 1
ATOM 5092 C CA . ASP B 1 29 ? 18.906 -37.5 -51.25 1 91.38 29 ASP B CA 1
ATOM 5093 C C . ASP B 1 29 ? 19.219 -36.875 -49.906 1 91.38 29 ASP B C 1
ATOM 5095 O O . ASP B 1 29 ? 18.531 -37.125 -48.906 1 91.38 29 ASP B O 1
ATOM 5099 N N . VAL B 1 30 ? 20.266 -36.125 -49.875 1 89.94 30 VAL B N 1
ATOM 5100 C CA . VAL B 1 30 ? 20.688 -35.469 -48.625 1 89.94 30 VAL B CA 1
ATOM 5101 C C . VAL B 1 30 ? 19.656 -34.438 -48.219 1 89.94 30 VAL B C 1
ATOM 5103 O O . VAL B 1 30 ? 19.328 -34.312 -47.031 1 89.94 30 VAL B O 1
ATOM 5106 N N . LEU B 1 31 ? 19.172 -33.719 -49.156 1 91.31 31 LEU B N 1
ATOM 5107 C CA . LEU B 1 31 ? 18.297 -32.562 -48.875 1 91.31 31 LEU B CA 1
ATOM 5108 C C . LEU B 1 31 ? 16.844 -33 -48.906 1 91.31 31 LEU B C 1
ATOM 5110 O O . LEU B 1 31 ? 15.945 -32.156 -48.656 1 91.31 31 LEU B O 1
ATOM 5114 N N . TYR B 1 32 ? 16.547 -34.188 -49.281 1 88 32 TYR B N 1
ATOM 5115 C CA . TYR B 1 32 ? 15.211 -34.781 -49.375 1 88 32 TYR B CA 1
ATOM 5116 C C . TYR B 1 32 ? 14.32 -33.938 -50.281 1 88 32 TYR B C 1
ATOM 5118 O O . TYR B 1 32 ? 13.227 -33.531 -49.875 1 88 32 TYR B O 1
ATOM 5126 N N . CYS B 1 33 ? 14.82 -33.625 -51.469 1 89.44 33 CYS B N 1
ATOM 5127 C CA . CYS B 1 33 ? 14.055 -32.875 -52.438 1 89.44 33 CYS B CA 1
ATOM 5128 C C . CYS B 1 33 ? 14.383 -33.375 -53.844 1 89.44 33 CYS B C 1
ATOM 5130 O O . CYS B 1 33 ? 15.148 -34.312 -54.031 1 89.44 33 CYS B O 1
ATOM 5132 N N . SER B 1 34 ? 13.711 -32.781 -54.875 1 90.81 34 SER B N 1
ATOM 5133 C CA . SER B 1 34 ? 13.953 -33.156 -56.25 1 90.81 34 SER B CA 1
ATOM 5134 C C . SER B 1 34 ? 15.25 -32.531 -56.781 1 90.81 34 SER B C 1
ATOM 5136 O O . SER B 1 34 ? 15.75 -31.562 -56.219 1 90.81 34 SER B O 1
ATOM 5138 N N . THR B 1 35 ? 15.797 -33.125 -57.844 1 89.62 35 THR B N 1
ATOM 5139 C CA . THR B 1 35 ? 17.031 -32.625 -58.438 1 89.62 35 THR B CA 1
ATOM 5140 C C . THR B 1 35 ? 16.828 -31.203 -58.969 1 89.62 35 THR B C 1
ATOM 5142 O O . THR B 1 35 ? 17.75 -30.375 -58.906 1 89.62 35 THR B O 1
ATOM 5145 N N . LYS B 1 36 ? 15.617 -30.938 -59.406 1 90.75 36 LYS B N 1
ATOM 5146 C CA . LYS B 1 36 ? 15.305 -29.578 -59.844 1 90.75 36 LYS B CA 1
ATOM 5147 C C . LYS B 1 36 ? 15.375 -28.594 -58.688 1 90.75 36 LYS B C 1
ATOM 5149 O O . LYS B 1 36 ? 15.93 -27.516 -58.812 1 90.75 36 LYS B O 1
ATOM 5154 N N . ASN B 1 37 ? 14.891 -29 -57.562 1 92.75 37 ASN B N 1
ATOM 5155 C CA . ASN B 1 37 ? 14.883 -28.141 -56.406 1 92.75 37 ASN B CA 1
ATOM 5156 C C . ASN B 1 37 ? 16.281 -27.953 -55.812 1 92.75 37 ASN B C 1
ATOM 5158 O O . ASN B 1 37 ? 16.609 -26.906 -55.25 1 92.75 37 ASN B O 1
ATOM 5162 N N . VAL B 1 38 ? 17.078 -29.016 -56 1 93.12 38 VAL B N 1
ATOM 5163 C CA . VAL B 1 38 ? 18.453 -28.922 -55.531 1 93.12 38 VAL B CA 1
ATOM 5164 C C . VAL B 1 38 ? 19.156 -27.75 -56.219 1 93.12 38 VAL B C 1
ATOM 5166 O O . VAL B 1 38 ? 19.828 -26.953 -55.531 1 93.12 38 VAL B O 1
ATOM 5169 N N . LYS B 1 39 ? 19.016 -27.641 -57.469 1 90.5 39 LYS B N 1
ATOM 5170 C CA . LYS B 1 39 ? 19.656 -26.547 -58.219 1 90.5 39 LYS B CA 1
ATOM 5171 C C . LYS B 1 39 ? 19.172 -25.188 -57.719 1 90.5 39 LYS B C 1
ATOM 5173 O O . LYS B 1 39 ? 19.984 -24.266 -57.562 1 90.5 39 LYS B O 1
ATOM 5178 N N . ILE B 1 40 ? 17.938 -25.156 -57.438 1 93.31 40 ILE B N 1
ATOM 5179 C CA . ILE B 1 40 ? 17.344 -23.922 -56.969 1 93.31 40 ILE B CA 1
ATOM 5180 C C . ILE B 1 40 ? 17.938 -23.594 -55.594 1 93.31 40 ILE B C 1
ATOM 5182 O O . ILE B 1 40 ? 18.312 -22.438 -55.312 1 93.31 40 ILE B O 1
ATOM 5186 N N . LEU B 1 41 ? 18.047 -24.547 -54.75 1 93.69 41 LEU B N 1
ATOM 5187 C CA . LEU B 1 41 ? 18.547 -24.375 -53.375 1 93.69 41 LEU B CA 1
ATOM 5188 C C . LEU B 1 41 ? 20.016 -23.969 -53.406 1 93.69 41 LEU B C 1
ATOM 5190 O O . LEU B 1 41 ? 20.422 -23.078 -52.656 1 93.69 41 LEU B O 1
ATOM 5194 N N . LEU B 1 42 ? 20.828 -24.609 -54.281 1 93.44 42 LEU B N 1
ATOM 5195 C CA . LEU B 1 42 ? 22.25 -24.281 -54.375 1 93.44 42 LEU B CA 1
ATOM 5196 C C . LEU B 1 42 ? 22.453 -22.859 -54.875 1 93.44 42 LEU B C 1
ATOM 5198 O O . LEU B 1 42 ? 23.344 -22.156 -54.406 1 93.44 42 LEU B O 1
ATOM 5202 N N . LYS B 1 43 ? 21.641 -22.516 -55.812 1 92.88 43 LYS B N 1
ATOM 5203 C CA . LYS B 1 43 ? 21.703 -21.141 -56.312 1 92.88 43 LYS B CA 1
ATOM 5204 C C . LYS B 1 43 ? 21.391 -20.141 -55.219 1 92.88 43 LYS B C 1
ATOM 5206 O O . LYS B 1 43 ? 22.078 -19.141 -55.062 1 92.88 43 LYS B O 1
ATOM 5211 N N . LYS B 1 44 ? 20.359 -20.422 -54.469 1 93.69 44 LYS B N 1
ATOM 5212 C CA . LYS B 1 44 ? 19.969 -19.531 -53.375 1 93.69 44 LYS B CA 1
ATOM 5213 C C . LYS B 1 44 ? 21.047 -19.453 -52.312 1 93.69 44 LYS B C 1
ATOM 5215 O O . LYS B 1 44 ? 21.328 -18.375 -51.781 1 93.69 44 LYS B O 1
ATOM 5220 N N . MET B 1 45 ? 21.641 -20.594 -51.938 1 93.56 45 MET B N 1
ATOM 5221 C CA . MET B 1 45 ? 22.719 -20.625 -50.938 1 93.56 45 MET B CA 1
ATOM 5222 C C . MET B 1 45 ? 23.922 -19.812 -51.438 1 93.56 45 MET B C 1
ATOM 5224 O O . MET B 1 45 ? 24.594 -19.156 -50.625 1 93.56 45 MET B O 1
ATOM 5228 N N . SER B 1 46 ? 24.156 -19.891 -52.719 1 93.12 46 SER B N 1
ATOM 5229 C CA . SER B 1 46 ? 25.25 -19.125 -53.312 1 93.12 46 SER B CA 1
ATOM 5230 C C . SER B 1 46 ? 24.953 -17.625 -53.281 1 93.12 46 SER B C 1
ATOM 5232 O O . SER B 1 46 ? 25.844 -16.828 -52.969 1 93.12 46 SER B O 1
ATOM 5234 N N . GLU B 1 47 ? 23.719 -17.344 -53.5 1 92.88 47 GLU B N 1
ATOM 5235 C CA . GLU B 1 47 ? 23.297 -15.945 -53.469 1 92.88 47 GLU B CA 1
ATOM 5236 C C . GLU B 1 47 ? 23.438 -15.359 -52.062 1 92.88 47 GLU B C 1
ATOM 5238 O O . GLU B 1 47 ? 23.766 -14.188 -51.906 1 92.88 47 GLU B O 1
ATOM 5243 N N . GLU B 1 48 ? 23.234 -16.188 -51.125 1 91.19 48 GLU B N 1
ATOM 5244 C CA . GLU B 1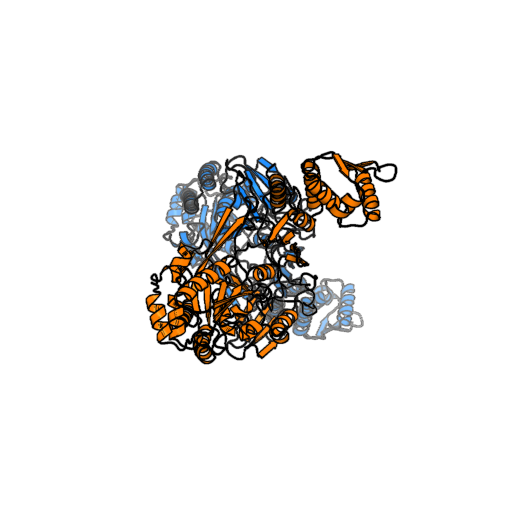 48 ? 23.312 -15.742 -49.719 1 91.19 48 GLU B CA 1
ATOM 5245 C C . GLU B 1 48 ? 24.734 -15.859 -49.188 1 91.19 48 GLU B C 1
ATOM 5247 O O . GLU B 1 48 ? 24.969 -15.648 -47.969 1 91.19 48 GLU B O 1
ATOM 5252 N N . GLN B 1 49 ? 25.656 -16.266 -50.062 1 90.44 49 GLN B N 1
ATOM 5253 C CA . GLN B 1 49 ? 27.078 -16.328 -49.781 1 90.44 49 GLN B CA 1
ATOM 5254 C C . GLN B 1 49 ? 27.375 -17.375 -48.719 1 90.44 49 GLN B C 1
ATOM 5256 O O . GLN B 1 49 ? 28.234 -17.156 -47.844 1 90.44 49 GLN B O 1
ATOM 5261 N N . LEU B 1 50 ? 26.578 -18.391 -48.656 1 91.88 50 LEU B N 1
ATOM 5262 C CA . LEU B 1 50 ? 26.828 -19.5 -47.781 1 91.88 50 LEU B CA 1
ATOM 5263 C C . LEU B 1 50 ? 27.766 -20.516 -48.406 1 91.88 50 LEU B C 1
ATOM 5265 O O . LEU B 1 50 ? 28.578 -21.141 -47.719 1 91.88 50 LEU B O 1
ATOM 5269 N N . ILE B 1 51 ? 27.578 -20.688 -49.812 1 93.12 51 ILE B N 1
ATOM 5270 C CA . ILE B 1 51 ? 28.406 -21.641 -50.531 1 93.12 51 ILE B CA 1
ATOM 5271 C C . ILE B 1 51 ? 28.828 -21.016 -51.875 1 93.12 51 ILE B C 1
ATOM 5273 O O . ILE B 1 51 ? 28.281 -20 -52.281 1 93.12 51 ILE B O 1
ATOM 5277 N N . SER B 1 52 ? 29.891 -21.484 -52.469 1 93.44 52 SER B N 1
ATOM 5278 C CA . SER B 1 52 ? 30.203 -21.328 -53.906 1 93.44 52 SER B CA 1
ATOM 5279 C C . SER B 1 52 ? 29.922 -22.609 -54.688 1 93.44 52 SER B C 1
ATOM 5281 O O . SER B 1 52 ? 30.469 -23.656 -54.344 1 93.44 52 SER B O 1
ATOM 5283 N N . TRP B 1 53 ? 29 -22.469 -55.562 1 92 53 TRP B N 1
ATOM 5284 C CA . TRP B 1 53 ? 28.516 -23.641 -56.281 1 92 53 TRP B CA 1
ATOM 5285 C C . TRP B 1 53 ? 28.969 -23.609 -57.719 1 92 53 TRP B C 1
ATOM 5287 O O . TRP B 1 53 ? 28.797 -22.609 -58.406 1 92 53 TRP B O 1
ATOM 5297 N N . THR B 1 54 ? 29.656 -24.688 -58.219 1 90.94 54 THR B N 1
ATOM 5298 C CA . THR B 1 54 ? 30.047 -24.875 -59.625 1 90.94 54 THR B CA 1
ATOM 5299 C C . THR B 1 54 ? 29.344 -26.094 -60.188 1 90.94 54 THR B C 1
ATOM 5301 O O . THR B 1 54 ? 29.672 -27.234 -59.844 1 90.94 54 THR B O 1
ATOM 5304 N N . PRO B 1 55 ? 28.422 -25.906 -61.125 1 89.44 55 PRO B N 1
ATOM 5305 C CA . PRO B 1 55 ? 27.703 -27.031 -61.719 1 89.44 55 PRO B CA 1
ATOM 5306 C C . PRO B 1 55 ? 28.609 -27.938 -62.531 1 89.44 55 PRO B C 1
ATOM 5308 O O . PRO B 1 55 ? 29.531 -27.469 -63.188 1 89.44 55 PRO B O 1
ATOM 5311 N N . GLY B 1 56 ? 28.453 -29.172 -62.312 1 80 56 GLY B N 1
ATOM 5312 C CA . GLY B 1 56 ? 29.141 -30.125 -63.188 1 80 56 GLY B CA 1
ATOM 5313 C C . GLY B 1 56 ? 28.672 -30.078 -64.625 1 80 56 GLY B C 1
ATOM 5314 O O . GLY B 1 56 ? 27.484 -29.938 -64.875 1 80 56 GLY B O 1
ATOM 5315 N N . ARG B 1 57 ? 29.703 -29.938 -65.75 1 76.81 57 ARG B N 1
ATOM 5316 C CA . ARG B 1 57 ? 29.375 -29.844 -67.125 1 76.81 57 ARG B CA 1
ATOM 5317 C C . ARG B 1 57 ? 29.297 -31.234 -67.75 1 76.81 57 ARG B C 1
ATOM 5319 O O . ARG B 1 57 ? 30.266 -32 -67.75 1 76.81 57 ARG B O 1
ATOM 5326 N N . GLY B 1 58 ? 28.109 -31.625 -68.25 1 68.25 58 GLY B N 1
ATOM 5327 C CA . GLY B 1 58 ? 27.922 -32.844 -69 1 68.25 58 GLY B CA 1
ATOM 5328 C C . GLY B 1 58 ? 27.438 -34 -68.125 1 68.25 58 GLY B C 1
ATOM 5329 O O . GLY B 1 58 ? 27.453 -33.906 -66.875 1 68.25 58 GLY B O 1
ATOM 5330 N N . ARG B 1 59 ? 26.891 -35.125 -68.812 1 68.62 59 ARG B N 1
ATOM 5331 C CA . ARG B 1 59 ? 26.359 -36.344 -68.125 1 68.62 59 ARG B CA 1
ATOM 5332 C C . ARG B 1 59 ? 27.438 -37.031 -67.312 1 68.62 59 ARG B C 1
ATOM 5334 O O . ARG B 1 59 ? 28.531 -37.312 -67.812 1 68.62 59 ARG B O 1
ATOM 5341 N N . GLY B 1 60 ? 27.234 -37.219 -65.75 1 72.44 60 GLY B N 1
ATOM 5342 C CA . GLY B 1 60 ? 28.156 -37.969 -64.938 1 72.44 60 GLY B CA 1
ATOM 5343 C C . GLY B 1 60 ? 29.078 -37.094 -64.125 1 72.44 60 GLY B C 1
ATOM 5344 O O . GLY B 1 60 ? 29.812 -37.562 -63.25 1 72.44 60 GLY B O 1
ATOM 5345 N N . ASN B 1 61 ? 29.109 -35.781 -64.438 1 80.25 61 ASN B N 1
ATOM 5346 C CA . ASN B 1 61 ? 30.016 -34.875 -63.719 1 80.25 61 ASN B CA 1
ATOM 5347 C C . ASN B 1 61 ? 29.391 -34.375 -62.438 1 80.25 61 ASN B C 1
ATOM 5349 O O . ASN B 1 61 ? 28.219 -34 -62.406 1 80.25 61 ASN B O 1
ATOM 5353 N N . LYS B 1 62 ? 30.156 -34.375 -61.406 1 89.31 62 LYS B N 1
ATOM 5354 C CA . LYS B 1 62 ? 29.688 -34 -60.062 1 89.31 62 LYS B CA 1
ATOM 5355 C C . LYS B 1 62 ? 29.75 -32.5 -59.875 1 89.31 62 LYS B C 1
ATOM 5357 O O . LYS B 1 62 ? 30.578 -31.812 -60.5 1 89.31 62 LYS B O 1
ATOM 5362 N N . THR B 1 63 ? 28.75 -31.953 -59.25 1 90.62 63 THR B N 1
ATOM 5363 C CA . THR B 1 63 ? 28.766 -30.547 -58.844 1 90.62 63 THR B CA 1
ATOM 5364 C C . THR B 1 63 ? 29.719 -30.312 -57.688 1 90.62 63 THR B C 1
ATOM 5366 O O . THR B 1 63 ? 29.922 -31.219 -56.875 1 90.62 63 THR B O 1
ATOM 5369 N N . GLU B 1 64 ? 30.359 -29.156 -57.719 1 91.88 64 GLU B N 1
ATOM 5370 C CA . GLU B 1 64 ? 31.281 -28.781 -56.656 1 91.88 64 GLU B CA 1
ATOM 5371 C C . GLU B 1 64 ? 30.688 -27.688 -55.75 1 91.88 64 GLU B C 1
ATOM 5373 O O . GLU B 1 64 ? 30.125 -26.703 -56.281 1 91.88 64 GLU B O 1
ATOM 5378 N N . ILE B 1 65 ? 30.688 -27.938 -54.438 1 93.31 65 ILE B N 1
ATOM 5379 C CA . ILE B 1 65 ? 30.203 -26.984 -53.438 1 93.31 65 ILE B CA 1
ATOM 5380 C C . ILE B 1 65 ? 31.312 -26.609 -52.469 1 93.31 65 ILE B C 1
ATOM 5382 O O . ILE B 1 65 ? 31.953 -27.484 -51.875 1 93.31 65 ILE B O 1
ATOM 5386 N N . LEU B 1 66 ? 31.641 -25.359 -52.438 1 92.94 66 LEU B N 1
ATOM 5387 C CA . LEU B 1 66 ? 32.594 -24.812 -51.469 1 92.94 66 LEU B CA 1
ATOM 5388 C C . LEU B 1 66 ? 31.844 -24.016 -50.406 1 92.94 66 LEU B C 1
ATOM 5390 O O . LEU B 1 66 ? 31.156 -23.031 -50.719 1 92.94 66 LEU B O 1
ATOM 5394 N N . PHE B 1 67 ? 31.953 -24.469 -49.188 1 93.06 67 PHE B N 1
ATOM 5395 C CA . PHE B 1 67 ? 31.328 -23.734 -48.062 1 93.06 67 PHE B CA 1
ATOM 5396 C C . PHE B 1 67 ? 32.156 -22.484 -47.719 1 93.06 67 PHE B C 1
ATOM 5398 O O . PHE B 1 67 ? 33.344 -22.594 -47.438 1 93.06 67 PHE B O 1
ATOM 5405 N N . ILE B 1 68 ? 31.594 -21.438 -47.75 1 89.88 68 ILE B N 1
ATOM 5406 C CA . ILE B 1 68 ? 32.281 -20.156 -47.625 1 89.88 68 ILE B CA 1
ATOM 5407 C C . ILE B 1 68 ? 32.719 -19.969 -46.156 1 89.88 68 ILE B C 1
ATOM 5409 O O . ILE B 1 68 ? 33.812 -19.453 -45.906 1 89.88 68 ILE B O 1
ATOM 5413 N N . HIS B 1 69 ? 31.906 -20.328 -45.188 1 88.69 69 HIS B N 1
ATOM 5414 C CA . HIS B 1 69 ? 32.188 -20.141 -43.781 1 88.69 69 HIS B CA 1
ATOM 5415 C C . HIS B 1 69 ? 32.438 -21.484 -43.094 1 88.69 69 HIS B C 1
ATOM 5417 O O . HIS B 1 69 ? 31.984 -22.516 -43.562 1 88.69 69 HIS B O 1
ATOM 5423 N N . ASN B 1 70 ? 33.25 -21.375 -41.969 1 87.5 70 ASN B N 1
ATOM 5424 C CA . ASN B 1 70 ? 33.312 -22.531 -41.094 1 87.5 70 ASN B CA 1
ATOM 5425 C C . ASN B 1 70 ? 31.953 -22.828 -40.469 1 87.5 70 ASN B C 1
ATOM 5427 O O . ASN B 1 70 ? 31.172 -21.922 -40.188 1 87.5 70 ASN B O 1
ATOM 5431 N N . PHE B 1 71 ? 31.656 -24.141 -40.406 1 87.12 71 PHE B N 1
ATOM 5432 C CA . PHE B 1 71 ? 30.344 -24.594 -39.938 1 87.12 71 PHE B CA 1
ATOM 5433 C C . PHE B 1 71 ? 30 -23.938 -38.625 1 87.12 71 PHE B C 1
ATOM 5435 O O . PHE B 1 71 ? 28.906 -23.375 -38.469 1 87.12 71 PHE B O 1
ATOM 5442 N N . VAL B 1 72 ? 30.969 -23.906 -37.688 1 87.88 72 VAL B N 1
ATOM 5443 C CA . VAL B 1 72 ? 30.734 -23.375 -36.344 1 87.88 72 VAL B CA 1
ATOM 5444 C C . VAL B 1 72 ? 30.438 -21.875 -36.438 1 87.88 72 VAL B C 1
ATOM 5446 O O . VAL B 1 72 ? 29.484 -21.391 -35.844 1 87.88 72 VAL B O 1
ATOM 5449 N N . GLU B 1 73 ? 31.172 -21.188 -37.281 1 87.38 73 GLU B N 1
ATOM 5450 C CA . GLU B 1 73 ? 31.016 -19.734 -37.438 1 87.38 73 GLU B CA 1
ATOM 5451 C C . GLU B 1 73 ? 29.672 -19.406 -38.062 1 87.38 73 GLU B C 1
ATOM 5453 O O . GLU B 1 73 ? 29.016 -18.438 -37.656 1 87.38 73 GLU B O 1
ATOM 5458 N N . ALA B 1 74 ? 29.297 -20.188 -39 1 87.25 74 ALA B N 1
ATOM 5459 C CA . ALA B 1 74 ? 28.047 -19.953 -39.688 1 87.25 74 ALA B CA 1
ATOM 5460 C C . ALA B 1 74 ? 26.859 -20.141 -38.75 1 87.25 74 ALA B C 1
ATOM 5462 O O . ALA B 1 74 ? 25.922 -19.328 -38.75 1 87.25 74 ALA B O 1
ATOM 5463 N N . ILE B 1 75 ? 26.922 -21.203 -38 1 89.81 75 ILE B N 1
ATOM 5464 C CA . ILE B 1 75 ? 25.812 -21.516 -37.094 1 89.81 75 ILE B CA 1
ATOM 5465 C C . ILE B 1 75 ? 25.75 -20.484 -35.969 1 89.81 75 ILE B C 1
ATOM 5467 O O . ILE B 1 75 ? 24.672 -20.062 -35.562 1 89.81 75 ILE B O 1
ATOM 5471 N N . GLU B 1 76 ? 26.875 -20.078 -35.5 1 89.75 76 GLU B N 1
ATOM 5472 C CA . GLU B 1 76 ? 26.906 -19.062 -34.469 1 89.75 76 GLU B CA 1
ATOM 5473 C C . GLU B 1 76 ? 26.281 -17.75 -34.969 1 89.75 76 GLU B C 1
ATOM 5475 O O . GLU B 1 76 ? 25.5 -17.125 -34.25 1 89.75 76 GLU B O 1
ATOM 5480 N N . SER B 1 77 ? 26.734 -17.375 -36.125 1 89.62 77 SER B N 1
ATOM 5481 C CA . SER B 1 77 ? 26.188 -16.156 -36.719 1 89.62 77 SER B CA 1
ATOM 5482 C C . SER B 1 77 ? 24.672 -16.266 -36.938 1 89.62 77 SER B C 1
ATOM 5484 O O . SER B 1 77 ? 23.938 -15.305 -36.688 1 89.62 77 SER B O 1
ATOM 5486 N N . TYR B 1 78 ? 24.297 -17.406 -37.406 1 90.5 78 TYR B N 1
ATOM 5487 C CA . TYR B 1 78 ? 22.875 -17.656 -37.594 1 90.5 78 TYR B CA 1
ATOM 5488 C C . TYR B 1 78 ? 22.125 -17.594 -36.25 1 90.5 78 TYR B C 1
ATOM 5490 O O . TYR B 1 78 ? 21.047 -17 -36.188 1 90.5 78 TYR B O 1
ATOM 5498 N N . THR B 1 79 ? 22.672 -18.172 -35.25 1 90.56 79 THR B N 1
ATOM 5499 C CA . THR B 1 79 ? 22.078 -18.156 -33.906 1 90.56 79 THR B CA 1
ATOM 5500 C C . THR B 1 79 ? 21.953 -16.734 -33.406 1 90.56 79 THR B C 1
ATOM 5502 O O . THR B 1 79 ? 20.906 -16.344 -32.875 1 90.56 79 THR B O 1
ATOM 5505 N N . ASP B 1 80 ? 22.938 -15.984 -33.562 1 90.31 80 ASP B N 1
ATOM 5506 C CA . ASP B 1 80 ? 22.906 -14.594 -33.156 1 90.31 80 ASP B CA 1
ATOM 5507 C C . ASP B 1 80 ? 21.812 -13.812 -33.844 1 90.31 80 ASP B C 1
ATOM 5509 O O . ASP B 1 80 ? 21.125 -12.984 -33.25 1 90.31 80 ASP B O 1
ATOM 5513 N N . GLU B 1 81 ? 21.688 -14.039 -35.062 1 88.94 81 GLU B N 1
ATOM 5514 C CA . GLU B 1 81 ? 20.641 -13.391 -35.844 1 88.94 81 GLU B CA 1
ATOM 5515 C C . GLU B 1 81 ? 19.25 -13.789 -35.344 1 88.94 81 GLU B C 1
ATOM 5517 O O . GLU B 1 81 ? 18.359 -12.938 -35.219 1 88.94 81 GLU B O 1
ATOM 5522 N N . LEU B 1 82 ? 19.094 -15.078 -35.094 1 88.56 82 LEU B N 1
ATOM 5523 C CA . LEU B 1 82 ? 17.812 -15.57 -34.594 1 88.56 82 LEU B CA 1
ATOM 5524 C C . LEU B 1 82 ? 17.5 -14.961 -33.219 1 88.56 82 LEU B C 1
ATOM 5526 O O . LEU B 1 82 ? 16.359 -14.578 -32.969 1 88.56 82 LEU B O 1
ATOM 5530 N N . LEU B 1 83 ? 18.422 -14.836 -32.406 1 84.94 83 LEU B N 1
ATOM 5531 C CA . LEU B 1 83 ? 18.234 -14.258 -31.062 1 84.94 83 LEU B CA 1
ATOM 5532 C C . LEU B 1 83 ? 17.859 -12.781 -31.172 1 84.94 83 LEU B C 1
ATOM 5534 O O . LEU B 1 83 ? 16.953 -12.312 -30.469 1 84.94 83 LEU B O 1
ATOM 5538 N N . ALA B 1 84 ? 18.547 -12.133 -32.031 1 81.88 84 ALA B N 1
ATOM 5539 C CA . ALA B 1 84 ? 18.297 -10.711 -32.219 1 81.88 84 ALA B CA 1
ATOM 5540 C C . ALA B 1 84 ? 16.859 -10.484 -32.719 1 81.88 84 ALA B C 1
ATOM 5542 O O . ALA B 1 84 ? 16.234 -9.469 -32.375 1 81.88 84 ALA B O 1
ATOM 5543 N N . GLN B 1 85 ? 16.375 -11.453 -33.469 1 81.25 85 GLN B N 1
ATOM 5544 C CA . GLN B 1 85 ? 15.031 -11.352 -34.031 1 81.25 85 GLN B CA 1
ATOM 5545 C C . GLN B 1 85 ? 14.008 -12.016 -33.094 1 81.25 85 GLN B C 1
ATOM 5547 O O . GLN B 1 85 ? 12.836 -12.125 -33.469 1 81.25 85 GLN B O 1
ATOM 5552 N N . GLU B 1 86 ? 14.422 -12.5 -31.953 1 78.44 86 GLU B N 1
ATOM 5553 C CA . GLU B 1 86 ? 13.594 -13.172 -30.953 1 78.44 86 GLU B CA 1
ATOM 5554 C C . GLU B 1 86 ? 12.875 -14.383 -31.547 1 78.44 86 GLU B C 1
ATOM 5556 O O . GLU B 1 86 ? 11.703 -14.609 -31.266 1 78.44 86 GLU B O 1
ATOM 5561 N N . LYS B 1 87 ? 13.57 -14.984 -32.531 1 83 87 LYS B N 1
ATOM 5562 C CA . LYS B 1 87 ? 13.039 -16.203 -33.094 1 83 87 LYS B CA 1
ATOM 5563 C C . LYS B 1 87 ? 13.523 -17.438 -32.344 1 83 87 LYS B C 1
ATOM 5565 O O . LYS B 1 87 ? 14.242 -18.266 -32.906 1 83 87 LYS B O 1
ATOM 5570 N N . LEU B 1 88 ? 13.094 -17.547 -31.203 1 81.75 88 LEU B N 1
ATOM 5571 C CA . LEU B 1 88 ? 13.586 -18.594 -30.297 1 81.75 88 LEU B CA 1
ATOM 5572 C C . LEU B 1 88 ? 13.156 -19.969 -30.781 1 81.75 88 LEU B C 1
ATOM 5574 O O . LEU B 1 88 ? 13.891 -20.953 -30.625 1 81.75 88 LEU B O 1
ATOM 5578 N N . LYS B 1 89 ? 12.031 -20.031 -31.422 1 78.81 89 LYS B N 1
ATOM 5579 C CA . LYS B 1 89 ? 11.562 -21.312 -31.938 1 78.81 89 LYS B CA 1
ATOM 5580 C C . LYS B 1 89 ? 12.562 -21.891 -32.938 1 78.81 89 LYS B C 1
ATOM 5582 O O . LYS B 1 89 ? 12.82 -23.094 -32.938 1 78.81 89 LYS B O 1
ATOM 5587 N N . ASP B 1 90 ? 13.047 -21.016 -33.719 1 84.69 90 ASP B N 1
ATOM 5588 C CA . ASP B 1 90 ? 14.023 -21.438 -34.719 1 84.69 90 ASP B CA 1
ATOM 5589 C C . ASP B 1 90 ? 15.305 -21.938 -34.062 1 84.69 90 ASP B C 1
ATOM 5591 O O . ASP B 1 90 ? 15.938 -22.875 -34.531 1 84.69 90 ASP B O 1
ATOM 5595 N N . ILE B 1 91 ? 15.578 -21.281 -33.031 1 85.75 91 ILE B N 1
ATOM 5596 C CA . ILE B 1 91 ? 16.766 -21.703 -32.281 1 85.75 91 ILE B CA 1
ATOM 5597 C C . ILE B 1 91 ? 16.531 -23.078 -31.688 1 85.75 91 ILE B C 1
ATOM 5599 O O . ILE B 1 91 ? 17.422 -23.938 -31.719 1 85.75 91 ILE B O 1
ATOM 5603 N N . PHE B 1 92 ? 15.414 -23.266 -31.234 1 82.06 92 PHE B N 1
ATOM 5604 C CA . PHE B 1 92 ? 15.102 -24.547 -30.641 1 82.06 92 PHE B CA 1
ATOM 5605 C C . PHE B 1 92 ? 15.141 -25.656 -31.688 1 82.06 92 PHE B C 1
ATOM 5607 O O . PHE B 1 92 ? 15.602 -26.766 -31.422 1 82.06 92 PHE B O 1
ATOM 5614 N N . LEU B 1 93 ? 14.648 -25.312 -32.812 1 81.69 93 LEU B N 1
ATOM 5615 C CA . LEU B 1 93 ? 14.703 -26.266 -33.938 1 81.69 93 LEU B CA 1
ATOM 5616 C C . LEU B 1 93 ? 16.141 -26.562 -34.312 1 81.69 93 LEU B C 1
ATOM 5618 O O . LEU B 1 93 ? 16.484 -27.703 -34.625 1 81.69 93 LEU B O 1
ATOM 5622 N N . LEU B 1 94 ? 16.906 -25.531 -34.281 1 86.19 94 LEU B N 1
ATOM 5623 C CA . LEU B 1 94 ? 18.328 -25.688 -34.562 1 86.19 94 LEU B CA 1
ATOM 5624 C C . LEU B 1 94 ? 18.984 -26.641 -33.562 1 86.19 94 LEU B C 1
ATOM 5626 O O . LEU B 1 94 ? 19.812 -27.469 -33.938 1 86.19 94 LEU B O 1
ATOM 5630 N N . LEU B 1 95 ? 18.547 -26.594 -32.375 1 85.75 95 LEU B N 1
ATOM 5631 C CA . LEU B 1 95 ? 19.156 -27.391 -31.297 1 85.75 95 LEU B CA 1
ATOM 5632 C C . LEU B 1 95 ? 18.703 -28.844 -31.391 1 85.75 95 LEU B C 1
ATOM 5634 O O . LEU B 1 95 ? 19.281 -29.719 -30.734 1 85.75 95 LEU B O 1
ATOM 5638 N N . LYS B 1 96 ? 17.75 -29.109 -32.219 1 81.69 96 LYS B N 1
ATOM 5639 C CA . LYS B 1 96 ? 17.312 -30.484 -32.469 1 81.69 96 LYS B CA 1
ATOM 5640 C C . LYS B 1 96 ? 18.234 -31.172 -33.469 1 81.69 96 LYS B C 1
ATOM 5642 O O . LYS B 1 96 ? 18.266 -32.406 -33.531 1 81.69 96 LYS B O 1
ATOM 5647 N N . GLU B 1 97 ? 18.938 -30.391 -34.188 1 82.06 97 GLU B N 1
ATOM 5648 C CA . GLU B 1 97 ? 19.859 -30.953 -35.188 1 82.06 97 GLU B CA 1
ATOM 5649 C C . GLU B 1 97 ? 21.078 -31.578 -34.5 1 82.06 97 GLU B C 1
ATOM 5651 O O . GLU B 1 97 ? 21.453 -31.172 -33.375 1 82.06 97 GLU B O 1
ATOM 5656 N N . PRO B 1 98 ? 21.547 -32.625 -35.062 1 84.44 98 PRO B N 1
ATOM 5657 C CA . PRO B 1 98 ? 22.734 -33.25 -34.5 1 84.44 98 PRO B CA 1
ATOM 5658 C C . PRO B 1 98 ? 23.984 -32.406 -34.625 1 84.44 98 PRO B C 1
ATOM 5660 O O . PRO B 1 98 ? 24.938 -32.812 -35.312 1 84.44 98 PRO B O 1
ATOM 5663 N N . LEU B 1 99 ? 23.984 -31.375 -33.938 1 86.5 99 LEU B N 1
ATOM 5664 C CA . LEU B 1 99 ? 25.125 -30.469 -33.938 1 86.5 99 LEU B CA 1
ATOM 5665 C C . LEU B 1 99 ? 26.219 -30.984 -33 1 86.5 99 LEU B C 1
ATOM 5667 O O . LEU B 1 99 ? 25.953 -31.781 -32.094 1 86.5 99 LEU B O 1
ATOM 5671 N N . PRO B 1 100 ? 27.5 -30.594 -33.375 1 85 100 PRO B N 1
ATOM 5672 C CA . PRO B 1 100 ? 28.578 -30.922 -32.438 1 85 100 PRO B CA 1
ATOM 5673 C C . PRO B 1 100 ? 28.281 -30.422 -31.016 1 85 100 PRO B C 1
ATOM 5675 O O . PRO B 1 100 ? 27.719 -29.328 -30.844 1 85 100 PRO B O 1
ATOM 5678 N N . LEU B 1 101 ? 28.703 -31.188 -30.109 1 84.81 101 LEU B N 1
ATOM 5679 C CA . LEU B 1 101 ? 28.375 -30.938 -28.703 1 84.81 101 LEU B CA 1
ATOM 5680 C C . LEU B 1 101 ? 28.859 -29.547 -28.281 1 84.81 101 LEU B C 1
ATOM 5682 O O . LEU B 1 101 ? 28.141 -28.844 -27.562 1 84.81 101 LEU B O 1
ATOM 5686 N N . ALA B 1 102 ? 30.047 -29.203 -28.719 1 85.81 102 ALA B N 1
ATOM 5687 C CA . ALA B 1 102 ? 30.609 -27.891 -28.359 1 85.81 102 ALA B CA 1
ATOM 5688 C C . ALA B 1 102 ? 29.75 -26.766 -28.906 1 85.81 102 ALA B C 1
ATOM 5690 O O . ALA B 1 102 ? 29.547 -25.75 -28.234 1 85.81 102 ALA B O 1
ATOM 5691 N N . LEU B 1 103 ? 29.312 -26.938 -30.094 1 88.19 103 LEU B N 1
ATOM 5692 C CA . LEU B 1 103 ? 28.469 -25.938 -30.719 1 88.19 103 LEU B CA 1
ATOM 5693 C C . LEU B 1 103 ? 27.109 -25.875 -30.031 1 88.19 103 LEU B C 1
ATOM 5695 O O . LEU B 1 103 ? 26.547 -24.797 -29.828 1 88.19 103 LEU B O 1
ATOM 5699 N N . GLN B 1 104 ? 26.547 -27 -29.719 1 86.88 104 GLN B N 1
ATOM 5700 C CA . GLN B 1 104 ? 25.281 -27.062 -29.016 1 86.88 104 GLN B CA 1
ATOM 5701 C C . GLN B 1 104 ? 25.359 -26.312 -27.672 1 86.88 104 GLN B C 1
ATOM 5703 O O . GLN B 1 104 ? 24.469 -25.531 -27.344 1 86.88 104 GLN B O 1
ATOM 5708 N N . LYS B 1 105 ? 26.359 -26.562 -27 1 82.94 105 LYS B N 1
ATOM 5709 C CA . LYS B 1 105 ? 26.547 -25.906 -25.703 1 82.94 105 LYS B CA 1
ATOM 5710 C C . LYS B 1 105 ? 26.703 -24.406 -25.859 1 82.94 105 LYS B C 1
ATOM 5712 O O . LYS B 1 105 ? 26.203 -23.641 -25.031 1 82.94 105 LYS B O 1
ATOM 5717 N N . LYS B 1 106 ? 27.406 -24.047 -26.859 1 85.5 106 LYS B N 1
ATOM 5718 C CA . LYS B 1 106 ? 27.594 -22.625 -27.109 1 85.5 106 LYS B CA 1
ATOM 5719 C C . LYS B 1 106 ? 26.25 -21.938 -27.391 1 85.5 106 LYS B C 1
ATOM 5721 O O . LYS B 1 106 ? 26 -20.844 -26.906 1 85.5 106 LYS B O 1
ATOM 5726 N N . ILE B 1 107 ? 25.484 -22.594 -28.156 1 85.56 107 ILE B N 1
ATOM 5727 C CA . ILE B 1 107 ? 24.156 -22.062 -28.469 1 85.56 107 ILE B CA 1
ATOM 5728 C C . ILE B 1 107 ? 23.312 -22 -27.203 1 85.56 107 ILE B C 1
ATOM 5730 O O . ILE B 1 107 ? 22.641 -21 -26.938 1 85.56 107 ILE B O 1
ATOM 5734 N N . GLU B 1 108 ? 23.312 -22.984 -26.438 1 77.69 108 GLU B N 1
ATOM 5735 C CA . GLU B 1 108 ? 22.562 -23.016 -25.188 1 77.69 108 GLU B CA 1
ATOM 5736 C C . GLU B 1 108 ? 23.016 -21.906 -24.234 1 77.69 108 GLU B C 1
ATOM 5738 O O . GLU B 1 108 ? 22.188 -21.281 -23.562 1 77.69 108 GLU B O 1
ATOM 5743 N N . ASN B 1 109 ? 24.266 -21.719 -24.234 1 75.12 109 ASN B N 1
ATOM 5744 C CA . ASN B 1 109 ? 24.797 -20.641 -23.406 1 75.12 109 ASN B CA 1
ATOM 5745 C C . ASN B 1 109 ? 24.281 -19.281 -23.859 1 75.12 109 ASN B C 1
ATOM 5747 O O . ASN B 1 109 ? 23.938 -18.422 -23.047 1 75.12 109 ASN B O 1
ATOM 5751 N N . LYS B 1 110 ? 24.266 -19.094 -25.125 1 76.56 110 LYS B N 1
ATOM 5752 C CA . LYS B 1 110 ? 23.719 -17.859 -25.656 1 76.56 110 LYS B CA 1
ATOM 5753 C C . LYS B 1 110 ? 22.25 -17.688 -25.281 1 76.56 110 LYS B C 1
ATOM 5755 O O . LYS B 1 110 ? 21.812 -16.578 -24.953 1 76.56 110 LYS B O 1
ATOM 5760 N N . LEU B 1 111 ? 21.578 -18.75 -25.391 1 75.12 111 LEU B N 1
ATOM 5761 C CA . LEU B 1 111 ? 20.172 -18.734 -25.031 1 75.12 111 LEU B CA 1
ATOM 5762 C C . LEU B 1 111 ? 20 -18.391 -23.562 1 75.12 111 LEU B C 1
ATOM 5764 O O . LEU B 1 111 ? 19.094 -17.625 -23.203 1 75.12 111 LEU B O 1
ATOM 5768 N N . HIS B 1 112 ? 20.75 -18.953 -22.828 1 68.56 112 HIS B N 1
ATOM 5769 C CA . HIS B 1 112 ? 20.703 -18.688 -21.391 1 68.56 112 HIS B CA 1
ATOM 5770 C C . HIS B 1 112 ? 20.875 -17.219 -21.078 1 68.56 112 HIS B C 1
ATOM 5772 O O . HIS B 1 112 ? 20.188 -16.656 -20.234 1 68.56 112 HIS B O 1
ATOM 5778 N N . HIS B 1 113 ? 21.781 -16.672 -21.797 1 68.38 113 HIS B N 1
ATOM 5779 C CA . HIS B 1 113 ? 22.047 -15.25 -21.594 1 68.38 113 HIS B CA 1
ATOM 5780 C C . HIS B 1 113 ? 20.906 -14.398 -22.141 1 68.38 113 HIS B C 1
ATOM 5782 O O . HIS B 1 113 ? 20.703 -13.266 -21.688 1 68.38 113 HIS B O 1
ATOM 5788 N N . HIS B 1 114 ? 20.344 -15.062 -23.094 1 71.81 114 HIS B N 1
ATOM 5789 C CA . HIS B 1 114 ? 19.203 -14.352 -23.688 1 71.81 114 HIS B CA 1
ATOM 5790 C C . HIS B 1 114 ? 18.016 -14.32 -22.734 1 71.81 114 HIS B C 1
ATOM 5792 O O . HIS B 1 114 ? 17.25 -13.359 -22.734 1 71.81 114 HIS B O 1
ATOM 5798 N N . PHE B 1 115 ? 18.047 -15.461 -22 1 64.81 115 PHE B N 1
ATOM 5799 C CA . PHE B 1 115 ? 17.016 -15.5 -20.953 1 64.81 115 PHE B CA 1
ATOM 5800 C C . PHE B 1 115 ? 17.469 -14.727 -19.719 1 64.81 115 PHE B C 1
ATOM 5802 O O . PHE B 1 115 ? 18.672 -14.617 -19.453 1 64.81 115 PHE B O 1
ATOM 5809 N N . GLY B 1 116 ? 16.578 -14.016 -19.188 1 62.84 116 GLY B N 1
ATOM 5810 C CA . GLY B 1 116 ? 16.906 -13.141 -18.078 1 62.84 116 GLY B CA 1
ATOM 5811 C C . GLY B 1 116 ? 16.766 -11.664 -18.422 1 62.84 116 GLY B C 1
ATOM 5812 O O . GLY B 1 116 ? 15.844 -11.273 -19.125 1 62.84 116 GLY B O 1
ATOM 5813 N N . TYR B 1 117 ? 17.562 -10.789 -17.562 1 61.91 117 TYR B N 1
ATOM 5814 C CA . TYR B 1 117 ? 17.359 -9.344 -17.688 1 61.91 117 TYR B CA 1
ATOM 5815 C C . TYR B 1 117 ? 18.484 -8.695 -18.469 1 61.91 117 TYR B C 1
ATOM 5817 O O . TYR B 1 117 ? 19.641 -9.141 -18.406 1 61.91 117 TYR B O 1
ATOM 5825 N N . GLU B 1 118 ? 18.328 -8.328 -19.75 1 55.25 118 GLU B N 1
ATOM 5826 C CA . GLU B 1 118 ? 19.359 -7.418 -20.234 1 55.25 118 GLU B CA 1
ATOM 5827 C C . GLU B 1 118 ? 19.203 -6.023 -19.625 1 55.25 118 GLU B C 1
ATOM 5829 O O . GLU B 1 118 ? 18.109 -5.438 -19.688 1 55.25 118 GLU B O 1
ATOM 5834 N N . PRO B 1 119 ? 20.109 -5.703 -18.609 1 50.78 119 PRO B N 1
ATOM 5835 C CA . PRO B 1 119 ? 20.109 -4.324 -18.109 1 50.78 119 PRO B CA 1
ATOM 5836 C C . PRO B 1 119 ? 20.016 -3.293 -19.234 1 50.78 119 PRO B C 1
ATOM 5838 O O . PRO B 1 119 ? 20.781 -3.361 -20.203 1 50.78 119 PRO B O 1
ATOM 5841 N N . SER B 1 120 ? 18.969 -3.203 -19.906 1 48.69 120 SER B N 1
ATOM 5842 C CA . SER B 1 120 ? 19.109 -2.189 -20.953 1 48.69 120 SER B CA 1
ATOM 5843 C C . SER B 1 120 ? 19.312 -0.803 -20.344 1 48.69 120 SER B C 1
ATOM 5845 O O . SER B 1 120 ? 18.906 -0.544 -19.219 1 48.69 120 SER B O 1
ATOM 5847 N N . ASN B 1 121 ? 20.391 -0.182 -20.672 1 53.41 121 ASN B N 1
ATOM 5848 C CA . ASN B 1 121 ? 20.625 1.228 -20.375 1 53.41 121 ASN B CA 1
ATOM 5849 C C . ASN B 1 121 ? 19.312 2.014 -20.328 1 53.41 121 ASN B C 1
ATOM 5851 O O . ASN B 1 121 ? 19.297 3.174 -19.906 1 53.41 121 ASN B O 1
ATOM 5855 N N . ASP B 1 122 ? 18.062 1.403 -20.906 1 61 122 ASP B N 1
ATOM 5856 C CA . ASP B 1 122 ? 16.906 2.256 -21.172 1 61 122 ASP B CA 1
ATOM 5857 C C . ASP B 1 122 ? 15.852 2.102 -20.094 1 61 122 ASP B C 1
ATOM 5859 O O . ASP B 1 122 ? 15.977 1.25 -19.203 1 61 122 ASP B O 1
ATOM 5863 N N . MET B 1 123 ? 14.922 3.104 -19.891 1 73.94 123 MET B N 1
ATOM 5864 C CA . MET B 1 123 ? 13.695 3.365 -19.125 1 73.94 123 MET B CA 1
ATOM 5865 C C . MET B 1 123 ? 12.703 2.223 -19.297 1 73.94 123 MET B C 1
ATOM 5867 O O . MET B 1 123 ? 11.602 2.273 -18.75 1 73.94 123 MET B O 1
ATOM 5871 N N . TYR B 1 124 ? 13.242 1.068 -19.984 1 83.94 124 TYR B N 1
ATOM 5872 C CA . TYR B 1 124 ? 12.297 -0.002 -20.281 1 83.94 124 TYR B CA 1
ATOM 5873 C C . TYR B 1 124 ? 12.867 -1.359 -19.891 1 83.94 124 TYR B C 1
ATOM 5875 O O . TYR B 1 124 ? 13.711 -1.912 -20.609 1 83.94 124 TYR B O 1
ATOM 5883 N N . ASP B 1 125 ? 12.453 -1.982 -18.828 1 85.62 125 ASP B N 1
ATOM 5884 C CA . ASP B 1 125 ? 12.969 -3.223 -18.25 1 85.62 125 ASP B CA 1
ATOM 5885 C C . ASP B 1 125 ? 12.125 -4.418 -18.688 1 85.62 125 ASP B C 1
ATOM 5887 O O . ASP B 1 125 ? 10.898 -4.414 -18.516 1 85.62 125 ASP B O 1
ATOM 5891 N N . VAL B 1 126 ? 12.773 -5.48 -19.281 1 85.62 126 VAL B N 1
ATOM 5892 C CA . VAL B 1 126 ? 12.094 -6.691 -19.734 1 85.62 126 VAL B CA 1
ATOM 5893 C C . VAL B 1 126 ? 12.695 -7.91 -19.031 1 85.62 126 VAL B C 1
ATOM 5895 O O . VAL B 1 126 ? 13.922 -8.031 -18.938 1 85.62 126 VAL B O 1
ATOM 5898 N N . LEU B 1 127 ? 11.883 -8.727 -18.516 1 85 127 LEU B N 1
ATOM 5899 C CA . LEU B 1 127 ? 12.297 -10.008 -17.953 1 85 127 LEU B CA 1
ATOM 5900 C C . LEU B 1 127 ? 11.797 -11.172 -18.812 1 85 127 LEU B C 1
ATOM 5902 O O . LEU B 1 127 ? 10.602 -11.266 -19.094 1 85 127 LEU B O 1
ATOM 5906 N N . LYS B 1 128 ? 12.688 -12.031 -19.297 1 84.06 128 LYS B N 1
ATOM 5907 C CA . LYS B 1 128 ? 12.336 -13.219 -20.078 1 84.06 128 LYS B CA 1
ATOM 5908 C C . LYS B 1 128 ? 12.523 -14.492 -19.25 1 84.06 128 LYS B C 1
ATOM 5910 O O . LYS B 1 128 ? 13.609 -14.75 -18.734 1 84.06 128 LYS B O 1
ATOM 5915 N N . ILE B 1 129 ? 11.477 -15.234 -19.172 1 81.56 129 ILE B N 1
ATOM 5916 C CA . ILE B 1 129 ? 11.461 -16.422 -18.344 1 81.56 129 ILE B CA 1
ATOM 5917 C C . ILE B 1 129 ? 11.195 -17.656 -19.203 1 81.56 129 ILE B C 1
ATOM 5919 O O . ILE B 1 129 ? 10.156 -17.766 -19.859 1 81.56 129 ILE B O 1
ATOM 5923 N N . PRO B 1 130 ? 12.117 -18.625 -19.203 1 79.94 130 PRO B N 1
ATOM 5924 C CA . PRO B 1 130 ? 11.844 -19.875 -19.906 1 79.94 130 PRO B CA 1
ATOM 5925 C C . PRO B 1 130 ? 10.898 -20.797 -19.125 1 79.94 130 PRO B C 1
ATOM 5927 O O . PRO B 1 130 ? 10.977 -20.859 -17.891 1 79.94 130 PRO B O 1
ATOM 5930 N N . ILE B 1 131 ? 9.961 -21.422 -19.828 1 79.44 131 ILE B N 1
ATOM 5931 C CA . ILE B 1 131 ? 9.047 -22.375 -19.219 1 79.44 131 ILE B CA 1
ATOM 5932 C C . ILE B 1 131 ? 9.094 -23.688 -19.969 1 79.44 131 ILE B C 1
ATOM 5934 O O . ILE B 1 131 ? 9.227 -23.703 -21.203 1 79.44 131 ILE B O 1
ATOM 5938 N N . SER B 1 132 ? 8.977 -24.75 -19.25 1 74.88 132 SER B N 1
ATOM 5939 C CA . SER B 1 132 ? 9.188 -26.062 -19.844 1 74.88 132 SER B CA 1
ATOM 5940 C C . SER B 1 132 ? 7.859 -26.703 -20.25 1 74.88 132 SER B C 1
ATOM 5942 O O . SER B 1 132 ? 7.84 -27.797 -20.812 1 74.88 132 SER B O 1
ATOM 5944 N N . ARG B 1 133 ? 6.797 -26.141 -19.922 1 75.75 133 ARG B N 1
ATOM 5945 C CA . ARG B 1 133 ? 5.504 -26.703 -20.297 1 75.75 133 ARG B CA 1
ATOM 5946 C C . ARG B 1 133 ? 4.578 -25.609 -20.844 1 75.75 133 ARG B C 1
ATOM 5948 O O . ARG B 1 133 ? 4.809 -24.422 -20.609 1 75.75 133 ARG B O 1
ATOM 5955 N N . LYS B 1 134 ? 3.637 -26.141 -21.547 1 79.81 134 LYS B N 1
ATOM 5956 C CA . LYS B 1 134 ? 2.615 -25.234 -22.047 1 79.81 134 LYS B CA 1
ATOM 5957 C C . LYS B 1 134 ? 1.819 -24.609 -20.906 1 79.81 134 LYS B C 1
ATOM 5959 O O . LYS B 1 134 ? 1.5 -25.297 -19.922 1 79.81 134 LYS B O 1
ATOM 5964 N N . ILE B 1 135 ? 1.585 -23.344 -21.094 1 84.88 135 ILE B N 1
ATOM 5965 C CA . ILE B 1 135 ? 0.731 -22.672 -20.125 1 84.88 135 ILE B CA 1
ATOM 5966 C C . ILE B 1 135 ? -0.722 -22.719 -20.594 1 84.88 135 ILE B C 1
ATOM 5968 O O . ILE B 1 135 ? -1.025 -22.391 -21.75 1 84.88 135 ILE B O 1
ATOM 5972 N N . PHE B 1 136 ? -1.529 -23.109 -19.734 1 85.38 136 PHE B N 1
ATOM 5973 C CA . PHE B 1 136 ? -2.938 -23.297 -20.047 1 85.38 136 PHE B CA 1
ATOM 5974 C C . PHE B 1 136 ? -3.707 -22 -19.922 1 85.38 136 PHE B C 1
ATOM 5976 O O . PHE B 1 136 ? -3.168 -21 -19.453 1 85.38 136 PHE B O 1
ATOM 5983 N N . PRO B 1 137 ? -4.98 -22.094 -20.375 1 87.75 137 PRO B N 1
ATOM 5984 C CA . PRO B 1 137 ? -5.762 -20.859 -20.359 1 87.75 137 PRO B CA 1
ATOM 5985 C C . PRO B 1 137 ? -5.809 -20.219 -18.969 1 87.75 137 PRO B C 1
ATOM 5987 O O . PRO B 1 137 ? -5.863 -20.922 -17.953 1 87.75 137 PRO B O 1
ATOM 5990 N N . LEU B 1 138 ? -5.844 -18.938 -19.016 1 92.56 138 LEU B N 1
ATOM 5991 C CA . LEU B 1 138 ? -5.703 -18.156 -17.781 1 92.56 138 LEU B CA 1
ATOM 5992 C C . LEU B 1 138 ? -7.055 -17.625 -17.328 1 92.56 138 LEU B C 1
ATOM 5994 O O . LEU B 1 138 ? -7.141 -16.531 -16.766 1 92.56 138 LEU B O 1
ATOM 5998 N N . ASP B 1 139 ? -8.141 -18.297 -17.641 1 92.75 139 ASP B N 1
ATOM 5999 C CA . ASP B 1 139 ? -9.453 -17.922 -17.109 1 92.75 139 ASP B CA 1
ATOM 6000 C C . ASP B 1 139 ? -9.523 -18.188 -15.609 1 92.75 139 ASP B C 1
ATOM 6002 O O . ASP B 1 139 ? -9.453 -19.328 -15.164 1 92.75 139 ASP B O 1
ATOM 6006 N N . PRO B 1 140 ? -9.758 -17.078 -14.883 1 94.38 140 PRO B N 1
ATOM 6007 C CA . PRO B 1 140 ? -9.734 -17.25 -13.43 1 94.38 140 PRO B CA 1
ATOM 6008 C C . PRO B 1 140 ? -10.727 -18.297 -12.938 1 94.38 140 PRO B C 1
ATOM 6010 O O . PRO B 1 140 ? -10.461 -18.984 -11.945 1 94.38 140 PRO B O 1
ATOM 6013 N N . ALA B 1 141 ? -11.812 -18.5 -13.617 1 93.5 141 ALA B N 1
ATOM 6014 C CA . ALA B 1 141 ? -12.859 -19.422 -13.164 1 93.5 141 ALA B CA 1
ATOM 6015 C C . ALA B 1 141 ? -12.383 -20.859 -13.203 1 93.5 141 ALA B C 1
ATOM 6017 O O . ALA B 1 141 ? -13.016 -21.75 -12.609 1 93.5 141 ALA B O 1
ATOM 6018 N N . PHE B 1 142 ? -11.281 -21.094 -13.859 1 91.25 142 PHE B N 1
ATOM 6019 C CA . PHE B 1 142 ? -10.898 -22.484 -14.086 1 91.25 142 PHE B CA 1
ATOM 6020 C C . PHE B 1 142 ? -9.445 -22.719 -13.695 1 91.25 142 PHE B C 1
ATOM 6022 O O . PHE B 1 142 ? -8.922 -23.828 -13.859 1 91.25 142 PHE B O 1
ATOM 6029 N N . VAL B 1 143 ? -8.789 -21.703 -13.242 1 89.81 143 VAL B N 1
ATOM 6030 C CA . VAL B 1 143 ? -7.367 -21.844 -12.938 1 89.81 143 VAL B CA 1
ATOM 6031 C C . VAL B 1 143 ? -7.191 -22.641 -11.656 1 89.81 143 VAL B C 1
ATOM 6033 O O . VAL B 1 143 ? -7.781 -22.312 -10.625 1 89.81 143 VAL B O 1
ATOM 6036 N N . ALA B 1 144 ? -6.348 -23.688 -11.734 1 86.25 144 ALA B N 1
ATOM 6037 C CA . ALA B 1 144 ? -6.172 -24.562 -10.586 1 86.25 144 ALA B CA 1
ATOM 6038 C C . ALA B 1 144 ? -4.715 -25 -10.445 1 86.25 144 ALA B C 1
ATOM 6040 O O . ALA B 1 144 ? -4.348 -25.656 -9.469 1 86.25 144 ALA B O 1
ATOM 6041 N N . VAL B 1 145 ? -3.889 -24.672 -11.414 1 85.06 145 VAL B N 1
ATOM 6042 C CA . VAL B 1 145 ? -2.484 -25.078 -11.391 1 85.06 145 VAL B CA 1
ATOM 6043 C C . VAL B 1 145 ? -1.616 -23.891 -11 1 85.06 145 VAL B C 1
ATOM 6045 O O . VAL B 1 145 ? -1.96 -22.734 -11.289 1 85.06 145 VAL B O 1
ATOM 6048 N N . THR B 1 146 ? -0.513 -24.125 -10.398 1 85.56 146 THR B N 1
ATOM 6049 C CA . THR B 1 146 ? 0.305 -23.141 -9.688 1 85.56 146 THR B CA 1
ATOM 6050 C C . THR B 1 146 ? 0.732 -22.016 -10.617 1 85.56 146 THR B C 1
ATOM 6052 O O . THR B 1 146 ? 0.525 -20.844 -10.305 1 85.56 146 THR B O 1
ATOM 6055 N N . THR B 1 147 ? 1.338 -22.312 -11.805 1 86.94 147 THR B N 1
ATOM 6056 C CA . THR B 1 147 ? 1.858 -21.297 -12.711 1 86.94 147 THR B CA 1
ATOM 6057 C C . THR B 1 147 ? 0.731 -20.406 -13.227 1 86.94 147 THR B C 1
ATOM 6059 O O . THR B 1 147 ? 0.842 -19.172 -13.203 1 86.94 147 THR B O 1
ATOM 6062 N N . GLU B 1 148 ? -0.327 -21.094 -13.688 1 90.25 148 GLU B N 1
ATOM 6063 C CA . GLU B 1 148 ? -1.479 -20.328 -14.172 1 90.25 148 GLU B CA 1
ATOM 6064 C C . GLU B 1 148 ? -2.084 -19.484 -13.062 1 90.25 148 GLU B C 1
ATOM 6066 O O . GLU B 1 148 ? -2.52 -18.359 -13.312 1 90.25 148 GLU B O 1
ATOM 6071 N N . SER B 1 149 ? -2.117 -20.031 -11.898 1 91.5 149 SER B N 1
ATOM 6072 C CA . SER B 1 149 ? -2.633 -19.281 -10.75 1 91.5 149 SER B CA 1
ATOM 6073 C C . SER B 1 149 ? -1.787 -18.047 -10.477 1 91.5 149 SER B C 1
ATOM 6075 O O . SER B 1 149 ? -2.324 -16.969 -10.195 1 91.5 149 SER B O 1
ATOM 6077 N N . HIS B 1 150 ? -0.516 -18.172 -10.57 1 91.5 150 HIS B N 1
ATOM 6078 C CA . HIS B 1 150 ? 0.379 -17.031 -10.383 1 91.5 150 HIS B CA 1
ATOM 6079 C C . HIS B 1 150 ? 0.148 -15.977 -11.453 1 91.5 150 HIS B C 1
ATOM 6081 O O . HIS B 1 150 ? 0.021 -14.789 -11.133 1 91.5 150 HIS B O 1
ATOM 6087 N N . LEU B 1 151 ? 0.114 -16.406 -12.68 1 93.19 151 LEU B N 1
ATOM 6088 C CA . LEU B 1 151 ? -0.062 -15.469 -13.781 1 93.19 151 LEU B CA 1
ATOM 6089 C C . LEU B 1 151 ? -1.385 -14.727 -13.656 1 93.19 151 LEU B C 1
ATOM 6091 O O . LEU B 1 151 ? -1.444 -13.516 -13.883 1 93.19 151 LEU B O 1
ATOM 6095 N N . THR B 1 152 ? -2.439 -15.438 -13.297 1 95.19 152 THR B N 1
ATOM 6096 C CA . THR B 1 152 ? -3.736 -14.797 -13.125 1 95.19 152 THR B CA 1
ATOM 6097 C C . THR B 1 152 ? -3.68 -13.75 -12.016 1 95.19 152 THR B C 1
ATOM 6099 O O . THR B 1 152 ? -4.34 -12.711 -12.102 1 95.19 152 THR B O 1
ATOM 6102 N N . SER B 1 153 ? -2.877 -13.961 -11.016 1 95.12 153 SER B N 1
ATOM 6103 C CA . SER B 1 153 ? -2.768 -13.016 -9.914 1 95.12 153 SER B CA 1
ATOM 6104 C C . SER B 1 153 ? -2.039 -11.742 -10.336 1 95.12 153 SER B C 1
ATOM 6106 O O . SER B 1 153 ? -2.092 -10.727 -9.641 1 95.12 153 SER B O 1
ATOM 6108 N N . GLN B 1 154 ? -1.334 -11.789 -11.469 1 95.25 154 GLN B N 1
ATOM 6109 C CA . GLN B 1 154 ? -0.667 -10.609 -12.016 1 95.25 154 GLN B CA 1
ATOM 6110 C C . GLN B 1 154 ? -1.608 -9.82 -12.914 1 95.25 154 GLN B C 1
ATOM 6112 O O . GLN B 1 154 ? -1.385 -8.633 -13.164 1 95.25 154 GLN B O 1
ATOM 6117 N N . ILE B 1 155 ? -2.621 -10.516 -13.375 1 96.75 155 ILE B N 1
ATOM 6118 C CA . ILE B 1 155 ? -3.461 -9.938 -14.414 1 96.75 155 ILE B CA 1
ATOM 6119 C C . ILE B 1 155 ? -4.773 -9.445 -13.812 1 96.75 155 ILE B C 1
ATOM 6121 O O . ILE B 1 155 ? -5.352 -8.461 -14.266 1 96.75 155 ILE B O 1
ATOM 6125 N N . PHE B 1 156 ? -5.234 -10.141 -12.789 1 97.38 156 PHE B N 1
ATOM 6126 C CA . PHE B 1 156 ? -6.566 -9.867 -12.266 1 97.38 156 PHE B CA 1
ATOM 6127 C C . PHE B 1 156 ? -6.496 -9.484 -10.789 1 97.38 156 PHE B C 1
ATOM 6129 O O . PHE B 1 156 ? -5.508 -9.781 -10.109 1 97.38 156 PHE B O 1
ATOM 6136 N N . ASP B 1 157 ? -7.508 -8.773 -10.344 1 98.25 157 ASP B N 1
ATOM 6137 C CA . ASP B 1 157 ? -7.645 -8.398 -8.938 1 98.25 157 ASP B CA 1
ATOM 6138 C C . ASP B 1 157 ? -8.992 -8.844 -8.375 1 98.25 157 ASP B C 1
ATOM 6140 O O . ASP B 1 157 ? -9.953 -9.039 -9.125 1 98.25 157 ASP B O 1
ATOM 6144 N N . THR B 1 158 ? -9.023 -9.062 -7.102 1 98.44 158 THR B N 1
ATOM 6145 C CA . THR B 1 158 ? -10.242 -9.438 -6.387 1 98.44 158 THR B CA 1
ATOM 6146 C C . THR B 1 158 ? -10.75 -8.266 -5.551 1 98.44 158 THR B C 1
ATOM 6148 O O . THR B 1 158 ? -10.102 -7.223 -5.465 1 98.44 158 THR B O 1
ATOM 6151 N N . LEU B 1 159 ? -11.945 -8.414 -4.977 1 98.69 159 LEU B N 1
ATOM 6152 C CA . LEU B 1 159 ? -12.523 -7.355 -4.156 1 98.69 159 LEU B CA 1
ATOM 6153 C C . LEU B 1 159 ? -11.633 -7.051 -2.957 1 98.69 159 LEU B C 1
ATOM 6155 O O . LEU B 1 159 ? -11.414 -5.883 -2.625 1 98.69 159 LEU B O 1
ATOM 6159 N N . VAL B 1 160 ? -11.219 -8.031 -2.293 1 98.06 160 VAL B N 1
ATOM 6160 C CA . VAL B 1 160 ? -10.32 -7.938 -1.146 1 98.06 160 VAL B CA 1
ATOM 6161 C C . VAL B 1 160 ? -9.156 -8.914 -1.318 1 98.06 160 VAL B C 1
ATOM 6163 O O . VAL B 1 160 ? -9.18 -9.758 -2.217 1 98.06 160 VAL B O 1
ATOM 6166 N N . VAL B 1 161 ? -8.109 -8.742 -0.588 1 96.56 161 VAL B N 1
ATOM 6167 C CA . VAL B 1 161 ? -6.949 -9.617 -0.712 1 96.56 161 VAL B CA 1
ATOM 6168 C C . VAL B 1 161 ? -6.512 -10.094 0.671 1 96.56 161 VAL B C 1
ATOM 6170 O O . VAL B 1 161 ? -6.664 -9.375 1.66 1 96.56 161 VAL B O 1
ATOM 6173 N N . TYR B 1 162 ? -6.055 -11.289 0.716 1 94.62 162 TYR B N 1
ATOM 6174 C CA . TYR B 1 162 ? -5.477 -11.836 1.939 1 94.62 162 TYR B CA 1
ATOM 6175 C C . TYR B 1 162 ? -3.982 -11.539 2.018 1 94.62 162 TYR B C 1
ATOM 6177 O O . TYR B 1 162 ? -3.23 -11.867 1.097 1 94.62 162 TYR B O 1
ATOM 6185 N N . ASN B 1 163 ? -3.582 -10.867 3.068 1 91.31 163 ASN B N 1
ATOM 6186 C CA . ASN B 1 163 ? -2.166 -10.625 3.334 1 91.31 163 ASN B CA 1
ATOM 6187 C C . ASN B 1 163 ? -1.548 -11.766 4.137 1 91.31 163 ASN B C 1
ATOM 6189 O O . ASN B 1 163 ? -1.861 -11.945 5.316 1 91.31 163 ASN B O 1
ATOM 6193 N N . ASP B 1 164 ? -0.609 -12.414 3.541 1 86.19 164 ASP B N 1
ATOM 6194 C CA . ASP B 1 164 ? -0.048 -13.617 4.16 1 86.19 164 ASP B CA 1
ATOM 6195 C C . ASP B 1 164 ? 0.92 -13.25 5.281 1 86.19 164 ASP B C 1
ATOM 6197 O O . ASP B 1 164 ? 1.195 -14.07 6.164 1 86.19 164 ASP B O 1
ATOM 6201 N N . VAL B 1 165 ? 1.452 -12.102 5.266 1 82.75 165 VAL B N 1
ATOM 6202 C CA . VAL B 1 165 ? 2.4 -11.656 6.281 1 82.75 165 VAL B CA 1
ATOM 6203 C C . VAL B 1 165 ? 1.649 -11.266 7.555 1 82.75 165 VAL B C 1
ATOM 6205 O O . VAL B 1 165 ? 1.979 -11.734 8.648 1 82.75 165 VAL B O 1
ATOM 6208 N N . THR B 1 166 ? 0.559 -10.508 7.383 1 82.75 166 THR B N 1
ATOM 6209 C CA . THR B 1 166 ? -0.211 -10.055 8.539 1 82.75 166 THR B CA 1
ATOM 6210 C C . THR B 1 166 ? -1.335 -11.039 8.859 1 82.75 166 THR B C 1
ATOM 6212 O O . THR B 1 166 ? -1.941 -10.969 9.93 1 82.75 166 THR B O 1
ATOM 6215 N N . GLU B 1 167 ? -1.617 -11.914 7.863 1 87.94 167 GLU B N 1
ATOM 6216 C CA . GLU B 1 167 ? -2.684 -12.906 7.969 1 87.94 167 GLU B CA 1
ATOM 6217 C C . GLU B 1 167 ? -4.043 -12.234 8.156 1 87.94 167 GLU B C 1
ATOM 6219 O O . GLU B 1 167 ? -4.855 -12.688 8.969 1 87.94 167 GLU B O 1
ATOM 6224 N N . LYS B 1 168 ? -4.23 -11.094 7.504 1 90.88 168 LYS B N 1
ATOM 6225 C CA . LYS B 1 168 ? -5.484 -10.352 7.566 1 90.88 168 LYS B CA 1
ATOM 6226 C C . LYS B 1 168 ? -6.023 -10.07 6.168 1 90.88 168 LYS B C 1
ATOM 6228 O O . LYS B 1 168 ? -5.266 -10.062 5.195 1 90.88 168 LYS B O 1
ATOM 6233 N N . MET B 1 169 ? -7.379 -10.008 6.16 1 93.62 169 MET B N 1
ATOM 6234 C CA . MET B 1 169 ? -8.008 -9.516 4.938 1 93.62 169 MET B CA 1
ATOM 6235 C C . MET B 1 169 ? -7.781 -8.016 4.773 1 93.62 169 MET B C 1
ATOM 6237 O O . MET B 1 169 ? -7.918 -7.254 5.734 1 93.62 169 MET B O 1
ATOM 6241 N N . GLU B 1 170 ? -7.352 -7.613 3.615 1 95.94 170 GLU B N 1
ATOM 6242 C CA . GLU B 1 170 ? -7.055 -6.207 3.363 1 95.94 170 GLU B CA 1
ATOM 6243 C C . GLU B 1 170 ? -7.887 -5.664 2.203 1 95.94 170 GLU B C 1
ATOM 6245 O O . GLU B 1 170 ? -8.242 -6.406 1.289 1 95.94 170 GLU B O 1
ATOM 6250 N N . PRO B 1 171 ? -8.219 -4.297 2.25 1 96.69 171 PRO B N 1
ATOM 6251 C CA . PRO B 1 171 ? -8.914 -3.66 1.131 1 96.69 171 PRO B CA 1
ATOM 6252 C C . PRO B 1 171 ? -8.133 -3.754 -0.179 1 96.69 171 PRO B C 1
ATOM 6254 O O . PRO B 1 171 ? -6.902 -3.738 -0.171 1 96.69 171 PRO B O 1
ATOM 6257 N N . HIS B 1 172 ? -8.82 -3.898 -1.255 1 97.88 172 HIS B N 1
ATOM 6258 C CA . HIS B 1 172 ? -8.242 -3.879 -2.596 1 97.88 172 HIS B CA 1
ATOM 6259 C C . HIS B 1 172 ? -9.148 -3.135 -3.57 1 97.88 172 HIS B C 1
ATOM 6261 O O . HIS B 1 172 ? -9.281 -1.911 -3.494 1 97.88 172 HIS B O 1
ATOM 6267 N N . ILE B 1 173 ? -9.945 -3.877 -4.418 1 98.5 173 ILE B N 1
ATOM 6268 C CA . ILE B 1 173 ? -10.914 -3.15 -5.238 1 98.5 173 ILE B CA 1
ATOM 6269 C C . ILE B 1 173 ? -11.953 -2.482 -4.34 1 98.5 173 ILE B C 1
ATOM 6271 O O . ILE B 1 173 ? -12.352 -1.34 -4.582 1 98.5 173 ILE B O 1
ATOM 6275 N N . ALA B 1 174 ? -12.383 -3.293 -3.336 1 98.06 174 ALA B N 1
ATOM 6276 C CA . ALA B 1 174 ? -13.203 -2.695 -2.283 1 98.06 174 ALA B CA 1
ATOM 6277 C C . ALA B 1 174 ? -12.328 -2.053 -1.21 1 98.06 174 ALA B C 1
ATOM 6279 O O . ALA B 1 174 ? -11.383 -2.672 -0.72 1 98.06 174 ALA B O 1
ATOM 6280 N N . HIS B 1 175 ? -12.641 -0.813 -0.883 1 95.94 175 HIS B N 1
ATOM 6281 C CA . HIS B 1 175 ? -11.828 -0.147 0.13 1 95.94 175 HIS B CA 1
ATOM 6282 C C . HIS B 1 175 ? -12.359 -0.434 1.532 1 95.94 175 HIS B C 1
ATOM 6284 O O . HIS B 1 175 ? -11.648 -0.223 2.52 1 95.94 175 HIS B O 1
ATOM 6290 N N . THR B 1 176 ? -13.602 -0.874 1.625 1 94.56 176 THR B N 1
ATOM 6291 C CA . THR B 1 176 ? -14.188 -1.237 2.91 1 94.56 176 THR B CA 1
ATOM 6292 C C . THR B 1 176 ? -15.406 -2.133 2.719 1 94.56 176 THR B C 1
ATOM 6294 O O . THR B 1 176 ? -15.898 -2.283 1.6 1 94.56 176 THR B O 1
ATOM 6297 N N . TRP B 1 177 ? -15.773 -2.852 3.73 1 95.62 177 TRP B N 1
ATOM 6298 C CA . TRP B 1 177 ? -16.938 -3.725 3.725 1 95.62 177 TRP B CA 1
ATOM 6299 C C . TRP B 1 177 ? -17.609 -3.74 5.09 1 95.62 177 TRP B C 1
ATOM 6301 O O . TRP B 1 177 ? -17.016 -3.332 6.09 1 95.62 177 TRP B O 1
ATOM 6311 N N . GLU B 1 178 ? -18.891 -4.129 5.055 1 94.19 178 GLU B N 1
ATOM 6312 C CA . GLU B 1 178 ? -19.672 -4.254 6.281 1 94.19 178 GLU B CA 1
ATOM 6313 C C . GLU B 1 178 ? -20.547 -5.504 6.246 1 94.19 178 GLU B C 1
ATOM 6315 O O . GLU B 1 178 ? -20.922 -5.98 5.172 1 94.19 178 GLU B O 1
ATOM 6320 N N . LEU B 1 179 ? -20.75 -6.043 7.387 1 95.06 179 LEU B N 1
ATOM 6321 C CA . LEU B 1 179 ? -21.656 -7.168 7.59 1 95.06 179 LEU B CA 1
ATOM 6322 C C . LEU B 1 179 ? -22.891 -6.738 8.375 1 95.06 179 LEU B C 1
ATOM 6324 O O . LEU B 1 179 ? -22.781 -6.039 9.383 1 95.06 179 LEU B O 1
ATOM 6328 N N . SER B 1 180 ? -24.031 -7.105 7.867 1 95.19 180 SER B N 1
ATOM 6329 C CA . SER B 1 180 ? -25.266 -6.777 8.555 1 95.19 180 SER B CA 1
ATOM 6330 C C . SER B 1 180 ? -25.344 -7.445 9.93 1 95.19 180 SER B C 1
ATOM 6332 O O . SER B 1 180 ? -24.594 -8.391 10.195 1 95.19 180 SER B O 1
ATOM 6334 N N . GLU B 1 181 ? -26.203 -6.965 10.758 1 93.12 181 GLU B N 1
ATOM 6335 C CA . GLU B 1 181 ? -26.344 -7.477 12.117 1 93.12 181 GLU B CA 1
ATOM 6336 C C . GLU B 1 181 ? -26.75 -8.945 12.117 1 93.12 181 GLU B C 1
ATOM 6338 O O . GLU B 1 181 ? -26.297 -9.727 12.961 1 93.12 181 GLU B O 1
ATOM 6343 N N . ASP B 1 182 ? -27.625 -9.336 11.203 1 94.12 182 ASP B N 1
ATOM 6344 C CA . ASP B 1 182 ? -28.109 -10.711 11.141 1 94.12 182 ASP B CA 1
ATOM 6345 C C . ASP B 1 182 ? -27.078 -11.641 10.5 1 94.12 182 ASP B C 1
ATOM 6347 O O . ASP B 1 182 ? -27.281 -12.852 10.414 1 94.12 182 ASP B O 1
ATOM 6351 N N . GLY B 1 183 ? -26 -11.031 9.969 1 93.25 183 GLY B N 1
ATOM 6352 C CA . GLY B 1 183 ? -24.891 -11.812 9.422 1 93.25 183 GLY B CA 1
ATOM 6353 C C . GLY B 1 183 ? -25.172 -12.344 8.031 1 93.25 183 GLY B C 1
ATOM 6354 O O . GLY B 1 183 ? -24.422 -13.172 7.516 1 93.25 183 GLY B O 1
ATOM 6355 N N . LEU B 1 184 ? -26.203 -11.852 7.277 1 96.81 184 LEU B N 1
ATOM 6356 C CA . LEU B 1 184 ? -26.641 -12.477 6.031 1 96.81 184 LEU B CA 1
ATOM 6357 C C . LEU B 1 184 ? -26.297 -11.586 4.836 1 96.81 184 LEU B C 1
ATOM 6359 O O . LEU B 1 184 ? -26.344 -12.039 3.691 1 96.81 184 LEU B O 1
ATOM 6363 N N . THR B 1 185 ? -26 -10.352 5.145 1 97.56 185 THR B N 1
ATOM 6364 C CA . THR B 1 185 ? -25.75 -9.43 4.035 1 97.56 185 THR B CA 1
ATOM 6365 C C . THR B 1 185 ? -24.375 -8.797 4.152 1 97.56 185 THR B C 1
ATOM 6367 O O . THR B 1 185 ? -24.062 -8.148 5.156 1 97.56 185 THR B O 1
ATOM 6370 N N . TRP B 1 186 ? -23.547 -9.016 3.176 1 97.81 186 TRP B N 1
ATOM 6371 C CA . TRP B 1 186 ? -22.25 -8.359 3.055 1 97.81 186 TRP B CA 1
ATOM 6372 C C . TRP B 1 186 ? -22.328 -7.195 2.07 1 97.81 186 TRP B C 1
ATOM 6374 O O . TRP B 1 186 ? -22.766 -7.363 0.934 1 97.81 186 TRP B O 1
ATOM 6384 N N . THR B 1 187 ? -21.922 -6 2.506 1 96.81 187 THR B N 1
ATOM 6385 C CA . THR B 1 187 ? -21.859 -4.828 1.638 1 96.81 187 THR B CA 1
ATOM 6386 C C . THR B 1 187 ? -20.422 -4.391 1.431 1 96.81 187 THR B C 1
ATOM 6388 O O . THR B 1 187 ? -19.688 -4.176 2.398 1 96.81 187 THR B O 1
ATOM 6391 N N . PHE B 1 188 ? -20.047 -4.332 0.203 1 97.44 188 PHE B N 1
ATOM 6392 C CA . PHE B 1 188 ? -18.703 -3.865 -0.149 1 97.44 188 PHE B CA 1
ATOM 6393 C C . PHE B 1 188 ? -18.781 -2.508 -0.841 1 97.44 188 PHE B C 1
ATOM 6395 O O . PHE B 1 188 ? -19.656 -2.268 -1.665 1 97.44 188 PHE B O 1
ATOM 6402 N N . TYR B 1 189 ? -17.891 -1.584 -0.492 1 94.94 189 TYR B N 1
ATOM 6403 C CA . TYR B 1 189 ? -17.75 -0.274 -1.118 1 94.94 189 TYR B CA 1
ATOM 6404 C C . TYR B 1 189 ? -16.5 -0.216 -1.994 1 94.94 189 TYR B C 1
ATOM 6406 O O . TYR B 1 189 ? -15.383 -0.442 -1.517 1 94.94 189 TYR B O 1
ATOM 6414 N N . LEU B 1 190 ? -16.75 0.114 -3.273 1 96.75 190 LEU B N 1
ATOM 6415 C CA . LEU B 1 190 ? -15.695 0.019 -4.273 1 96.75 190 LEU B CA 1
ATOM 6416 C C . LEU B 1 190 ? -14.945 1.342 -4.402 1 96.75 190 LEU B C 1
ATOM 6418 O O . LEU B 1 190 ? -15.531 2.41 -4.195 1 96.75 190 LEU B O 1
ATOM 6422 N N . ARG B 1 191 ? -13.617 1.271 -4.688 1 96.06 191 ARG B N 1
ATOM 6423 C CA . ARG B 1 191 ? -12.828 2.447 -5.039 1 96.06 191 ARG B CA 1
ATOM 6424 C C . ARG B 1 191 ? -13.32 3.068 -6.34 1 96.06 191 ARG B C 1
ATOM 6426 O O . ARG B 1 191 ? -13.836 2.365 -7.215 1 96.06 191 ARG B O 1
ATOM 6433 N N . LYS B 1 192 ? -13.094 4.359 -6.438 1 92.88 192 LYS B N 1
ATOM 6434 C CA . LYS B 1 192 ? -13.43 5.07 -7.668 1 92.88 192 LYS B CA 1
ATOM 6435 C C . LYS B 1 192 ? -12.32 4.938 -8.703 1 92.88 192 LYS B C 1
ATOM 6437 O O . LYS B 1 192 ? -11.148 4.828 -8.352 1 92.88 192 LYS B O 1
ATOM 6442 N N . ASP B 1 193 ? -12.719 4.883 -10.031 1 93.81 193 ASP B N 1
ATOM 6443 C CA . ASP B 1 193 ? -11.828 5.047 -11.172 1 93.81 193 ASP B CA 1
ATOM 6444 C C . ASP B 1 193 ? -10.805 3.912 -11.242 1 93.81 193 ASP B C 1
ATOM 6446 O O . ASP B 1 193 ? -9.617 4.152 -11.453 1 93.81 193 ASP B O 1
ATOM 6450 N N . ILE B 1 194 ? -11.203 2.748 -10.898 1 97.12 194 ILE B N 1
ATOM 6451 C CA . ILE B 1 194 ? -10.406 1.575 -11.234 1 97.12 194 ILE B CA 1
ATOM 6452 C C . ILE B 1 194 ? -10.633 1.196 -12.695 1 97.12 194 ILE B C 1
ATOM 6454 O O . ILE B 1 194 ? -11.766 0.986 -13.125 1 97.12 194 ILE B O 1
ATOM 6458 N N . TYR B 1 195 ? -9.562 1.104 -13.453 1 97 195 TYR B N 1
ATOM 6459 C CA . TYR B 1 195 ? -9.664 0.807 -14.875 1 97 195 TYR B CA 1
ATOM 6460 C C . TYR B 1 195 ? -9.352 -0.66 -15.148 1 97 195 TYR B C 1
ATOM 6462 O O . TYR B 1 195 ? -8.453 -1.236 -14.531 1 97 195 TYR B O 1
ATOM 6470 N N . PHE B 1 196 ? -10.117 -1.242 -16.078 1 97 196 PHE B N 1
ATOM 6471 C CA . PHE B 1 196 ? -9.719 -2.508 -16.688 1 97 196 PHE B CA 1
ATOM 6472 C C . PHE B 1 196 ? -8.617 -2.291 -17.719 1 97 196 PHE B C 1
ATOM 6474 O O . PHE B 1 196 ? -8.398 -1.166 -18.172 1 97 196 PHE B O 1
ATOM 6481 N N . HIS B 1 197 ? -7.953 -3.365 -18.078 1 96.12 197 HIS B N 1
ATOM 6482 C CA . HIS B 1 197 ? -6.875 -3.301 -19.062 1 96.12 197 HIS B CA 1
ATOM 6483 C C . HIS B 1 197 ? -7.371 -2.729 -20.375 1 96.12 197 HIS B C 1
ATOM 6485 O O . HIS B 1 197 ? -6.586 -2.197 -21.172 1 96.12 197 HIS B O 1
ATOM 6491 N N . ASN B 1 198 ? -8.648 -2.768 -20.672 1 93 198 ASN B N 1
ATOM 6492 C CA . ASN B 1 198 ? -9.203 -2.201 -21.906 1 93 198 ASN B CA 1
ATOM 6493 C C . ASN B 1 198 ? -9.648 -0.756 -21.703 1 93 198 ASN B C 1
ATOM 6495 O O . ASN B 1 198 ? -10.398 -0.212 -22.516 1 93 198 ASN B O 1
ATOM 6499 N N . GLU B 1 199 ? -9.375 -0.185 -20.547 1 93.44 199 GLU B N 1
ATOM 6500 C CA . GLU B 1 199 ? -9.516 1.231 -20.219 1 93.44 199 GLU B CA 1
ATOM 6501 C C . GLU B 1 199 ? -10.969 1.583 -19.906 1 93.44 199 GLU B C 1
ATOM 6503 O O . GLU B 1 199 ? -11.344 2.756 -19.922 1 93.44 199 GLU B O 1
ATOM 6508 N N . THR B 1 200 ? -11.797 0.583 -19.719 1 94.44 200 THR B N 1
ATOM 6509 C CA . THR B 1 200 ? -13.117 0.852 -19.156 1 94.44 200 THR B CA 1
ATOM 6510 C C . THR B 1 200 ? -13.055 0.907 -17.641 1 94.44 200 THR B C 1
ATOM 6512 O O . THR B 1 200 ? -12.117 0.382 -17.031 1 94.44 200 THR B O 1
ATOM 6515 N N . ILE B 1 201 ? -14.062 1.553 -17.047 1 95.44 201 ILE B N 1
ATOM 6516 C CA . ILE B 1 201 ? -14.062 1.761 -15.609 1 95.44 201 ILE B CA 1
ATOM 6517 C C . ILE B 1 201 ? -14.859 0.649 -14.93 1 95.44 201 ILE B C 1
ATOM 6519 O O . ILE B 1 201 ? -15.953 0.294 -15.383 1 95.44 201 ILE B O 1
ATOM 6523 N N . LEU B 1 202 ? -14.305 0.079 -13.898 1 97.31 202 LEU B N 1
ATOM 6524 C CA . LEU B 1 202 ? -14.93 -0.985 -13.125 1 97.31 202 LEU B CA 1
ATOM 6525 C C . LEU B 1 202 ? -16.109 -0.448 -12.32 1 97.31 202 LEU B C 1
ATOM 6527 O O . LEU B 1 202 ? -16 0.613 -11.695 1 97.31 202 LEU B O 1
ATOM 6531 N N . THR B 1 203 ? -17.25 -1.094 -12.367 1 96.12 203 THR B N 1
ATOM 6532 C CA . THR B 1 203 ? -18.422 -0.776 -11.562 1 96.12 203 THR B CA 1
ATOM 6533 C C . THR B 1 203 ? -18.922 -2.01 -10.812 1 96.12 203 THR B C 1
ATOM 6535 O O . THR B 1 203 ? -18.422 -3.119 -11.039 1 96.12 203 THR B O 1
ATOM 6538 N N . SER B 1 204 ? -19.922 -1.744 -9.969 1 96.88 204 SER B N 1
ATOM 6539 C CA . SER B 1 204 ? -20.5 -2.832 -9.188 1 96.88 204 SER B CA 1
ATOM 6540 C C . SER B 1 204 ? -21.125 -3.889 -10.086 1 96.88 204 SER B C 1
ATOM 6542 O O . SER B 1 204 ? -21.188 -5.066 -9.727 1 96.88 204 SER B O 1
ATOM 6544 N N . LYS B 1 205 ? -21.516 -3.539 -11.281 1 97.25 205 LYS B N 1
ATOM 6545 C CA . LYS B 1 205 ? -22.109 -4.492 -12.211 1 97.25 205 LYS B CA 1
ATOM 6546 C C . LYS B 1 205 ? -21.078 -5.496 -12.711 1 97.25 205 LYS B C 1
ATOM 6548 O O . LYS B 1 205 ? -21.422 -6.645 -13.008 1 97.25 205 LYS B O 1
ATOM 6553 N N . ASP B 1 206 ? -19.844 -5.078 -12.883 1 97.56 206 ASP B N 1
ATOM 6554 C CA . ASP B 1 206 ? -18.781 -6 -13.25 1 97.56 206 ASP B CA 1
ATOM 6555 C C . ASP B 1 206 ? -18.531 -7.031 -12.148 1 97.56 206 ASP B C 1
ATOM 6557 O O . ASP B 1 206 ? -18.25 -8.195 -12.438 1 97.56 206 ASP B O 1
ATOM 6561 N N . VAL B 1 207 ? -18.641 -6.52 -10.898 1 98.25 207 VAL B N 1
ATOM 6562 C CA . VAL B 1 207 ? -18.5 -7.43 -9.773 1 98.25 207 VAL B CA 1
ATOM 6563 C C . VAL B 1 207 ? -19.625 -8.469 -9.797 1 98.25 207 VAL B C 1
ATOM 6565 O O . VAL B 1 207 ? -19.375 -9.672 -9.68 1 98.25 207 VAL B O 1
ATOM 6568 N N . GLN B 1 208 ? -20.844 -8 -9.953 1 98 208 GLN B N 1
ATOM 6569 C CA . GLN B 1 208 ? -21.984 -8.906 -10.047 1 98 208 GLN B CA 1
ATOM 6570 C C . GLN B 1 208 ? -21.766 -9.945 -11.141 1 98 208 GLN B C 1
ATOM 6572 O O . GLN B 1 208 ? -21.938 -11.148 -10.898 1 98 208 GLN B O 1
ATOM 6577 N N . PHE B 1 209 ? -21.422 -9.539 -12.297 1 96.62 209 PHE B N 1
ATOM 6578 C CA . PHE B 1 209 ? -21.156 -10.43 -13.422 1 96.62 209 PHE B CA 1
ATOM 6579 C C . PHE B 1 209 ? -20.125 -11.484 -13.055 1 96.62 209 PHE B C 1
ATOM 6581 O O . PHE B 1 209 ? -20.328 -12.672 -13.312 1 96.62 209 PHE B O 1
ATOM 6588 N N . SER B 1 210 ? -19.016 -11.023 -12.508 1 96.69 210 SER B N 1
ATOM 6589 C CA . SER B 1 210 ? -17.891 -11.906 -12.203 1 96.69 210 SER B CA 1
ATOM 6590 C C . SER B 1 210 ? -18.312 -13 -11.227 1 96.69 210 SER B C 1
ATOM 6592 O O . SER B 1 210 ? -17.906 -14.156 -11.375 1 96.69 210 SER B O 1
ATOM 6594 N N . PHE B 1 211 ? -19.078 -12.648 -10.25 1 97.88 211 PHE B N 1
ATOM 6595 C CA . PHE B 1 211 ? -19.516 -13.625 -9.258 1 97.88 211 PHE B CA 1
ATOM 6596 C C . PHE B 1 211 ? -20.562 -14.57 -9.836 1 97.88 211 PHE B C 1
ATOM 6598 O O . PHE B 1 211 ? -20.516 -15.781 -9.578 1 97.88 211 PHE B O 1
ATOM 6605 N N . GLU B 1 212 ? -21.422 -14.117 -10.641 1 96.56 212 GLU B N 1
ATOM 6606 C CA . GLU B 1 212 ? -22.453 -14.945 -11.258 1 96.56 212 GLU B CA 1
ATOM 6607 C C . GLU B 1 212 ? -21.859 -15.859 -12.328 1 96.56 212 GLU B C 1
ATOM 6609 O O . GLU B 1 212 ? -22.406 -16.938 -12.602 1 96.56 212 GLU B O 1
ATOM 6614 N N . ARG B 1 213 ? -20.797 -15.453 -12.867 1 94.25 213 ARG B N 1
ATOM 6615 C CA . ARG B 1 213 ? -20.172 -16.156 -13.977 1 94.25 213 ARG B CA 1
ATOM 6616 C C . ARG B 1 213 ? -19.734 -17.562 -13.562 1 94.25 213 ARG B C 1
ATOM 6618 O O . ARG B 1 213 ? -19.734 -18.484 -14.375 1 94.25 213 ARG B O 1
ATOM 6625 N N . LEU B 1 214 ? -19.297 -17.734 -12.336 1 95 214 LEU B N 1
ATOM 6626 C CA . LEU B 1 214 ? -18.797 -19.047 -11.906 1 95 214 LEU B CA 1
ATOM 6627 C C . LEU B 1 214 ? -19.844 -20.125 -12.156 1 95 214 LEU B C 1
ATOM 6629 O O . LEU B 1 214 ? -19.516 -21.203 -12.672 1 95 214 LEU B O 1
ATOM 6633 N N . LYS B 1 215 ? -21.062 -19.828 -11.773 1 94 215 LYS B N 1
ATOM 6634 C CA . LYS B 1 215 ? -22.156 -20.781 -12 1 94 215 LYS B CA 1
ATOM 6635 C C . LYS B 1 215 ? -22.484 -20.891 -13.484 1 94 215 LYS B C 1
ATOM 6637 O O . LYS B 1 215 ? -22.688 -22 -14 1 94 215 LYS B O 1
ATOM 6642 N N . GLN B 1 216 ? -22.484 -19.812 -14.141 1 92.38 216 GLN B N 1
ATOM 6643 C CA . GLN B 1 216 ? -22.859 -19.766 -15.555 1 92.38 216 GLN B CA 1
ATOM 6644 C C . GLN B 1 216 ? -21.922 -20.609 -16.406 1 92.38 216 GLN B C 1
ATOM 6646 O O . GLN B 1 216 ? -22.359 -21.281 -17.344 1 92.38 216 GLN B O 1
ATOM 6651 N N . VAL B 1 217 ? -20.656 -20.594 -16.062 1 91.75 217 VAL B N 1
ATOM 6652 C CA . VAL B 1 217 ? -19.688 -21.297 -16.906 1 91.75 217 V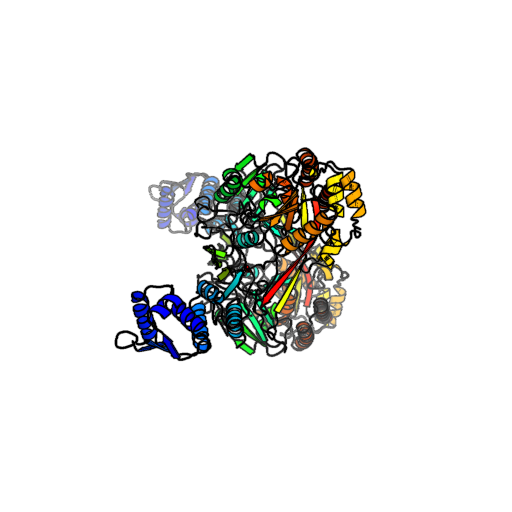AL B CA 1
ATOM 6653 C C . VAL B 1 217 ? -19.406 -22.672 -16.328 1 91.75 217 VAL B C 1
ATOM 6655 O O . VAL B 1 217 ? -18.484 -23.359 -16.766 1 91.75 217 VAL B O 1
ATOM 6658 N N . GLN B 1 218 ? -20.094 -23.047 -15.312 1 92.69 218 GLN B N 1
ATOM 6659 C CA . GLN B 1 218 ? -19.953 -24.344 -14.656 1 92.69 218 GLN B CA 1
ATOM 6660 C C . GLN B 1 218 ? -18.516 -24.562 -14.164 1 92.69 218 GLN B C 1
ATOM 6662 O O . GLN B 1 218 ? -17.891 -25.578 -14.461 1 92.69 218 GLN B O 1
ATOM 6667 N N . SER B 1 219 ? -18.031 -23.516 -13.477 1 93.62 219 SER B N 1
ATOM 6668 C CA . SER B 1 219 ? -16.688 -23.594 -12.891 1 93.62 219 SER B CA 1
ATOM 6669 C C . SER B 1 219 ? -16.625 -24.656 -11.797 1 93.62 219 SER B C 1
ATOM 6671 O O . SER B 1 219 ? -17.562 -24.797 -11.016 1 93.62 219 SER B O 1
ATOM 6673 N N . PRO B 1 220 ? -15.5 -25.422 -11.742 1 93.38 220 PRO B N 1
ATOM 6674 C CA . PRO B 1 220 ? -15.336 -26.328 -10.609 1 93.38 220 PRO B CA 1
ATOM 6675 C C . PRO B 1 220 ? -15.297 -25.594 -9.266 1 93.38 220 PRO B C 1
ATOM 6677 O O . PRO B 1 220 ? -15.375 -26.234 -8.211 1 93.38 220 PRO B O 1
ATOM 6680 N N . PHE B 1 221 ? -15.25 -24.281 -9.305 1 95 221 PHE B N 1
ATOM 6681 C CA . PHE B 1 221 ? -15.164 -23.484 -8.094 1 95 221 PHE B CA 1
ATOM 6682 C C . PHE B 1 221 ? -16.5 -22.812 -7.793 1 95 221 PHE B C 1
ATOM 6684 O O . PHE B 1 221 ? -16.562 -21.859 -7.008 1 95 221 PHE B O 1
ATOM 6691 N N . GLU B 1 222 ? -17.562 -23.281 -8.383 1 95.38 222 GLU B N 1
ATOM 6692 C CA . GLU B 1 222 ? -18.875 -22.672 -8.203 1 95.38 222 GLU B CA 1
ATOM 6693 C C . GLU B 1 222 ? -19.297 -22.703 -6.734 1 95.38 222 GLU B C 1
ATOM 6695 O O . GLU B 1 222 ? -20.141 -21.906 -6.309 1 95.38 222 GLU B O 1
ATOM 6700 N N . TRP B 1 223 ? -18.672 -23.578 -5.941 1 93.56 223 TRP B N 1
ATOM 6701 C CA . TRP B 1 223 ? -19 -23.688 -4.523 1 93.56 223 TRP B CA 1
ATOM 6702 C C . TRP B 1 223 ? -18.719 -22.391 -3.791 1 93.56 223 TRP B C 1
ATOM 6704 O O . TRP B 1 223 ? -19.328 -22.094 -2.76 1 93.56 223 TRP B O 1
ATOM 6714 N N . LEU B 1 224 ? -17.844 -21.547 -4.262 1 96.5 224 LEU B N 1
ATOM 6715 C CA . LEU B 1 224 ? -17.469 -20.266 -3.65 1 96.5 224 LEU B CA 1
ATOM 6716 C C . LEU B 1 224 ? -18.672 -19.328 -3.605 1 96.5 224 LEU B C 1
ATOM 6718 O O . LEU B 1 224 ? -18.719 -18.406 -2.775 1 96.5 224 LEU B O 1
ATOM 6722 N N . THR B 1 225 ? -19.625 -19.516 -4.527 1 97.31 225 THR B N 1
ATOM 6723 C CA . THR B 1 225 ? -20.75 -18.578 -4.605 1 97.31 225 THR B CA 1
ATOM 6724 C C . THR B 1 225 ? -22.062 -19.312 -4.312 1 97.31 225 THR B C 1
ATOM 6726 O O . THR B 1 225 ? -23.141 -18.75 -4.535 1 97.31 225 THR B O 1
ATOM 6729 N N . GLU B 1 226 ? -21.984 -20.547 -3.893 1 93.88 226 GLU B N 1
ATOM 6730 C CA . GLU B 1 226 ? -23.172 -21.406 -3.744 1 93.88 226 GLU B CA 1
ATOM 6731 C C . GLU B 1 226 ? -24.141 -20.812 -2.732 1 93.88 226 GLU B C 1
ATOM 6733 O O . GLU B 1 226 ? -25.359 -20.953 -2.891 1 93.88 226 GLU B O 1
ATOM 6738 N N . GLU B 1 227 ? -23.656 -20.125 -1.766 1 94.38 227 GLU B N 1
ATOM 6739 C CA . GLU B 1 227 ? -24.516 -19.625 -0.687 1 94.38 227 GLU B CA 1
ATOM 6740 C C . GLU B 1 227 ? -25.094 -18.266 -1.027 1 94.38 227 GLU B C 1
ATOM 6742 O O . GLU B 1 227 ? -25.953 -17.75 -0.3 1 94.38 227 GLU B O 1
ATOM 6747 N N . ILE B 1 228 ? -24.688 -17.641 -2.088 1 97.81 228 ILE B N 1
ATOM 6748 C CA . ILE B 1 228 ? -25.203 -16.328 -2.463 1 97.81 228 ILE B CA 1
ATOM 6749 C C . ILE B 1 228 ? -26.594 -16.469 -3.098 1 97.81 228 ILE B C 1
ATOM 6751 O O . ILE B 1 228 ? -26.734 -17.109 -4.141 1 97.81 228 ILE B O 1
ATOM 6755 N N . ILE B 1 229 ? -27.594 -15.852 -2.527 1 97.56 229 ILE B N 1
ATOM 6756 C CA . ILE B 1 229 ? -28.969 -15.969 -3.014 1 97.56 229 ILE B CA 1
ATOM 6757 C C . ILE B 1 229 ? -29.281 -14.797 -3.943 1 97.56 229 ILE B C 1
ATOM 6759 O O . ILE B 1 229 ? -30.109 -14.922 -4.848 1 97.56 229 ILE B O 1
ATOM 6763 N N . GLN B 1 230 ? -28.641 -13.727 -3.57 1 97.81 230 GLN B N 1
ATOM 6764 C CA . GLN B 1 230 ? -28.922 -12.516 -4.344 1 97.81 230 GLN B CA 1
ATOM 6765 C C . GLN B 1 230 ? -27.734 -11.555 -4.305 1 97.81 230 GLN B C 1
ATOM 6767 O O . GLN B 1 230 ? -27.062 -11.422 -3.273 1 97.81 230 GLN B O 1
ATOM 6772 N N . ILE B 1 231 ? -27.453 -10.969 -5.418 1 98.44 231 ILE B N 1
ATOM 6773 C CA . ILE B 1 231 ? -26.453 -9.906 -5.516 1 98.44 231 ILE B CA 1
ATOM 6774 C C . ILE B 1 231 ? -27.125 -8.609 -5.984 1 98.44 231 ILE B C 1
ATOM 6776 O O . ILE B 1 231 ? -27.812 -8.602 -7.008 1 98.44 231 ILE B O 1
ATOM 6780 N N . GLU B 1 232 ? -26.969 -7.559 -5.219 1 97.56 232 GLU B N 1
ATOM 6781 C CA . GLU B 1 232 ? -27.531 -6.262 -5.582 1 97.56 232 GLU B CA 1
ATOM 6782 C C . GLU B 1 232 ? -26.422 -5.234 -5.828 1 97.56 232 GLU B C 1
ATOM 6784 O O . GLU B 1 232 ? -25.359 -5.305 -5.223 1 97.56 232 GLU B O 1
ATOM 6789 N N . THR B 1 233 ? -26.672 -4.363 -6.73 1 95.69 233 THR B N 1
ATOM 6790 C CA . THR B 1 233 ? -25.797 -3.25 -7.051 1 95.69 233 THR B CA 1
ATOM 6791 C C . THR B 1 233 ? -26.516 -1.917 -6.871 1 95.69 233 THR B C 1
ATOM 6793 O O . THR B 1 233 ? -26.828 -1.244 -7.852 1 95.69 233 THR B O 1
ATOM 6796 N N . PRO B 1 234 ? -26.703 -1.491 -5.59 1 91.69 234 PRO B N 1
ATOM 6797 C CA . PRO B 1 234 ? -27.453 -0.265 -5.332 1 91.69 234 PRO B CA 1
ATOM 6798 C C . PRO B 1 234 ? -26.859 0.958 -6.02 1 91.69 234 PRO B C 1
ATOM 6800 O O . PRO B 1 234 ? -27.562 1.923 -6.305 1 91.69 234 PRO B O 1
ATOM 6803 N N . SER B 1 235 ? -25.578 1.034 -6.211 1 89.69 235 SER B N 1
ATOM 6804 C CA . SER B 1 235 ? -24.859 2.07 -6.949 1 89.69 235 SER B CA 1
ATOM 6805 C C . SER B 1 235 ? -23.672 1.49 -7.699 1 89.69 235 SER B C 1
ATOM 6807 O O . SER B 1 235 ? -23.297 0.334 -7.488 1 89.69 235 SER B O 1
ATOM 6809 N N . PRO B 1 236 ? -23.094 2.227 -8.633 1 93.44 236 PRO B N 1
ATOM 6810 C CA . PRO B 1 236 ? -21.922 1.727 -9.359 1 93.44 236 PRO B CA 1
ATOM 6811 C C . PRO B 1 236 ? -20.75 1.401 -8.438 1 93.44 236 PRO B C 1
ATOM 6813 O O . PRO B 1 236 ? -19.828 0.693 -8.836 1 93.44 236 PRO B O 1
ATOM 6816 N N . LEU B 1 237 ? -20.766 1.909 -7.164 1 94.44 237 LEU B N 1
ATOM 6817 C CA . LEU B 1 237 ? -19.625 1.733 -6.285 1 94.44 237 LEU B CA 1
ATOM 6818 C C . LEU B 1 237 ? -20 0.932 -5.043 1 94.44 237 LEU B C 1
ATOM 6820 O O . LEU B 1 237 ? -19.266 0.925 -4.051 1 94.44 237 LEU B O 1
ATOM 6824 N N . GLN B 1 238 ? -21.141 0.322 -5.086 1 93.88 238 GLN B N 1
ATOM 6825 C CA . GLN B 1 238 ? -21.609 -0.486 -3.963 1 93.88 238 GLN B CA 1
ATOM 6826 C C . GLN B 1 238 ? -22.141 -1.831 -4.438 1 93.88 238 GLN B C 1
ATOM 6828 O O . GLN B 1 238 ? -22.875 -1.897 -5.438 1 93.88 238 GLN B O 1
ATOM 6833 N N . ILE B 1 239 ? -21.797 -2.871 -3.779 1 96.94 239 ILE B N 1
ATOM 6834 C CA . ILE B 1 239 ? -22.297 -4.203 -4.078 1 96.94 239 ILE B CA 1
ATOM 6835 C C . ILE B 1 239 ? -22.734 -4.895 -2.783 1 96.94 239 ILE B C 1
ATOM 6837 O O . ILE B 1 239 ? -22.047 -4.777 -1.758 1 96.94 239 ILE B O 1
ATOM 6841 N N . GLN B 1 240 ? -23.859 -5.559 -2.84 1 97.81 240 GLN B N 1
ATOM 6842 C CA . GLN B 1 240 ? -24.391 -6.273 -1.688 1 97.81 240 GLN B CA 1
ATOM 6843 C C . GLN B 1 240 ? -24.609 -7.75 -2.012 1 97.81 240 GLN B C 1
ATOM 6845 O O . GLN B 1 240 ? -25.234 -8.086 -3.021 1 97.81 240 GLN B O 1
ATOM 6850 N N . PHE B 1 241 ? -24.062 -8.625 -1.233 1 98.56 241 PHE B N 1
ATOM 6851 C CA . PHE B 1 241 ? -24.281 -10.062 -1.336 1 98.56 241 PHE B CA 1
ATOM 6852 C C . PHE B 1 241 ? -25.203 -10.555 -0.235 1 98.56 241 PHE B C 1
ATOM 6854 O O . PHE B 1 241 ? -24.906 -10.398 0.951 1 98.56 241 PHE B O 1
ATOM 6861 N N . HIS B 1 242 ? -26.328 -11.109 -0.636 1 98.44 242 HIS B N 1
ATOM 6862 C CA . HIS B 1 242 ? -27.25 -11.742 0.302 1 98.44 242 HIS B CA 1
ATOM 6863 C C . HIS B 1 242 ? -27 -13.25 0.367 1 98.44 242 HIS B C 1
ATOM 6865 O O . HIS B 1 242 ? -27.125 -13.945 -0.644 1 98.44 242 HIS B O 1
ATOM 6871 N N . LEU B 1 243 ? -26.656 -13.734 1.533 1 97.56 243 LEU B N 1
ATOM 6872 C CA . LEU B 1 243 ? -26.328 -15.141 1.726 1 97.56 243 LEU B CA 1
ATOM 6873 C C . LEU B 1 243 ? -27.531 -15.906 2.283 1 97.56 243 LEU B C 1
ATOM 6875 O O . LEU B 1 243 ? -28.344 -15.344 3.016 1 97.56 243 LEU B O 1
ATOM 6879 N N . ALA B 1 244 ? -27.641 -17.172 1.975 1 96.62 244 ALA B N 1
ATOM 6880 C CA . ALA B 1 244 ? -28.688 -18.062 2.479 1 96.62 244 ALA B CA 1
ATOM 6881 C C . ALA B 1 244 ? -28.5 -18.344 3.967 1 96.62 244 ALA B C 1
ATOM 6883 O O . ALA B 1 244 ? -29.469 -18.562 4.695 1 96.62 244 ALA B O 1
ATOM 6884 N N . LYS B 1 245 ? -27.297 -18.391 4.414 1 93.69 245 LYS B N 1
ATOM 6885 C CA . LYS B 1 245 ? -26.922 -18.578 5.812 1 93.69 245 LYS B CA 1
ATOM 6886 C C . LYS B 1 245 ? -25.641 -17.812 6.152 1 93.69 245 LYS B C 1
ATOM 6888 O O . LYS B 1 245 ? -24.859 -17.469 5.262 1 93.69 245 LYS B O 1
ATOM 6893 N N . PRO B 1 246 ? -25.5 -17.5 7.461 1 92.44 246 PRO B N 1
ATOM 6894 C CA . PRO B 1 246 ? -24.297 -16.766 7.844 1 92.44 246 PRO B CA 1
ATOM 6895 C C . PRO B 1 246 ? -23.016 -17.531 7.512 1 92.44 246 PRO B C 1
ATOM 6897 O O . PRO B 1 246 ? -22.953 -18.75 7.648 1 92.44 246 PRO B O 1
ATOM 6900 N N . ASN B 1 247 ? -22.047 -16.922 6.969 1 91.94 247 ASN B N 1
ATOM 6901 C CA . ASN B 1 247 ? -20.719 -17.438 6.641 1 91.94 247 ASN B CA 1
ATOM 6902 C C . ASN B 1 247 ? -19.625 -16.438 7.004 1 91.94 247 ASN B C 1
ATOM 6904 O O . ASN B 1 247 ? -19.328 -15.531 6.227 1 91.94 247 ASN B O 1
ATOM 6908 N N . LEU B 1 248 ? -18.984 -16.672 8.156 1 88.81 248 LEU B N 1
ATOM 6909 C CA . LEU B 1 248 ? -17.984 -15.742 8.648 1 88.81 248 LEU B CA 1
ATOM 6910 C C . LEU B 1 248 ? -16.703 -15.844 7.824 1 88.81 248 LEU B C 1
ATOM 6912 O O . LEU B 1 248 ? -15.836 -14.969 7.902 1 88.81 248 LEU B O 1
ATOM 6916 N N . PHE B 1 249 ? -16.688 -16.875 7.035 1 91.56 249 PHE B N 1
ATOM 6917 C CA . PHE B 1 249 ? -15.508 -17.109 6.211 1 91.56 249 PHE B CA 1
ATOM 6918 C C . PHE B 1 249 ? -15.688 -16.531 4.82 1 91.56 249 PHE B C 1
ATOM 6920 O O . PHE B 1 249 ? -14.828 -16.688 3.953 1 91.56 249 PHE B O 1
ATOM 6927 N N . PHE B 1 250 ? -16.719 -15.766 4.578 1 94.75 250 PHE B N 1
ATOM 6928 C CA . PHE B 1 250 ? -17.109 -15.297 3.254 1 94.75 250 PHE B CA 1
ATOM 6929 C C . PHE B 1 250 ? -16.031 -14.375 2.676 1 94.75 250 PHE B C 1
ATOM 6931 O O . PHE B 1 250 ? -15.781 -14.391 1.468 1 94.75 250 PHE B O 1
ATOM 6938 N N . LEU B 1 251 ? -15.391 -13.547 3.52 1 94.56 251 LEU B N 1
ATOM 6939 C CA . LEU B 1 251 ? -14.352 -12.641 3.057 1 94.56 251 LEU B CA 1
ATOM 6940 C C . LEU B 1 251 ? -13.211 -13.406 2.396 1 94.56 251 LEU B C 1
ATOM 6942 O O . LEU B 1 251 ? -12.594 -12.914 1.447 1 94.56 251 LEU B O 1
ATOM 6946 N N . HIS B 1 252 ? -12.945 -14.547 2.941 1 94.56 252 HIS B N 1
ATOM 6947 C CA . HIS B 1 252 ? -11.906 -15.391 2.35 1 94.56 252 HIS B CA 1
ATOM 6948 C C . HIS B 1 252 ? -12.32 -15.875 0.962 1 94.56 252 HIS B C 1
ATOM 6950 O O . HIS B 1 252 ? -11.477 -15.969 0.062 1 94.56 252 HIS B O 1
ATOM 6956 N N . TYR B 1 253 ? -13.602 -16.203 0.771 1 96.5 253 TYR B N 1
ATOM 6957 C CA . TYR B 1 253 ? -14.094 -16.578 -0.551 1 96.5 253 TYR B CA 1
ATOM 6958 C C . TYR B 1 253 ? -13.898 -15.438 -1.546 1 96.5 253 TYR B C 1
ATOM 6960 O O . TYR B 1 253 ? -13.375 -15.648 -2.643 1 96.5 253 TYR B O 1
ATOM 6968 N N . VAL B 1 254 ? -14.242 -14.266 -1.046 1 97.19 254 VAL B N 1
ATOM 6969 C CA . VAL B 1 254 ? -14.242 -13.078 -1.888 1 97.19 254 VAL B CA 1
ATOM 6970 C C . VAL B 1 254 ? -12.812 -12.75 -2.326 1 97.19 254 VAL B C 1
ATOM 6972 O O . VAL B 1 254 ? -12.609 -12.117 -3.365 1 97.19 254 VAL B O 1
ATOM 6975 N N . SER B 1 255 ? -11.852 -13.164 -1.602 1 96.69 255 SER B N 1
ATOM 6976 C CA . SER B 1 255 ? -10.453 -12.891 -1.911 1 96.69 255 SER B CA 1
ATOM 6977 C C . SER B 1 255 ? -9.883 -13.945 -2.863 1 96.69 255 SER B C 1
ATOM 6979 O O . SER B 1 255 ? -8.727 -13.852 -3.281 1 96.69 255 SER B O 1
ATOM 6981 N N . SER B 1 256 ? -10.664 -14.945 -3.264 1 96.25 256 SER B N 1
ATOM 6982 C CA . SER B 1 256 ? -10.195 -16.016 -4.148 1 96.25 256 SER B CA 1
ATOM 6983 C C . SER B 1 256 ? -10.031 -15.508 -5.578 1 96.25 256 SER B C 1
ATOM 6985 O O . SER B 1 256 ? -10.883 -14.773 -6.086 1 96.25 256 SER B O 1
ATOM 6987 N N . MET B 1 257 ? -9.016 -15.961 -6.211 1 95.69 257 MET B N 1
ATOM 6988 C CA . MET B 1 257 ? -8.703 -15.523 -7.57 1 95.69 257 MET B CA 1
ATOM 6989 C C . MET B 1 257 ? -9.789 -15.961 -8.547 1 95.69 257 MET B C 1
ATOM 6991 O O . MET B 1 257 ? -10.023 -15.297 -9.555 1 95.69 257 MET B O 1
ATOM 6995 N N . GLN B 1 258 ? -10.453 -17.031 -8.266 1 96.25 258 GLN B N 1
ATOM 6996 C CA . GLN B 1 258 ? -11.531 -17.516 -9.125 1 96.25 258 GLN B CA 1
ATOM 6997 C C . GLN B 1 258 ? -12.68 -16.5 -9.18 1 96.25 258 GLN B C 1
ATOM 6999 O O . GLN B 1 258 ? -13.523 -16.562 -10.078 1 96.25 258 GLN B O 1
ATOM 7004 N N . LEU B 1 259 ? -12.648 -15.617 -8.18 1 97.5 259 LEU B N 1
ATOM 7005 C CA . LEU B 1 259 ? -13.664 -14.562 -8.133 1 97.5 259 LEU B CA 1
ATOM 7006 C C . LEU B 1 259 ? -13.055 -13.211 -8.5 1 97.5 259 LEU B C 1
ATOM 7008 O O . LEU B 1 259 ? -13.539 -12.172 -8.062 1 97.5 259 LEU B O 1
ATOM 7012 N N . ALA B 1 260 ? -11.984 -13.242 -9.258 1 97.38 260 ALA B N 1
ATOM 7013 C CA . ALA B 1 260 ? -11.422 -12.008 -9.805 1 97.38 260 ALA B CA 1
ATOM 7014 C C . ALA B 1 260 ? -12.461 -11.227 -10.586 1 97.38 260 ALA B C 1
ATOM 7016 O O . ALA B 1 260 ? -13.359 -11.812 -11.195 1 97.38 260 ALA B O 1
ATOM 7017 N N . ILE B 1 261 ? -12.344 -9.891 -10.602 1 98.12 261 ILE B N 1
ATOM 7018 C CA . ILE B 1 261 ? -13.352 -9.055 -11.242 1 98.12 261 ILE B CA 1
ATOM 7019 C C . ILE B 1 261 ? -13.008 -8.859 -12.719 1 98.12 261 ILE B C 1
ATOM 7021 O O . ILE B 1 261 ? -11.906 -8.414 -13.055 1 98.12 261 ILE B O 1
ATOM 7025 N N . LEU B 1 262 ? -13.938 -9.273 -13.539 1 96.19 262 LEU B N 1
ATOM 7026 C CA . LEU B 1 262 ? -13.836 -9.172 -14.992 1 96.19 262 LEU B CA 1
ATOM 7027 C C . LEU B 1 262 ? -14.82 -8.148 -15.547 1 96.19 262 LEU B C 1
ATOM 7029 O O . LEU B 1 262 ? -15.867 -7.906 -14.938 1 96.19 262 LEU B O 1
ATOM 7033 N N . PRO B 1 263 ? -14.422 -7.57 -16.672 1 95.5 263 PRO B N 1
ATOM 7034 C CA . PRO B 1 263 ? -15.422 -6.703 -17.297 1 95.5 263 PRO B CA 1
ATOM 7035 C C . PRO B 1 263 ? -16.625 -7.477 -17.828 1 95.5 263 PRO B C 1
ATOM 7037 O O . PRO B 1 263 ? -16.469 -8.539 -18.438 1 95.5 263 PRO B O 1
ATOM 7040 N N . ARG B 1 264 ? -17.797 -7.043 -17.562 1 91.94 264 ARG B N 1
ATOM 7041 C CA . ARG B 1 264 ? -19.016 -7.75 -17.922 1 91.94 264 ARG B CA 1
ATOM 7042 C C . ARG B 1 264 ? -19.172 -7.852 -19.422 1 91.94 264 ARG B C 1
ATOM 7044 O O . ARG B 1 264 ? -19.812 -8.781 -19.938 1 91.94 264 ARG B O 1
ATOM 7051 N N . ASP B 1 265 ? -18.719 -6.945 -20.219 1 79.88 265 ASP B N 1
ATOM 7052 C CA . ASP B 1 265 ? -18.938 -6.91 -21.656 1 79.88 265 ASP B CA 1
ATOM 7053 C C . ASP B 1 265 ? -17.875 -7.727 -22.391 1 79.88 265 ASP B C 1
ATOM 7055 O O . ASP B 1 265 ? -17.953 -7.906 -23.609 1 79.88 265 ASP B O 1
ATOM 7059 N N . THR B 1 266 ? -16.891 -8.219 -21.656 1 71.19 266 THR B N 1
ATOM 7060 C CA . THR B 1 266 ? -15.805 -8.859 -22.391 1 71.19 266 THR B CA 1
ATOM 7061 C C . THR B 1 266 ? -15.977 -10.375 -22.391 1 71.19 266 THR B C 1
ATOM 7063 O O . THR B 1 266 ? -16.453 -10.953 -21.406 1 71.19 266 THR B O 1
ATOM 7066 N N . SER B 1 267 ? -15.984 -10.914 -23.625 1 64.94 267 SER B N 1
ATOM 7067 C CA . SER B 1 267 ? -15.977 -12.367 -23.75 1 64.94 267 SER B CA 1
ATOM 7068 C C . SER B 1 267 ? -14.609 -12.938 -23.406 1 64.94 267 SER B C 1
ATOM 7070 O O . SER B 1 267 ? -13.594 -12.523 -23.969 1 64.94 267 SER B O 1
ATOM 7072 N N . ILE B 1 268 ? -14.391 -13.617 -22.312 1 65.12 268 ILE B N 1
ATOM 7073 C CA . ILE B 1 268 ? -13.148 -14.258 -21.875 1 65.12 268 ILE B CA 1
ATOM 7074 C C . ILE B 1 268 ? -12.742 -15.312 -22.906 1 65.12 268 ILE B C 1
ATOM 7076 O O . ILE B 1 268 ? -11.609 -15.812 -22.859 1 65.12 268 ILE B O 1
ATOM 7080 N N . GLN B 1 269 ? -13.492 -15.68 -23.922 1 61.09 269 GLN B N 1
ATOM 7081 C CA . GLN B 1 269 ? -13.352 -16.891 -24.719 1 61.09 269 GLN B CA 1
ATOM 7082 C C . GLN B 1 269 ? -12.078 -16.844 -25.562 1 61.09 269 GLN B C 1
ATOM 7084 O O . GLN B 1 269 ? -11.477 -17.891 -25.844 1 61.09 269 GLN B O 1
ATOM 7089 N N . ASN B 1 270 ? -11.562 -15.766 -26 1 61.62 270 ASN B N 1
ATOM 7090 C CA . ASN B 1 270 ? -10.492 -15.828 -27 1 61.62 270 ASN B CA 1
ATOM 7091 C C . ASN B 1 270 ? -9.148 -15.43 -26.406 1 61.62 270 ASN B C 1
ATOM 7093 O O . ASN B 1 270 ? -8.359 -14.742 -27.047 1 61.62 270 ASN B O 1
ATOM 7097 N N . HIS B 1 271 ? -8.914 -16 -25.219 1 71.56 271 HIS B N 1
ATOM 7098 C CA . HIS B 1 271 ? -7.633 -15.812 -24.547 1 71.56 271 HIS B CA 1
ATOM 7099 C C . HIS B 1 271 ? -7.297 -14.336 -24.391 1 71.56 271 HIS B C 1
ATOM 7101 O O . HIS B 1 271 ? -6.125 -13.969 -24.328 1 71.56 271 HIS B O 1
ATOM 7107 N N . HIS B 1 272 ? -8.344 -13.586 -24.594 1 82.69 272 HIS B N 1
ATOM 7108 C CA . HIS B 1 272 ? -8.172 -12.18 -24.234 1 82.69 272 HIS B CA 1
ATOM 7109 C C . HIS B 1 272 ? -8.555 -11.922 -22.781 1 82.69 272 HIS B C 1
ATOM 7111 O O . HIS B 1 272 ? -9.719 -11.617 -22.484 1 82.69 272 HIS B O 1
ATOM 7117 N N . TYR B 1 273 ? -7.629 -12.039 -21.984 1 91.94 273 TYR B N 1
ATOM 7118 C CA . TYR B 1 273 ? -7.867 -11.891 -20.547 1 91.94 273 TYR B CA 1
ATOM 7119 C C . TYR B 1 273 ? -7.688 -10.438 -20.125 1 91.94 273 TYR B C 1
ATOM 7121 O O . TYR B 1 273 ? -6.586 -9.891 -20.219 1 91.94 273 TYR B O 1
ATOM 7129 N N . ILE B 1 274 ? -8.805 -9.828 -19.812 1 95.31 274 ILE B N 1
ATOM 7130 C CA . ILE B 1 274 ? -8.805 -8.438 -19.391 1 95.31 274 ILE B CA 1
ATOM 7131 C C . ILE B 1 274 ? -9.094 -8.352 -17.906 1 95.31 274 ILE B C 1
ATOM 7133 O O . ILE B 1 274 ? -10.148 -8.797 -17.438 1 95.31 274 ILE B O 1
ATOM 7137 N N . GLY B 1 275 ? -8.188 -7.898 -17.141 1 96.69 275 GLY B N 1
ATOM 7138 C CA . GLY B 1 275 ? -8.344 -7.68 -15.719 1 96.69 275 GLY B CA 1
ATOM 7139 C C . GLY B 1 275 ? -7.996 -6.27 -15.281 1 96.69 275 GLY B C 1
ATOM 7140 O O . GLY B 1 275 ? -8.117 -5.328 -16.062 1 96.69 275 GLY B O 1
ATOM 7141 N N . THR B 1 276 ? -7.762 -6.078 -14.016 1 98 276 THR B N 1
ATOM 7142 C CA . THR B 1 276 ? -7.391 -4.785 -13.445 1 98 276 THR B CA 1
ATOM 7143 C C . THR B 1 276 ? -5.984 -4.84 -12.852 1 98 276 THR B C 1
ATOM 7145 O O . THR B 1 276 ? -5.535 -3.881 -12.227 1 98 276 THR B O 1
ATOM 7148 N N . GLY B 1 277 ? -5.305 -5.965 -13.008 1 98 277 GLY B N 1
ATOM 7149 C CA . GLY B 1 277 ? -4.047 -6.195 -12.32 1 98 277 GLY B CA 1
ATOM 7150 C C . GLY B 1 277 ? -2.908 -5.348 -12.844 1 98 277 GLY B C 1
ATOM 7151 O O . GLY B 1 277 ? -3.098 -4.551 -13.773 1 98 277 GLY B O 1
ATOM 7152 N N . PRO B 1 278 ? -1.736 -5.422 -12.258 1 97.94 278 PRO B N 1
ATOM 7153 C CA . PRO B 1 278 ? -0.585 -4.582 -12.594 1 97.94 278 PRO B CA 1
ATOM 7154 C C . PRO B 1 278 ? -0.046 -4.844 -14 1 97.94 278 PRO B C 1
ATOM 7156 O O . PRO B 1 278 ? 0.663 -4.004 -14.555 1 97.94 278 PRO B O 1
ATOM 7159 N N . PHE B 1 279 ? -0.336 -6.047 -14.547 1 97.94 279 PHE B N 1
ATOM 7160 C CA . PHE B 1 279 ? 0.111 -6.379 -15.898 1 97.94 279 PHE B CA 1
ATOM 7161 C C . PHE B 1 279 ? -1.075 -6.695 -16.797 1 97.94 279 PHE B C 1
ATOM 7163 O O . PHE B 1 279 ? -2.033 -7.34 -16.375 1 97.94 279 PHE B O 1
ATOM 7170 N N . LYS B 1 280 ? -1.041 -6.281 -17.984 1 97.06 280 LYS B N 1
ATOM 7171 C CA . LYS B 1 280 ? -2.012 -6.699 -19 1 97.06 280 LYS B CA 1
ATOM 7172 C C . LYS B 1 280 ? -1.416 -7.746 -19.938 1 97.06 280 LYS B C 1
ATOM 7174 O O . LYS B 1 280 ? -0.209 -7.746 -20.188 1 97.06 280 LYS B O 1
ATOM 7179 N N . LEU B 1 281 ? -2.193 -8.656 -20.375 1 95.44 281 LEU B N 1
ATOM 7180 C CA . LEU B 1 281 ? -1.777 -9.68 -21.328 1 95.44 281 LEU B CA 1
ATOM 7181 C C . LEU B 1 281 ? -1.624 -9.078 -22.734 1 95.44 281 LEU B C 1
ATOM 7183 O O . LEU B 1 281 ? -2.611 -8.688 -23.344 1 95.44 281 LEU B O 1
ATOM 7187 N N . ALA B 1 282 ? -0.406 -9.016 -23.172 1 94.06 282 ALA B N 1
ATOM 7188 C CA . ALA B 1 282 ? -0.133 -8.422 -24.469 1 94.06 282 ALA B CA 1
ATOM 7189 C C . ALA B 1 282 ? -0.177 -9.469 -25.578 1 94.06 282 ALA B C 1
ATOM 7191 O O . ALA B 1 282 ? -0.561 -9.18 -26.719 1 94.06 282 ALA B O 1
ATOM 7192 N N . HIS B 1 283 ? 0.281 -10.648 -25.219 1 92.19 283 HIS B N 1
ATOM 7193 C CA . HIS B 1 283 ? 0.329 -11.742 -26.188 1 92.19 283 HIS B CA 1
ATOM 7194 C C . HIS B 1 283 ? 0.155 -13.094 -25.484 1 92.19 283 HIS B C 1
ATOM 7196 O O . HIS B 1 283 ? 0.655 -13.289 -24.375 1 92.19 283 HIS B O 1
ATOM 7202 N N . TYR B 1 284 ? -0.662 -13.961 -26.094 1 91.25 284 TYR B N 1
ATOM 7203 C CA . TYR B 1 284 ? -0.857 -15.312 -25.594 1 91.25 284 TYR B CA 1
ATOM 7204 C C . TYR B 1 284 ? -0.815 -16.328 -26.734 1 91.25 284 TYR B C 1
ATOM 7206 O O . TYR B 1 284 ? -1.647 -16.297 -27.641 1 91.25 284 TYR B O 1
ATOM 7214 N N . SER B 1 285 ? 0.191 -17.141 -26.703 1 86.19 285 SER B N 1
ATOM 7215 C CA . SER B 1 285 ? 0.29 -18.281 -27.609 1 86.19 285 SER B CA 1
ATOM 7216 C C . SER B 1 285 ? 0.793 -19.516 -26.875 1 86.19 285 SER B C 1
ATOM 7218 O O . SER B 1 285 ? 1.119 -19.453 -25.688 1 86.19 285 SER B O 1
ATOM 7220 N N . GLU B 1 286 ? 0.728 -20.609 -27.531 1 79.38 286 GLU B N 1
ATOM 7221 C CA . GLU B 1 286 ? 1.184 -21.859 -26.938 1 79.38 286 GLU B CA 1
ATOM 7222 C C . GLU B 1 286 ? 2.643 -21.766 -26.5 1 79.38 286 GLU B C 1
ATOM 7224 O O . GLU B 1 286 ? 3.035 -22.391 -25.5 1 79.38 286 GLU B O 1
ATOM 7229 N N . ASP B 1 287 ? 3.389 -20.984 -27.203 1 79.88 287 ASP B N 1
ATOM 7230 C CA . ASP B 1 287 ? 4.828 -21 -26.969 1 79.88 287 ASP B CA 1
ATOM 7231 C C . ASP B 1 287 ? 5.285 -19.719 -26.281 1 79.88 287 ASP B C 1
ATOM 7233 O O . ASP B 1 287 ? 6.438 -19.609 -25.859 1 79.88 287 ASP B O 1
ATOM 7237 N N . ASN B 1 288 ? 4.371 -18.797 -26.203 1 87.56 288 ASN B N 1
ATOM 7238 C CA . ASN B 1 288 ? 4.816 -17.484 -25.719 1 87.56 288 ASN B CA 1
ATOM 7239 C C . ASN B 1 288 ? 3.691 -16.719 -25.031 1 87.56 288 ASN B C 1
ATOM 7241 O O . ASN B 1 288 ? 2.562 -16.703 -25.531 1 87.56 288 ASN B O 1
ATOM 7245 N N . ILE B 1 289 ? 4.016 -16.219 -23.828 1 92.69 289 ILE B N 1
ATOM 7246 C CA . ILE B 1 289 ? 3.109 -15.336 -23.109 1 92.69 289 ILE B CA 1
ATOM 7247 C C . ILE B 1 289 ? 3.83 -14.039 -22.766 1 92.69 289 ILE B C 1
ATOM 7249 O O . ILE B 1 289 ? 4.934 -14.062 -22.219 1 92.69 289 ILE B O 1
ATOM 7253 N N . VAL B 1 290 ? 3.266 -12.922 -23.125 1 93.75 290 VAL B N 1
ATOM 7254 C CA . VAL B 1 290 ? 3.877 -11.625 -22.844 1 93.75 290 VAL B CA 1
ATOM 7255 C C . VAL B 1 290 ? 2.955 -10.797 -21.969 1 93.75 290 VAL B C 1
ATOM 7257 O O . VAL B 1 290 ? 1.785 -10.586 -22.297 1 93.75 290 VAL B O 1
ATOM 7260 N N . LEU B 1 291 ? 3.455 -10.375 -20.844 1 95.88 291 LEU B N 1
ATOM 7261 C CA . LEU B 1 291 ? 2.789 -9.445 -19.938 1 95.88 291 LEU B CA 1
ATOM 7262 C C . LEU B 1 291 ? 3.43 -8.062 -20 1 95.88 291 LEU B C 1
ATOM 7264 O O . LEU B 1 291 ? 4.656 -7.949 -20.031 1 95.88 291 LEU B O 1
ATOM 7268 N N . GLU B 1 292 ? 2.635 -7.066 -20.078 1 96.81 292 GLU B N 1
ATOM 7269 C CA . GLU B 1 292 ? 3.111 -5.688 -20.047 1 96.81 292 GLU B CA 1
ATOM 7270 C C . GLU B 1 292 ? 2.559 -4.934 -18.844 1 96.81 292 GLU B C 1
ATOM 7272 O O . GLU B 1 292 ? 1.392 -5.098 -18.484 1 96.81 292 GLU B O 1
ATOM 7277 N N . ALA B 1 293 ? 3.387 -4.055 -18.25 1 97 293 ALA B N 1
ATOM 7278 C CA . ALA B 1 293 ? 2.941 -3.26 -17.109 1 97 293 ALA B CA 1
ATOM 7279 C C . ALA B 1 293 ? 1.732 -2.404 -17.484 1 97 293 ALA B C 1
ATOM 7281 O O . ALA B 1 293 ? 1.679 -1.826 -18.562 1 97 293 ALA B O 1
ATOM 7282 N N . PHE B 1 294 ? 0.724 -2.355 -16.625 1 97.56 294 PHE B N 1
ATOM 7283 C CA . PHE B 1 294 ? -0.463 -1.53 -16.828 1 97.56 294 PHE B CA 1
ATOM 7284 C C . PHE B 1 294 ? -0.283 -0.162 -16.172 1 97.56 294 PHE B C 1
ATOM 7286 O O . PHE B 1 294 ? -0.387 -0.029 -14.953 1 97.56 294 PHE B O 1
ATOM 7293 N N . ASN B 1 295 ? -0.19 0.821 -16.906 1 94.25 295 ASN B N 1
ATOM 7294 C CA . ASN B 1 295 ? 0.171 2.145 -16.406 1 94.25 295 ASN B CA 1
ATOM 7295 C C . ASN B 1 295 ? -0.943 2.75 -15.562 1 94.25 295 ASN B C 1
ATOM 7297 O O . ASN B 1 295 ? -0.679 3.533 -14.648 1 94.25 295 ASN B O 1
ATOM 7301 N N . HIS B 1 296 ? -2.156 2.395 -15.828 1 94.38 296 HIS B N 1
ATOM 7302 C CA . HIS B 1 296 ? -3.287 2.971 -15.109 1 94.38 296 HIS B CA 1
ATOM 7303 C C . HIS B 1 296 ? -3.707 2.086 -13.945 1 94.38 296 HIS B C 1
ATOM 7305 O O . HIS B 1 296 ? -4.848 2.162 -13.477 1 94.38 296 HIS B O 1
ATOM 7311 N N . TYR B 1 297 ? -2.822 1.155 -13.578 1 97 297 TYR B N 1
ATOM 7312 C CA . TYR B 1 297 ? -3.102 0.333 -12.406 1 97 297 TYR B CA 1
ATOM 7313 C C . TYR B 1 297 ? -3.457 1.199 -11.203 1 97 297 TYR B C 1
ATOM 7315 O O . TYR B 1 297 ? -2.84 2.242 -10.977 1 97 297 TYR B O 1
ATOM 7323 N N . PHE B 1 298 ? -4.418 0.842 -10.398 1 97 298 PHE B N 1
ATOM 7324 C CA . PHE B 1 298 ? -4.965 1.722 -9.375 1 97 298 PHE B CA 1
ATOM 7325 C C . PHE B 1 298 ? -4.07 1.742 -8.141 1 97 298 PHE B C 1
ATOM 7327 O O . PHE B 1 298 ? -4.316 2.498 -7.203 1 97 298 PHE B O 1
ATOM 7334 N N . LYS B 1 299 ? -3.084 0.916 -8.102 1 96.44 299 LYS B N 1
ATOM 7335 C CA . LYS B 1 299 ? -1.996 0.96 -7.133 1 96.44 299 LYS B CA 1
ATOM 7336 C C . LYS B 1 299 ? -0.666 1.273 -7.809 1 96.44 299 LYS B C 1
ATOM 7338 O O . LYS B 1 299 ? -0.64 1.765 -8.938 1 96.44 299 LYS B O 1
ATOM 7343 N N . GLU B 1 300 ? 0.458 1.073 -7.113 1 96.12 300 GLU B N 1
ATOM 7344 C CA . GLU B 1 300 ? 1.751 1.38 -7.715 1 96.12 300 GLU B CA 1
ATOM 7345 C C . GLU B 1 300 ? 1.985 0.546 -8.969 1 96.12 300 GLU B C 1
ATOM 7347 O O . GLU B 1 300 ? 1.798 -0.672 -8.961 1 96.12 300 GLU B O 1
ATOM 7352 N N . ARG B 1 301 ? 2.398 1.187 -9.992 1 96.12 301 ARG B N 1
ATOM 7353 C CA . ARG B 1 301 ? 2.746 0.516 -11.242 1 96.12 301 ARG B CA 1
ATOM 7354 C C . ARG B 1 301 ? 3.877 -0.484 -11.031 1 96.12 301 ARG B C 1
ATOM 7356 O O . ARG B 1 301 ? 4.793 -0.237 -10.242 1 96.12 301 ARG B O 1
ATOM 7363 N N . ALA B 1 302 ? 3.805 -1.622 -11.758 1 96.25 302 ALA B N 1
ATOM 7364 C CA . ALA B 1 302 ? 4.898 -2.59 -11.711 1 96.25 302 ALA B CA 1
ATOM 7365 C C . ALA B 1 302 ? 6.223 -1.938 -12.102 1 96.25 302 ALA B C 1
ATOM 7367 O O . ALA B 1 302 ? 6.262 -1.065 -12.969 1 96.25 302 ALA B O 1
ATOM 7368 N N . LEU B 1 303 ? 7.25 -2.4 -11.461 1 93.19 303 LEU B N 1
ATOM 7369 C CA . LEU B 1 303 ? 8.562 -1.822 -11.727 1 93.19 303 LEU B CA 1
ATOM 7370 C C . LEU B 1 303 ? 9.117 -2.316 -13.055 1 93.19 303 LEU B C 1
ATOM 7372 O O . LEU B 1 303 ? 9.742 -1.554 -13.797 1 93.19 303 LEU B O 1
ATOM 7376 N N . LEU B 1 304 ? 8.844 -3.578 -13.398 1 91.56 304 LEU B N 1
ATOM 7377 C CA . LEU B 1 304 ? 9.195 -4.109 -14.719 1 91.56 304 LEU B CA 1
ATOM 7378 C C . LEU B 1 304 ? 8.188 -3.65 -15.773 1 91.56 304 LEU B C 1
ATOM 7380 O O . LEU B 1 304 ? 6.996 -3.535 -15.492 1 91.56 304 LEU B O 1
ATOM 7384 N N . ASP B 1 305 ? 8.68 -3.465 -17.016 1 93 305 ASP B N 1
ATOM 7385 C CA . ASP B 1 305 ? 7.801 -3.002 -18.094 1 93 305 ASP B CA 1
ATOM 7386 C C . ASP B 1 305 ? 7.164 -4.18 -18.828 1 93 305 ASP B C 1
ATOM 7388 O O . ASP B 1 305 ? 6.039 -4.074 -19.312 1 93 305 ASP B O 1
ATOM 7392 N N . ARG B 1 306 ? 7.934 -5.207 -18.875 1 92.19 306 ARG B N 1
ATOM 7393 C CA . ARG B 1 306 ? 7.473 -6.332 -19.688 1 92.19 306 ARG B CA 1
ATOM 7394 C C . ARG B 1 306 ? 8.055 -7.648 -19.172 1 92.19 306 ARG B C 1
ATOM 7396 O O . ARG B 1 306 ? 9.219 -7.703 -18.766 1 92.19 306 ARG B O 1
ATOM 7403 N N . ILE B 1 307 ? 7.25 -8.68 -19.125 1 91.31 307 ILE B N 1
ATOM 7404 C CA . ILE B 1 307 ? 7.66 -10.039 -18.781 1 91.31 307 ILE B CA 1
ATOM 7405 C C . ILE B 1 307 ? 7.266 -10.992 -19.906 1 91.31 307 ILE B C 1
ATOM 7407 O O . ILE B 1 307 ? 6.125 -10.977 -20.375 1 91.31 307 ILE B O 1
ATOM 7411 N N . GLU B 1 308 ? 8.234 -11.812 -20.328 1 89.31 308 GLU B N 1
ATOM 7412 C CA . GLU B 1 308 ? 7.988 -12.773 -21.406 1 89.31 308 GLU B CA 1
ATOM 7413 C C . GLU B 1 308 ? 8.258 -14.195 -20.938 1 89.31 308 GLU B C 1
ATOM 7415 O O . GLU B 1 308 ? 9.328 -14.492 -20.406 1 89.31 308 GLU B O 1
ATOM 7420 N N . PHE B 1 309 ? 7.25 -14.992 -21.156 1 88.06 309 PHE B N 1
ATOM 7421 C CA . PHE B 1 309 ? 7.422 -16.422 -20.953 1 88.06 309 PHE B CA 1
ATOM 7422 C C . PHE B 1 309 ? 7.641 -17.141 -22.281 1 88.06 309 PHE B C 1
ATOM 7424 O O . PHE B 1 309 ? 6.875 -16.938 -23.234 1 88.06 309 PHE B O 1
ATOM 7431 N N . TRP B 1 310 ? 8.703 -17.969 -22.328 1 83.5 310 TRP B N 1
ATOM 7432 C CA . TRP B 1 310 ? 9.039 -18.688 -23.547 1 83.5 310 TRP B CA 1
ATOM 7433 C C . TRP B 1 310 ? 9.078 -20.188 -23.312 1 83.5 310 TRP B C 1
ATOM 7435 O O . TRP B 1 310 ? 9.859 -20.672 -22.484 1 83.5 310 TRP B O 1
ATOM 7445 N N . GLY B 1 311 ? 8.219 -20.891 -24.031 1 81.94 311 GLY B N 1
ATOM 7446 C CA . GLY B 1 311 ? 8.234 -22.344 -23.969 1 81.94 311 GLY B CA 1
ATOM 7447 C C . GLY B 1 311 ? 9.492 -22.953 -24.547 1 81.94 311 GLY B C 1
ATOM 7448 O O . GLY B 1 311 ? 9.859 -22.656 -25.688 1 81.94 311 GLY B O 1
ATOM 7449 N N . ILE B 1 312 ? 10.133 -23.734 -23.688 1 77.56 312 ILE B N 1
ATOM 7450 C CA . ILE B 1 312 ? 11.344 -24.406 -24.141 1 77.56 312 ILE B CA 1
ATOM 7451 C C . ILE B 1 312 ? 11.047 -25.891 -24.391 1 77.56 312 ILE B C 1
ATOM 7453 O O . ILE B 1 312 ? 10.461 -26.562 -23.547 1 77.56 312 ILE B O 1
ATOM 7457 N N . PRO B 1 313 ? 11.477 -26.328 -25.562 1 73.56 313 PRO B N 1
ATOM 7458 C CA . PRO B 1 313 ? 11.258 -27.75 -25.844 1 73.56 313 PRO B CA 1
ATOM 7459 C C . PRO B 1 313 ? 12.055 -28.656 -24.906 1 73.56 313 PRO B C 1
ATOM 7461 O O . PRO B 1 313 ? 13.086 -28.25 -24.375 1 73.56 313 PRO B O 1
ATOM 7464 N N . ASP B 1 314 ? 11.57 -29.875 -24.641 1 68 314 ASP B N 1
ATOM 7465 C CA . ASP B 1 314 ? 12.141 -30.844 -23.703 1 68 314 ASP B CA 1
ATOM 7466 C C . ASP B 1 314 ? 13.602 -31.125 -24.031 1 68 314 ASP B C 1
ATOM 7468 O O . ASP B 1 314 ? 14.398 -31.422 -23.141 1 68 314 ASP B O 1
ATOM 7472 N N . HIS B 1 315 ? 13.898 -31.047 -25.359 1 65.19 315 HIS B N 1
ATOM 7473 C CA . HIS B 1 315 ? 15.234 -31.469 -25.766 1 65.19 315 HIS B CA 1
ATOM 7474 C C . HIS B 1 315 ? 16.266 -30.375 -25.469 1 65.19 315 HIS B C 1
ATOM 7476 O O . HIS B 1 315 ? 17.469 -30.609 -25.562 1 65.19 315 HIS B O 1
ATOM 7482 N N . VAL B 1 316 ? 15.734 -29.266 -25.203 1 65.5 316 VAL B N 1
ATOM 7483 C CA . VAL B 1 316 ? 16.641 -28.172 -24.906 1 65.5 316 VAL B CA 1
ATOM 7484 C C . VAL B 1 316 ? 16.906 -28.109 -23.391 1 65.5 316 VAL B C 1
ATOM 7486 O O . VAL B 1 316 ? 15.961 -28.078 -22.594 1 65.5 316 VAL B O 1
ATOM 7489 N N . GLN B 1 317 ? 18.078 -28.5 -22.953 1 58.19 317 GLN B N 1
ATOM 7490 C CA . GLN B 1 317 ? 18.453 -28.484 -21.547 1 58.19 317 GLN B CA 1
ATOM 7491 C C . GLN B 1 317 ? 18.719 -27.062 -21.062 1 58.19 317 GLN B C 1
ATOM 7493 O O . GLN B 1 317 ? 19.828 -26.547 -21.203 1 58.19 317 GLN B O 1
ATOM 7498 N N . ILE B 1 318 ? 17.781 -26.312 -21.141 1 54.62 318 ILE B N 1
ATOM 7499 C CA . ILE B 1 318 ? 17.938 -25.031 -20.438 1 54.62 318 ILE B CA 1
ATOM 7500 C C . ILE B 1 318 ? 17.578 -25.203 -18.969 1 54.62 318 ILE B C 1
ATOM 7502 O O . ILE B 1 318 ? 16.547 -25.781 -18.641 1 54.62 318 ILE B O 1
ATOM 7506 N N . ASP B 1 319 ? 18.562 -25.531 -18.219 1 49.44 319 ASP B N 1
ATOM 7507 C CA . ASP B 1 319 ? 18.219 -25.609 -16.797 1 49.44 319 ASP B CA 1
ATOM 7508 C C . ASP B 1 319 ? 17.125 -24.609 -16.438 1 49.44 319 ASP B C 1
ATOM 7510 O O . ASP B 1 319 ? 17.344 -23.391 -16.531 1 49.44 319 ASP B O 1
ATOM 7514 N N . ALA B 1 320 ? 15.984 -25.016 -16.953 1 47.56 320 ALA B N 1
ATOM 7515 C CA . ALA B 1 320 ? 14.75 -24.281 -16.703 1 47.56 320 ALA B CA 1
ATOM 7516 C C . ALA B 1 320 ? 14.766 -23.641 -15.305 1 47.56 320 ALA B C 1
ATOM 7518 O O . ALA B 1 320 ? 13.836 -22.938 -14.93 1 47.56 320 ALA B O 1
ATOM 7519 N N . ASP B 1 321 ? 15.414 -24.438 -14.492 1 41.62 321 ASP B N 1
ATOM 7520 C CA . ASP B 1 321 ? 15.344 -23.688 -13.234 1 41.62 321 ASP B CA 1
ATOM 7521 C C . ASP B 1 321 ? 15.672 -22.219 -13.453 1 41.62 321 ASP B C 1
ATOM 7523 O O . ASP B 1 321 ? 16.75 -21.875 -13.953 1 41.62 321 ASP B O 1
ATOM 7527 N N . TYR B 1 322 ? 14.75 -21.609 -14 1 39.06 322 TYR B N 1
ATOM 7528 C CA . TYR B 1 322 ? 14.898 -20.188 -14.312 1 39.06 322 TYR B CA 1
ATOM 7529 C C . TYR B 1 322 ? 16.156 -19.625 -13.664 1 39.06 322 TYR B C 1
ATOM 7531 O O . TYR B 1 322 ? 16.172 -18.484 -13.203 1 39.06 322 TYR B O 1
ATOM 7539 N N . GLU B 1 323 ? 16.891 -20.578 -13.203 1 34.5 323 GLU B N 1
ATOM 7540 C CA . GLU B 1 323 ? 18.188 -20.125 -12.711 1 34.5 323 GLU B CA 1
ATOM 7541 C C . GLU B 1 323 ? 19.031 -19.531 -13.836 1 34.5 323 GLU B C 1
ATOM 7543 O O . GLU B 1 323 ? 19.125 -20.109 -14.914 1 34.5 323 GLU B O 1
ATOM 7548 N N . LEU B 1 324 ? 18.938 -18.312 -14.016 1 33.62 324 LEU B N 1
ATOM 7549 C CA . LEU B 1 324 ? 19.75 -17.531 -14.945 1 33.62 324 LEU B CA 1
ATOM 7550 C C . LEU B 1 324 ? 21.078 -18.203 -15.219 1 33.62 324 LEU B C 1
ATOM 7552 O O . LEU B 1 324 ? 21.641 -18.875 -14.352 1 33.62 324 LEU B O 1
ATOM 7556 N N . PRO B 1 325 ? 21.484 -18.375 -16.5 1 29.62 325 PRO B N 1
ATOM 7557 C CA . PRO B 1 325 ? 22.672 -19.094 -16.938 1 29.62 325 PRO B CA 1
ATOM 7558 C C . PRO B 1 325 ? 23.812 -19.047 -15.922 1 29.62 325 PRO B C 1
ATOM 7560 O O . PRO B 1 325 ? 23.766 -18.234 -14.992 1 29.62 325 PRO B O 1
ATOM 7563 N N . ASN B 1 326 ? 24.953 -19.641 -16.406 1 31.23 326 ASN B N 1
ATOM 7564 C CA . ASN B 1 326 ? 26.297 -20.078 -16.062 1 31.23 326 ASN B CA 1
ATOM 7565 C C . ASN B 1 326 ? 27.125 -18.938 -15.469 1 31.23 326 ASN B C 1
ATOM 7567 O O . ASN B 1 326 ? 28.359 -18.953 -15.562 1 31.23 326 ASN B O 1
ATOM 7571 N N . GLU B 1 327 ? 26.75 -17.672 -15.422 1 34.06 327 GLU B N 1
ATOM 7572 C CA . GLU B 1 327 ? 28.062 -17.094 -15.148 1 34.06 327 GLU B CA 1
ATOM 7573 C C . GLU B 1 327 ? 28.766 -17.812 -13.992 1 34.06 327 GLU B C 1
ATOM 7575 O O . GLU B 1 327 ? 28.156 -18.031 -12.945 1 34.06 327 GLU B O 1
ATOM 7580 N N . GLU B 1 328 ? 29.672 -18.703 -14.305 1 37.66 328 GLU B N 1
ATOM 7581 C CA . GLU B 1 328 ? 30.688 -18.984 -13.305 1 37.66 328 GLU B CA 1
ATOM 7582 C C . GLU B 1 328 ? 30.625 -18.016 -12.133 1 37.66 328 GLU B C 1
ATOM 7584 O O . GLU B 1 328 ? 30.719 -18.422 -10.977 1 37.66 328 GLU B O 1
ATOM 7589 N N . GLU B 1 329 ? 31.109 -16.672 -12.312 1 37.62 329 GLU B N 1
ATOM 7590 C CA . GLU B 1 329 ? 31.469 -15.594 -11.391 1 37.62 329 GLU B CA 1
ATOM 7591 C C . GLU B 1 329 ? 30.219 -14.852 -10.914 1 37.62 329 GLU B C 1
ATOM 7593 O O . GLU B 1 329 ? 30.312 -13.953 -10.078 1 37.62 329 GLU B O 1
ATOM 7598 N N . ASN B 1 330 ? 29.016 -14.727 -11.609 1 44.34 330 ASN B N 1
ATOM 7599 C CA . ASN B 1 330 ? 28.031 -13.75 -11.148 1 44.34 330 ASN B CA 1
ATOM 7600 C C . ASN B 1 330 ? 27.109 -14.336 -10.078 1 44.34 330 ASN B C 1
ATOM 7602 O O . ASN B 1 330 ? 26.609 -15.453 -10.227 1 44.34 330 ASN B O 1
ATOM 7606 N N . GLU B 1 331 ? 27.078 -13.828 -8.875 1 55.16 331 GLU B N 1
ATOM 7607 C CA . GLU B 1 331 ? 26.406 -14.094 -7.605 1 55.16 331 GLU B CA 1
ATOM 7608 C C . GLU B 1 331 ? 24.906 -14.297 -7.797 1 55.16 331 GLU B C 1
ATOM 7610 O O . GLU B 1 331 ? 24.266 -13.523 -8.516 1 55.16 331 GLU B O 1
ATOM 7615 N N . ARG B 1 332 ? 24.359 -15.578 -7.777 1 61.16 332 ARG B N 1
ATOM 7616 C CA . ARG B 1 332 ? 22.953 -15.938 -7.793 1 61.16 332 ARG B CA 1
ATOM 7617 C C . ARG B 1 332 ? 22.406 -16.078 -6.379 1 61.16 332 ARG B C 1
ATOM 7619 O O . ARG B 1 332 ? 23.156 -16.312 -5.434 1 61.16 332 ARG B O 1
ATOM 7626 N N . TYR B 1 333 ? 21.109 -15.586 -6.383 1 69 333 TYR B N 1
ATOM 7627 C CA . TYR B 1 333 ? 20.375 -15.812 -5.145 1 69 333 TYR B CA 1
ATOM 7628 C C . TYR B 1 333 ? 19.469 -17.047 -5.262 1 69 333 TYR B C 1
ATOM 7630 O O . TYR B 1 333 ? 18.734 -17.188 -6.238 1 69 333 TYR B O 1
ATOM 7638 N N . ASP B 1 334 ? 19.797 -18.141 -4.543 1 72.25 334 ASP B N 1
ATOM 7639 C CA . ASP B 1 334 ? 18.922 -19.297 -4.43 1 72.25 334 ASP B CA 1
ATOM 7640 C C . ASP B 1 334 ? 17.906 -19.109 -3.316 1 72.25 334 ASP B C 1
ATOM 7642 O O . ASP B 1 334 ? 18.25 -18.797 -2.18 1 72.25 334 ASP B O 1
ATOM 7646 N N . ILE B 1 335 ? 16.656 -19.125 -3.811 1 77.19 335 ILE B N 1
ATOM 7647 C CA . ILE B 1 335 ? 15.602 -19.047 -2.811 1 77.19 335 ILE B CA 1
ATOM 7648 C C . ILE B 1 335 ? 14.914 -20.406 -2.678 1 77.19 335 ILE B C 1
ATOM 7650 O O . ILE B 1 335 ? 14.578 -21.031 -3.68 1 77.19 335 ILE B O 1
ATOM 7654 N N . GLN B 1 336 ? 14.906 -20.891 -1.479 1 78.06 336 GLN B N 1
ATOM 7655 C CA . GLN B 1 336 ? 14.242 -22.156 -1.177 1 78.06 336 GLN B CA 1
ATOM 7656 C C . GLN B 1 336 ? 13.078 -21.938 -0.206 1 78.06 336 GLN B C 1
ATOM 7658 O O . GLN B 1 336 ? 13.211 -21.203 0.77 1 78.06 336 GLN B O 1
ATOM 7663 N N . VAL B 1 337 ? 11.953 -22.453 -0.676 1 79.94 337 VAL B N 1
ATOM 7664 C CA . VAL B 1 337 ? 10.789 -22.375 0.201 1 79.94 337 VAL B CA 1
ATOM 7665 C C . VAL B 1 337 ? 10.078 -23.719 0.251 1 79.94 337 VAL B C 1
ATOM 7667 O O . VAL B 1 337 ? 9.859 -24.359 -0.786 1 79.94 337 VAL B O 1
ATOM 7670 N N . GLU B 1 338 ? 9.828 -24.125 1.515 1 83.75 338 GLU B N 1
ATOM 7671 C CA . GLU B 1 338 ? 9.031 -25.328 1.668 1 83.75 338 GLU B CA 1
ATOM 7672 C C . GLU B 1 338 ? 7.582 -25.094 1.254 1 83.75 338 GLU B C 1
ATOM 7674 O O . GLU B 1 338 ? 6.93 -24.172 1.749 1 83.75 338 GLU B O 1
ATOM 7679 N N . GLU B 1 339 ? 7.129 -25.906 0.382 1 87.75 339 GLU B N 1
ATOM 7680 C CA . GLU B 1 339 ? 5.754 -25.781 -0.092 1 87.75 339 GLU B CA 1
ATOM 7681 C C . GLU B 1 339 ? 4.762 -26.297 0.951 1 87.75 339 GLU B C 1
ATOM 7683 O O . GLU B 1 339 ? 5.012 -27.297 1.61 1 87.75 339 GLU B O 1
ATOM 7688 N N . ILE B 1 340 ? 3.736 -25.5 1.163 1 91.81 340 ILE B N 1
ATOM 7689 C CA . ILE B 1 340 ? 2.623 -26.031 1.944 1 91.81 340 ILE B CA 1
ATOM 7690 C C . ILE B 1 340 ? 1.705 -26.844 1.044 1 91.81 340 ILE B C 1
ATOM 7692 O O . ILE B 1 340 ? 1.352 -26.422 -0.055 1 91.81 340 ILE B O 1
ATOM 7696 N N . GLY B 1 341 ? 1.327 -27.906 1.447 1 93.5 341 GLY B N 1
ATOM 7697 C CA . GLY B 1 341 ? 0.732 -28.969 0.666 1 93.5 341 GLY B CA 1
ATOM 7698 C C . GLY B 1 341 ? 1.562 -30.234 0.666 1 93.5 341 GLY B C 1
ATOM 7699 O O . GLY B 1 341 ? 2.451 -30.406 1.503 1 93.5 341 GLY B O 1
ATOM 7700 N N . CYS B 1 342 ? 1.272 -31.203 -0.177 1 95.12 342 CYS B N 1
ATOM 7701 C CA . CYS B 1 342 ? 2.072 -32.406 -0.249 1 95.12 342 CYS B CA 1
ATOM 7702 C C . CYS B 1 342 ? 1.69 -33.25 -1.469 1 95.12 342 CYS B C 1
ATOM 7704 O O . CYS B 1 342 ? 0.667 -33 -2.104 1 95.12 342 CYS B O 1
ATOM 7706 N N . ILE B 1 343 ? 2.586 -34.031 -1.758 1 94.62 343 ILE B N 1
ATOM 7707 C CA . ILE B 1 343 ? 2.27 -35.094 -2.699 1 94.62 343 ILE B CA 1
ATOM 7708 C C . ILE B 1 343 ? 1.5 -36.219 -1.985 1 94.62 343 ILE B C 1
ATOM 7710 O O . ILE B 1 343 ? 1.813 -36.562 -0.843 1 94.62 343 ILE B O 1
ATOM 7714 N N . TYR B 1 344 ? 0.478 -36.719 -2.674 1 96.5 344 TYR B N 1
ATOM 7715 C CA . TYR B 1 344 ? -0.335 -37.75 -2.059 1 96.5 344 TYR B CA 1
ATOM 7716 C C . TYR B 1 344 ? -0.77 -38.781 -3.094 1 96.5 344 TYR B C 1
ATOM 7718 O O . TYR B 1 344 ? -0.618 -38.562 -4.297 1 96.5 344 TYR B O 1
ATOM 7726 N N . ALA B 1 345 ? -1.166 -39.906 -2.611 1 96.69 345 ALA B N 1
ATOM 7727 C CA . ALA B 1 345 ? -1.893 -40.875 -3.402 1 96.69 345 ALA B CA 1
ATOM 7728 C C . ALA B 1 345 ? -3.355 -40.969 -2.975 1 96.69 345 ALA B C 1
ATOM 7730 O O . ALA B 1 345 ? -3.656 -41.031 -1.78 1 96.69 345 ALA B O 1
ATOM 7731 N N . GLY B 1 346 ? -4.211 -40.844 -3.936 1 96.81 346 GLY B N 1
ATOM 7732 C CA . GLY B 1 346 ? -5.637 -40.938 -3.654 1 96.81 346 GLY B CA 1
ATOM 7733 C C . GLY B 1 346 ? -6.301 -42.125 -4.305 1 96.81 346 GLY B C 1
ATOM 7734 O O . GLY B 1 346 ? -5.957 -42.5 -5.43 1 96.81 346 GLY B O 1
ATOM 7735 N N . PHE B 1 347 ? -7.238 -42.75 -3.592 1 97.94 347 PHE B N 1
ATOM 7736 C CA . PHE B 1 347 ? -8.008 -43.875 -4.113 1 97.94 347 PHE B CA 1
ATOM 7737 C C . PHE B 1 347 ? -9.32 -43.375 -4.73 1 97.94 347 PHE B C 1
ATOM 7739 O O . PHE B 1 347 ? -9.953 -42.469 -4.211 1 97.94 347 PHE B O 1
ATOM 7746 N N . ASN B 1 348 ? -9.742 -44 -5.816 1 98.12 348 ASN B N 1
ATOM 7747 C CA . ASN B 1 348 ? -10.969 -43.625 -6.52 1 98.12 348 ASN B CA 1
ATOM 7748 C C . ASN B 1 348 ? -12.172 -44.406 -5.988 1 98.12 348 ASN B C 1
ATOM 7750 O O . ASN B 1 348 ? -12.461 -45.5 -6.461 1 98.12 348 ASN B O 1
ATOM 7754 N N . PHE B 1 349 ? -12.914 -43.781 -5.164 1 97.69 349 PHE B N 1
ATOM 7755 C CA . PHE B 1 349 ? -14.031 -44.469 -4.527 1 97.69 349 PHE B CA 1
ATOM 7756 C C . PHE B 1 349 ? -15.273 -44.406 -5.406 1 97.69 349 PHE B C 1
ATOM 7758 O O . PHE B 1 349 ? -16.328 -44.938 -5.039 1 97.69 349 PHE B O 1
ATOM 7765 N N . THR B 1 350 ? -15.109 -43.844 -6.566 1 95.75 350 THR B N 1
ATOM 7766 C CA . THR B 1 350 ? -16.25 -43.75 -7.477 1 95.75 350 THR B CA 1
ATOM 7767 C C . THR B 1 350 ? -16.203 -44.906 -8.484 1 95.75 350 THR B C 1
ATOM 7769 O O . THR B 1 350 ? -17.125 -45.062 -9.281 1 95.75 350 THR B O 1
ATOM 7772 N N . LYS B 1 351 ? -15.219 -45.656 -8.445 1 96.06 351 LYS B N 1
ATOM 7773 C CA . LYS B 1 351 ? -15.031 -46.812 -9.281 1 96.06 351 LYS B CA 1
ATOM 7774 C C . LYS B 1 351 ? -14.961 -48.094 -8.438 1 96.06 351 LYS B C 1
ATOM 7776 O O . LYS B 1 351 ? -14.281 -48.125 -7.41 1 96.06 351 LYS B O 1
ATOM 7781 N N . PRO B 1 352 ? -15.672 -49.094 -8.898 1 95.19 352 PRO B N 1
ATOM 7782 C CA . PRO B 1 352 ? -15.555 -50.344 -8.148 1 95.19 352 PRO B CA 1
ATOM 7783 C C . PRO B 1 352 ? -14.148 -50.969 -8.227 1 95.19 352 PRO B C 1
ATOM 7785 O O . PRO B 1 352 ? -13.445 -50.75 -9.219 1 95.19 352 PRO B O 1
ATOM 7788 N N . GLY B 1 353 ? -13.789 -51.656 -7.121 1 95.31 353 GLY B N 1
ATOM 7789 C CA . GLY B 1 353 ? -12.492 -52.312 -7.113 1 95.31 353 GLY B CA 1
ATOM 7790 C C . GLY B 1 353 ? -12 -52.625 -5.715 1 95.31 353 GLY B C 1
ATOM 7791 O O . GLY B 1 353 ? -12.664 -52.344 -4.727 1 95.31 353 GLY B O 1
ATOM 7792 N N . PRO B 1 354 ? -10.883 -53.25 -5.641 1 96.5 354 PRO B N 1
ATOM 7793 C CA . PRO B 1 354 ? -10.344 -53.656 -4.34 1 96.5 354 PRO B CA 1
ATOM 7794 C C . PRO B 1 354 ? -10.008 -52.469 -3.438 1 96.5 354 PRO B C 1
ATOM 7796 O O . PRO B 1 354 ? -9.883 -52.656 -2.221 1 96.5 354 PRO B O 1
ATOM 7799 N N . HIS B 1 355 ? -9.875 -51.312 -4.008 1 95.94 355 HIS B N 1
ATOM 7800 C CA . HIS B 1 355 ? -9.484 -50.125 -3.234 1 95.94 355 HIS B CA 1
ATOM 7801 C C . HIS B 1 355 ? -10.617 -49.688 -2.311 1 95.94 355 HIS B C 1
ATOM 7803 O O . HIS B 1 355 ? -10.422 -48.812 -1.468 1 95.94 355 HIS B O 1
ATOM 7809 N N . HIS B 1 356 ? -11.812 -50.25 -2.355 1 96.38 356 HIS B N 1
ATOM 7810 C CA . HIS B 1 356 ? -12.891 -50 -1.402 1 96.38 356 HIS B CA 1
ATOM 7811 C C . HIS B 1 356 ? -12.648 -50.719 -0.091 1 96.38 356 HIS B C 1
ATOM 7813 O O . HIS B 1 356 ? -13.289 -50.438 0.921 1 96.38 356 HIS B O 1
ATOM 7819 N N . ASP B 1 357 ? -11.758 -51.719 -0.117 1 97.31 357 ASP B N 1
ATOM 7820 C CA . ASP B 1 357 ? -11.414 -52.531 1.062 1 97.31 357 ASP B CA 1
ATOM 7821 C C . ASP B 1 357 ? -10.312 -51.844 1.878 1 97.31 357 ASP B C 1
ATOM 7823 O O . ASP B 1 357 ? -9.234 -51.562 1.357 1 97.31 357 ASP B O 1
ATOM 7827 N N . ILE B 1 358 ? -10.57 -51.656 3.188 1 97.5 358 ILE B N 1
ATOM 7828 C CA . ILE B 1 358 ? -9.641 -50.969 4.055 1 97.5 358 ILE B CA 1
ATOM 7829 C C . ILE B 1 358 ? -8.312 -51.719 4.125 1 97.5 358 ILE B C 1
ATOM 7831 O O . ILE B 1 358 ? -7.25 -51.094 4.246 1 97.5 358 ILE B O 1
ATOM 7835 N N . TYR B 1 359 ? -8.352 -53.062 4.039 1 98.12 359 TYR B N 1
ATOM 7836 C CA . TYR B 1 359 ? -7.113 -53.812 4.113 1 98.12 359 TYR B CA 1
ATOM 7837 C C . TYR B 1 359 ? -6.266 -53.625 2.865 1 98.12 359 TYR B C 1
ATOM 7839 O O . TYR B 1 359 ? -5.035 -53.656 2.934 1 98.12 359 TYR B O 1
ATOM 7847 N N . PHE B 1 360 ? -6.941 -53.5 1.731 1 97.69 360 PHE B N 1
ATOM 7848 C CA . PHE B 1 360 ? -6.215 -53.156 0.518 1 97.69 360 PHE B CA 1
ATOM 7849 C C . PHE B 1 360 ? -5.5 -51.812 0.683 1 97.69 360 PHE B C 1
ATOM 7851 O O . PHE B 1 360 ? -4.316 -51.688 0.354 1 97.69 360 PHE B O 1
ATOM 7858 N N . ARG B 1 361 ? -6.148 -50.812 1.23 1 98 361 ARG B N 1
ATOM 7859 C CA . ARG B 1 361 ? -5.578 -49.469 1.393 1 98 361 ARG B CA 1
ATOM 7860 C C . ARG B 1 361 ? -4.465 -49.469 2.436 1 98 361 ARG B C 1
ATOM 7862 O O . ARG B 1 361 ? -3.457 -48.781 2.281 1 98 361 ARG B O 1
ATOM 7869 N N . LYS B 1 362 ? -4.637 -50.281 3.486 1 97.56 362 LYS B N 1
ATOM 7870 C CA . LYS B 1 362 ? -3.57 -50.469 4.469 1 97.56 362 LYS B CA 1
ATOM 7871 C C . LYS B 1 362 ? -2.33 -51.062 3.82 1 97.56 362 LYS B C 1
ATOM 7873 O O . LYS B 1 362 ? -1.203 -50.688 4.141 1 97.56 362 LYS B O 1
ATOM 7878 N N . ALA B 1 363 ? -2.572 -52.031 2.934 1 97.25 363 ALA B N 1
ATOM 7879 C CA . ALA B 1 363 ? -1.456 -52.656 2.213 1 97.25 363 ALA B CA 1
ATOM 7880 C C . ALA B 1 363 ? -0.694 -51.594 1.402 1 97.25 363 ALA B C 1
ATOM 7882 O O . ALA B 1 363 ? 0.54 -51.594 1.39 1 97.25 363 ALA B O 1
ATOM 7883 N N . TRP B 1 364 ? -1.42 -50.75 0.787 1 96.69 364 TRP B N 1
ATOM 7884 C CA . TRP B 1 364 ? -0.8 -49.75 -0.043 1 96.69 364 TRP B CA 1
ATOM 7885 C C . TRP B 1 364 ? -0.018 -48.75 0.811 1 96.69 364 TRP B C 1
ATOM 7887 O O . TRP B 1 364 ? 1.002 -48.219 0.372 1 96.69 364 TRP B O 1
ATOM 7897 N N . ARG B 1 365 ? -0.528 -48.438 2.029 1 96.5 365 ARG B N 1
ATOM 7898 C CA . ARG B 1 365 ? 0.24 -47.594 2.939 1 96.5 365 ARG B CA 1
ATOM 7899 C C . ARG B 1 365 ? 1.609 -48.219 3.225 1 96.5 365 ARG B C 1
ATOM 7901 O O . ARG B 1 365 ? 2.609 -47.5 3.299 1 96.5 365 ARG B O 1
ATOM 7908 N N . GLU B 1 366 ? 1.647 -49.5 3.346 1 95.88 366 GLU B N 1
ATOM 7909 C CA . GLU B 1 366 ? 2.902 -50.188 3.594 1 95.88 366 GLU B CA 1
ATOM 7910 C C . GLU B 1 366 ? 3.766 -50.25 2.338 1 95.88 366 GLU B C 1
ATOM 7912 O O . GLU B 1 366 ? 4.996 -50.25 2.424 1 95.88 366 GLU B O 1
ATOM 7917 N N . LEU B 1 367 ? 3.113 -50.344 1.253 1 94.62 367 LEU B N 1
ATOM 7918 C CA . LEU B 1 367 ? 3.809 -50.438 -0.027 1 94.62 367 LEU B CA 1
ATOM 7919 C C . LEU B 1 367 ? 4.48 -49.125 -0.373 1 94.62 367 LEU B C 1
ATOM 7921 O O . LEU B 1 367 ? 5.566 -49.094 -0.955 1 94.62 367 LEU B O 1
ATOM 7925 N N . TYR B 1 368 ? 3.758 -48.031 -0.094 1 93.12 368 TYR B N 1
ATOM 7926 C CA . TYR B 1 368 ? 4.258 -46.688 -0.416 1 93.12 368 TYR B CA 1
ATOM 7927 C C . TYR B 1 368 ? 5.285 -46.219 0.613 1 93.12 368 TYR B C 1
ATOM 7929 O O . TYR B 1 368 ? 5.02 -45.312 1.399 1 93.12 368 TYR B O 1
ATOM 7937 N N . ASP B 1 369 ? 6.461 -46.719 0.532 1 93.31 369 ASP B N 1
ATOM 7938 C CA . ASP B 1 369 ? 7.543 -46.469 1.472 1 93.31 369 ASP B CA 1
ATOM 7939 C C . ASP B 1 369 ? 8.172 -45.094 1.205 1 93.31 369 ASP B C 1
ATOM 7941 O O . ASP B 1 369 ? 9.219 -45 0.559 1 93.31 369 ASP B O 1
ATOM 7945 N N . VAL B 1 370 ? 7.613 -44.125 1.831 1 92.94 370 VAL B N 1
ATOM 7946 C CA . VAL B 1 370 ? 7.992 -42.75 1.592 1 92.94 370 VAL B CA 1
ATOM 7947 C C . VAL B 1 370 ? 9.43 -42.5 2.059 1 92.94 370 VAL B C 1
ATOM 7949 O O . VAL B 1 370 ? 10.172 -41.75 1.439 1 92.94 370 VAL B O 1
ATOM 7952 N N . GLU B 1 371 ? 9.828 -43.188 3.096 1 91.44 371 GLU B N 1
ATOM 7953 C CA . GLU B 1 371 ? 11.188 -43.031 3.609 1 91.44 371 GLU B CA 1
ATOM 7954 C C . GLU B 1 371 ? 12.227 -43.5 2.594 1 91.44 371 GLU B C 1
ATOM 7956 O O . GLU B 1 371 ? 13.258 -42.844 2.414 1 91.44 371 GLU B O 1
ATOM 7961 N N . THR B 1 372 ? 11.961 -44.562 2.006 1 90.38 372 THR B N 1
ATOM 7962 C CA . THR B 1 372 ? 12.867 -45.062 0.974 1 90.38 372 THR B CA 1
ATOM 7963 C C . THR B 1 372 ? 12.859 -44.125 -0.239 1 90.38 372 THR B C 1
ATOM 7965 O O . THR B 1 372 ? 13.906 -43.906 -0.854 1 90.38 372 THR B O 1
ATOM 7968 N N . ILE B 1 373 ? 11.695 -43.656 -0.597 1 90.38 373 ILE B N 1
ATOM 7969 C CA . ILE B 1 373 ? 11.578 -42.719 -1.717 1 90.38 373 ILE B CA 1
ATOM 7970 C C . ILE B 1 373 ? 12.445 -41.5 -1.457 1 90.38 373 ILE B C 1
ATOM 7972 O O . ILE B 1 373 ? 13.203 -41.062 -2.33 1 90.38 373 ILE B O 1
ATOM 7976 N N . LEU B 1 374 ? 12.367 -40.938 -0.263 1 90.19 374 LEU B N 1
ATOM 7977 C CA . LEU B 1 374 ? 13.117 -39.75 0.097 1 90.19 374 LEU B CA 1
ATOM 7978 C C . LEU B 1 374 ? 14.625 -40 0.046 1 90.19 374 LEU B C 1
ATOM 7980 O O . LEU B 1 374 ? 15.398 -39.125 -0.357 1 90.19 374 LEU B O 1
ATOM 7984 N N . ARG B 1 375 ? 15.023 -41.156 0.375 1 86.69 375 ARG B N 1
ATOM 7985 C CA . ARG B 1 375 ? 16.438 -41.469 0.465 1 86.69 375 ARG B CA 1
ATOM 7986 C C . ARG B 1 375 ? 17 -41.875 -0.899 1 86.69 375 ARG B C 1
ATOM 7988 O O . ARG B 1 375 ? 18.125 -41.531 -1.232 1 86.69 375 ARG B O 1
ATOM 7995 N N . SER B 1 376 ? 16.25 -42.531 -1.679 1 83.38 376 SER B N 1
ATOM 7996 C CA . SER B 1 376 ? 16.812 -43.219 -2.834 1 83.38 376 SER B CA 1
ATOM 7997 C C . SER B 1 376 ? 16.484 -42.5 -4.129 1 83.38 376 SER B C 1
ATOM 7999 O O . SER B 1 376 ? 17.141 -42.719 -5.152 1 83.38 376 SER B O 1
ATOM 8001 N N . ILE B 1 377 ? 15.445 -41.812 -4.094 1 79.88 377 ILE B N 1
ATOM 8002 C CA . ILE B 1 377 ? 15.031 -41.156 -5.34 1 79.88 377 ILE B CA 1
ATOM 8003 C C . ILE B 1 377 ? 15.43 -39.688 -5.32 1 79.88 377 ILE B C 1
ATOM 8005 O O . ILE B 1 377 ? 15.148 -38.969 -4.352 1 79.88 377 ILE B O 1
ATOM 8009 N N . GLU B 1 378 ? 16.312 -39.25 -6.156 1 70.06 378 GLU B N 1
ATOM 8010 C CA . GLU B 1 378 ? 16.75 -37.875 -6.254 1 70.06 378 GLU B CA 1
ATOM 8011 C C . GLU B 1 378 ? 15.578 -36.938 -6.504 1 70.06 378 GLU B C 1
ATOM 8013 O O . GLU B 1 378 ? 14.508 -37.375 -6.945 1 70.06 378 GLU B O 1
ATOM 8018 N N . GLY B 1 379 ? 15.617 -35.719 -6.062 1 74.19 379 GLY B N 1
ATOM 8019 C CA . GLY B 1 379 ? 14.625 -34.719 -6.383 1 74.19 379 GLY B CA 1
ATOM 8020 C C . GLY B 1 379 ? 14.461 -33.688 -5.293 1 74.19 379 GLY B C 1
ATOM 8021 O O . GLY B 1 379 ? 15.398 -33.406 -4.535 1 74.19 379 GLY B O 1
ATOM 8022 N N . ARG B 1 380 ? 13.305 -32.906 -5.328 1 79.94 380 ARG B N 1
ATOM 8023 C CA . ARG B 1 380 ? 13.008 -31.797 -4.434 1 79.94 380 ARG B CA 1
ATOM 8024 C C . ARG B 1 380 ? 12.164 -32.25 -3.248 1 79.94 380 ARG B C 1
ATOM 8026 O O . ARG B 1 380 ? 11.414 -31.469 -2.67 1 79.94 380 ARG B O 1
ATOM 8033 N N . ARG B 1 381 ? 12.289 -33.594 -2.918 1 88.12 381 ARG B N 1
ATOM 8034 C CA . ARG B 1 381 ? 11.562 -34.156 -1.783 1 88.12 381 ARG B CA 1
ATOM 8035 C C . ARG B 1 381 ? 12.266 -33.844 -0.469 1 88.12 381 ARG B C 1
ATOM 8037 O O . ARG B 1 381 ? 13.484 -33.969 -0.355 1 88.12 381 ARG B O 1
ATOM 8044 N N . THR B 1 382 ? 11.539 -33.406 0.523 1 85.5 382 THR B N 1
ATOM 8045 C CA . THR B 1 382 ? 12.211 -32.906 1.719 1 85.5 382 THR B CA 1
ATOM 8046 C C . THR B 1 382 ? 11.781 -33.719 2.949 1 85.5 382 THR B C 1
ATOM 8048 O O . THR B 1 382 ? 12.617 -34.25 3.68 1 85.5 382 THR B O 1
ATOM 8051 N N . ILE B 1 383 ? 10.469 -33.781 3.17 1 90.69 383 ILE B N 1
ATOM 8052 C CA . ILE B 1 383 ? 9.938 -34.344 4.406 1 90.69 383 ILE B CA 1
ATOM 8053 C C . ILE B 1 383 ? 8.82 -35.312 4.086 1 90.69 383 ILE B C 1
ATOM 8055 O O . ILE B 1 383 ? 8 -35.094 3.197 1 90.69 383 ILE B O 1
ATOM 8059 N N . ALA B 1 384 ? 8.883 -36.438 4.828 1 94.06 384 ALA B N 1
ATOM 8060 C CA . ALA B 1 384 ? 7.727 -37.344 4.754 1 94.06 384 ALA B CA 1
ATOM 8061 C C . ALA B 1 384 ? 6.469 -36.625 5.262 1 94.06 384 ALA B C 1
ATOM 8063 O O . ALA B 1 384 ? 6.477 -36.031 6.336 1 94.06 384 ALA B O 1
ATOM 8064 N N . ALA B 1 385 ? 5.418 -36.719 4.512 1 95.75 385 ALA B N 1
ATOM 8065 C CA . ALA B 1 385 ? 4.215 -35.938 4.836 1 95.75 385 ALA B CA 1
ATOM 8066 C C . ALA B 1 385 ? 3.252 -36.781 5.68 1 95.75 385 ALA B C 1
ATOM 8068 O O . ALA B 1 385 ? 3.027 -37.969 5.398 1 95.75 385 ALA B O 1
ATOM 8069 N N . SER B 1 386 ? 2.742 -36.25 6.77 1 95.25 386 SER B N 1
ATOM 8070 C CA . SER B 1 386 ? 1.608 -36.75 7.539 1 95.25 386 SER B CA 1
ATOM 8071 C C . SER B 1 386 ? 0.492 -35.719 7.617 1 95.25 386 SER B C 1
ATOM 8073 O O . SER B 1 386 ? -0.521 -35.938 8.281 1 95.25 386 SER B O 1
ATOM 8075 N N . SER B 1 387 ? 0.775 -34.656 7.016 1 96.38 387 SER B N 1
ATOM 8076 C CA . SER B 1 387 ? -0.112 -33.5 6.945 1 96.38 387 SER B CA 1
ATOM 8077 C C . SER B 1 387 ? 0.151 -32.688 5.688 1 96.38 387 SER B C 1
ATOM 8079 O O . SER B 1 387 ? 1.189 -32.844 5.043 1 96.38 387 SER B O 1
ATOM 8081 N N . PHE B 1 388 ? -0.834 -31.891 5.312 1 96.69 388 PHE B N 1
ATOM 8082 C CA . PHE B 1 388 ? -0.585 -30.922 4.25 1 96.69 388 PHE B CA 1
ATOM 8083 C C . PHE B 1 388 ? 0.398 -29.859 4.711 1 96.69 388 PHE B C 1
ATOM 8085 O O . PHE B 1 388 ? 0.947 -29.109 3.893 1 96.69 388 PHE B O 1
ATOM 8092 N N . PHE B 1 389 ? 0.639 -29.766 6.012 1 95.56 389 PHE B N 1
ATOM 8093 C CA . PHE B 1 389 ? 1.491 -28.75 6.598 1 95.56 389 PHE B CA 1
ATOM 8094 C C . PHE B 1 389 ? 2.842 -29.328 7 1 95.56 389 PHE B C 1
ATOM 8096 O O . PHE B 1 389 ? 2.92 -30.156 7.914 1 95.56 389 PHE B O 1
ATOM 8103 N N . PRO B 1 390 ? 3.861 -28.844 6.395 1 94.19 390 PRO B N 1
ATOM 8104 C CA . PRO B 1 390 ? 5.188 -29.406 6.66 1 94.19 390 PRO B CA 1
ATOM 8105 C C . PRO B 1 390 ? 5.59 -29.297 8.133 1 94.19 390 PRO B C 1
ATOM 8107 O O . PRO B 1 390 ? 6.258 -30.188 8.656 1 94.19 390 PRO B O 1
ATOM 8110 N N . GLU B 1 391 ? 5.23 -28.266 8.734 1 93 391 GLU B N 1
ATOM 8111 C CA . GLU B 1 391 ? 5.586 -28.094 10.141 1 93 391 GLU B CA 1
ATOM 8112 C C . GLU B 1 391 ? 5.004 -29.219 11 1 93 391 GLU B C 1
ATOM 8114 O O . GLU B 1 391 ? 5.66 -29.703 11.922 1 93 391 GLU B O 1
ATOM 8119 N N . ARG B 1 392 ? 3.812 -29.562 10.688 1 94.56 392 ARG B N 1
ATOM 8120 C CA . ARG B 1 392 ? 3.174 -30.656 11.414 1 94.56 392 ARG B CA 1
ATOM 8121 C C . ARG B 1 392 ? 3.807 -32 11.062 1 94.56 392 ARG B C 1
ATOM 8123 O O . ARG B 1 392 ? 4.035 -32.844 11.938 1 94.56 392 ARG B O 1
ATOM 8130 N N . SER B 1 393 ? 4.074 -32.188 9.828 1 95.44 393 SER B N 1
ATOM 8131 C CA . SER B 1 393 ? 4.691 -33.438 9.359 1 95.44 393 SER B CA 1
ATOM 8132 C C . SER B 1 393 ? 6.062 -33.625 10 1 95.44 393 SER B C 1
ATOM 8134 O O . SER B 1 393 ? 6.445 -34.75 10.312 1 95.44 393 SER B O 1
ATOM 8136 N N . SER B 1 394 ? 6.75 -32.531 10.164 1 93.56 394 SER B N 1
ATOM 8137 C CA . SER B 1 394 ? 8.102 -32.594 10.703 1 93.56 394 SER B CA 1
ATOM 8138 C C . SER B 1 394 ? 8.094 -33.062 12.156 1 93.56 394 SER B C 1
ATOM 8140 O O . SER B 1 394 ? 9.086 -33.594 12.656 1 93.56 394 SER B O 1
ATOM 8142 N N . GLN B 1 395 ? 6.996 -32.875 12.781 1 93.25 395 GLN B N 1
ATOM 8143 C CA . GLN B 1 395 ? 6.883 -33.219 14.195 1 93.25 395 GLN B CA 1
ATOM 8144 C C . GLN B 1 395 ? 6.371 -34.656 14.359 1 93.25 395 GLN B C 1
ATOM 8146 O O . GLN B 1 395 ? 6.414 -35.219 15.453 1 93.25 395 GLN B O 1
ATOM 8151 N N . ALA B 1 396 ? 5.895 -35.219 13.305 1 91.44 396 ALA B N 1
ATOM 8152 C CA . ALA B 1 396 ? 5.336 -36.562 13.367 1 91.44 396 ALA B CA 1
ATOM 8153 C C . ALA B 1 396 ? 6.445 -37.594 13.422 1 91.44 396 ALA B C 1
ATOM 8155 O O . ALA B 1 396 ? 7.551 -37.375 12.922 1 91.44 396 ALA B O 1
ATOM 8156 N N . SER B 1 397 ? 6.164 -38.656 14.055 1 87.19 397 SER B N 1
ATOM 8157 C CA . SER B 1 397 ? 7.113 -39.75 14.125 1 87.19 397 SER B CA 1
ATOM 8158 C C . SER B 1 397 ? 7.266 -40.438 12.766 1 87.19 397 SER B C 1
ATOM 8160 O O . SER B 1 397 ? 6.316 -40.5 11.984 1 87.19 397 SER B O 1
ATOM 8162 N N . LYS B 1 398 ? 8.438 -40.875 12.578 1 89 398 LYS B N 1
ATOM 8163 C CA . LYS B 1 398 ? 8.695 -41.594 11.336 1 89 398 LYS B CA 1
ATOM 8164 C C . LYS B 1 398 ? 7.926 -42.906 11.297 1 89 398 LYS B C 1
ATOM 8166 O O . LYS B 1 398 ? 7.797 -43.594 12.312 1 89 398 LYS B O 1
ATOM 8171 N N . ARG B 1 399 ? 7.402 -43.125 10.141 1 89.31 399 ARG B N 1
ATOM 8172 C CA . ARG B 1 399 ? 6.641 -44.375 9.945 1 89.31 399 ARG B CA 1
ATOM 8173 C C . ARG B 1 399 ? 7.535 -45.5 9.422 1 89.31 399 ARG B C 1
ATOM 8175 O O . ARG B 1 399 ? 8.422 -45.25 8.602 1 89.31 399 ARG B O 1
ATOM 8182 N N . SER B 1 400 ? 7.277 -46.656 9.938 1 91.94 400 SER B N 1
ATOM 8183 C CA . SER B 1 400 ? 7.938 -47.844 9.383 1 91.94 400 SER B CA 1
ATOM 8184 C C . SER B 1 400 ? 7.07 -48.5 8.32 1 91.94 400 SER B C 1
ATOM 8186 O O . SER B 1 400 ? 5.84 -48.469 8.398 1 91.94 400 SER B O 1
ATOM 8188 N N . TYR B 1 401 ? 7.707 -49.094 7.352 1 94.06 401 TYR B N 1
ATOM 8189 C CA . TYR B 1 401 ? 7.031 -49.75 6.258 1 94.06 401 TYR B CA 1
ATOM 8190 C C . TYR B 1 401 ? 7.535 -51.188 6.113 1 94.06 401 TYR B C 1
ATOM 8192 O O . TYR B 1 401 ? 8.727 -51.469 6.285 1 94.06 401 TYR B O 1
ATOM 8200 N N . SER B 1 402 ? 6.605 -52.062 5.852 1 94.94 402 SER B N 1
ATOM 8201 C CA . SER B 1 402 ? 6.957 -53.5 5.754 1 94.94 402 SER B CA 1
ATOM 8202 C C . SER B 1 402 ? 6.207 -54.156 4.613 1 94.94 402 SER B C 1
ATOM 8204 O O . SER B 1 402 ? 4.977 -54.188 4.59 1 94.94 402 SER B O 1
ATOM 8206 N N . LEU B 1 403 ? 7.004 -54.812 3.729 1 95.56 403 LEU B N 1
ATOM 8207 C CA . LEU B 1 403 ? 6.391 -55.562 2.637 1 95.56 403 LEU B CA 1
ATOM 8208 C C . LEU B 1 403 ? 5.668 -56.781 3.162 1 95.56 403 LEU B C 1
ATOM 8210 O O . LEU B 1 403 ? 4.656 -57.219 2.6 1 95.56 403 LEU B O 1
ATOM 8214 N N . GLU B 1 404 ? 6.164 -57.25 4.27 1 96.5 404 GLU B N 1
ATOM 8215 C CA . GLU B 1 404 ? 5.504 -58.406 4.891 1 96.5 404 GLU B CA 1
ATOM 8216 C C . GLU B 1 404 ? 4.117 -58.031 5.402 1 96.5 404 GLU B C 1
ATOM 8218 O O . GLU B 1 404 ? 3.158 -58.781 5.211 1 96.5 404 GLU B O 1
ATOM 8223 N N . LYS B 1 405 ? 4.125 -56.938 6.031 1 97 405 LYS B N 1
ATOM 8224 C CA . LYS B 1 405 ? 2.822 -56.438 6.496 1 97 405 LYS B CA 1
ATOM 8225 C C . LYS B 1 405 ? 1.886 -56.188 5.32 1 97 405 LYS B C 1
ATOM 8227 O O . LYS B 1 405 ? 0.688 -56.469 5.398 1 97 405 LYS B O 1
ATOM 8232 N N . ALA B 1 406 ? 2.396 -55.656 4.227 1 97.5 406 ALA B N 1
ATOM 8233 C CA . ALA B 1 406 ? 1.602 -55.375 3.027 1 97.5 406 ALA B CA 1
ATOM 8234 C C . ALA B 1 406 ? 1 -56.688 2.486 1 97.5 406 ALA B C 1
ATOM 8236 O O . ALA B 1 406 ? -0.181 -56.719 2.133 1 97.5 406 ALA B O 1
ATOM 8237 N N . LYS B 1 407 ? 1.839 -57.688 2.447 1 96.56 407 LYS B N 1
ATOM 8238 C CA . LYS B 1 407 ? 1.393 -58.969 1.965 1 96.56 407 LYS B CA 1
ATOM 8239 C C . LYS B 1 407 ? 0.272 -59.531 2.84 1 96.56 407 LYS B C 1
ATOM 8241 O O . LYS B 1 407 ? -0.705 -60.094 2.33 1 96.56 407 LYS B O 1
ATOM 8246 N N . GLU B 1 408 ? 0.481 -59.375 4.152 1 97.75 408 GLU B N 1
ATOM 8247 C CA . GLU B 1 408 ? -0.536 -59.844 5.094 1 97.75 408 GLU B CA 1
ATOM 8248 C C . GLU B 1 408 ? -1.856 -59.094 4.887 1 97.75 408 GLU B C 1
ATOM 8250 O O . GLU B 1 408 ? -2.924 -59.719 4.887 1 97.75 408 GLU B O 1
ATOM 8255 N N . TYR B 1 409 ? -1.782 -57.844 4.707 1 98 409 TYR B N 1
ATOM 8256 C CA . TYR B 1 409 ? -2.984 -57.031 4.488 1 98 409 TYR B CA 1
ATOM 8257 C C . TYR B 1 409 ? -3.648 -57.406 3.166 1 98 409 TYR B C 1
ATOM 8259 O O . TYR B 1 409 ? -4.875 -57.469 3.074 1 98 409 TYR B O 1
ATOM 8267 N N . LEU B 1 410 ? -2.865 -57.688 2.111 1 97.06 410 LEU B N 1
ATOM 8268 C CA . LEU B 1 410 ? -3.404 -58.031 0.807 1 97.06 410 LEU B CA 1
ATOM 8269 C C . LEU B 1 410 ? -4.18 -59.344 0.892 1 97.06 410 LEU B C 1
ATOM 8271 O O . LEU B 1 410 ? -5.23 -59.5 0.262 1 97.06 410 LEU B O 1
ATOM 8275 N N . LYS B 1 411 ? -3.686 -60.219 1.7 1 96.31 411 LYS B N 1
ATOM 8276 C CA . LYS B 1 411 ? -4.355 -61.531 1.873 1 96.31 411 LYS B CA 1
ATOM 8277 C C . LYS B 1 411 ? -5.727 -61.344 2.52 1 96.31 411 LYS B C 1
ATOM 8279 O O . LYS B 1 411 ? -6.656 -62.094 2.24 1 96.31 411 LYS B O 1
ATOM 8284 N N . LYS B 1 412 ? -5.812 -60.375 3.35 1 97.69 412 LYS B N 1
ATOM 8285 C CA . LYS B 1 412 ? -7.066 -60.094 4.047 1 97.69 412 LYS B CA 1
ATOM 8286 C C . LYS B 1 412 ? -8.016 -59.281 3.17 1 97.69 412 LYS B C 1
ATOM 8288 O O . LYS B 1 412 ? -9.203 -59.188 3.463 1 97.69 412 LYS B O 1
ATOM 8293 N N . SER B 1 413 ? -7.516 -58.75 2.102 1 97.25 413 SER B N 1
ATOM 8294 C CA . SER B 1 413 ? -8.281 -57.844 1.276 1 97.25 413 SER B CA 1
ATOM 8295 C C . SER B 1 413 ? -9.07 -58.562 0.202 1 97.25 413 SER B C 1
ATOM 8297 O O . SER B 1 413 ? -9.008 -59.781 0.107 1 97.25 413 SER B O 1
ATOM 8299 N N . THR B 1 414 ? -9.781 -57.812 -0.594 1 96.94 414 THR B N 1
ATOM 8300 C CA . THR B 1 414 ? -10.594 -58.375 -1.672 1 96.94 414 THR B CA 1
ATOM 8301 C C . THR B 1 414 ? -9.812 -58.375 -2.982 1 96.94 414 THR B C 1
ATOM 8303 O O . THR B 1 414 ? -10.383 -58.625 -4.047 1 96.94 414 THR B O 1
ATOM 8306 N N . TYR B 1 415 ? -8.57 -58.125 -2.895 1 96.94 415 TYR B N 1
ATOM 8307 C CA . TYR B 1 415 ? -7.738 -58.125 -4.094 1 96.94 415 TYR B CA 1
ATOM 8308 C C . TYR B 1 415 ? -7.578 -59.531 -4.641 1 96.94 415 TYR B C 1
ATOM 8310 O O . TYR B 1 415 ? -7.188 -60.469 -3.91 1 96.94 415 TYR B O 1
ATOM 8318 N N . ASN B 1 416 ? -7.844 -59.719 -5.98 1 94.75 416 ASN B N 1
ATOM 8319 C CA . ASN B 1 416 ? -7.801 -61.031 -6.602 1 94.75 416 ASN B CA 1
ATOM 8320 C C . ASN B 1 416 ? -6.938 -61.031 -7.859 1 94.75 416 ASN B C 1
ATOM 8322 O O . ASN B 1 416 ? -7.246 -61.719 -8.836 1 94.75 416 ASN B O 1
ATOM 8326 N N . GLY B 1 417 ? -6 -60.156 -7.867 1 94.12 417 GLY B N 1
ATOM 8327 C CA . GLY B 1 417 ? -5.07 -60.156 -8.984 1 94.12 417 GLY B CA 1
ATOM 8328 C C . GLY B 1 417 ? -5.457 -59.188 -10.078 1 94.12 417 GLY B C 1
ATOM 8329 O O . GLY B 1 417 ? -4.863 -59.188 -11.164 1 94.12 417 GLY B O 1
ATOM 8330 N N . GLU B 1 418 ? -6.387 -58.281 -9.859 1 94.94 418 GLU B N 1
ATOM 8331 C CA . GLU B 1 418 ? -6.801 -57.281 -10.828 1 94.94 418 GLU B CA 1
ATOM 8332 C C . GLU B 1 418 ? -5.652 -56.344 -11.164 1 94.94 418 GLU B C 1
ATOM 8334 O O . GLU B 1 418 ? -4.809 -56.062 -10.312 1 94.94 418 GLU B O 1
ATOM 8339 N N . THR B 1 419 ? -5.645 -55.938 -12.43 1 97.06 419 THR B N 1
ATOM 8340 C CA . THR B 1 419 ? -4.695 -54.875 -12.805 1 97.06 419 THR B CA 1
ATOM 8341 C C . THR B 1 419 ? -5.133 -53.531 -12.242 1 97.06 419 THR B C 1
ATOM 8343 O O . THR B 1 419 ? -6.262 -53.094 -12.477 1 97.06 419 THR B O 1
ATOM 8346 N N . LEU B 1 420 ? -4.289 -52.938 -11.445 1 97.31 420 LEU B N 1
ATOM 8347 C CA . LEU B 1 420 ? -4.566 -51.625 -10.883 1 97.31 420 LEU B CA 1
ATOM 8348 C C . LEU B 1 420 ? -4.047 -50.531 -11.805 1 97.31 420 LEU B C 1
ATOM 8350 O O . LEU B 1 420 ? -2.9 -50.594 -12.25 1 97.31 420 LEU B O 1
ATOM 8354 N N . HIS B 1 421 ? -4.883 -49.562 -12.117 1 98.12 421 HIS B N 1
ATOM 8355 C CA . HIS B 1 421 ? -4.523 -48.438 -12.977 1 98.12 421 HIS B CA 1
ATOM 8356 C C . HIS B 1 421 ? -4.141 -47.219 -12.156 1 98.12 421 HIS B C 1
ATOM 8358 O O . HIS B 1 421 ? -4.984 -46.625 -11.461 1 98.12 421 HIS B O 1
ATOM 8364 N N . ILE B 1 422 ? -2.877 -46.812 -12.25 1 97.81 422 ILE B N 1
ATOM 8365 C CA . ILE B 1 422 ? -2.35 -45.656 -11.508 1 97.81 422 ILE B CA 1
ATOM 8366 C C . ILE B 1 422 ? -2.119 -44.5 -12.453 1 97.81 422 ILE B C 1
ATOM 8368 O O . ILE B 1 422 ? -1.384 -44.625 -13.438 1 97.81 422 ILE B O 1
ATOM 8372 N N . TYR B 1 423 ? -2.764 -43.375 -12.172 1 97.69 423 TYR B N 1
ATOM 8373 C CA . TYR B 1 423 ? -2.611 -42.156 -12.969 1 97.69 423 TYR B CA 1
ATOM 8374 C C . TYR B 1 423 ? -1.756 -41.125 -12.234 1 97.69 423 TYR B C 1
ATOM 8376 O O . TYR B 1 423 ? -1.835 -41 -11.016 1 97.69 423 TYR B O 1
ATOM 8384 N N . PHE B 1 424 ? -0.887 -40.375 -12.906 1 95.94 424 PHE B N 1
ATOM 8385 C CA . PHE B 1 424 ? -0.04 -39.344 -12.359 1 95.94 424 PHE B CA 1
ATOM 8386 C C . PHE B 1 424 ? 0.368 -38.344 -13.453 1 95.94 424 PHE B C 1
ATOM 8388 O O . PHE B 1 424 ? 0.306 -38.656 -14.641 1 95.94 424 PHE B O 1
ATOM 8395 N N . PHE B 1 425 ? 0.696 -37.156 -13.094 1 90.62 425 PHE B N 1
ATOM 8396 C CA . PHE B 1 425 ? 1.151 -36.156 -14.078 1 90.62 425 PHE B CA 1
ATOM 8397 C C . PHE B 1 425 ? 2.424 -36.656 -14.766 1 90.62 425 PHE B C 1
ATOM 8399 O O . PHE B 1 425 ? 3.299 -37.25 -14.125 1 90.62 425 PHE B O 1
ATOM 8406 N N . ALA B 1 426 ? 2.471 -36.281 -15.977 1 88.5 426 ALA B N 1
ATOM 8407 C CA . ALA B 1 426 ? 3.65 -36.656 -16.75 1 88.5 426 ALA B CA 1
ATOM 8408 C C . ALA B 1 426 ? 4.844 -35.781 -16.391 1 88.5 426 ALA B C 1
ATOM 8410 O O . ALA B 1 426 ? 5.395 -35.094 -17.266 1 88.5 426 ALA B O 1
ATOM 8411 N N . PHE B 1 427 ? 5.191 -35.812 -15.164 1 82.69 427 PHE B N 1
ATOM 8412 C CA . PHE B 1 427 ? 6.383 -35.156 -14.641 1 82.69 427 PHE B CA 1
ATOM 8413 C C . PHE B 1 427 ? 7.449 -36.188 -14.273 1 82.69 427 PHE B C 1
ATOM 8415 O O . PHE B 1 427 ? 7.125 -37.312 -13.906 1 82.69 427 PHE B O 1
ATOM 8422 N N . LYS B 1 428 ? 8.664 -35.688 -14.367 1 78.56 428 LYS B N 1
ATOM 8423 C CA . LYS B 1 428 ? 9.781 -36.594 -14.109 1 78.56 428 LYS B CA 1
ATOM 8424 C C . LYS B 1 428 ? 9.703 -37.188 -12.695 1 78.56 428 LYS B C 1
ATOM 8426 O O . LYS B 1 428 ? 9.82 -38.375 -12.5 1 78.56 428 LYS B O 1
ATOM 8431 N N . ASP B 1 429 ? 9.477 -36.344 -11.773 1 82.75 429 ASP B N 1
ATOM 8432 C CA . ASP B 1 429 ? 9.469 -36.781 -10.383 1 82.75 429 ASP B CA 1
ATOM 8433 C C . ASP B 1 429 ? 8.289 -37.719 -10.109 1 82.75 429 ASP B C 1
ATOM 8435 O O . ASP B 1 429 ? 8.43 -38.719 -9.375 1 82.75 429 ASP B O 1
ATOM 8439 N N . SER B 1 430 ? 7.164 -37.438 -10.68 1 88.12 430 SER B N 1
ATOM 8440 C CA . SER B 1 430 ? 6 -38.312 -10.508 1 88.12 430 SER B CA 1
ATOM 8441 C C . SER B 1 430 ? 6.223 -39.688 -11.141 1 88.12 430 SER B C 1
ATOM 8443 O O . SER B 1 430 ? 5.805 -40.688 -10.586 1 88.12 430 SER B O 1
ATOM 8445 N N . ALA B 1 431 ? 6.848 -39.625 -12.25 1 89.12 431 ALA B N 1
ATOM 8446 C CA . ALA B 1 431 ? 7.156 -40.906 -12.938 1 89.12 431 ALA B CA 1
ATOM 8447 C C . ALA B 1 431 ? 8.094 -41.75 -12.094 1 89.12 431 ALA B C 1
ATOM 8449 O O . ALA B 1 431 ? 7.902 -42.969 -11.984 1 89.12 431 ALA B O 1
ATOM 8450 N N . ASN B 1 432 ? 9.07 -41.094 -11.516 1 88.25 432 ASN B N 1
ATOM 8451 C CA . ASN B 1 432 ? 10 -41.844 -10.656 1 88.25 432 ASN B CA 1
ATOM 8452 C C . ASN B 1 432 ? 9.281 -42.531 -9.5 1 88.25 432 ASN B C 1
ATOM 8454 O O . ASN B 1 432 ? 9.562 -43.688 -9.188 1 88.25 432 ASN B O 1
ATOM 8458 N N . ASP B 1 433 ? 8.391 -41.844 -8.914 1 90.69 433 ASP B N 1
ATOM 8459 C CA . ASP B 1 433 ? 7.613 -42.406 -7.824 1 90.69 433 ASP B CA 1
ATOM 8460 C C . ASP B 1 433 ? 6.785 -43.594 -8.305 1 90.69 433 ASP B C 1
ATOM 8462 O O . ASP B 1 433 ? 6.73 -44.656 -7.645 1 90.69 433 ASP B O 1
ATOM 8466 N N . ALA B 1 434 ? 6.09 -43.375 -9.438 1 93.38 434 ALA B N 1
ATOM 8467 C CA . ALA B 1 434 ? 5.207 -44.406 -9.984 1 93.38 434 ALA B CA 1
ATOM 8468 C C . ALA B 1 434 ? 5.984 -45.656 -10.32 1 93.38 434 ALA B C 1
ATOM 8470 O O . ALA B 1 434 ? 5.527 -46.781 -10.039 1 93.38 434 ALA B O 1
ATOM 8471 N N . TYR B 1 435 ? 7.152 -45.5 -10.867 1 92.88 435 TYR B N 1
ATOM 8472 C CA . TYR B 1 435 ? 7.969 -46.656 -11.234 1 92.88 435 TYR B CA 1
ATOM 8473 C C . TYR B 1 435 ? 8.492 -47.375 -9.992 1 92.88 435 TYR B C 1
ATOM 8475 O O . TYR B 1 435 ? 8.555 -48.594 -9.961 1 92.88 435 TYR B O 1
ATOM 8483 N N . PHE B 1 436 ? 8.898 -46.625 -9.078 1 92.25 436 PHE B N 1
ATOM 8484 C CA . PHE B 1 436 ? 9.312 -47.188 -7.805 1 92.25 436 PHE B CA 1
ATOM 8485 C C . PHE B 1 436 ? 8.211 -48.062 -7.227 1 92.25 436 PHE B C 1
ATOM 8487 O O . PHE B 1 436 ? 8.461 -49.219 -6.809 1 92.25 436 PHE B O 1
ATOM 8494 N N . LEU B 1 437 ? 7.047 -47.625 -7.172 1 93.31 437 LEU B N 1
ATOM 8495 C CA . LEU B 1 437 ? 5.914 -48.344 -6.602 1 93.31 437 LEU B CA 1
ATOM 8496 C C . LEU B 1 437 ? 5.57 -49.562 -7.441 1 93.31 437 LEU B C 1
ATOM 8498 O O . LEU B 1 437 ? 5.191 -50.594 -6.898 1 93.31 437 LEU B O 1
ATOM 8502 N N . LYS B 1 438 ? 5.625 -49.344 -8.758 1 95 438 LYS B N 1
ATOM 8503 C CA . LYS B 1 438 ? 5.359 -50.469 -9.641 1 95 438 LYS B CA 1
ATOM 8504 C C . LYS B 1 438 ? 6.305 -51.625 -9.344 1 95 438 LYS B C 1
ATOM 8506 O O . LYS B 1 438 ? 5.883 -52.781 -9.289 1 95 438 LYS B O 1
ATOM 8511 N N . GLU B 1 439 ? 7.527 -51.344 -9.125 1 93.75 439 GLU B N 1
ATOM 8512 C CA . GLU B 1 439 ? 8.516 -52.375 -8.805 1 93.75 439 GLU B CA 1
ATOM 8513 C C . GLU B 1 439 ? 8.172 -53.094 -7.496 1 93.75 439 GLU B C 1
ATOM 8515 O O . GLU B 1 439 ? 8.281 -54.312 -7.395 1 93.75 439 GLU B O 1
ATOM 8520 N N . ARG B 1 440 ? 7.844 -52.375 -6.539 1 92.94 440 ARG B N 1
ATOM 8521 C CA . ARG B 1 440 ? 7.469 -52.938 -5.246 1 92.94 440 ARG B CA 1
ATOM 8522 C C . ARG B 1 440 ? 6.219 -53.812 -5.371 1 92.94 440 ARG B C 1
ATOM 8524 O O . ARG B 1 440 ? 6.141 -54.875 -4.766 1 92.94 440 ARG B O 1
ATOM 8531 N N . CYS B 1 441 ? 5.277 -53.344 -6.16 1 95.69 441 CYS B N 1
ATOM 8532 C CA . CYS B 1 441 ? 4.055 -54.094 -6.402 1 95.69 441 CYS B CA 1
ATOM 8533 C C . CYS B 1 441 ? 4.359 -55.438 -7.086 1 95.69 441 CYS B C 1
ATOM 8535 O O . CYS B 1 441 ? 3.779 -56.469 -6.734 1 95.69 441 CYS B O 1
ATOM 8537 N N . GLU B 1 442 ? 5.227 -55.344 -8.016 1 93.62 442 GLU B N 1
ATOM 8538 C CA . GLU B 1 442 ? 5.605 -56.562 -8.742 1 93.62 442 GLU B CA 1
ATOM 8539 C C . GLU B 1 442 ? 6.176 -57.625 -7.797 1 93.62 442 GLU B C 1
ATOM 8541 O O . GLU B 1 442 ? 5.91 -58.812 -7.961 1 93.62 442 GLU B O 1
ATOM 8546 N N . SER B 1 443 ? 6.859 -57.188 -6.852 1 92.06 443 SER B N 1
ATOM 8547 C CA . SER B 1 443 ? 7.461 -58.125 -5.891 1 92.06 443 SER B CA 1
ATOM 8548 C C . SER B 1 443 ? 6.398 -58.844 -5.074 1 92.06 443 SER B C 1
ATOM 8550 O O . SER B 1 443 ? 6.648 -59.906 -4.523 1 92.06 443 SER B O 1
ATOM 8552 N N . LEU B 1 444 ? 5.234 -58.281 -4.969 1 94.25 444 LEU B N 1
ATOM 8553 C CA . LEU B 1 444 ? 4.148 -58.875 -4.199 1 94.25 444 LEU B CA 1
ATOM 8554 C C . LEU B 1 444 ? 3.105 -59.5 -5.125 1 94.25 444 LEU B C 1
ATOM 8556 O O . LEU B 1 444 ? 2.051 -59.938 -4.668 1 94.25 444 LEU B O 1
ATOM 8560 N N . GLY B 1 445 ? 3.422 -59.438 -6.434 1 91.94 445 GLY B N 1
ATOM 8561 C CA . GLY B 1 445 ? 2.514 -60.031 -7.406 1 91.94 445 GLY B CA 1
ATOM 8562 C C . GLY B 1 445 ? 1.333 -59.125 -7.738 1 91.94 445 GLY B C 1
ATOM 8563 O O . GLY B 1 445 ? 0.311 -59.625 -8.234 1 91.94 445 GLY B O 1
ATOM 8564 N N . ILE B 1 446 ? 1.391 -57.875 -7.379 1 95.31 446 ILE B N 1
ATOM 8565 C CA . ILE B 1 446 ? 0.34 -56.906 -7.703 1 95.31 446 ILE B CA 1
ATOM 8566 C C . ILE B 1 446 ? 0.54 -56.375 -9.125 1 95.31 446 ILE B C 1
ATOM 8568 O O . ILE B 1 446 ? 1.636 -55.938 -9.484 1 95.31 446 ILE B O 1
ATOM 8572 N N . GLN B 1 447 ? -0.411 -56.469 -9.969 1 95.19 447 GLN B N 1
ATOM 8573 C CA . GLN B 1 447 ? -0.344 -55.969 -11.336 1 95.19 447 GLN B CA 1
ATOM 8574 C C . GLN B 1 447 ? -0.731 -54.5 -11.406 1 95.19 447 GLN B C 1
ATOM 8576 O O . GLN B 1 447 ? -1.831 -54.125 -11 1 95.19 447 GLN B O 1
ATOM 8581 N N . VAL B 1 448 ? 0.188 -53.719 -11.93 1 96.44 448 VAL B N 1
ATOM 8582 C CA . VAL B 1 448 ? -0.049 -52.281 -11.984 1 96.44 448 VAL B CA 1
ATOM 8583 C C . VAL B 1 448 ? 0.178 -51.781 -13.406 1 96.44 448 VAL B C 1
ATOM 8585 O O . VAL B 1 448 ? 1.138 -52.156 -14.07 1 96.44 448 VAL B O 1
ATOM 8588 N N . ALA B 1 449 ? -0.706 -51 -13.977 1 97.75 449 ALA B N 1
ATOM 8589 C CA . ALA B 1 449 ? -0.546 -50.219 -15.211 1 97.75 449 ALA B CA 1
ATOM 8590 C C . ALA B 1 449 ? -0.403 -48.75 -14.922 1 97.75 449 ALA B C 1
ATOM 8592 O O . ALA B 1 449 ? -1.246 -48.156 -14.25 1 97.75 449 ALA B O 1
ATOM 8593 N N . LEU B 1 450 ? 0.7 -48.156 -15.375 1 97.69 450 LEU B N 1
ATOM 8594 C CA . LEU B 1 450 ? 0.981 -46.75 -15.141 1 97.69 450 LEU B CA 1
ATOM 8595 C C . LEU B 1 450 ? 0.457 -45.906 -16.297 1 97.69 450 LEU B C 1
ATOM 8597 O O . LEU B 1 450 ? 0.626 -46.25 -17.469 1 97.69 450 LEU B O 1
ATOM 8601 N N . HIS B 1 451 ? -0.24 -44.781 -15.945 1 97.56 451 HIS B N 1
ATOM 8602 C CA . HIS B 1 451 ? -0.837 -43.906 -16.938 1 97.56 451 HIS B CA 1
ATOM 8603 C C . HIS B 1 451 ? -0.423 -42.469 -16.688 1 97.56 451 HIS B C 1
ATOM 8605 O O . HIS B 1 451 ? -1.186 -41.688 -16.125 1 97.56 451 HIS B O 1
ATOM 8611 N N . PRO B 1 452 ? 0.79 -42.031 -17.172 1 96.06 452 PRO B N 1
ATOM 8612 C CA . PRO B 1 452 ? 1.106 -40.594 -17.125 1 96.06 452 PRO B CA 1
ATOM 8613 C C . PRO B 1 452 ? 0.179 -39.75 -18 1 96.06 452 PRO B C 1
ATOM 8615 O O . PRO B 1 452 ? -0.215 -40.188 -19.078 1 96.06 452 PRO B O 1
ATOM 8618 N N . PHE B 1 453 ? -0.28 -38.594 -17.484 1 93 453 PHE B N 1
ATOM 8619 C CA . PHE B 1 453 ? -1.107 -37.688 -18.281 1 93 453 PHE B CA 1
ATOM 8620 C C . PHE B 1 453 ? -0.635 -36.25 -18.156 1 93 453 PHE B C 1
ATOM 8622 O O . PHE B 1 453 ? -0.048 -35.875 -17.141 1 93 453 PHE B O 1
ATOM 8629 N N . PRO B 1 454 ? -0.775 -35.469 -19.219 1 88 454 PRO B N 1
ATOM 8630 C CA . PRO B 1 454 ? -0.334 -34.062 -19.172 1 88 454 PRO B CA 1
ATOM 8631 C C . PRO B 1 454 ? -1.237 -33.188 -18.297 1 88 454 PRO B C 1
ATOM 8633 O O . PRO B 1 454 ? -2.402 -33.531 -18.078 1 88 454 PRO B O 1
ATOM 8636 N N . VAL B 1 455 ? -0.682 -32.125 -17.891 1 85.69 455 VAL B N 1
ATOM 8637 C CA . VAL B 1 455 ? -1.393 -31.156 -17.031 1 85.69 455 VAL B CA 1
ATOM 8638 C C . VAL B 1 455 ? -2.637 -30.656 -17.766 1 85.69 455 VAL B C 1
ATOM 8640 O O . VAL B 1 455 ? -3.654 -30.359 -17.125 1 85.69 455 VAL B O 1
ATOM 8643 N N . SER B 1 456 ? -2.658 -30.594 -19.031 1 83.31 456 SER B N 1
ATOM 8644 C CA . SER B 1 456 ? -3.789 -30.125 -19.828 1 83.31 456 SER B CA 1
ATOM 8645 C C . SER B 1 456 ? -5.012 -31.016 -19.609 1 83.31 456 SER B C 1
ATOM 8647 O O . SER B 1 456 ? -6.145 -30.578 -19.844 1 83.31 456 SER B O 1
ATOM 8649 N N . ASP B 1 457 ? -4.746 -32.188 -19.172 1 88.56 457 ASP B N 1
ATOM 8650 C CA . ASP B 1 457 ? -5.84 -33.156 -19.016 1 88.56 457 ASP B CA 1
ATOM 8651 C C . ASP B 1 457 ? -6.309 -33.219 -17.562 1 88.56 457 ASP B C 1
ATOM 8653 O O . ASP B 1 457 ? -7.059 -34.094 -17.172 1 88.56 457 ASP B O 1
ATOM 8657 N N . TYR B 1 458 ? -5.906 -32.281 -16.859 1 88.56 458 TYR B N 1
ATOM 8658 C CA . TYR B 1 458 ? -6.234 -32.281 -15.438 1 88.56 458 TYR B CA 1
ATOM 8659 C C . TYR B 1 458 ? -7.742 -32.312 -15.227 1 88.56 458 TYR B C 1
ATOM 8661 O O . TYR B 1 458 ? -8.234 -32.969 -14.297 1 88.56 458 TYR B O 1
ATOM 8669 N N . MET B 1 459 ? -8.492 -31.719 -16.109 1 87.62 459 MET B N 1
ATOM 8670 C CA . MET B 1 459 ? -9.938 -31.609 -15.93 1 87.62 459 MET B CA 1
ATOM 8671 C C . MET B 1 459 ? -10.664 -32.75 -16.672 1 87.62 459 MET B C 1
ATOM 8673 O O . MET B 1 459 ? -11.891 -32.812 -16.656 1 87.62 459 MET B O 1
ATOM 8677 N N . ASP B 1 460 ? -9.922 -33.594 -17.266 1 90.88 460 ASP B N 1
ATOM 8678 C CA . ASP B 1 460 ? -10.516 -34.688 -18.047 1 90.88 460 ASP B CA 1
ATOM 8679 C C . ASP B 1 460 ? -11.227 -35.688 -17.141 1 90.88 460 ASP B C 1
ATOM 8681 O O . ASP B 1 460 ? -10.578 -36.375 -16.344 1 90.88 460 ASP B O 1
ATOM 8685 N N . ARG B 1 461 ? -12.492 -35.906 -17.344 1 92 461 ARG B N 1
ATOM 8686 C CA . ARG B 1 461 ? -13.312 -36.75 -16.469 1 92 461 ARG B CA 1
ATOM 8687 C C . ARG B 1 461 ? -13.141 -38.219 -16.812 1 92 461 ARG B C 1
ATOM 8689 O O . ARG B 1 461 ? -13.516 -39.094 -16.016 1 92 461 ARG B O 1
ATOM 8696 N N . SER B 1 462 ? -12.539 -38.469 -17.906 1 94.75 462 SER B N 1
ATOM 8697 C CA . SER B 1 462 ? -12.273 -39.875 -18.219 1 94.75 462 SER B CA 1
ATOM 8698 C C . SER B 1 462 ? -11.352 -40.5 -17.203 1 94.75 462 SER B C 1
ATOM 8700 O O . SER B 1 462 ? -11.406 -41.719 -16.984 1 94.75 462 SER B O 1
ATOM 8702 N N . ILE B 1 463 ? -10.578 -39.75 -16.609 1 95.75 463 ILE B N 1
ATOM 8703 C CA . ILE B 1 463 ? -9.664 -40.25 -15.594 1 95.75 463 ILE B CA 1
ATOM 8704 C C . ILE B 1 463 ? -10.461 -40.844 -14.43 1 95.75 463 ILE B C 1
ATOM 8706 O O . ILE B 1 463 ? -10.086 -41.906 -13.883 1 95.75 463 ILE B O 1
ATOM 8710 N N . ASP B 1 464 ? -11.562 -40.25 -14.125 1 95.69 464 ASP B N 1
ATOM 8711 C CA . ASP B 1 464 ? -12.398 -40.719 -13.023 1 95.69 464 ASP B CA 1
ATOM 8712 C C . ASP B 1 464 ? -12.93 -42.125 -13.289 1 95.69 464 ASP B C 1
ATOM 8714 O O . ASP B 1 464 ? -13.133 -42.906 -12.359 1 95.69 464 ASP B O 1
ATOM 8718 N N . LYS B 1 465 ? -13.102 -42.438 -14.508 1 95.75 465 LYS B N 1
ATOM 8719 C CA . LYS B 1 465 ? -13.711 -43.688 -14.891 1 95.75 465 LYS B CA 1
ATOM 8720 C C . LYS B 1 465 ? -12.672 -44.812 -14.914 1 95.75 465 LYS B C 1
ATOM 8722 O O . LYS B 1 465 ? -13.016 -46 -14.742 1 95.75 465 LYS B O 1
ATOM 8727 N N . HIS B 1 466 ? -11.469 -44.406 -15.023 1 96.75 466 HIS B N 1
ATOM 8728 C CA . HIS B 1 466 ? -10.492 -45.438 -15.328 1 96.75 466 HIS B CA 1
ATOM 8729 C C . HIS B 1 466 ? -9.461 -45.562 -14.219 1 96.75 466 HIS B C 1
ATOM 8731 O O . HIS B 1 466 ? -8.914 -46.656 -13.992 1 96.75 466 HIS B O 1
ATOM 8737 N N . ALA B 1 467 ? -9.156 -44.562 -13.531 1 97.88 467 ALA B N 1
ATOM 8738 C CA . ALA B 1 467 ? -8.094 -44.594 -12.523 1 97.88 467 ALA B CA 1
ATOM 8739 C C . ALA B 1 467 ? -8.555 -45.312 -11.258 1 97.88 467 ALA B C 1
ATOM 8741 O O . ALA B 1 467 ? -9.688 -45.125 -10.805 1 97.88 467 ALA B O 1
ATOM 8742 N N . ASP B 1 468 ? -7.762 -46.188 -10.727 1 97.94 468 ASP B N 1
ATOM 8743 C CA . ASP B 1 468 ? -7.984 -46.75 -9.406 1 97.94 468 ASP B CA 1
ATOM 8744 C C . ASP B 1 468 ? -7.297 -45.906 -8.32 1 97.94 468 ASP B C 1
ATOM 8746 O O . ASP B 1 468 ? -7.844 -45.75 -7.234 1 97.94 468 ASP B O 1
ATOM 8750 N N . ILE B 1 469 ? -6.078 -45.5 -8.633 1 97.44 469 ILE B N 1
ATOM 8751 C CA . ILE B 1 469 ? -5.234 -44.719 -7.75 1 97.44 469 ILE B CA 1
ATOM 8752 C C . ILE B 1 469 ? -4.641 -43.531 -8.523 1 97.44 469 ILE B C 1
ATOM 8754 O O . ILE B 1 469 ? -4.32 -43.656 -9.703 1 97.44 469 ILE B O 1
ATOM 8758 N N . ILE B 1 470 ? -4.586 -42.406 -7.898 1 97.31 470 ILE B N 1
ATOM 8759 C CA . ILE B 1 470 ? -3.959 -41.219 -8.523 1 97.31 470 ILE B CA 1
ATOM 8760 C C . ILE B 1 470 ? -2.822 -40.719 -7.637 1 97.31 470 ILE B C 1
ATOM 8762 O O . ILE B 1 470 ? -2.936 -40.719 -6.41 1 97.31 470 ILE B O 1
ATOM 8766 N N . PHE B 1 471 ? -1.68 -40.406 -8.203 1 95.5 471 PHE B N 1
ATOM 8767 C CA . PHE B 1 471 ? -0.603 -39.688 -7.559 1 95.5 471 PHE B CA 1
ATOM 8768 C C . PHE B 1 471 ? -0.659 -38.188 -7.941 1 95.5 471 PHE B C 1
ATOM 8770 O O . PHE B 1 471 ? -0.494 -37.844 -9.109 1 95.5 471 PHE B O 1
ATOM 8777 N N . MET B 1 472 ? -0.897 -37.344 -6.953 1 93.69 472 MET B N 1
ATOM 8778 C CA . MET B 1 472 ? -1.085 -35.938 -7.207 1 93.69 472 MET B CA 1
ATOM 8779 C C . MET B 1 472 ? -0.477 -35.094 -6.086 1 93.69 472 MET B C 1
ATOM 8781 O O . MET B 1 472 ? -0.117 -35.625 -5.031 1 93.69 472 MET B O 1
ATOM 8785 N N . GLY B 1 473 ? -0.278 -33.906 -6.438 1 92.06 473 GLY B N 1
ATOM 8786 C CA . GLY B 1 473 ? 0.178 -32.938 -5.438 1 92.06 473 GLY B CA 1
ATOM 8787 C C . GLY B 1 473 ? -0.749 -31.75 -5.281 1 92.06 473 GLY B C 1
ATOM 8788 O O . GLY B 1 473 ? -1.333 -31.281 -6.258 1 92.06 473 GLY B O 1
ATOM 8789 N N . GLU B 1 474 ? -0.941 -31.406 -4.023 1 92.44 474 GLU B N 1
ATOM 8790 C CA . GLU B 1 474 ? -1.625 -30.156 -3.73 1 92.44 474 GLU B CA 1
ATOM 8791 C C . GLU B 1 474 ? -0.652 -29.109 -3.205 1 92.44 474 GLU B C 1
ATOM 8793 O O . GLU B 1 474 ? 0.224 -29.406 -2.395 1 92.44 474 GLU B O 1
ATOM 8798 N N . VAL B 1 475 ? -0.715 -27.953 -3.826 1 91.44 475 VAL B N 1
ATOM 8799 C CA . VAL B 1 475 ? 0.044 -26.797 -3.342 1 91.44 475 VAL B CA 1
ATOM 8800 C C . VAL B 1 475 ? -0.912 -25.734 -2.814 1 91.44 475 VAL B C 1
ATOM 8802 O O . VAL B 1 475 ? -1.792 -25.266 -3.541 1 91.44 475 VAL B O 1
ATOM 8805 N N . PHE B 1 476 ? -0.696 -25.344 -1.551 1 91.88 476 PHE B N 1
ATOM 8806 C CA . PHE B 1 476 ? -1.585 -24.375 -0.933 1 91.88 476 PHE B CA 1
ATOM 8807 C C . PHE B 1 476 ? -1.175 -22.953 -1.307 1 91.88 476 PHE B C 1
ATOM 8809 O O . PHE B 1 476 ? 0.011 -22.609 -1.281 1 91.88 476 PHE B O 1
ATOM 8816 N N . ALA B 1 477 ? -2.188 -22.25 -1.663 1 89.56 477 ALA B N 1
ATOM 8817 C CA . ALA B 1 477 ? -1.972 -20.812 -1.785 1 89.56 477 ALA B CA 1
ATOM 8818 C C . ALA B 1 477 ? -1.69 -20.172 -0.425 1 89.56 477 ALA B C 1
ATOM 8820 O O . ALA B 1 477 ? -1.657 -20.875 0.594 1 89.56 477 ALA B O 1
ATOM 8821 N N . ALA B 1 478 ? -1.423 -18.891 -0.43 1 87.06 478 ALA B N 1
ATOM 8822 C CA . ALA B 1 478 ? -1.012 -18.172 0.771 1 87.06 478 ALA B CA 1
ATOM 8823 C C . ALA B 1 478 ? -2.084 -18.25 1.855 1 87.06 478 ALA B C 1
ATOM 8825 O O . ALA B 1 478 ? -1.767 -18.359 3.043 1 87.06 478 ALA B O 1
ATOM 8826 N N . ASN B 1 479 ? -3.301 -18.141 1.417 1 92.12 479 ASN B N 1
ATOM 8827 C CA . ASN B 1 479 ? -4.387 -18.359 2.363 1 92.12 479 ASN B CA 1
ATOM 8828 C C . ASN B 1 479 ? -4.645 -19.859 2.572 1 92.12 479 ASN B C 1
ATOM 8830 O O . ASN B 1 479 ? -5.48 -20.438 1.887 1 92.12 479 ASN B O 1
ATOM 8834 N N . HIS B 1 480 ? -4.059 -20.406 3.576 1 93.62 480 HIS B N 1
ATOM 8835 C CA . HIS B 1 480 ? -4.035 -21.844 3.795 1 93.62 480 HIS B CA 1
ATOM 8836 C C . HIS B 1 480 ? -5.43 -22.391 4.098 1 93.62 480 HIS B C 1
ATOM 8838 O O . HIS B 1 480 ? -5.758 -23.516 3.736 1 93.62 480 HIS B O 1
ATOM 8844 N N . GLU B 1 481 ? -6.207 -21.578 4.715 1 94.38 481 GLU B N 1
ATOM 8845 C CA . GLU B 1 481 ? -7.535 -22.062 5.105 1 94.38 481 GLU B CA 1
ATOM 8846 C C . GLU B 1 481 ? -8.422 -22.266 3.885 1 94.38 481 GLU B C 1
ATOM 8848 O O . GLU B 1 481 ? -9.102 -23.297 3.773 1 94.38 481 GLU B O 1
ATOM 8853 N N . ILE B 1 482 ? -8.391 -21.359 3.014 1 93.81 482 ILE B N 1
ATOM 8854 C CA . ILE B 1 482 ? -9.156 -21.516 1.782 1 93.81 482 ILE B CA 1
ATOM 8855 C C . ILE B 1 482 ? -8.57 -22.641 0.937 1 93.81 482 ILE B C 1
ATOM 8857 O O . ILE B 1 482 ? -9.305 -23.375 0.282 1 93.81 482 ILE B O 1
ATOM 8861 N N . ALA B 1 483 ? -7.281 -22.672 0.917 1 93.88 483 ALA B N 1
ATOM 8862 C CA . ALA B 1 483 ? -6.609 -23.734 0.166 1 93.88 483 ALA B CA 1
ATOM 8863 C C . ALA B 1 483 ? -7.027 -25.109 0.671 1 93.88 483 ALA B C 1
ATOM 8865 O O . ALA B 1 483 ? -7.246 -26.031 -0.122 1 93.88 483 ALA B O 1
ATOM 8866 N N . PHE B 1 484 ? -7.129 -25.219 1.967 1 96 484 PHE B N 1
ATOM 8867 C CA . PHE B 1 484 ? -7.559 -26.469 2.576 1 96 484 PHE B CA 1
ATOM 8868 C C . PHE B 1 484 ? -8.984 -26.812 2.16 1 96 484 PHE B C 1
ATOM 8870 O O . PHE B 1 484 ? -9.273 -27.953 1.779 1 96 484 PHE B O 1
ATOM 8877 N N . LEU B 1 485 ? -9.852 -25.828 2.211 1 95 485 LEU B N 1
ATOM 8878 C CA . LEU B 1 485 ? -11.234 -26.047 1.797 1 95 485 LEU B CA 1
ATOM 8879 C C . LEU B 1 485 ? -11.305 -26.5 0.342 1 95 485 LEU B C 1
ATOM 8881 O O . LEU B 1 485 ? -12.117 -27.359 -0.007 1 95 485 LEU B O 1
ATOM 8885 N N . ASN B 1 486 ? -10.461 -25.906 -0.42 1 93.94 486 ASN B N 1
ATOM 8886 C CA . ASN B 1 486 ? -10.43 -26.188 -1.851 1 93.94 486 ASN B CA 1
ATOM 8887 C C . ASN B 1 486 ? -10.172 -27.672 -2.121 1 93.94 486 ASN B C 1
ATOM 8889 O O . ASN B 1 486 ? -10.688 -28.234 -3.092 1 93.94 486 ASN B O 1
ATOM 8893 N N . VAL B 1 487 ? -9.383 -28.266 -1.316 1 95.62 487 VAL B N 1
ATOM 8894 C CA . VAL B 1 487 ? -9.047 -29.688 -1.491 1 95.62 487 VAL B CA 1
ATOM 8895 C C . VAL B 1 487 ? -10.328 -30.516 -1.516 1 95.62 487 VAL B C 1
ATOM 8897 O O . VAL B 1 487 ? -10.438 -31.469 -2.293 1 95.62 487 VAL B O 1
ATOM 8900 N N . PHE B 1 488 ? -11.305 -30.125 -0.766 1 96.12 488 PHE B N 1
ATOM 8901 C CA . PHE B 1 488 ? -12.492 -30.953 -0.57 1 96.12 488 PHE B CA 1
ATOM 8902 C C . PHE B 1 488 ? -13.672 -30.406 -1.362 1 96.12 488 PHE B C 1
ATOM 8904 O O . PHE B 1 488 ? -14.602 -31.141 -1.693 1 96.12 488 PHE B O 1
ATOM 8911 N N . LYS B 1 489 ? -13.594 -29.109 -1.632 1 94.06 489 LYS B N 1
ATOM 8912 C CA . LYS B 1 489 ? -14.773 -28.484 -2.219 1 94.06 489 LYS B CA 1
ATOM 8913 C C . LYS B 1 489 ? -14.602 -28.297 -3.725 1 94.06 489 LYS B C 1
ATOM 8915 O O . LYS B 1 489 ? -15.594 -28.281 -4.465 1 94.06 489 LYS B O 1
ATOM 8920 N N . ASN B 1 490 ? -13.383 -28.141 -4.113 1 92.5 490 ASN B N 1
ATOM 8921 C CA . ASN B 1 490 ? -13.109 -27.922 -5.531 1 92.5 490 ASN B CA 1
ATOM 8922 C C . ASN B 1 490 ? -13.359 -29.188 -6.352 1 92.5 490 ASN B C 1
ATOM 8924 O O . ASN B 1 490 ? -12.656 -30.188 -6.18 1 92.5 490 ASN B O 1
ATOM 8928 N N . LYS B 1 491 ? -14.156 -29.109 -7.332 1 91.56 491 LYS B N 1
ATOM 8929 C CA . LYS B 1 491 ? -14.586 -30.266 -8.094 1 91.56 491 LYS B CA 1
ATOM 8930 C C . LYS B 1 491 ? -13.523 -30.703 -9.094 1 91.56 491 LYS B C 1
ATOM 8932 O O . LYS B 1 491 ? -13.633 -31.766 -9.703 1 91.56 491 LYS B O 1
ATOM 8937 N N . SER B 1 492 ? -12.508 -29.922 -9.156 1 90.12 492 SER B N 1
ATOM 8938 C CA . SER B 1 492 ? -11.406 -30.344 -10.016 1 90.12 492 SER B CA 1
ATOM 8939 C C . SER B 1 492 ? -10.367 -31.141 -9.234 1 90.12 492 SER B C 1
ATOM 8941 O O . SER B 1 492 ? -9.531 -31.828 -9.828 1 90.12 492 SER B O 1
ATOM 8943 N N . CYS B 1 493 ? -10.352 -31.016 -8 1 93 493 CYS B N 1
ATOM 8944 C CA . CYS B 1 493 ? -9.406 -31.734 -7.16 1 93 493 CYS B CA 1
ATOM 8945 C C . CYS B 1 493 ? -9.758 -33.219 -7.066 1 93 493 CYS B C 1
ATOM 8947 O O . CYS B 1 493 ? -10.914 -33.562 -6.812 1 93 493 CYS B O 1
ATOM 8949 N N . PHE B 1 494 ? -8.828 -34.031 -7.18 1 95.44 494 PHE B N 1
ATOM 8950 C CA . PHE B 1 494 ? -9.109 -35.469 -7.238 1 95.44 494 PHE B CA 1
ATOM 8951 C C . PHE B 1 494 ? -9.57 -35.969 -5.883 1 95.44 494 PHE B C 1
ATOM 8953 O O . PHE B 1 494 ? -10.273 -37 -5.809 1 95.44 494 PHE B O 1
ATOM 8960 N N . VAL B 1 495 ? -9.195 -35.312 -4.797 1 95.31 495 VAL B N 1
ATOM 8961 C CA . VAL B 1 495 ? -9.719 -35.688 -3.486 1 95.31 495 VAL B CA 1
ATOM 8962 C C . VAL B 1 495 ? -11.242 -35.531 -3.484 1 95.31 495 VAL B C 1
ATOM 8964 O O . VAL B 1 495 ? -11.938 -36.375 -2.918 1 95.31 495 VAL B O 1
ATOM 8967 N N . ASN B 1 496 ? -11.68 -34.5 -4.102 1 94.94 496 ASN B N 1
ATOM 8968 C CA . ASN B 1 496 ? -13.117 -34.312 -4.234 1 94.94 496 ASN B CA 1
ATOM 8969 C C . ASN B 1 496 ? -13.711 -35.25 -5.281 1 94.94 496 ASN B C 1
ATOM 8971 O O . ASN B 1 496 ? -14.695 -35.938 -5.012 1 94.94 496 ASN B O 1
ATOM 8975 N N . ARG B 1 497 ? -13.125 -35.375 -6.422 1 94.75 497 ARG B N 1
ATOM 8976 C CA . ARG B 1 497 ? -13.617 -36.125 -7.566 1 94.75 497 ARG B CA 1
ATOM 8977 C C . ARG B 1 497 ? -13.789 -37.594 -7.207 1 94.75 497 ARG B C 1
ATOM 8979 O O . ARG B 1 497 ? -14.734 -38.25 -7.656 1 94.75 497 ARG B O 1
ATOM 8986 N N . PHE B 1 498 ? -12.883 -38.125 -6.375 1 97.06 498 PHE B N 1
ATOM 8987 C CA . PHE B 1 498 ? -12.812 -39.562 -6.102 1 97.06 498 PHE B CA 1
ATOM 8988 C C . PHE B 1 498 ? -13.539 -39.906 -4.801 1 97.06 498 PHE B C 1
ATOM 8990 O O . PHE B 1 498 ? -13.609 -41.062 -4.41 1 97.06 498 PHE B O 1
ATOM 8997 N N . MET B 1 499 ? -14.102 -38.938 -4.18 1 96.44 499 MET B N 1
ATOM 8998 C CA . MET B 1 499 ? -14.586 -39.125 -2.811 1 96.44 499 MET B CA 1
ATOM 8999 C C . MET B 1 499 ? -15.852 -39.969 -2.777 1 96.44 499 MET B C 1
ATOM 9001 O O . MET B 1 499 ? -16.75 -39.781 -3.607 1 96.44 499 MET B O 1
ATOM 9005 N N . ASP B 1 500 ? -15.883 -40.781 -1.753 1 95.12 500 ASP B N 1
ATOM 9006 C CA . ASP B 1 500 ? -17.094 -41.531 -1.439 1 95.12 500 ASP B CA 1
ATOM 9007 C C . ASP B 1 500 ? -18.141 -40.656 -0.761 1 95.12 500 ASP B C 1
ATOM 9009 O O . ASP B 1 500 ? -17.797 -39.875 0.117 1 95.12 500 ASP B O 1
ATOM 9013 N N . PRO B 1 501 ? -19.391 -40.875 -1.102 1 94.31 501 PRO B N 1
ATOM 9014 C CA . PRO B 1 501 ? -20.438 -40 -0.523 1 94.31 501 PRO B CA 1
ATOM 9015 C C . PRO B 1 501 ? -20.5 -40.094 1.001 1 94.31 501 PRO B C 1
ATOM 9017 O O . PRO B 1 501 ? -20.781 -39.094 1.671 1 94.31 501 PRO B O 1
ATOM 9020 N N . HIS B 1 502 ? -20.234 -41.25 1.479 1 94.06 502 HIS B N 1
ATOM 9021 C CA . HIS B 1 502 ? -20.266 -41.438 2.928 1 94.06 502 HIS B CA 1
ATOM 9022 C C . HIS B 1 502 ? -19.156 -40.625 3.598 1 94.06 502 HIS B C 1
ATOM 9024 O O . HIS B 1 502 ? -19.391 -39.938 4.578 1 94.06 502 HIS B O 1
ATOM 9030 N N . TYR B 1 503 ? -17.938 -40.75 3.111 1 95.69 503 TYR B N 1
ATOM 9031 C CA . TYR B 1 503 ? -16.828 -39.969 3.637 1 95.69 503 TYR B CA 1
ATOM 9032 C C . TYR B 1 503 ? -17.062 -38.5 3.443 1 95.69 503 TYR B C 1
ATOM 9034 O O . TYR B 1 503 ? -16.734 -37.688 4.32 1 95.69 503 TYR B O 1
ATOM 9042 N N . GLU B 1 504 ? -17.594 -38.156 2.293 1 96.12 504 GLU B N 1
ATOM 9043 C CA . GLU B 1 504 ? -17.875 -36.75 1.971 1 96.12 504 GLU B CA 1
ATOM 9044 C C . GLU B 1 504 ? -18.797 -36.125 3.01 1 96.12 504 GLU B C 1
ATOM 9046 O O . GLU B 1 504 ? -18.594 -34.969 3.426 1 96.12 504 GLU B O 1
ATOM 9051 N N . LYS B 1 505 ? -19.828 -36.812 3.398 1 96.06 505 LYS B N 1
ATOM 9052 C CA . LYS B 1 505 ? -20.781 -36.312 4.383 1 96.06 505 LYS B CA 1
ATOM 9053 C C . LYS B 1 505 ? -20.094 -36.031 5.711 1 96.06 505 LYS B C 1
ATOM 9055 O O . LYS B 1 505 ? -20.344 -35 6.328 1 96.06 505 LYS B O 1
ATOM 9060 N N . GLN B 1 506 ? -19.25 -36.938 6.129 1 95.12 506 GLN B N 1
ATOM 9061 C CA . GLN B 1 506 ? -18.531 -36.75 7.387 1 95.12 506 GLN B CA 1
ATOM 9062 C C . GLN B 1 506 ? -17.594 -35.531 7.316 1 95.12 506 GLN B C 1
ATOM 9064 O O . GLN B 1 506 ? -17.562 -34.719 8.234 1 95.12 506 GLN B O 1
ATOM 9069 N N . ILE B 1 507 ? -16.906 -35.469 6.246 1 96.75 507 ILE B N 1
ATOM 9070 C CA . ILE B 1 507 ? -15.953 -34.375 6.059 1 96.75 507 ILE B CA 1
ATOM 9071 C C . ILE B 1 507 ? -16.703 -33.031 5.969 1 96.75 507 ILE B C 1
ATOM 9073 O O . ILE B 1 507 ? -16.297 -32.031 6.578 1 96.75 507 ILE B O 1
ATOM 9077 N N . ASN B 1 508 ? -17.828 -33.031 5.281 1 95.19 508 ASN B N 1
ATOM 9078 C CA . ASN B 1 508 ? -18.609 -31.797 5.121 1 95.19 508 ASN B CA 1
ATOM 9079 C C . ASN B 1 508 ? -19.156 -31.312 6.457 1 95.19 508 ASN B C 1
ATOM 9081 O O . ASN B 1 508 ? -19.297 -30.094 6.672 1 95.19 508 ASN B O 1
ATOM 9085 N N . CYS B 1 509 ? -19.469 -32.188 7.332 1 95.12 509 CYS B N 1
ATOM 9086 C CA . CYS B 1 509 ? -19.922 -31.812 8.664 1 95.12 509 CYS B CA 1
ATOM 9087 C C . CYS B 1 509 ? -18.844 -31.031 9.398 1 95.12 509 CYS B C 1
ATOM 9089 O O . CYS B 1 509 ? -19.109 -29.984 9.992 1 95.12 509 CYS B O 1
ATOM 9091 N N . LEU B 1 510 ? -17.672 -31.531 9.305 1 95.56 510 LEU B N 1
ATOM 9092 C CA . LEU B 1 510 ? -16.547 -30.844 9.945 1 95.56 510 LEU B CA 1
ATOM 9093 C C . LEU B 1 510 ? -16.25 -29.516 9.258 1 95.56 510 LEU B C 1
ATOM 9095 O O . LEU B 1 510 ? -15.953 -28.531 9.914 1 95.56 510 LEU B O 1
ATOM 9099 N N . LEU B 1 511 ? -16.359 -29.5 7.941 1 95.06 511 LEU B N 1
ATOM 9100 C CA . LEU B 1 511 ? -16.109 -28.281 7.18 1 95.06 511 LEU B CA 1
ATOM 9101 C C . LEU B 1 511 ? -17.172 -27.219 7.477 1 95.06 511 LEU B C 1
ATOM 9103 O O . LEU B 1 511 ? -16.875 -26.031 7.512 1 95.06 511 LEU B O 1
ATOM 9107 N N . ASP B 1 512 ? -18.406 -27.656 7.688 1 92.69 512 ASP B N 1
ATOM 9108 C CA . ASP B 1 512 ? -19.469 -26.719 8.047 1 92.69 512 ASP B CA 1
ATOM 9109 C C . ASP B 1 512 ? -19.172 -26.047 9.383 1 92.69 512 ASP B C 1
ATOM 9111 O O . ASP B 1 512 ? -19.406 -24.844 9.539 1 92.69 512 ASP B O 1
ATOM 9115 N N . THR B 1 513 ? -18.672 -26.812 10.305 1 93.62 513 THR B N 1
ATOM 9116 C CA . THR B 1 513 ? -18.25 -26.25 11.586 1 93.62 513 THR B CA 1
ATOM 9117 C C . THR B 1 513 ? -17.094 -25.266 11.398 1 93.62 513 THR B C 1
ATOM 9119 O O . THR B 1 513 ? -17.062 -24.219 12.031 1 93.62 513 THR B O 1
ATOM 9122 N N . PHE B 1 514 ? -16.219 -25.609 10.523 1 94 514 PHE B N 1
ATOM 9123 C CA . PHE B 1 514 ? -15.078 -24.781 10.172 1 94 514 PHE B CA 1
ATOM 9124 C C . PHE B 1 514 ? -15.539 -23.422 9.664 1 94 514 PHE B C 1
ATOM 9126 O O . PHE B 1 514 ? -15.016 -22.375 10.078 1 94 514 PHE B O 1
ATOM 9133 N N . LEU B 1 515 ? -16.547 -23.328 8.859 1 92.25 515 LEU B N 1
ATOM 9134 C CA . LEU B 1 515 ? -17.016 -22.109 8.203 1 92.25 515 LEU B CA 1
ATOM 9135 C C . LEU B 1 515 ? -17.719 -21.188 9.195 1 92.25 515 LEU B C 1
ATOM 9137 O O . LEU B 1 515 ? -17.875 -20 8.93 1 92.25 515 LEU B O 1
ATOM 9141 N N . LEU B 1 516 ? -18.109 -21.703 10.383 1 90.5 516 LEU B N 1
ATOM 9142 C CA . LEU B 1 516 ? -18.812 -20.922 11.391 1 90.5 516 LEU B CA 1
ATOM 9143 C C . LEU B 1 516 ? -17.891 -20.531 12.539 1 90.5 516 LEU B C 1
ATOM 9145 O O . LEU B 1 516 ? -18.281 -19.812 13.445 1 90.5 516 LEU B O 1
ATOM 9149 N N . GLU B 1 517 ? -16.656 -21.016 12.438 1 92.56 517 GLU B N 1
ATOM 9150 C CA . GLU B 1 517 ? -15.695 -20.781 13.516 1 92.56 517 GLU B CA 1
ATOM 9151 C C . GLU B 1 517 ? -14.969 -19.453 13.328 1 92.56 517 GLU B C 1
ATOM 9153 O O . GLU B 1 517 ? -14.32 -19.219 12.305 1 92.56 517 GLU B O 1
ATOM 9158 N N . GLU B 1 518 ? -15.016 -18.562 14.336 1 89.12 518 GLU B N 1
ATOM 9159 C CA . GLU B 1 518 ? -14.414 -17.234 14.25 1 89.12 518 GLU B CA 1
ATOM 9160 C C . GLU B 1 518 ? -12.922 -17.281 14.57 1 89.12 518 GLU B C 1
ATOM 9162 O O . GLU B 1 518 ? -12.141 -16.484 14.055 1 89.12 518 GLU B O 1
ATOM 9167 N N . ASN B 1 519 ? -12.578 -18.188 15.352 1 92.38 519 ASN B N 1
ATOM 9168 C CA . ASN B 1 519 ? -11.203 -18.266 15.844 1 92.38 519 ASN B CA 1
ATOM 9169 C C . ASN B 1 519 ? -10.312 -19.062 14.891 1 92.38 519 ASN B C 1
ATOM 9171 O O . ASN B 1 519 ? -10.594 -20.219 14.578 1 92.38 519 ASN B O 1
ATOM 9175 N N . LYS B 1 520 ? -9.242 -18.484 14.539 1 91.81 520 LYS B N 1
ATOM 9176 C CA . LYS B 1 520 ? -8.32 -19.094 13.578 1 91.81 520 LYS B CA 1
ATOM 9177 C C . LYS B 1 520 ? -7.73 -20.391 14.133 1 91.81 520 LYS B C 1
ATOM 9179 O O . LYS B 1 520 ? -7.656 -21.391 13.422 1 91.81 520 LYS B O 1
ATOM 9184 N N . GLU B 1 521 ? -7.301 -20.406 15.375 1 94.5 521 GLU B N 1
ATOM 9185 C CA . GLU B 1 521 ? -6.676 -21.578 15.961 1 94.5 521 GLU B CA 1
ATOM 9186 C C . GLU B 1 521 ? -7.645 -22.766 15.992 1 94.5 521 GLU B C 1
ATOM 9188 O O . GLU B 1 521 ? -7.258 -23.906 15.719 1 94.5 521 GLU B O 1
ATOM 9193 N N . LYS B 1 522 ? -8.844 -22.438 16.281 1 96.19 522 LYS B N 1
ATOM 9194 C CA . LYS B 1 522 ? -9.859 -23.484 16.297 1 96.19 522 LYS B CA 1
ATOM 9195 C C . LYS B 1 522 ? -10.133 -24.016 14.898 1 96.19 522 LYS B C 1
ATOM 9197 O O . LYS B 1 522 ? -10.414 -25.203 14.719 1 96.19 522 LYS B O 1
ATOM 9202 N N . ARG B 1 523 ? -10.07 -23.188 13.914 1 95.5 523 ARG B N 1
ATOM 9203 C CA . ARG B 1 523 ? -10.219 -23.641 12.531 1 95.5 523 ARG B CA 1
ATOM 9204 C C . ARG B 1 523 ? -9.094 -24.609 12.141 1 95.5 523 ARG B C 1
ATOM 9206 O O . ARG B 1 523 ? -9.336 -25.609 11.484 1 95.5 523 ARG B O 1
ATOM 9213 N N . TYR B 1 524 ? -7.898 -24.344 12.594 1 96 524 TYR B N 1
ATOM 9214 C CA . TYR B 1 524 ? -6.781 -25.234 12.305 1 96 524 TYR B CA 1
ATOM 9215 C C . TYR B 1 524 ? -6.961 -26.594 12.992 1 96 524 TYR B C 1
ATOM 9217 O O . TYR B 1 524 ? -6.648 -27.641 12.422 1 96 524 TYR B O 1
ATOM 9225 N N . GLU B 1 525 ? -7.469 -26.547 14.203 1 97.06 525 GLU B N 1
ATOM 9226 C CA . GLU B 1 525 ? -7.758 -27.812 14.883 1 97.06 525 GLU B CA 1
ATOM 9227 C C . GLU B 1 525 ? -8.742 -28.656 14.086 1 97.06 525 GLU B C 1
ATOM 9229 O O . GLU B 1 525 ? -8.602 -29.875 14.008 1 97.06 525 GLU B O 1
ATOM 9234 N N . LEU B 1 526 ? -9.734 -28.016 13.523 1 97.44 526 LEU B N 1
ATOM 9235 C CA . LEU B 1 526 ? -10.711 -28.719 12.695 1 97.44 526 LEU B CA 1
ATOM 9236 C C . LEU B 1 526 ? -10.055 -29.281 11.438 1 97.44 526 LEU B C 1
ATOM 9238 O O . LEU B 1 526 ? -10.359 -30.391 11.023 1 97.44 526 LEU B O 1
ATOM 9242 N N . MET B 1 527 ? -9.156 -28.547 10.859 1 97.56 527 MET B N 1
ATOM 9243 C CA . MET B 1 527 ? -8.414 -29.031 9.703 1 97.56 527 MET B CA 1
ATOM 9244 C C . MET B 1 527 ? -7.613 -30.281 10.047 1 97.56 527 MET B C 1
ATOM 9246 O O . MET B 1 527 ? -7.609 -31.25 9.297 1 97.56 527 MET B O 1
ATOM 9250 N N . TYR B 1 528 ? -6.984 -30.281 11.219 1 97.12 528 TYR B N 1
ATOM 9251 C CA . TYR B 1 528 ? -6.18 -31.422 11.648 1 97.12 528 TYR B CA 1
ATOM 9252 C C . TYR B 1 528 ? -7.059 -32.625 11.938 1 97.12 528 TYR B C 1
ATOM 9254 O O . TYR B 1 528 ? -6.664 -33.781 11.664 1 97.12 528 TYR B O 1
ATOM 9262 N N . GLU B 1 529 ? -8.227 -32.375 12.43 1 97.56 529 GLU B N 1
ATOM 9263 C CA . GLU B 1 529 ? -9.172 -33.469 12.648 1 97.56 529 GLU B CA 1
ATOM 9264 C C . GLU B 1 529 ? -9.57 -34.125 11.328 1 97.56 529 GLU B C 1
ATOM 9266 O O . GLU B 1 529 ? -9.703 -35.344 11.242 1 97.56 529 GLU B O 1
ATOM 9271 N N . ILE B 1 530 ? -9.766 -33.312 10.391 1 97.75 530 ILE B N 1
ATOM 9272 C CA . ILE B 1 530 ? -10.109 -33.812 9.07 1 97.75 530 ILE B CA 1
ATOM 9273 C C . ILE B 1 530 ? -8.945 -34.656 8.516 1 97.75 530 ILE B C 1
ATOM 9275 O O . ILE B 1 530 ? -9.156 -35.719 7.973 1 97.75 530 ILE B O 1
ATOM 9279 N N . GLU B 1 531 ? -7.715 -34.188 8.672 1 97.25 531 GLU B N 1
ATOM 9280 C CA . GLU B 1 531 ? -6.539 -34.938 8.227 1 97.25 531 GLU B CA 1
ATOM 9281 C C . GLU B 1 531 ? -6.426 -36.281 8.938 1 97.25 531 GLU B C 1
ATOM 9283 O O . GLU B 1 531 ? -6.074 -37.281 8.312 1 97.25 531 GLU B O 1
ATOM 9288 N N . GLU B 1 532 ? -6.703 -36.281 10.195 1 96.25 532 GLU B N 1
ATOM 9289 C CA . GLU B 1 532 ? -6.672 -37.531 10.961 1 96.25 532 GLU B CA 1
ATOM 9290 C C . GLU B 1 532 ? -7.699 -38.531 10.43 1 96.25 532 GLU B C 1
ATOM 9292 O O . GLU B 1 532 ? -7.422 -39.719 10.359 1 96.25 532 GLU B O 1
ATOM 9297 N N . PHE B 1 533 ? -8.844 -38 10.164 1 96.88 533 PHE B N 1
ATOM 9298 C CA . PHE B 1 533 ? -9.875 -38.844 9.586 1 96.88 533 PHE B CA 1
ATOM 9299 C C . PHE B 1 533 ? -9.422 -39.406 8.25 1 96.88 533 PHE B C 1
ATOM 9301 O O . PHE B 1 533 ? -9.594 -40.625 8 1 96.88 533 PHE B O 1
ATOM 9308 N N . LEU B 1 534 ? -8.812 -38.594 7.395 1 97.19 534 LEU B N 1
ATOM 9309 C CA . LEU B 1 534 ? -8.289 -39.031 6.105 1 97.19 534 LEU B CA 1
ATOM 9310 C C . LEU B 1 534 ? -7.266 -40.156 6.289 1 97.19 534 LEU B C 1
ATOM 9312 O O . LEU B 1 534 ? -7.254 -41.125 5.527 1 97.19 534 LEU B O 1
ATOM 9316 N N . GLN B 1 535 ? -6.434 -40.031 7.25 1 95.56 535 GLN B N 1
ATOM 9317 C CA . GLN B 1 535 ? -5.375 -41 7.512 1 95.56 535 GLN B CA 1
ATOM 9318 C C . GLN B 1 535 ? -5.941 -42.281 8.094 1 95.56 535 GLN B C 1
ATOM 9320 O O . GLN B 1 535 ? -5.551 -43.375 7.691 1 95.56 535 GLN B O 1
ATOM 9325 N N . ALA B 1 536 ? -6.855 -42.125 9.031 1 95.88 536 ALA B N 1
ATOM 9326 C CA . ALA B 1 536 ? -7.434 -43.281 9.703 1 95.88 536 ALA B CA 1
ATOM 9327 C C . ALA B 1 536 ? -8.164 -44.188 8.703 1 95.88 536 ALA B C 1
ATOM 9329 O O . ALA B 1 536 ? -8.086 -45.406 8.797 1 95.88 536 ALA B O 1
ATOM 9330 N N . GLU B 1 537 ? -8.82 -43.531 7.781 1 96.31 537 GLU B N 1
ATOM 9331 C CA . GLU B 1 537 ? -9.586 -44.281 6.793 1 96.31 537 GLU B CA 1
ATOM 9332 C C . GLU B 1 537 ? -8.766 -44.562 5.535 1 96.31 537 GLU B C 1
ATOM 9334 O O . GLU B 1 537 ? -9.25 -45.188 4.59 1 96.31 537 GLU B O 1
ATOM 9339 N N . HIS B 1 538 ? -7.547 -44.094 5.496 1 96.88 538 HIS B N 1
ATOM 9340 C CA . HIS B 1 538 ? -6.641 -44.25 4.363 1 96.88 538 HIS B CA 1
ATOM 9341 C C . HIS B 1 538 ? -7.297 -43.781 3.068 1 96.88 538 HIS B C 1
ATOM 9343 O O . HIS B 1 538 ? -7.219 -44.469 2.047 1 96.88 538 HIS B O 1
ATOM 9349 N N . ILE B 1 539 ? -8.016 -42.719 3.188 1 95.81 539 ILE B N 1
ATOM 9350 C CA . ILE B 1 539 ? -8.672 -42.156 2.012 1 95.81 539 ILE B CA 1
ATOM 9351 C C . ILE B 1 539 ? -7.617 -41.594 1.06 1 95.81 539 ILE B C 1
ATOM 9353 O O . ILE B 1 539 ? -7.699 -41.781 -0.154 1 95.81 539 ILE B O 1
ATOM 9357 N N . ILE B 1 540 ? -6.652 -40.875 1.636 1 95.5 540 ILE B N 1
ATOM 9358 C CA . ILE B 1 540 ? -5.457 -40.438 0.922 1 95.5 540 ILE B CA 1
ATOM 9359 C C . ILE B 1 540 ? -4.211 -40.875 1.687 1 95.5 540 ILE B C 1
ATOM 9361 O O . ILE B 1 540 ? -4.23 -40.969 2.916 1 95.5 540 ILE B O 1
ATOM 9365 N N . LEU B 1 541 ? -3.23 -41.219 0.957 1 96.75 541 LEU B N 1
ATOM 9366 C CA . LEU B 1 541 ? -1.929 -41.562 1.534 1 96.75 541 LEU B CA 1
ATOM 9367 C C . LEU B 1 541 ? -0.96 -40.375 1.361 1 96.75 541 LEU B C 1
ATOM 9369 O O . LEU B 1 541 ? -0.472 -40.125 0.256 1 96.75 541 LEU B O 1
ATOM 9373 N N . PHE B 1 542 ? -0.708 -39.688 2.488 1 96.38 542 PHE B N 1
ATOM 9374 C CA . PHE B 1 542 ? 0.275 -38.625 2.447 1 96.38 542 PHE B CA 1
ATOM 9375 C C . PHE B 1 542 ? 1.656 -39.156 2.094 1 96.38 542 PHE B C 1
ATOM 9377 O O . PHE B 1 542 ? 2.109 -40.156 2.678 1 96.38 542 PHE B O 1
ATOM 9384 N N . ASN B 1 543 ? 2.277 -38.531 1.161 1 95 543 ASN B N 1
ATOM 9385 C CA . ASN B 1 543 ? 3.574 -39.031 0.719 1 95 543 ASN B CA 1
ATOM 9386 C C . ASN B 1 543 ? 4.719 -38.156 1.228 1 95 543 ASN B C 1
ATOM 9388 O O . ASN B 1 543 ? 5.336 -38.469 2.248 1 95 543 ASN B O 1
ATOM 9392 N N . TYR B 1 544 ? 4.934 -37 0.561 1 94.81 544 TYR B N 1
ATOM 9393 C CA . TYR B 1 544 ? 6.031 -36.156 1 1 94.81 544 TYR B CA 1
ATOM 9394 C C . TYR B 1 544 ? 5.781 -34.688 0.624 1 94.81 544 TYR B C 1
ATOM 9396 O O . TYR B 1 544 ? 4.887 -34.406 -0.176 1 94.81 544 TYR B O 1
ATOM 9404 N N . HIS B 1 545 ? 6.484 -33.812 1.337 1 94.44 545 HIS B N 1
ATOM 9405 C CA . HIS B 1 545 ? 6.531 -32.406 0.982 1 94.44 545 HIS B CA 1
ATOM 9406 C C . HIS B 1 545 ? 7.645 -32.125 -0.022 1 94.44 545 HIS B C 1
ATOM 9408 O O . HIS B 1 545 ? 8.602 -32.906 -0.127 1 94.44 545 HIS B O 1
ATOM 9414 N N . VAL B 1 546 ? 7.414 -31.109 -0.767 1 89.94 546 VAL B N 1
ATOM 9415 C CA . VAL B 1 546 ? 8.375 -30.766 -1.812 1 89.94 546 VAL B CA 1
ATOM 9416 C C . VAL B 1 546 ? 8.992 -29.406 -1.511 1 89.94 546 VAL B C 1
ATOM 9418 O O . VAL B 1 546 ? 8.32 -28.516 -0.985 1 89.94 546 VAL B O 1
ATOM 9421 N N . LEU B 1 547 ? 10.273 -29.266 -1.769 1 85.31 547 LEU B N 1
ATOM 9422 C CA . LEU B 1 547 ? 10.984 -27.984 -1.659 1 85.31 547 LEU B CA 1
ATOM 9423 C C . LEU B 1 547 ? 10.969 -27.234 -2.986 1 85.31 547 LEU B C 1
ATOM 9425 O O . LEU B 1 547 ? 11.297 -27.812 -4.031 1 85.31 547 LEU B O 1
ATOM 9429 N N . LYS B 1 548 ? 10.469 -26.031 -2.871 1 79.38 548 LYS B N 1
ATOM 9430 C CA . LYS B 1 548 ? 10.562 -25.156 -4.039 1 79.38 548 LYS 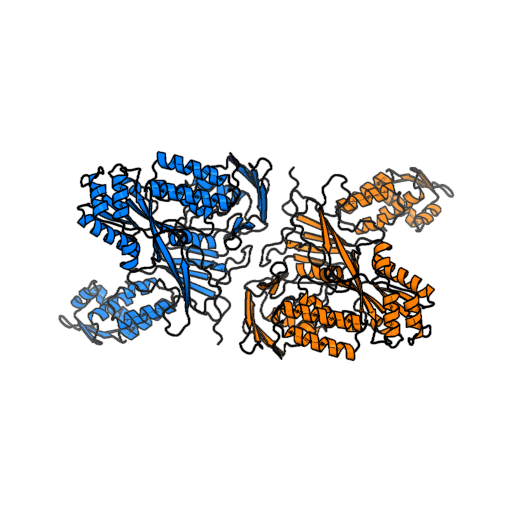B CA 1
ATOM 9431 C C . LYS B 1 548 ? 11.914 -24.453 -4.098 1 79.38 548 LYS B C 1
ATOM 9433 O O . LYS B 1 548 ? 12.383 -23.922 -3.09 1 79.38 548 LYS B O 1
ATOM 9438 N N . ARG B 1 549 ? 12.578 -24.609 -5.133 1 75.44 549 ARG B N 1
ATOM 9439 C CA . ARG B 1 549 ? 13.852 -23.922 -5.328 1 75.44 549 ARG B CA 1
ATOM 9440 C C . ARG B 1 549 ? 13.852 -23.125 -6.625 1 75.44 549 ARG B C 1
ATOM 9442 O O . ARG B 1 549 ? 13.461 -23.625 -7.676 1 75.44 549 ARG B O 1
ATOM 9449 N N . LYS B 1 550 ? 14.055 -21.844 -6.453 1 75.25 550 LYS B N 1
ATOM 9450 C CA . LYS B 1 550 ? 14.195 -20.969 -7.617 1 75.25 550 LYS B CA 1
ATOM 9451 C C . LYS B 1 550 ? 15.508 -20.203 -7.574 1 75.25 550 LYS B C 1
ATOM 9453 O O . LYS B 1 550 ? 15.953 -19.781 -6.504 1 75.25 550 LYS B O 1
ATOM 9458 N N . THR B 1 551 ? 16.094 -20.109 -8.617 1 72 551 THR B N 1
ATOM 9459 C CA . THR B 1 551 ? 17.312 -19.328 -8.758 1 72 551 THR B CA 1
ATOM 9460 C C . THR B 1 551 ? 17.078 -18.109 -9.625 1 72 551 THR B C 1
ATOM 9462 O O . THR B 1 551 ? 16.469 -18.203 -10.695 1 72 551 THR B O 1
ATOM 9465 N N . TYR B 1 552 ? 17.438 -16.969 -9.18 1 73.06 552 TYR B N 1
ATOM 9466 C CA . TYR B 1 552 ? 17.297 -15.719 -9.906 1 73.06 552 TYR B CA 1
ATOM 9467 C C . TYR B 1 552 ? 18.641 -15.031 -10.078 1 73.06 552 TYR B C 1
ATOM 9469 O O . TYR B 1 552 ? 19.531 -15.172 -9.234 1 73.06 552 TYR B O 1
ATOM 9477 N N . PRO B 1 553 ? 18.812 -14.32 -11.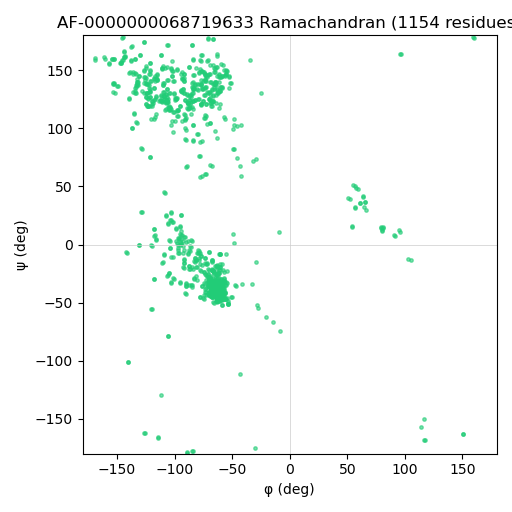211 1 70.69 553 PRO B N 1
ATOM 9478 C CA . PRO B 1 553 ? 20.047 -13.531 -11.336 1 70.69 553 PRO B CA 1
ATOM 9479 C C . PRO B 1 553 ? 20.203 -12.492 -10.227 1 70.69 553 PRO B C 1
ATOM 9481 O O . PRO B 1 553 ? 19.203 -11.969 -9.727 1 70.69 553 PRO B O 1
ATOM 9484 N N . SER B 1 554 ? 21.453 -12.109 -9.945 1 72.25 554 SER B N 1
ATOM 9485 C CA . SER B 1 554 ? 21.734 -11.195 -8.852 1 72.25 554 SER B CA 1
ATOM 9486 C C . SER B 1 554 ? 21.25 -9.789 -9.164 1 72.25 554 SER B C 1
ATOM 9488 O O . SER B 1 554 ? 21 -8.992 -8.25 1 72.25 554 SER B O 1
ATOM 9490 N N . SER B 1 555 ? 21.094 -9.5 -10.453 1 75.31 555 SER B N 1
ATOM 9491 C CA . SER B 1 555 ? 20.656 -8.164 -10.852 1 75.31 555 SER B CA 1
ATOM 9492 C C . SER B 1 555 ? 19.156 -7.977 -10.57 1 75.31 555 SER B C 1
ATOM 9494 O O . SER B 1 555 ? 18.672 -6.848 -10.539 1 75.31 555 SER B O 1
ATOM 9496 N N . LEU B 1 556 ? 18.516 -9.07 -10.523 1 78.81 556 LEU B N 1
ATOM 9497 C CA . LEU B 1 556 ? 17.109 -9 -10.164 1 78.81 556 LEU B CA 1
ATOM 9498 C C . LEU B 1 556 ? 16.938 -8.789 -8.664 1 78.81 556 LEU B C 1
ATOM 9500 O O . LEU B 1 556 ? 17.453 -9.562 -7.859 1 78.81 556 LEU B O 1
ATOM 9504 N N . LYS B 1 557 ? 16.281 -7.68 -8.414 1 79.19 557 LYS B N 1
ATOM 9505 C CA . LYS B 1 557 ? 16.172 -7.32 -7 1 79.19 557 LYS B CA 1
ATOM 9506 C C . LYS B 1 557 ? 14.719 -7.434 -6.523 1 79.19 557 LYS B C 1
ATOM 9508 O O . LYS B 1 557 ? 13.797 -7.52 -7.34 1 79.19 557 LYS B O 1
ATOM 9513 N N . ASN B 1 558 ? 14.516 -7.477 -5.195 1 78.88 558 ASN B N 1
ATOM 9514 C CA . ASN B 1 558 ? 13.227 -7.625 -4.531 1 78.88 558 ASN B CA 1
ATOM 9515 C C . ASN B 1 558 ? 12.578 -8.969 -4.855 1 78.88 558 ASN B C 1
ATOM 9517 O O . ASN B 1 558 ? 11.383 -9.031 -5.137 1 78.88 558 ASN B O 1
ATOM 9521 N N . VAL B 1 559 ? 13.406 -9.945 -4.863 1 75.12 559 VAL B N 1
ATOM 9522 C CA . VAL B 1 559 ? 12.898 -11.266 -5.215 1 75.12 559 VAL B CA 1
ATOM 9523 C C . VAL B 1 559 ? 12.289 -11.93 -3.982 1 75.12 559 VAL B C 1
ATOM 9525 O O . VAL B 1 559 ? 12.992 -12.203 -3.004 1 75.12 559 VAL B O 1
ATOM 9528 N N . THR B 1 560 ? 11.039 -11.914 -3.967 1 76.44 560 THR B N 1
ATOM 9529 C CA . THR B 1 560 ? 10.289 -12.727 -3.021 1 76.44 560 THR B CA 1
ATOM 9530 C C . THR B 1 560 ? 9.43 -13.758 -3.754 1 76.44 560 THR B C 1
ATOM 9532 O O . THR B 1 560 ? 9.031 -13.539 -4.902 1 76.44 560 THR B O 1
ATOM 9535 N N . ILE B 1 561 ? 9.305 -14.875 -3.166 1 77 561 ILE B N 1
ATOM 9536 C CA . ILE B 1 561 ? 8.555 -15.914 -3.854 1 77 561 ILE B CA 1
ATOM 9537 C C . ILE B 1 561 ? 7.23 -16.156 -3.133 1 77 561 ILE B C 1
ATOM 9539 O O . ILE B 1 561 ? 7.172 -16.125 -1.902 1 77 561 ILE B O 1
ATOM 9543 N N . ASP B 1 562 ? 6.258 -16.328 -3.891 1 75.06 562 ASP B N 1
ATOM 9544 C CA . ASP B 1 562 ? 4.938 -16.609 -3.334 1 75.06 562 ASP B CA 1
ATOM 9545 C C . ASP B 1 562 ? 4.781 -18.109 -3.049 1 75.06 562 ASP B C 1
ATOM 9547 O O . ASP B 1 562 ? 5.746 -18.859 -3.152 1 75.06 562 ASP B O 1
ATOM 9551 N N . SER B 1 563 ? 3.607 -18.406 -2.592 1 74.25 563 SER B N 1
ATOM 9552 C CA . SER B 1 563 ? 3.334 -19.781 -2.186 1 74.25 563 SER B CA 1
ATOM 9553 C C . SER B 1 563 ? 3.459 -20.75 -3.363 1 74.25 563 SER B C 1
ATOM 9555 O O . SER B 1 563 ? 3.639 -21.953 -3.174 1 74.25 563 SER B O 1
ATOM 9557 N N . PHE B 1 564 ? 3.395 -20.25 -4.555 1 72.75 564 PHE B N 1
ATOM 9558 C CA . PHE B 1 564 ? 3.494 -21.094 -5.746 1 72.75 564 PHE B CA 1
ATOM 9559 C C . PHE B 1 564 ? 4.922 -21.094 -6.281 1 72.75 564 PHE B C 1
ATOM 9561 O O . PHE B 1 564 ? 5.199 -21.734 -7.301 1 72.75 564 PHE B O 1
ATOM 9568 N N . GLY B 1 565 ? 5.773 -20.344 -5.598 1 75.06 565 GLY B N 1
ATOM 9569 C CA . GLY B 1 565 ? 7.184 -20.359 -5.945 1 75.06 565 GLY B CA 1
ATOM 9570 C C . GLY B 1 565 ? 7.555 -19.297 -6.961 1 75.06 565 GLY B C 1
ATOM 9571 O O . GLY B 1 565 ? 8.633 -19.344 -7.555 1 75.06 565 GLY B O 1
ATOM 9572 N N . TRP B 1 566 ? 6.645 -18.516 -7.219 1 78.06 566 TRP B N 1
ATOM 9573 C CA . TRP B 1 566 ? 6.914 -17.453 -8.188 1 78.06 566 TRP B CA 1
ATOM 9574 C C . TRP B 1 566 ? 7.164 -16.125 -7.477 1 78.06 566 TRP B C 1
ATOM 9576 O O . TRP B 1 566 ? 6.582 -15.852 -6.422 1 78.06 566 TRP B O 1
ATOM 9586 N N . ALA B 1 567 ? 7.961 -15.359 -8.102 1 79.44 567 ALA B N 1
ATOM 9587 C CA . ALA B 1 567 ? 8.211 -14.016 -7.586 1 79.44 567 ALA B CA 1
ATOM 9588 C C . ALA B 1 567 ? 7.031 -13.094 -7.855 1 79.44 567 ALA B C 1
ATOM 9590 O O . ALA B 1 567 ? 6.262 -13.312 -8.789 1 79.44 567 ALA B O 1
ATOM 9591 N N . ASN B 1 568 ? 6.848 -12.164 -6.957 1 83.81 568 ASN B N 1
ATOM 9592 C CA . ASN B 1 568 ? 5.906 -11.094 -7.258 1 83.81 568 ASN B CA 1
ATOM 9593 C C . ASN B 1 568 ? 6.434 -10.172 -8.352 1 83.81 568 ASN B C 1
ATOM 9595 O O . ASN B 1 568 ? 7.27 -9.305 -8.094 1 83.81 568 ASN B O 1
ATOM 9599 N N . PHE B 1 569 ? 5.926 -10.305 -9.5 1 88.62 569 PHE B N 1
ATOM 9600 C CA . PHE B 1 569 ? 6.484 -9.648 -10.68 1 88.62 569 PHE B CA 1
ATOM 9601 C C . PHE B 1 569 ? 6.367 -8.133 -10.562 1 88.62 569 PHE B C 1
ATOM 9603 O O . PHE B 1 569 ? 7.219 -7.402 -11.07 1 88.62 569 PHE B O 1
ATOM 9610 N N . ALA B 1 570 ? 5.324 -7.719 -9.891 1 89.5 570 ALA B N 1
ATOM 9611 C CA . ALA B 1 570 ? 5.082 -6.277 -9.828 1 89.5 570 ALA B CA 1
ATOM 9612 C C . ALA B 1 570 ? 6.168 -5.574 -9.023 1 89.5 570 ALA B C 1
ATOM 9614 O O . ALA B 1 570 ? 6.406 -4.379 -9.195 1 89.5 570 ALA B O 1
ATOM 9615 N N . LYS B 1 571 ? 6.852 -6.238 -8.18 1 89.31 571 LYS B N 1
ATOM 9616 C CA . LYS B 1 571 ? 7.832 -5.625 -7.289 1 89.31 571 LYS B CA 1
ATOM 9617 C C . LYS B 1 571 ? 9.25 -5.871 -7.785 1 89.31 571 LYS B C 1
ATOM 9619 O O . LYS B 1 571 ? 10.203 -5.277 -7.277 1 89.31 571 LYS B O 1
ATOM 9624 N N . LEU B 1 572 ? 9.391 -6.73 -8.75 1 86.75 572 LEU B N 1
ATOM 9625 C CA . LEU B 1 572 ? 10.711 -7.035 -9.289 1 86.75 572 LEU B CA 1
ATOM 9626 C C . LEU B 1 572 ? 11.273 -5.84 -10.055 1 86.75 572 LEU B C 1
ATOM 9628 O O . LEU B 1 572 ? 10.531 -5.109 -10.711 1 86.75 572 LEU B O 1
ATOM 9632 N N . TRP B 1 573 ? 12.469 -5.668 -9.852 1 85.5 573 TRP B N 1
ATOM 9633 C CA . TRP B 1 573 ? 13.133 -4.641 -10.648 1 85.5 573 TRP B CA 1
ATOM 9634 C C . TRP B 1 573 ? 14.57 -5.027 -10.953 1 85.5 573 TRP B C 1
ATOM 9636 O O . TRP B 1 573 ? 15.133 -5.926 -10.32 1 85.5 573 TRP B O 1
ATOM 9646 N N . ILE B 1 574 ? 15.141 -4.52 -11.953 1 81.75 574 ILE B N 1
ATOM 9647 C CA . ILE B 1 574 ? 16.484 -4.812 -12.414 1 81.75 574 ILE B CA 1
ATOM 9648 C C . ILE B 1 574 ? 17.422 -3.652 -12.062 1 81.75 574 ILE B C 1
ATOM 9650 O O . ILE B 1 574 ? 17.219 -2.525 -12.516 1 81.75 574 ILE B O 1
ATOM 9654 N N . GLN B 1 575 ? 18.359 -3.977 -11.219 1 80.56 575 GLN B N 1
ATOM 9655 C CA . GLN B 1 575 ? 19.344 -2.955 -10.867 1 80.56 575 GLN B CA 1
ATOM 9656 C C . GLN B 1 575 ? 20.219 -2.613 -12.062 1 80.56 575 GLN B C 1
ATOM 9658 O O . GLN B 1 575 ? 20.797 -3.502 -12.688 1 80.56 575 GLN B O 1
ATOM 9663 N N . PRO B 1 576 ? 20.234 -1.354 -12.398 1 74 576 PRO B N 1
ATOM 9664 C CA . PRO B 1 576 ? 21.078 -0.985 -13.539 1 74 576 PRO B CA 1
ATOM 9665 C C . PRO B 1 576 ? 22.562 -1.238 -13.281 1 74 576 PRO B C 1
ATOM 9667 O O . PRO B 1 576 ? 23.016 -1.17 -12.133 1 74 576 PRO B O 1
ATOM 9670 N N . SER B 1 577 ? 23.281 -1.885 -14.32 1 60.44 577 SER B N 1
ATOM 9671 C CA . SER B 1 577 ? 24.719 -2.123 -14.195 1 60.44 577 SER B CA 1
ATOM 9672 C C . SER B 1 577 ? 25.469 -0.82 -13.969 1 60.44 577 SER B C 1
ATOM 9674 O O . SER B 1 577 ? 25.125 0.218 -14.531 1 60.44 577 SER B O 1
ATOM 9676 N N . THR B 1 578 ? 26.031 -0.586 -12.719 1 54.03 578 THR B N 1
ATOM 9677 C CA . THR B 1 578 ? 26.922 0.551 -12.5 1 54.03 578 THR B CA 1
ATOM 9678 C C . THR B 1 578 ? 28 0.605 -13.57 1 54.03 578 THR B C 1
ATOM 9680 O O . THR B 1 578 ? 28.75 -0.353 -13.75 1 54.03 578 THR B O 1
ATOM 9683 N N . TYR B 1 579 ? 27.75 1.165 -14.805 1 42.59 579 TYR B N 1
ATOM 9684 C CA . TYR B 1 579 ? 28.953 1.325 -15.625 1 42.59 579 TYR B CA 1
ATOM 9685 C C . TYR B 1 579 ? 30.047 2.045 -14.852 1 42.59 579 TYR B C 1
ATOM 9687 O O . TYR B 1 579 ? 29.766 2.881 -13.992 1 42.59 579 TYR B O 1
#

Sequence (1158 aa):
MKIMDYYIRLRLHAQDQQHMRNSLQELADVLYCSTKNVKILLKKMSEEQLISWTPGRGRGNKTEILFIHNFVEAIESYTDELLAQEKLKDIFLLLKEPLPLALQKKIENKLHHHFGYEPSNDMYDVLKIPISRKIFPLDPAFVAVTTESHLTSQIFDTLVVYNDVTEKMEPHIAHTWELSEDGLTWTFYLRKDIYFHNETILTSKDVQFSFERLKQVQSPFEWLTEEIIQIETPSPLQIQFHLAKPNLFFLHYVSSMQLAILPRDTSIQNHHYIGTGPFKLAHYSEDNIVLEAFNHYFKERALLDRIEFWGIPDHVQIDADYELPNEEENERYDIQVEEIGCIYAGFNFTKPGPHHDIYFRKAWRELYDVETILRSIEGRRTIAASSFFPERSSQASKRSYSLEKAKEYLKKSTYNGETLHIYFFAFKDSANDAYFLKERCESLGIQVALHPFPVSDYMDRSIDKHADIIFMGEVFAANHEIAFLNVFKNKSCFVNRFMDPHYEKQINCLLDTFLLEENKEKRYELMYEIEEFLQAEHIILFNYHVLKRKTYPSSLKNVTIDSFGWANFAKLWIQPSTYMKIMDYYIRLRLHAQDQQHMRNSLQELADVLYCSTKNVKILLKKMSEEQLISWTPGRGRGNKTEILFIHNFVEAIESYTDELLAQEKLKDIFLLLKEPLPLALQKKIENKLHHHFGYEPSNDMYDVLKIPISRKIFPLDPAFVAVTTESHLTSQIFDTLVVYNDVTEKMEPHIAHTWELSEDGLTWTFYLRKDIYFHNETILTSKDVQFSFERLKQVQSPFEWLTEEIIQIETPSPLQIQFHLAKPNLFFLHYVSSMQLAILPRDTSIQNHHYIGTGPFKLAHYSEDNIVLEAFNHYFKERALLDRIEFWGIPDHVQIDADYELPNEEENERYDIQVEEIGCIYAGFNFTKPGPHHDIYFRKAWRELYDVETILRSIEGRRTIAASSFFPERSSQASKRSYSLEKAKEYLKKSTYNGETLHIYFFAFKDSANDAYFLKERCESLGIQVALHPFPVSDYMDRSIDKHADIIFMGEVFAANHEIAFLNVFKNKSCFVNRFMDPHYEKQINCLLDTFLLEENKEKRYELMYEIEEFLQAEHIILFNYHVLKRKTYPSSLKNVTIDSFGWANFAKLWIQPSTY

Organism: Bacillus thuringiensis (NCBI:txid1428)